Protein AF-0000000072184592 (afdb_homodimer)

Nearest PDB structures (foldseek):
  8ii8-assembly1_A  TM=1.566E-01  e=3.905E+00  Pleurotus salmoneostramineus
  6ada-assembly2_B  TM=1.387E-01  e=9.475E+00  Escherichia coli K-12

Secondary structure (DSSP, 8-state):
-----------TT---------------SS-----HHHHHHHHHHHTTSS-HHHHHHHHHHHHHTT---HHHHHHHTTTSSSSSTT-HHHHHHHHHS-S-SS---EEEEEEEE-TTT--EEEEEEEE--HHHHHHHHTTSTTHHHHTTGGGHHHHHHHHHHTT-HHHHT-TTS-STTHHHHEEEEEEEEEEEEEETTEEEEEEEEEETT--S-HHHH-EEEEEEEGGG--HHHHHHHHHHHHHHH--TT--SSTT--EEEEEEEEE-HHHHHHHS-PPPTTSSS--SSB--BSS-S-GGGBTT---GGG----BPPHHHHHHS-S---GGGGSTT--GGGEEE-HIIIIITTSHHHHHHHHHHHHHHH-GGGT--GGGTSS------TTS-------SHHHHHHHHHHHHHHHHHHHT-SS--S---GGGTS-SSSTTSS-------HHHHHHHHHHHHHHIIIIIS-TTSHHHHHHHHHHHHHHHHHHHHHHS-SS--HHHHHHHHHHHHHHHHHHHHHHHHHHHTT---S---HHHHHHHHHHHHTTTS-GGGG-THHHHHHHHHHHHHHHHHHTT--GGGHHHHHHHHHHHHHHHHHHSTTHHHHHHHSS---------/---------SS--STT---S--------S------HHHHHHHHHHHTTSS-HHHHHHHHHHHHHTT---HHHHHHHTTTSSSSSTT-HHHHHHHHHSSS-SS---EEEEEEEE-TTT--EEEEEEEE--HHHHHHHHTTSTTHHHHTTGGGHHHHHHHHHHTT-HHHHT-TTS-STTHHHHEEEEEEEEEEEEEETTEEEEEEEEEETT--S-HHHH-EEEEEEEGGG--HHHHHHHHHHHHHHH--TT--SSTT--EEEEEEEEE-HHHHHHHTTPPPTTSSS--SSB--BSS-S-GGGBTT---GGG----BPPHHHHHHS-S---GGGGSTT--GGGEEE-HIIIIITTSHHHHHHHHHHHHHHH-HHHH--GGGTTT--S---TTS-------SHHHHHHHHHHHHHHHHHHHT-SS------GGGTS-SSSTTSS-------HHHHHHHHHHHHHHIIIIIS-TTSHHHHHHHHHHHHHHHHHHHHHHS-SS--HHHHHHHHHHHHHHHHHHHHHHHHHHHTT---S---HHHHHHHHHHHHTTTS-GGGG-THHHHHHHHHHHHHHHHHHTT--GGGHHHHHHHHHHHHHHHHHHSTTHHHHHHHSS---------

Sequence (1244 aa):
MAEAVKRIRGWQLDIETGKGLKPPLEQGEGEQGHSALASALLALWTHGKLSATMVQWLAWQAVLDGAQHEELLSMGKTGAYGSCPGNCHRDLMARFCKDLPLTKGDVVSVPAVDPKTGTTGPVDATVFLPHVVFSSLEEYDLFPDLFGLANLEKFWSLAEKTHDDRLTEHPLLKGPGWKHKTVPLFVHGDGAEFQTRDSLMIWSFGSLLCGLSSLLSHFMMACFPKSCSFAATWDAIMKWLAWSFRARGQPLTNGGYRAVIWSIQGDQEFFSNTLHLPHWRNARPCWLCDAKLSTDKPEKSVKTLDICRQDYCFTTNQQAIEHPRSNHALFSLPGCSSHMVRGDALHILFCKGVYSHFLGSILHYLCWYPDLAKGSALAKGKKRSLEKGKEPADTCKSPAERLALIFGLIQAKYKALGSGTRLTNLKLSMFTDKQKPHQSPPFLDCKGAEAKHLLPALLLVCQDGLLHDKIPCEREMLRALKAMDDLVQLWDFSDMFLAHNDFVKSLTFASEFLQAYEALAKWAEDMGKHHFHIVMKHHMFMHLARGAKHLNPRSHWCFKSEDFVGRIAALTHSVSMGVKSTSLCKKVAPKYRILLHLLLTRQGFDQAQKQVQPDPVPEGNPMAEAVKRIRGWQLDIETGKGLKPPLEQGEGEQGHSALASALLALWTHGKLSATMVQWLAWQAVLDGAQHEELLSMGKTGAYGSCPGNCHRDLMARFCKDLPLTKGDVVSVPAVDPKTGTTGPVDATVFLPHVVFSSLEEYDLFPDLFGLANLEKFWSLAEKTHDDRLTEHPLLKGPGWKHKTVPLFVHGDGAEFQTRDSLMIWSFGSLLCGLSSLLSHFMMACFPKSCSFAATWDAIMKWLAWSFRARGQPLTNGGYRAVIWSIQGDQEFFSNTLHLPHWRNARPCWLCDAKLSTDKPEKSVKTLDICRQDYCFTTNQQAIEHPRSNHALFSLPGCSSHMVRGDALHILFCKGVYSHFLGSILHYLCWYPDLAKGSALAKGKKRSLEKGKEPADTCKSPAERLALIFGLIQAKYKALGSGTRLTNLKLSMFTDKQKPHQSPPFLDCKGAEAKHLLPALLLVCQDGLLHDKIPCEREMLRALKAMDDLVQLWDFSDMFLAHNDFVKSLTFASEFLQAYEALAKWAEDMGKHHFHIVMKHHMFMHLARGAKHLNPRSHWCFKSEDFVGRIAALTHSVSMGVKSTSLCKKVAPKYRILLHLLLTRQGFDQAQKQVQPDPVPEGNP

Foldseek 3Di:
DPPPPDLDDDVLCDPPPVPPVPPDPDDDDDDQDDDPLLLLLLLCCLLQNDPLVVSLVVLLVVVVVPDDRPSSVQSVCALVDDPHRNCSVVSCCVPPVPDFLADLADWFWFWWQQLVPRDTDTFIFGFDAPLSRLASCVPFPCSCQLQVLVCQLVVVVLLVVLVAVLQVQFPLNDDPPLSNFEFAKEKEWDWFAQDVPKTKIWIWMAGLNHSDALLSGTGTGGIAIPSIDAQRRLLRSQLSNLVSLQCVNAASYPVGHHYDHQAYEYAQVCCCGHQVAAPLPDQQRDQFKRAGCDDPQVLRHLLQLQPVSHDIDTDGLVNCLVPPRGPRSNSVHGSDGCLRYAYQPLCLPFAQHLLQQLVQLVLLCLLPVQVQQPFCQVPPDDPDPPDPDDDPDDPLPHSQSRSVVLLVQLVVLLQVVLALDEDPDDGNVQFADPVCRFPARTGGHDHSSHSLSSLVSSLVSLVSRRADCVDPLSVLSNQLSVLVNVLVVLLSPADQAHDPVSLVSNLVSLSSNSVSLSVNVVVCVVVVTNGSDDDSSSSSSNVLSNCCRSGRSVSNNCPSVVVSSNSLSSSLSSQVPPDRSSCSSVRSSSSSSSSSSSVSPPPCSVVSVCVVPPPRRRRGRD/DPPPPFLDDLVDDDPVPVDDDDVPVVDDDDPQDDDPLLLLLLLCCLLLNDPLVVSLVVLLVVVVVPDDRPSSVQSVCALVDDPHRNCSVVSCCVPPVPPFLADLFDWFWFWWAQLVPRDIDTFIFGFDAPLSRLASCVPFPCSCQLQVLVCQLVVVVLLVVLVAVLQVQFPLNDDPPLSNFEFAKEKEWDWDDQDVPKTKIWIWMAGLNHPDFLLSGTGTGTIAIPSIDAQRRLLRSQLSNLVSLQCVNAASYPVGHHYDHQAYEYALVVCCGHQVAAPLPDQQRDQFKRAGCDDPQVLRHLLQLQPVSHDIDTDGLVNCLVPPRGPRSNSVHGSDGCLRYAYQPLCLPFAQHLLQQLVQLVLLCLLPVQVQQPFCQVVPPDPDPPDPDDDPPDPLPHSQSRSVVLVVQLVVLLQVSLFLDEDPDDGNVQFADPVCRFPARTGGHDHSSHSLSSLVSSLVSLVSTSADCVDPLSVLSNQLSVLVNVLVVLLSPADQAHDPVSLVSNLVSLSSNSVSLSVNVVVCVVVVTNGSDGDSSSSSSNVLSNCCRSGRSVSSNCPSVVVVSVSLSSSLSSQVPPDRSSCSSVVSSSSSSSSSSSVSPPPCSVVSVCVVPPPRRRRGDD

Solvent-accessible surface area (backbone atoms only — not comparable to full-atom values): 65297 Å² total; per-residue (Å²): 136,82,76,77,76,76,76,82,69,58,36,62,94,37,80,80,76,58,65,63,57,76,61,77,77,70,71,86,86,86,83,86,75,82,32,50,34,46,51,52,42,50,52,37,34,40,47,32,79,37,51,50,60,45,41,19,50,51,33,35,23,31,40,75,28,47,27,65,34,65,59,27,55,52,43,31,45,40,14,72,56,71,98,52,65,64,38,22,53,62,41,45,44,63,71,74,55,51,89,57,79,56,65,86,48,45,78,43,75,24,48,27,32,38,66,53,43,66,46,73,42,77,37,66,36,44,30,37,42,58,32,56,49,51,38,37,42,61,76,40,91,57,36,53,57,39,42,20,54,90,46,26,49,59,50,48,56,53,48,58,72,54,67,42,64,63,54,79,64,19,77,68,66,53,74,88,66,35,48,74,31,43,39,51,23,33,36,36,46,50,76,20,66,45,50,96,94,40,33,34,35,36,33,28,32,29,27,78,54,27,79,57,56,38,70,56,26,40,42,70,28,36,48,44,37,51,73,25,48,50,66,63,22,51,48,49,52,37,45,51,47,31,50,40,60,57,39,91,78,40,49,48,31,92,88,50,34,29,67,44,76,61,31,36,33,26,46,66,67,49,42,21,64,75,42,49,34,48,37,78,84,34,63,51,24,44,80,54,34,67,27,20,61,74,62,95,47,57,38,32,20,49,79,46,56,36,70,91,58,43,68,49,52,72,60,49,61,67,52,32,58,77,55,54,79,38,86,34,50,58,49,71,37,88,65,29,32,70,74,31,52,39,68,26,40,38,47,31,39,26,34,77,15,45,44,12,32,49,52,13,23,51,52,50,42,52,29,71,43,35,84,70,24,65,30,70,49,82,64,67,68,80,82,63,88,69,66,87,81,70,70,83,74,87,66,60,78,45,44,55,40,31,42,24,50,51,49,52,50,32,55,56,34,34,61,70,66,12,48,28,53,68,73,89,73,65,51,64,71,35,23,30,49,83,91,49,56,79,76,52,56,30,41,31,69,55,53,37,66,30,43,60,47,42,49,58,24,47,42,52,44,30,71,59,18,45,40,36,74,86,42,65,67,39,30,32,50,51,48,22,44,48,22,48,46,52,31,56,49,46,42,70,72,44,54,60,51,38,49,70,68,55,35,53,49,39,42,48,23,50,46,46,21,32,39,26,45,48,52,43,23,50,50,21,54,77,69,73,42,46,38,41,68,84,54,68,40,57,41,50,44,52,51,51,46,65,45,20,41,78,40,21,54,59,75,46,40,45,64,50,55,47,50,35,40,50,47,48,16,40,27,38,37,58,61,42,76,94,46,57,66,73,48,42,29,61,55,41,50,56,38,47,47,50,40,49,48,40,58,75,69,39,86,61,47,65,59,56,57,57,64,70,40,76,74,71,57,69,46,45,64,120,136,84,76,79,78,76,72,77,55,75,77,61,55,69,78,64,74,59,74,78,75,75,67,62,74,65,77,82,92,86,82,85,74,81,32,49,34,45,51,51,43,51,50,38,33,41,46,33,78,38,50,48,60,49,42,20,50,51,33,35,23,31,40,75,29,48,29,64,35,66,60,28,54,53,41,31,46,40,14,74,54,74,96,52,64,66,38,22,54,61,40,45,44,63,72,74,55,52,86,58,77,56,65,85,49,45,79,43,77,23,49,26,32,39,66,53,44,66,46,73,43,78,37,64,36,42,30,38,41,59,33,56,50,52,39,38,41,61,78,39,90,58,36,52,56,40,43,21,53,90,45,27,50,59,50,49,56,52,49,59,72,56,68,43,65,62,56,80,64,19,77,70,65,52,74,88,66,33,47,74,32,44,38,50,23,32,36,36,46,49,76,23,66,44,50,96,95,40,32,36,34,36,32,28,34,30,26,77,54,27,79,57,58,38,69,57,25,40,42,68,29,37,47,45,39,51,72,25,49,50,66,64,21,52,51,48,52,38,44,52,46,32,53,39,63,57,39,88,80,40,50,49,31,92,88,50,35,30,68,44,75,61,33,35,34,26,48,63,71,55,41,19,62,74,44,49,36,46,37,79,85,35,63,51,23,45,78,56,33,67,27,20,60,75,61,96,46,58,39,31,20,49,80,48,54,35,69,89,58,43,67,48,52,73,58,50,61,66,51,30,60,76,56,52,81,38,87,34,52,58,48,70,36,87,65,29,32,68,74,29,52,39,64,25,41,38,46,33,39,25,38,74,14,44,45,12,31,49,52,12,22,51,52,49,43,51,30,72,40,37,84,72,24,63,31,69,45,83,64,63,75,70,78,62,86,71,66,88,80,70,65,90,73,87,64,61,78,45,45,58,41,32,43,18,50,50,49,52,49,31,55,55,34,35,53,67,66,17,46,30,52,66,73,89,71,64,53,65,70,36,23,32,50,82,90,49,58,79,76,51,56,28,40,32,69,56,54,39,65,30,44,62,46,40,50,59,24,47,42,51,45,30,70,61,18,46,39,35,73,87,42,64,68,39,31,32,50,52,48,22,44,48,22,48,46,53,31,55,50,48,44,68,73,44,54,61,51,40,50,70,68,55,36,54,49,39,41,48,24,49,46,48,21,33,39,26,46,48,53,42,23,48,50,20,52,75,70,72,43,46,37,41,67,85,52,69,39,56,42,50,45,52,50,50,47,64,45,22,42,78,39,21,53,58,75,47,39,46,63,48,53,47,50,34,41,49,48,51,17,40,27,39,38,58,60,44,75,94,47,58,67,70,48,42,29,61,55,40,49,56,36,48,47,50,40,49,49,42,57,75,70,40,86,62,45,64,58,54,56,57,57,69,38,75,73,70,60,69,45,44,59,102

pLDDT: mean 79.7, std 20.08, range [18.51, 97.88]

Structure (mmCIF, N/CA/C/O backbone):
data_AF-0000000072184592-model_v1
#
loop_
_entity.id
_entity.type
_entity.pdbx_description
1 polymer 'CxC2-like cysteine cluster KDZ transposase-associated domain-containing protein'
#
loop_
_atom_site.group_PDB
_atom_site.id
_atom_site.type_symbol
_atom_site.label_atom_id
_atom_site.label_alt_id
_atom_site.label_comp_id
_atom_site.label_asym_id
_atom_site.label_entity_id
_atom_site.label_seq_id
_atom_site.pdbx_PDB_ins_code
_atom_site.Cartn_x
_atom_site.Cartn_y
_atom_site.Cartn_z
_atom_site.occupancy
_atom_site.B_iso_or_equiv
_atom_site.auth_seq_id
_atom_site.auth_comp_id
_atom_site.auth_asym_id
_atom_site.auth_atom_id
_atom_site.pdbx_PDB_model_num
ATOM 1 N N . MET A 1 1 ? -2.114 50.901 -19.489 1 20.19 1 MET A N 1
ATOM 2 C CA . MET A 1 1 ? -0.819 50.4 -19.037 1 20.19 1 MET A CA 1
ATOM 3 C C . MET A 1 1 ? -0.995 49.286 -18.01 1 20.19 1 MET A C 1
ATOM 5 O O . MET A 1 1 ? -1.403 49.541 -16.876 1 20.19 1 MET A O 1
ATOM 9 N N . ALA A 1 2 ? -1.458 48.16 -18.433 1 22.63 2 ALA A N 1
ATOM 10 C CA . ALA A 1 2 ? -1.947 46.888 -17.908 1 22.63 2 ALA A CA 1
ATOM 11 C C . ALA A 1 2 ? -0.874 46.188 -17.078 1 22.63 2 ALA A C 1
ATOM 13 O O . ALA A 1 2 ? 0.167 45.79 -17.607 1 22.63 2 ALA A O 1
ATOM 14 N N . GLU A 1 3 ? -0.624 46.705 -15.871 1 20.1 3 GLU A N 1
ATOM 15 C CA . GLU A 1 3 ? 0.428 46.292 -14.948 1 20.1 3 GLU A CA 1
ATOM 16 C C . GLU A 1 3 ? 0.451 44.775 -14.781 1 20.1 3 GLU A C 1
ATOM 18 O O . GLU A 1 3 ? -0.597 44.148 -14.611 1 20.1 3 GLU A O 1
ATOM 23 N N . ALA A 1 4 ? 1.485 44.206 -15.349 1 20.82 4 ALA A N 1
ATOM 24 C CA . ALA A 1 4 ? 2.047 42.86 -15.423 1 20.82 4 ALA A CA 1
ATOM 25 C C . ALA A 1 4 ? 2.048 42.19 -14.053 1 20.82 4 ALA A C 1
ATOM 27 O O . ALA A 1 4 ? 2.725 42.649 -13.13 1 20.82 4 ALA A O 1
ATOM 28 N N . VAL A 1 5 ? 0.885 41.922 -13.688 1 19.76 5 VAL A N 1
ATOM 29 C CA . VAL A 1 5 ? 0.687 41.247 -12.41 1 19.76 5 VAL A CA 1
ATOM 30 C C . VAL A 1 5 ? 1.704 40.118 -12.258 1 19.76 5 VAL A C 1
ATOM 32 O O . VAL A 1 5 ? 1.748 39.199 -13.079 1 19.76 5 VAL A O 1
ATOM 35 N N . LYS A 1 6 ? 2.817 40.358 -11.586 1 21.5 6 LYS A N 1
ATOM 36 C CA . LYS A 1 6 ? 3.979 39.618 -11.103 1 21.5 6 LYS A CA 1
ATOM 37 C C . LYS A 1 6 ? 3.563 38.295 -10.465 1 21.5 6 LYS A C 1
ATOM 39 O O . LYS A 1 6 ? 2.719 38.272 -9.566 1 21.5 6 LYS A O 1
ATOM 44 N N . ARG A 1 7 ? 3.854 37.206 -11.126 1 21.72 7 ARG A N 1
ATOM 45 C CA . ARG A 1 7 ? 3.718 35.77 -10.901 1 21.72 7 ARG A CA 1
ATOM 46 C C . ARG A 1 7 ? 4.49 35.335 -9.66 1 21.72 7 ARG A C 1
ATOM 48 O O . ARG A 1 7 ? 5.719 35.24 -9.688 1 21.72 7 ARG A O 1
ATOM 55 N N . ILE A 1 8 ? 4.16 35.979 -8.608 1 19.77 8 ILE A N 1
ATOM 56 C CA . ILE A 1 8 ? 5.041 35.627 -7.5 1 19.77 8 ILE A CA 1
ATOM 57 C C . ILE A 1 8 ? 5.153 34.108 -7.392 1 19.77 8 ILE A C 1
ATOM 59 O O . ILE A 1 8 ? 4.204 33.385 -7.704 1 19.77 8 ILE A O 1
ATOM 63 N N . ARG A 1 9 ? 6.327 33.518 -6.834 1 22 9 ARG A N 1
ATOM 64 C CA . ARG A 1 9 ? 7.317 32.479 -6.569 1 22 9 ARG A CA 1
ATOM 65 C C . ARG A 1 9 ? 6.82 31.509 -5.503 1 22 9 ARG A C 1
ATOM 67 O O . ARG A 1 9 ? 7.215 30.341 -5.485 1 22 9 ARG A O 1
ATOM 74 N N . GLY A 1 10 ? 6.375 31.801 -4.333 1 18.51 10 GLY A N 1
ATOM 75 C CA . GLY A 1 10 ? 6.763 30.873 -3.282 1 18.51 10 GLY A CA 1
ATOM 76 C C . GLY A 1 10 ? 6.398 29.434 -3.592 1 18.51 10 GLY A C 1
ATOM 77 O O . GLY A 1 10 ? 5.405 29.173 -4.274 1 18.51 10 GLY A O 1
ATOM 78 N N . TRP A 1 11 ? 7.422 28.648 -3.531 1 21.64 11 TRP A N 1
ATOM 79 C CA . TRP A 1 11 ? 7.936 27.875 -2.405 1 21.64 11 TRP A CA 1
ATOM 80 C C . TRP A 1 11 ? 8.268 28.785 -1.227 1 21.64 11 TRP A C 1
ATOM 82 O O . TRP A 1 11 ? 8.933 28.364 -0.277 1 21.64 11 TRP A O 1
ATOM 92 N N . GLN A 1 12 ? 7.504 29.731 -0.985 1 24.7 12 GLN A N 1
ATOM 93 C CA . GLN A 1 12 ? 6.212 30.312 -0.637 1 24.7 12 GLN A CA 1
ATOM 94 C C . GLN A 1 12 ? 5.082 29.309 -0.851 1 24.7 12 GLN A C 1
ATOM 96 O O . GLN A 1 12 ? 4.818 28.894 -1.981 1 24.7 12 GLN A O 1
ATOM 101 N N . LEU A 1 13 ? 4.932 28.205 0.237 1 22.38 13 LEU A N 1
ATOM 102 C CA . LEU A 1 13 ? 5.973 27.739 1.146 1 22.38 13 LEU A CA 1
ATOM 103 C C . LEU A 1 13 ? 7.112 27.08 0.377 1 22.38 13 LEU A C 1
ATOM 105 O O . LEU A 1 13 ? 6.955 25.977 -0.151 1 22.38 13 LEU A O 1
ATOM 109 N N . ASP A 1 14 ? 7.939 27.626 -0.409 1 19.99 14 ASP A N 1
ATOM 110 C CA . ASP A 1 14 ? 9.349 27.469 -0.752 1 19.99 14 ASP A CA 1
ATOM 111 C C . ASP A 1 14 ? 10.208 27.342 0.504 1 19.99 14 ASP A C 1
ATOM 113 O O . ASP A 1 14 ? 9.953 28.012 1.507 1 19.99 14 ASP A O 1
ATOM 117 N N . ILE A 1 15 ? 11.497 26.799 0.678 1 21.7 15 ILE A N 1
ATOM 118 C CA . ILE A 1 15 ? 12.911 27.159 0.674 1 21.7 15 ILE A CA 1
ATOM 119 C C . ILE A 1 15 ? 13.26 27.867 -0.634 1 21.7 15 ILE A C 1
ATOM 121 O O . ILE A 1 15 ? 13.15 27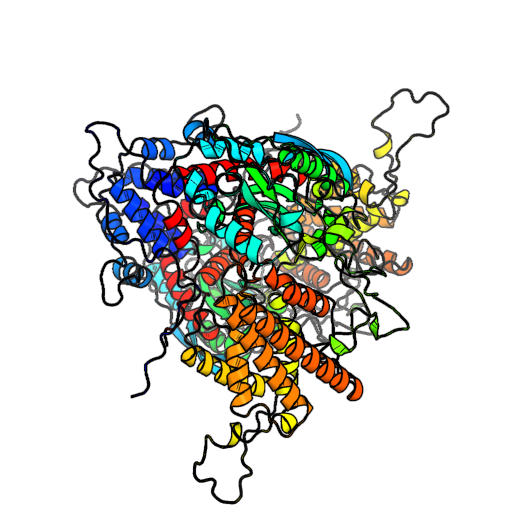.28 -1.713 1 21.7 15 ILE A O 1
ATOM 125 N N . GLU A 1 16 ? 13.154 29.01 -1.216 1 22.19 16 GLU A N 1
ATOM 126 C CA . GLU A 1 16 ? 14.169 29.881 -1.801 1 22.19 16 GLU A CA 1
ATOM 127 C C . GLU A 1 16 ? 15.558 29.549 -1.263 1 22.19 16 GLU A C 1
ATOM 129 O O . GLU A 1 16 ? 16.53 29.513 -2.02 1 22.19 16 GLU A O 1
ATOM 134 N N . THR A 1 17 ? 15.808 30.105 0.082 1 20.78 17 THR A N 1
ATOM 135 C CA . THR A 1 17 ? 17.014 30.225 0.893 1 20.78 17 THR A CA 1
ATOM 136 C C . THR A 1 17 ? 17.634 28.854 1.147 1 20.78 17 THR A C 1
ATOM 138 O O . THR A 1 17 ? 18.552 28.722 1.96 1 20.78 17 THR A O 1
ATOM 141 N N . GLY A 1 18 ? 17.325 28.037 0.502 1 22.24 18 GLY A N 1
ATOM 142 C CA . GLY A 1 18 ? 18.406 27.08 0.677 1 22.24 18 GLY A CA 1
ATOM 143 C C . GLY A 1 18 ? 19.742 27.59 0.171 1 22.24 18 GLY A C 1
ATOM 144 O O . GLY A 1 18 ? 20.649 26.802 -0.107 1 22.24 18 GLY A O 1
ATOM 145 N N . LYS A 1 19 ? 20.009 29.008 -0.025 1 22.75 19 LYS A N 1
ATOM 146 C CA . LYS A 1 19 ? 21.265 29.098 -0.764 1 22.75 19 LYS A CA 1
ATOM 147 C C . LYS A 1 19 ? 22.346 28.235 -0.118 1 22.75 19 LYS A C 1
ATOM 149 O O . LYS A 1 19 ? 22.84 28.557 0.965 1 22.75 19 LYS A O 1
ATOM 154 N N . GLY A 1 20 ? 22.294 27.115 0.072 1 23.35 20 GLY A N 1
ATOM 155 C CA . GLY A 1 20 ? 23.616 26.84 0.612 1 23.35 20 GLY A CA 1
ATOM 156 C C . GLY A 1 20 ? 24.74 27.292 -0.302 1 23.35 20 GLY A C 1
ATOM 157 O O . GLY A 1 20 ? 24.827 26.856 -1.451 1 23.35 20 GLY A O 1
ATOM 158 N N . LEU A 1 21 ? 24.968 28.571 -0.642 1 23.87 21 LEU A N 1
ATOM 159 C CA . LEU A 1 21 ? 26.301 28.382 -1.203 1 23.87 21 LEU A CA 1
ATOM 160 C C . LEU A 1 21 ? 27.13 27.446 -0.33 1 23.87 21 LEU A C 1
ATOM 162 O O . LEU A 1 21 ? 28.3 27.19 -0.624 1 23.87 21 LEU A O 1
ATOM 166 N N . LYS A 1 22 ? 26.845 26.761 0.531 1 25.16 22 LYS A N 1
ATOM 167 C CA . LYS A 1 22 ? 28.177 26.684 1.124 1 25.16 22 LYS A CA 1
ATOM 168 C C . LYS A 1 22 ? 29.172 26.045 0.159 1 25.16 22 LYS A C 1
ATOM 170 O O . LYS A 1 22 ? 29.137 24.833 -0.064 1 25.16 22 LYS A O 1
ATOM 175 N N . PRO A 1 23 ? 29.173 26.479 -1.04 1 24.54 23 PRO A N 1
ATOM 176 C CA . PRO A 1 23 ? 30.111 25.535 -1.651 1 24.54 23 PRO A CA 1
ATOM 177 C C . PRO A 1 23 ? 31.328 25.26 -0.77 1 24.54 23 PRO A C 1
ATOM 179 O O . PRO A 1 23 ? 31.728 24.104 -0.607 1 24.54 23 PRO A O 1
ATOM 182 N N . PRO A 1 24 ? 32.35 26.094 -0.688 1 23.8 24 PRO A N 1
ATOM 183 C CA . PRO A 1 24 ? 33.663 25.477 -0.891 1 23.8 24 PRO A CA 1
ATOM 184 C C . PRO A 1 24 ? 34.097 24.611 0.29 1 23.8 24 PRO A C 1
ATOM 186 O O . PRO A 1 24 ? 33.953 25.019 1.445 1 23.8 24 PRO A O 1
ATOM 189 N N . LEU A 1 25 ? 34.008 23.261 0.265 1 25.7 25 LEU A N 1
ATOM 190 C CA . LEU A 1 25 ? 34.964 22.458 1.021 1 25.7 25 LEU A CA 1
ATOM 191 C C . LEU A 1 25 ? 36.269 23.219 1.228 1 25.7 25 LEU A C 1
ATOM 193 O O . LEU A 1 25 ? 37.064 23.361 0.297 1 25.7 25 LEU A O 1
ATOM 197 N N . GLU A 1 26 ? 36.084 24.465 1.69 1 25.73 26 GLU A N 1
ATOM 198 C CA . GLU A 1 26 ? 37.492 24.775 1.916 1 25.73 26 GLU A CA 1
ATOM 199 C C . GLU A 1 26 ? 38.233 23.58 2.508 1 25.73 26 GLU A C 1
ATOM 201 O O . GLU A 1 26 ? 37.641 22.767 3.222 1 25.73 26 GLU A O 1
ATOM 206 N N . GLN A 1 27 ? 39.491 23.504 2.448 1 27.56 27 GLN A N 1
ATOM 207 C CA . GLN A 1 27 ? 40.87 23.096 2.201 1 27.56 27 GLN A CA 1
ATOM 208 C C . GLN A 1 27 ? 41.496 22.489 3.453 1 27.56 27 GLN A C 1
ATOM 210 O O . GLN A 1 27 ? 42.658 22.077 3.435 1 27.56 27 GLN A O 1
ATOM 215 N N . GLY A 1 28 ? 40.763 22.379 4.839 1 26.6 28 GLY A N 1
ATOM 216 C CA . GLY A 1 28 ? 41.971 22.12 5.605 1 26.6 28 GLY A CA 1
ATOM 217 C C . GLY A 1 28 ? 42.549 20.739 5.359 1 26.6 28 GLY A C 1
ATOM 218 O O . GLY A 1 28 ? 41.847 19.841 4.89 1 26.6 28 GLY A O 1
ATOM 219 N N . GLU A 1 29 ? 43.724 20.36 5.452 1 33.36 29 GLU A N 1
ATOM 220 C CA . GLU A 1 29 ? 44.664 19.297 5.107 1 33.36 29 GLU A CA 1
ATOM 221 C C . GLU A 1 29 ? 44.127 17.93 5.521 1 33.36 29 GLU A C 1
ATOM 223 O O . GLU A 1 29 ? 44.14 16.986 4.729 1 33.36 29 GLU A O 1
ATOM 228 N N . GLY A 1 30 ? 44.212 17.283 6.931 1 35.19 30 GLY A N 1
ATOM 229 C CA . GLY A 1 30 ? 44.503 15.928 7.373 1 35.19 30 GLY A CA 1
ATOM 230 C C . GLY A 1 30 ? 43.257 15.132 7.716 1 35.19 30 GLY A C 1
ATOM 231 O O . GLY A 1 30 ? 43.349 14.021 8.242 1 35.19 30 GLY A O 1
ATOM 232 N N . GLU A 1 31 ? 41.973 15.623 8.291 1 40.87 31 GLU A N 1
ATOM 233 C CA . GLU A 1 31 ? 40.951 14.856 8.997 1 40.87 31 GLU A CA 1
ATOM 234 C C . GLU A 1 31 ? 40.061 14.092 8.021 1 40.87 31 GLU A C 1
ATOM 236 O O . GLU A 1 31 ? 39.444 14.69 7.137 1 40.87 31 GLU A O 1
ATOM 241 N N . GLN A 1 32 ? 40.003 12.847 7.636 1 50.79 32 GLN A N 1
ATOM 242 C CA . GLN A 1 32 ? 39.379 11.941 6.679 1 50.79 32 GLN A CA 1
ATOM 243 C C . GLN A 1 32 ? 37.857 12.022 6.755 1 50.79 32 GLN A C 1
ATOM 245 O O . GLN A 1 32 ? 37.265 11.726 7.795 1 50.79 32 GLN A O 1
ATOM 250 N N . GLY A 1 33 ? 36.87 12.935 6.198 1 68.77 33 GLY A N 1
ATOM 251 C CA . GLY A 1 33 ? 35.453 13.222 6.041 1 68.77 33 GLY A CA 1
ATOM 252 C C . GLY A 1 33 ? 34.602 11.974 5.907 1 68.77 33 GLY A C 1
ATOM 253 O O . GLY A 1 33 ? 35.124 10.884 5.664 1 68.77 33 GLY A O 1
ATOM 254 N N . HIS A 1 34 ? 33.117 11.936 6.407 1 79.7 34 HIS A N 1
ATOM 255 C CA . HIS A 1 34 ? 32.168 10.831 6.318 1 79.7 34 HIS A CA 1
ATOM 256 C C . HIS A 1 34 ? 31.993 10.369 4.875 1 79.7 34 HIS A C 1
ATOM 258 O O . HIS A 1 34 ? 32.127 11.166 3.943 1 79.7 34 HIS A O 1
ATOM 264 N N . SER A 1 35 ? 31.939 9.104 4.787 1 88.87 35 SER A N 1
ATOM 265 C CA . SER A 1 35 ? 31.606 8.564 3.473 1 88.87 35 SER A CA 1
ATOM 266 C C . SER A 1 35 ? 30.283 9.126 2.963 1 88.87 35 SER A C 1
ATOM 268 O O . SER A 1 35 ? 29.279 9.111 3.679 1 88.87 35 SER A O 1
ATOM 270 N N . ALA A 1 36 ? 30.368 9.651 1.763 1 87.64 36 ALA A N 1
ATOM 271 C CA . ALA A 1 36 ? 29.156 10.19 1.15 1 87.64 36 ALA A CA 1
ATOM 272 C C . ALA A 1 36 ? 28.128 9.089 0.907 1 87.64 36 ALA A C 1
ATOM 274 O O . ALA A 1 36 ? 26.953 9.24 1.25 1 87.64 36 ALA A O 1
ATOM 275 N N . LEU A 1 37 ? 28.519 7.99 0.412 1 91.77 37 LEU A N 1
ATOM 276 C CA . LEU A 1 37 ? 27.601 6.898 0.109 1 91.77 37 LEU A CA 1
ATOM 277 C C . LEU A 1 37 ? 27.096 6.241 1.389 1 91.77 37 LEU A C 1
ATOM 279 O O . LEU A 1 37 ? 25.913 5.91 1.497 1 91.77 37 LEU A O 1
ATOM 283 N N . ALA A 1 38 ? 28.017 6.069 2.323 1 90.13 38 ALA A N 1
ATOM 284 C CA . ALA A 1 38 ? 27.591 5.468 3.584 1 90.13 38 ALA A CA 1
ATOM 285 C C . ALA A 1 38 ? 26.471 6.281 4.228 1 90.13 38 ALA A C 1
ATOM 287 O O . ALA A 1 38 ? 25.478 5.72 4.695 1 90.13 38 ALA A O 1
ATOM 288 N N . SER A 1 39 ? 26.64 7.538 4.151 1 87.04 39 SER A N 1
ATOM 289 C CA . SER A 1 39 ? 25.627 8.426 4.712 1 87.04 39 SER A CA 1
ATOM 290 C C . SER A 1 39 ? 24.303 8.297 3.966 1 87.04 39 SER A C 1
ATOM 292 O O . SER A 1 39 ? 23.238 8.251 4.585 1 87.04 39 SER A O 1
ATOM 294 N N . ALA A 1 40 ? 24.406 8.224 2.701 1 88.33 40 ALA A N 1
ATOM 295 C CA . ALA A 1 40 ? 23.208 8.105 1.873 1 88.33 40 ALA A CA 1
ATOM 296 C C . ALA A 1 40 ? 22.49 6.784 2.134 1 88.33 40 ALA A C 1
ATOM 298 O O . ALA A 1 40 ? 21.261 6.747 2.227 1 88.33 40 ALA A O 1
ATOM 299 N N . LEU A 1 41 ? 23.208 5.775 2.239 1 91.21 41 LEU A N 1
ATOM 300 C CA . LEU A 1 41 ? 22.642 4.45 2.474 1 91.21 41 LEU A CA 1
ATOM 301 C C . LEU A 1 41 ? 22.01 4.367 3.859 1 91.21 41 LEU A C 1
ATOM 303 O O . LEU A 1 41 ? 20.928 3.798 4.019 1 91.21 41 LEU A O 1
ATOM 307 N N . LEU A 1 42 ? 22.654 4.929 4.803 1 89.36 42 LEU A N 1
ATOM 308 C CA . LEU A 1 42 ? 22.1 4.954 6.153 1 89.36 42 LEU A CA 1
ATOM 309 C C . LEU A 1 42 ? 20.789 5.731 6.187 1 89.36 42 LEU A C 1
ATOM 311 O O . LEU A 1 42 ? 19.845 5.335 6.875 1 89.36 42 LEU A O 1
ATOM 315 N N . ALA A 1 43 ? 20.796 6.772 5.441 1 85.72 43 ALA A N 1
ATOM 316 C CA . ALA A 1 43 ? 19.578 7.574 5.365 1 85.72 43 ALA A CA 1
ATOM 317 C C . ALA A 1 43 ? 18.426 6.767 4.775 1 85.72 43 ALA A C 1
ATOM 319 O O . ALA A 1 43 ? 17.322 6.756 5.325 1 85.72 43 ALA A O 1
ATOM 320 N N . LEU A 1 44 ? 18.687 6.05 3.739 1 87.31 44 LEU A N 1
ATOM 321 C CA . LEU A 1 44 ? 17.66 5.248 3.083 1 87.31 44 LEU A CA 1
ATOM 322 C C . LEU A 1 44 ? 17.203 4.107 3.985 1 87.31 44 LEU A C 1
ATOM 324 O O . LEU A 1 44 ? 16.027 3.736 3.976 1 87.31 44 LEU A O 1
ATOM 328 N N . TRP A 1 45 ? 18.124 3.583 4.742 1 89.16 45 TRP A N 1
ATOM 329 C CA . TRP A 1 45 ? 17.806 2.515 5.683 1 89.16 45 TRP A CA 1
ATOM 330 C C . TRP A 1 45 ? 16.908 3.027 6.805 1 89.16 45 TRP A C 1
ATOM 332 O O . TRP A 1 45 ? 15.903 2.396 7.141 1 89.16 45 TRP A O 1
ATOM 342 N N . THR A 1 46 ? 17.217 4.125 7.327 1 87.74 46 THR A N 1
ATOM 343 C CA . THR A 1 46 ? 16.482 4.649 8.473 1 87.74 46 THR A CA 1
ATOM 344 C C . THR A 1 46 ? 15.105 5.151 8.047 1 87.74 46 THR A C 1
ATOM 346 O O . THR A 1 46 ? 14.175 5.188 8.855 1 87.74 46 THR A O 1
ATOM 349 N N . HIS A 1 47 ? 14.973 5.46 6.8 1 85.53 47 HIS A N 1
ATOM 350 C CA . HIS A 1 47 ? 13.679 5.844 6.247 1 85.53 47 HIS A CA 1
ATOM 351 C C . HIS A 1 47 ? 12.822 4.619 5.95 1 85.53 47 HIS A C 1
ATOM 353 O O . HIS A 1 47 ? 11.619 4.742 5.705 1 85.53 47 HIS A O 1
ATOM 359 N N . GLY A 1 48 ? 13.427 3.529 5.946 1 83.27 48 GLY A N 1
ATOM 360 C CA . GLY A 1 48 ? 12.701 2.298 5.678 1 83.27 48 GLY A CA 1
ATOM 361 C C . GLY A 1 48 ? 12.67 1.931 4.206 1 83.27 48 GLY A C 1
ATOM 362 O O . GLY A 1 48 ? 11.905 1.057 3.795 1 83.27 48 GLY A O 1
ATOM 363 N N . LYS A 1 49 ? 13.477 2.549 3.391 1 81.99 49 LYS A N 1
ATOM 364 C CA . LYS A 1 49 ? 13.472 2.289 1.955 1 81.99 49 LYS A CA 1
ATOM 365 C C . LYS A 1 49 ? 14.347 1.087 1.61 1 81.99 49 LYS A C 1
ATOM 367 O O . LYS A 1 49 ? 14.099 0.395 0.621 1 81.99 49 LYS A O 1
ATOM 372 N N . LEU A 1 50 ? 15.407 0.97 2.419 1 86.89 50 LEU A N 1
ATOM 373 C CA . LEU A 1 50 ? 16.309 -0.159 2.215 1 86.89 50 LEU A CA 1
ATOM 374 C C . LEU A 1 50 ? 16.42 -1.001 3.482 1 86.89 50 LEU A C 1
ATOM 376 O O . LEU A 1 50 ? 16.376 -0.468 4.593 1 86.89 50 LEU A O 1
ATOM 380 N N . SER A 1 51 ? 16.587 -2.262 3.273 1 83.28 51 SER A N 1
ATOM 381 C CA . SER A 1 51 ? 16.892 -3.131 4.405 1 83.28 51 SER A CA 1
ATOM 382 C C . SER A 1 51 ? 18.361 -3.028 4.801 1 83.28 51 SER A C 1
ATOM 384 O O . SER A 1 51 ? 19.184 -2.529 4.031 1 83.28 51 SER A O 1
ATOM 386 N N . ALA A 1 52 ? 18.611 -3.535 6.003 1 86.81 52 ALA A N 1
ATOM 387 C CA . ALA A 1 52 ? 19.994 -3.535 6.472 1 86.81 52 ALA A CA 1
ATOM 388 C C . ALA A 1 52 ? 20.885 -4.364 5.552 1 86.81 52 ALA A C 1
ATOM 390 O O . ALA A 1 52 ? 22.018 -3.974 5.259 1 86.81 52 ALA A O 1
ATOM 391 N N . THR A 1 53 ? 20.399 -5.4 5.086 1 83.92 53 THR A N 1
ATOM 392 C CA . THR A 1 53 ? 21.159 -6.283 4.209 1 83.92 53 THR A CA 1
ATOM 393 C C . THR A 1 53 ? 21.433 -5.608 2.868 1 83.92 53 THR A C 1
ATOM 395 O O . THR A 1 53 ? 22.512 -5.772 2.293 1 83.92 53 THR A O 1
ATOM 398 N N . MET A 1 54 ? 20.496 -4.897 2.384 1 86.52 54 MET A N 1
ATOM 399 C CA . MET A 1 54 ? 20.686 -4.181 1.126 1 86.52 54 MET A CA 1
ATOM 400 C C . MET A 1 54 ? 21.736 -3.086 1.276 1 86.52 54 MET A C 1
ATOM 402 O O . MET A 1 54 ? 22.534 -2.856 0.365 1 86.52 54 MET A O 1
ATOM 406 N N . VAL A 1 55 ? 21.639 -2.483 2.392 1 90.38 55 VAL A N 1
ATOM 407 C CA . VAL A 1 55 ? 22.634 -1.453 2.673 1 90.38 55 VAL A CA 1
ATOM 408 C C . VAL A 1 55 ? 24.034 -2.06 2.626 1 90.38 55 VAL A C 1
ATOM 410 O O . VAL A 1 55 ? 24.927 -1.527 1.965 1 90.38 55 VAL A O 1
ATOM 413 N N . GLN A 1 56 ? 24.222 -3.149 3.317 1 89.31 56 GLN A N 1
ATOM 414 C CA . GLN A 1 56 ? 25.495 -3.863 3.326 1 89.31 56 GLN A CA 1
ATOM 415 C C . GLN A 1 56 ? 25.903 -4.278 1.916 1 89.31 56 GLN A C 1
ATOM 417 O O . GLN A 1 56 ? 27.053 -4.088 1.515 1 89.31 56 GLN A O 1
ATOM 422 N N . TRP A 1 57 ? 25.004 -4.791 1.19 1 87.27 57 TRP A N 1
ATOM 423 C CA . TRP A 1 57 ? 25.263 -5.278 -0.161 1 87.27 57 TRP A CA 1
ATOM 424 C C . TRP A 1 57 ? 25.68 -4.135 -1.08 1 87.27 57 TRP A C 1
ATOM 426 O O . TRP A 1 57 ? 26.672 -4.243 -1.804 1 87.27 57 TRP A O 1
ATOM 436 N N . LEU A 1 58 ? 24.993 -3.039 -1.061 1 90.85 58 LEU A N 1
ATOM 437 C CA . LEU A 1 58 ? 25.311 -1.898 -1.913 1 90.85 58 LEU A CA 1
ATOM 438 C C . LEU A 1 58 ? 26.667 -1.305 -1.543 1 90.85 58 LEU A C 1
ATOM 440 O O . LEU A 1 58 ? 27.445 -0.93 -2.423 1 90.85 58 LEU A O 1
ATOM 444 N N . ALA A 1 59 ? 26.871 -1.21 -0.278 1 92.44 59 ALA A N 1
ATOM 445 C CA . ALA A 1 59 ? 28.176 -0.728 0.17 1 92.44 59 ALA A CA 1
ATOM 446 C C . ALA A 1 59 ? 29.299 -1.615 -0.358 1 92.44 59 ALA A C 1
ATOM 448 O O . ALA A 1 59 ? 30.308 -1.116 -0.861 1 92.44 59 ALA A O 1
ATOM 449 N N . TRP A 1 60 ? 29.081 -2.87 -0.293 1 88.47 60 TRP A N 1
ATOM 450 C CA . TRP A 1 60 ? 30.095 -3.816 -0.748 1 88.47 60 TRP A CA 1
ATOM 451 C C . TRP A 1 60 ? 30.307 -3.705 -2.254 1 88.47 60 TRP A C 1
ATOM 453 O O . TRP A 1 60 ? 31.434 -3.83 -2.739 1 88.47 60 TRP A O 1
ATOM 463 N N . GLN A 1 61 ? 29.218 -3.507 -2.959 1 87.95 61 GLN A N 1
ATOM 464 C CA . GLN A 1 61 ? 29.348 -3.332 -4.402 1 87.95 61 GLN A CA 1
ATOM 465 C C . GLN A 1 61 ? 30.206 -2.114 -4.733 1 87.95 61 GLN A C 1
ATOM 467 O O . GLN A 1 61 ? 30.991 -2.141 -5.683 1 87.95 61 GLN A O 1
ATOM 472 N N . ALA A 1 62 ? 30.027 -1.089 -3.974 1 92.13 62 ALA A N 1
ATOM 473 C CA . ALA A 1 62 ? 30.829 0.114 -4.182 1 92.13 62 ALA A CA 1
ATOM 474 C C . ALA A 1 62 ? 32.308 -0.162 -3.921 1 92.13 62 ALA A C 1
ATOM 476 O O . ALA A 1 62 ? 33.175 0.34 -4.64 1 92.13 62 ALA A O 1
ATOM 477 N N . VAL A 1 63 ? 32.564 -0.958 -2.934 1 88.63 63 VAL A N 1
ATOM 478 C CA . VAL A 1 63 ? 33.935 -1.318 -2.588 1 88.63 63 VAL A CA 1
ATOM 479 C C . VAL A 1 63 ? 34.563 -2.117 -3.727 1 88.63 63 VAL A C 1
ATOM 481 O O . VAL A 1 63 ? 35.724 -1.898 -4.081 1 88.63 63 VAL A O 1
ATOM 484 N N . LEU A 1 64 ? 33.816 -2.929 -4.298 1 85.89 64 LEU A N 1
ATOM 485 C CA . LEU A 1 64 ? 34.293 -3.715 -5.43 1 85.89 64 LEU A CA 1
ATOM 486 C C . LEU A 1 64 ? 34.635 -2.814 -6.612 1 85.89 64 LEU A C 1
ATOM 488 O O . LEU A 1 64 ? 35.511 -3.142 -7.416 1 85.89 64 LEU A O 1
ATOM 492 N N . ASP A 1 65 ? 33.992 -1.699 -6.632 1 89.43 65 ASP A N 1
ATOM 493 C CA . ASP A 1 65 ? 34.224 -0.756 -7.722 1 89.43 65 ASP A CA 1
ATOM 494 C C . ASP A 1 65 ? 35.351 0.215 -7.377 1 89.43 65 ASP A C 1
ATOM 496 O O . ASP A 1 65 ? 35.595 1.176 -8.11 1 89.43 65 ASP A O 1
ATOM 500 N N . GLY A 1 66 ? 35.925 0.041 -6.188 1 87.43 66 GLY A N 1
ATOM 501 C CA . GLY A 1 66 ? 37.136 0.789 -5.893 1 87.43 66 GLY A CA 1
ATOM 502 C C . GLY A 1 66 ? 36.94 1.843 -4.819 1 87.43 66 GLY A C 1
ATOM 503 O O . GLY A 1 66 ? 37.867 2.588 -4.496 1 87.43 66 GLY A O 1
ATOM 504 N N . ALA A 1 67 ? 35.655 1.898 -4.283 1 89.98 67 ALA A N 1
ATOM 505 C CA . ALA A 1 67 ? 35.488 2.851 -3.188 1 89.98 67 ALA A CA 1
ATOM 506 C C . ALA A 1 67 ? 36.294 2.426 -1.964 1 89.98 67 ALA A C 1
ATOM 508 O O . ALA A 1 67 ? 36.285 1.253 -1.584 1 89.98 67 ALA A O 1
ATOM 509 N N . GLN A 1 68 ? 37.001 3.408 -1.361 1 84.92 68 GLN A N 1
ATOM 510 C CA . GLN A 1 68 ? 37.963 2.994 -0.345 1 84.92 68 GLN A CA 1
ATOM 511 C C . GLN A 1 68 ? 37.717 3.72 0.974 1 84.92 68 GLN A C 1
ATOM 513 O O . GLN A 1 68 ? 38.478 3.558 1.93 1 84.92 68 GLN A O 1
ATOM 518 N N . HIS A 1 69 ? 36.647 4.479 1.039 1 89.49 69 HIS A N 1
ATOM 519 C CA . HIS A 1 69 ? 36.386 5.157 2.305 1 89.49 69 HIS A CA 1
ATOM 520 C C . HIS A 1 69 ? 36.201 4.154 3.439 1 89.49 69 HIS A C 1
ATOM 522 O O . HIS A 1 69 ? 35.491 3.158 3.283 1 89.49 69 HIS A O 1
ATOM 528 N N . GLU A 1 70 ? 36.819 4.418 4.533 1 87.98 70 GLU A N 1
ATOM 529 C CA . GLU A 1 70 ? 36.849 3.481 5.651 1 87.98 70 GLU A CA 1
ATOM 530 C C . GLU A 1 70 ? 35.44 3.173 6.151 1 87.98 70 GLU A C 1
ATOM 532 O O . GLU A 1 70 ? 35.13 2.026 6.481 1 87.98 70 GLU A O 1
ATOM 537 N N . GLU A 1 71 ? 34.616 4.156 6.197 1 89.94 71 GLU A N 1
ATOM 538 C CA . GLU A 1 71 ? 33.245 3.973 6.664 1 89.94 71 GLU A CA 1
ATOM 539 C C . GLU A 1 71 ? 32.461 3.058 5.729 1 89.94 71 GLU A C 1
ATOM 541 O O . GLU A 1 71 ? 31.685 2.215 6.183 1 89.94 71 GLU A O 1
ATOM 546 N N . LEU A 1 72 ? 32.668 3.236 4.496 1 91.83 72 LEU A N 1
ATOM 547 C CA . LEU A 1 72 ? 31.979 2.424 3.499 1 91.83 72 LEU A CA 1
ATOM 548 C C . LEU A 1 72 ? 32.467 0.98 3.542 1 91.83 72 LEU A C 1
ATOM 550 O O . LEU A 1 72 ? 31.666 0.047 3.45 1 91.83 72 LEU A O 1
ATOM 554 N N . LEU A 1 73 ? 33.777 0.85 3.721 1 89.35 73 LEU A N 1
ATOM 555 C CA . LEU A 1 73 ? 34.354 -0.482 3.866 1 89.35 73 LEU A CA 1
ATOM 556 C C . LEU A 1 73 ? 33.766 -1.2 5.075 1 89.35 73 LEU A C 1
ATOM 558 O O . LEU A 1 73 ? 33.404 -2.376 4.989 1 89.35 73 LEU A O 1
ATOM 562 N N . SER A 1 74 ? 33.677 -0.446 6.119 1 89.64 74 SER A N 1
ATOM 563 C CA . SER A 1 74 ? 33.116 -1.008 7.343 1 89.64 74 SER A CA 1
ATOM 564 C C . SER A 1 74 ? 31.652 -1.391 7.156 1 89.64 74 SER A C 1
ATOM 566 O O . SER A 1 74 ? 31.21 -2.433 7.644 1 89.64 74 SER A O 1
ATOM 568 N N . MET A 1 75 ? 30.899 -0.641 6.467 1 91.32 75 MET A N 1
ATOM 569 C CA . MET A 1 75 ? 29.488 -0.908 6.204 1 91.32 75 MET A CA 1
ATOM 570 C C . MET A 1 75 ? 29.322 -2.146 5.328 1 91.32 75 MET A C 1
ATOM 572 O O . MET A 1 75 ? 28.416 -2.951 5.548 1 91.32 75 MET A O 1
ATOM 576 N N . GLY A 1 76 ? 30.17 -2.282 4.337 1 88.85 76 GLY A N 1
ATOM 577 C CA . GLY A 1 76 ? 30.141 -3.451 3.472 1 88.85 76 GLY A CA 1
ATOM 578 C C . GLY A 1 76 ? 30.439 -4.744 4.207 1 88.85 76 GLY A C 1
ATOM 579 O O . GLY A 1 76 ? 30.092 -5.828 3.732 1 88.85 76 GLY A O 1
ATOM 580 N N . LYS A 1 77 ? 31.013 -4.621 5.406 1 85.17 77 LYS A N 1
ATOM 581 C CA . LYS A 1 77 ? 31.427 -5.807 6.15 1 85.17 77 LYS A CA 1
ATOM 582 C C . LYS A 1 77 ? 30.449 -6.117 7.28 1 85.17 77 LYS A C 1
ATOM 584 O O . LYS A 1 77 ? 30.666 -7.049 8.058 1 85.17 77 LYS A O 1
ATOM 589 N N . THR A 1 78 ? 29.429 -5.32 7.356 1 86.32 78 THR A N 1
ATOM 590 C CA . THR A 1 78 ? 28.45 -5.606 8.399 1 86.32 78 THR A CA 1
ATOM 591 C C . THR A 1 78 ? 27.834 -6.988 8.199 1 86.32 78 THR A C 1
ATOM 593 O O . THR A 1 78 ? 27.654 -7.435 7.064 1 86.32 78 THR A O 1
ATOM 596 N N . GLY A 1 79 ? 27.393 -7.598 9.232 1 79.07 79 GLY A N 1
ATOM 597 C CA . GLY A 1 79 ? 26.831 -8.939 9.203 1 79.07 79 GLY A CA 1
ATOM 598 C C . GLY A 1 79 ? 27.886 -10.025 9.111 1 79.07 79 GLY A C 1
ATOM 599 O O . GLY A 1 79 ? 27.569 -11.214 9.195 1 79.07 79 GLY A O 1
ATOM 600 N N . ALA A 1 80 ? 29.067 -9.684 8.581 1 63.74 80 ALA A N 1
ATOM 601 C CA . ALA A 1 80 ? 30.128 -10.671 8.401 1 63.74 80 ALA A CA 1
ATOM 602 C C . ALA A 1 80 ? 30.643 -11.174 9.746 1 63.74 80 ALA A C 1
ATOM 604 O O . ALA A 1 80 ? 31.168 -12.287 9.84 1 63.74 80 ALA A O 1
ATOM 605 N N . TYR A 1 81 ? 30.559 -10.181 10.749 1 58.33 81 TYR A N 1
ATOM 606 C CA . TYR A 1 81 ? 31.187 -10.505 12.025 1 58.33 81 TYR A CA 1
ATOM 607 C C . TYR A 1 81 ? 30.23 -10.249 13.184 1 58.33 81 TYR A C 1
ATOM 609 O O . TYR A 1 81 ? 29.107 -9.784 12.978 1 58.33 81 TYR A O 1
ATOM 617 N N . GLY A 1 82 ? 30.443 -10.759 14.308 1 53.08 82 GLY A N 1
ATOM 618 C CA . GLY A 1 82 ? 29.773 -10.447 15.56 1 53.08 82 GLY A CA 1
ATOM 619 C C . GLY A 1 82 ? 29.112 -11.654 16.2 1 53.08 82 GLY A C 1
ATOM 620 O O . GLY A 1 82 ? 29.357 -12.791 15.793 1 53.08 82 GLY A O 1
ATOM 621 N N . SER A 1 83 ? 28.463 -11.476 17.191 1 54.3 83 SER A N 1
ATOM 622 C CA . SER A 1 83 ? 27.841 -12.523 17.994 1 54.3 83 SER A CA 1
ATOM 623 C C . SER A 1 83 ? 26.706 -13.202 17.235 1 54.3 83 SER A C 1
ATOM 625 O O . SER A 1 83 ? 26.319 -14.326 17.561 1 54.3 83 SER A O 1
ATOM 627 N N . CYS A 1 84 ? 26.133 -12.422 16.21 1 59.53 84 CYS A N 1
ATOM 628 C CA . CYS A 1 84 ? 25.064 -12.971 15.385 1 59.53 84 CYS A CA 1
ATOM 629 C C . CYS A 1 84 ? 25.373 -12.795 13.903 1 59.53 84 CYS A C 1
ATOM 631 O O . CYS A 1 84 ? 24.902 -11.845 13.275 1 59.53 84 CYS A O 1
ATOM 633 N N . PRO A 1 85 ? 26.187 -13.623 13.326 1 62.49 85 PRO A N 1
ATOM 634 C CA . PRO A 1 85 ? 26.539 -13.493 11.91 1 62.49 85 PRO A CA 1
ATOM 635 C C . PRO A 1 85 ? 25.314 -13.389 11.004 1 62.49 85 PRO A C 1
ATOM 637 O O . PRO A 1 85 ? 24.304 -14.055 11.247 1 62.49 85 PRO A O 1
ATOM 640 N N . GLY A 1 86 ? 25.406 -12.42 10.162 1 72.88 86 GLY A N 1
ATOM 641 C CA . GLY A 1 86 ? 24.319 -12.224 9.216 1 72.88 86 GLY A CA 1
ATOM 642 C C . GLY A 1 86 ? 23.359 -11.125 9.629 1 72.88 86 GLY A C 1
ATOM 643 O O . GLY A 1 86 ? 22.545 -10.669 8.824 1 72.88 86 GLY A O 1
ATOM 644 N N . ASN A 1 87 ? 23.596 -10.723 10.897 1 80.98 87 ASN A N 1
ATOM 645 C CA . ASN A 1 87 ? 22.683 -9.692 11.379 1 80.98 87 ASN A CA 1
ATOM 646 C C . ASN A 1 87 ? 23.195 -8.293 11.051 1 80.98 87 ASN A C 1
ATOM 648 O O . ASN A 1 87 ? 23.721 -7.6 11.924 1 80.98 87 ASN A O 1
ATOM 652 N N . CYS A 1 88 ? 22.987 -7.86 9.881 1 87.48 88 CYS A N 1
ATOM 653 C CA . CYS A 1 88 ? 23.437 -6.563 9.387 1 87.48 88 CYS A CA 1
ATOM 654 C C . CYS A 1 88 ? 22.821 -5.428 10.196 1 87.48 88 CYS A C 1
ATOM 656 O O . CYS A 1 88 ? 23.471 -4.409 10.438 1 87.48 88 CYS A O 1
ATOM 658 N N . HIS A 1 89 ? 21.63 -5.641 10.701 1 85.98 89 HIS A N 1
ATOM 659 C CA . HIS A 1 89 ? 20.953 -4.613 11.484 1 85.98 89 HIS A CA 1
ATOM 660 C C . HIS A 1 89 ? 21.705 -4.321 12.778 1 85.98 89 HIS A C 1
ATOM 662 O O . HIS A 1 89 ? 21.964 -3.16 13.101 1 85.98 89 HIS A O 1
ATOM 668 N N . ARG A 1 90 ? 21.991 -5.332 13.445 1 83.46 90 ARG A N 1
ATOM 669 C CA . ARG A 1 90 ? 22.708 -5.194 14.708 1 83.46 90 ARG A CA 1
ATOM 670 C C . ARG A 1 90 ? 24.023 -4.447 14.513 1 83.46 90 ARG A C 1
ATOM 672 O O . ARG A 1 90 ? 24.35 -3.544 15.285 1 83.46 90 ARG A O 1
ATOM 679 N N . ASP A 1 91 ? 24.765 -4.803 13.515 1 85.89 91 ASP A N 1
ATOM 680 C CA . ASP A 1 91 ? 26.068 -4.191 13.276 1 85.89 91 ASP A CA 1
ATOM 681 C C . ASP A 1 91 ? 25.923 -2.719 12.896 1 85.89 91 ASP A C 1
ATOM 683 O O . ASP A 1 91 ? 26.716 -1.88 13.329 1 85.89 91 ASP A O 1
ATOM 687 N N . LEU A 1 92 ? 24.948 -2.429 12.062 1 87.83 92 LEU A N 1
ATOM 688 C CA . LEU A 1 92 ? 24.707 -1.038 11.693 1 87.83 92 LEU A CA 1
ATOM 689 C C . LEU A 1 92 ? 24.389 -0.197 12.924 1 87.83 92 LEU A C 1
ATOM 691 O O . LEU A 1 92 ? 24.943 0.891 13.098 1 87.83 92 LEU A O 1
ATOM 695 N N . MET A 1 93 ? 23.577 -0.74 13.792 1 86.79 93 MET A N 1
ATOM 696 C CA . MET A 1 93 ? 23.195 -0.048 15.02 1 86.79 93 MET A CA 1
ATOM 697 C C . MET A 1 93 ? 24.407 0.171 15.92 1 86.79 93 MET A C 1
ATOM 699 O O . MET A 1 93 ? 24.579 1.252 16.485 1 86.79 93 MET A O 1
ATOM 703 N N . ALA A 1 94 ? 25.253 -0.81 15.993 1 84.74 94 ALA A N 1
ATOM 704 C CA . ALA A 1 94 ? 26.392 -0.773 16.906 1 84.74 94 ALA A CA 1
ATOM 705 C C . ALA A 1 94 ? 27.502 0.123 16.364 1 84.74 94 ALA A C 1
ATOM 707 O O . ALA A 1 94 ? 28.168 0.828 17.127 1 84.74 94 ALA A O 1
ATOM 708 N N . ARG A 1 95 ? 27.636 0.172 15.121 1 84.08 95 ARG A N 1
ATOM 709 C CA . ARG A 1 95 ? 28.812 0.82 14.549 1 84.08 95 ARG A CA 1
ATOM 710 C C . ARG A 1 95 ? 28.489 2.238 14.092 1 84.08 95 ARG A C 1
ATOM 712 O O . ARG A 1 95 ? 29.338 3.128 14.166 1 84.08 95 ARG A O 1
ATOM 719 N N . PHE A 1 96 ? 27.319 2.387 13.622 1 83.87 96 PHE A N 1
ATOM 720 C CA . PHE A 1 96 ? 27.065 3.644 12.928 1 83.87 96 PHE A CA 1
ATOM 721 C C . PHE A 1 96 ? 26.019 4.47 13.669 1 83.87 96 PHE A C 1
ATOM 723 O O . PHE A 1 96 ? 25.832 5.652 13.374 1 83.87 96 PHE A O 1
ATOM 730 N N . CYS A 1 97 ? 25.311 3.851 14.551 1 82.73 97 CYS A N 1
ATOM 731 C CA . CYS A 1 97 ? 24.221 4.561 15.212 1 82.73 97 CYS A CA 1
ATOM 732 C C . CYS A 1 97 ? 24.421 4.581 16.723 1 82.73 97 CYS A C 1
ATOM 734 O O . CYS A 1 97 ? 23.476 4.83 17.474 1 82.73 97 CYS A O 1
ATOM 736 N N . LYS A 1 98 ? 25.594 4.299 17.092 1 75.45 98 LYS A N 1
ATOM 737 C CA . LYS A 1 98 ? 25.866 4.263 18.527 1 75.45 98 LYS A CA 1
ATOM 738 C C . LYS A 1 98 ? 26.051 5.67 19.086 1 75.45 98 LYS A C 1
ATOM 740 O O . LYS A 1 98 ? 26.478 6.578 18.369 1 75.45 98 LYS A O 1
ATOM 745 N N . ASP A 1 99 ? 25.636 5.862 20.362 1 74.63 99 ASP A N 1
ATOM 746 C CA . ASP A 1 99 ? 25.923 7.013 21.213 1 74.63 99 ASP A CA 1
ATOM 747 C C . ASP A 1 99 ? 25.477 8.313 20.547 1 74.63 99 ASP A C 1
ATOM 749 O O . ASP A 1 99 ? 26.252 9.268 20.458 1 74.63 99 ASP A O 1
ATOM 753 N N . LEU A 1 100 ? 24.3 8.346 20.09 1 80.54 100 LEU A N 1
ATOM 754 C CA . LEU A 1 100 ? 23.713 9.562 19.538 1 80.54 100 LEU A CA 1
ATOM 755 C C . LEU A 1 100 ? 23.297 10.518 20.651 1 80.54 100 LEU A C 1
ATOM 757 O O . LEU A 1 100 ? 22.693 10.1 21.641 1 80.54 100 LEU A O 1
ATOM 761 N N . PRO A 1 101 ? 23.695 11.706 20.562 1 80.88 101 PRO A N 1
ATOM 762 C CA . PRO A 1 101 ? 23.372 12.675 21.611 1 80.88 101 PRO A CA 1
ATOM 763 C C . PRO A 1 101 ? 21.869 12.871 21.792 1 80.88 101 PRO A C 1
ATOM 765 O O . PRO A 1 101 ? 21.421 13.291 22.862 1 80.88 101 PRO A O 1
ATOM 768 N N . LEU A 1 102 ? 21.153 12.548 20.821 1 87.6 102 LEU A N 1
ATOM 769 C CA . LEU A 1 102 ? 19.702 12.649 20.935 1 87.6 102 LEU A CA 1
ATOM 770 C C . LEU A 1 102 ? 19.167 11.652 21.958 1 87.6 102 LEU A C 1
ATOM 772 O O . LEU A 1 102 ? 19.65 10.52 22.039 1 87.6 102 LEU A O 1
ATOM 776 N N . THR A 1 103 ? 18.257 12.085 22.659 1 88.12 103 THR A N 1
ATOM 777 C CA . THR A 1 103 ? 17.669 11.25 23.7 1 88.12 103 THR A CA 1
ATOM 778 C C . THR A 1 103 ? 17.196 9.919 23.122 1 88.12 103 THR A C 1
ATOM 780 O O . THR A 1 103 ? 16.658 9.873 22.014 1 88.12 103 THR A O 1
ATOM 783 N N . LYS A 1 104 ? 17.311 8.838 23.852 1 88.29 104 LYS A N 1
ATOM 784 C CA . LYS A 1 104 ? 16.826 7.512 23.48 1 88.29 104 LYS A CA 1
ATOM 785 C C . LYS A 1 104 ? 15.324 7.39 23.718 1 88.29 104 LYS A C 1
ATOM 787 O O . LYS A 1 104 ? 14.69 6.443 23.247 1 88.29 104 LYS A O 1
ATOM 792 N N . GLY A 1 105 ? 14.733 8.445 24.271 1 89.18 105 GLY A N 1
ATOM 793 C CA . GLY A 1 105 ? 13.34 8.352 24.676 1 89.18 105 GLY A CA 1
ATOM 794 C C . GLY A 1 105 ? 13.156 7.715 26.04 1 89.18 105 GLY A C 1
ATOM 795 O O . GLY A 1 105 ? 14.077 7.087 26.567 1 89.18 105 GLY A O 1
ATOM 796 N N . ASP A 1 106 ? 12.088 7.958 26.664 1 90.79 106 ASP A N 1
ATOM 797 C CA . ASP A 1 106 ? 11.724 7.372 27.951 1 90.79 106 ASP A CA 1
ATOM 798 C C . ASP A 1 106 ? 10.812 6.162 27.765 1 90.79 106 ASP A C 1
ATOM 800 O O . ASP A 1 106 ? 9.985 6.136 26.851 1 90.79 106 ASP A O 1
ATOM 804 N N . VAL A 1 107 ? 11.032 5.19 28.505 1 91.98 107 VAL A N 1
ATOM 805 C CA . VAL A 1 107 ? 10.166 4.016 28.459 1 91.98 107 VAL A CA 1
ATOM 806 C C . VAL A 1 107 ? 9.089 4.125 29.536 1 91.98 107 VAL A C 1
ATOM 808 O O . VAL A 1 107 ? 9.399 4.296 30.717 1 91.98 107 VAL A O 1
ATOM 811 N N . VAL A 1 108 ? 7.875 4.141 29.181 1 92.32 108 VAL A N 1
ATOM 812 C CA . VAL A 1 108 ? 6.75 4.243 30.104 1 92.32 108 VAL A CA 1
ATOM 813 C C . VAL A 1 108 ? 5.892 2.983 30.015 1 92.32 108 VAL A C 1
ATOM 815 O O . VAL A 1 108 ? 5.724 2.414 28.934 1 92.32 108 VAL A O 1
ATOM 818 N N . SER A 1 109 ? 5.435 2.572 31.103 1 92.94 109 SER A N 1
ATOM 819 C CA . SER A 1 109 ? 4.506 1.447 31.141 1 92.94 109 SER A CA 1
ATOM 820 C C . SER A 1 109 ? 3.08 1.897 30.84 1 92.94 109 SER A C 1
ATOM 822 O O . SER A 1 109 ? 2.554 2.794 31.502 1 92.94 109 SER A O 1
ATOM 824 N N . VAL A 1 110 ? 2.498 1.34 29.813 1 94.06 110 VAL A N 1
ATOM 825 C CA . VAL A 1 110 ? 1.15 1.743 29.426 1 94.06 110 VAL A CA 1
ATOM 826 C C . VAL A 1 110 ? 0.253 0.512 29.318 1 94.06 110 VAL A C 1
ATOM 828 O O . VAL A 1 110 ? 0.711 -0.565 28.926 1 94.06 110 VAL A O 1
ATOM 831 N N . PRO A 1 111 ? -0.963 0.681 29.736 1 93.66 111 PRO A N 1
ATOM 832 C CA . PRO A 1 111 ? -1.9 -0.414 29.476 1 93.66 111 PRO A CA 1
ATOM 833 C C . PRO A 1 111 ? -2.176 -0.613 27.987 1 93.66 111 PRO A C 1
ATOM 835 O O . PRO A 1 111 ? -2.372 0.361 27.256 1 93.66 111 PRO A O 1
ATOM 838 N N . ALA A 1 112 ? -2.029 -1.782 27.511 1 92.59 112 ALA A N 1
ATOM 839 C CA . ALA A 1 112 ? -2.267 -2.084 26.102 1 92.59 112 ALA A CA 1
ATOM 840 C C . ALA A 1 112 ? -3.021 -3.4 25.942 1 92.59 112 ALA A C 1
ATOM 842 O O . ALA A 1 112 ? -3.009 -4.243 26.842 1 92.59 112 ALA A O 1
ATOM 843 N N . VAL A 1 113 ? -3.722 -3.46 24.874 1 85.59 113 VAL A N 1
ATOM 844 C CA . VAL A 1 113 ? -4.444 -4.683 24.538 1 85.59 113 VAL A CA 1
ATOM 845 C C . VAL A 1 113 ? -3.597 -5.544 23.605 1 85.59 113 VAL A C 1
ATOM 847 O O . VAL A 1 113 ? -3.065 -5.051 22.607 1 85.59 113 VAL A O 1
ATOM 850 N N . ASP A 1 114 ? -3.298 -6.706 24.019 1 76.86 114 ASP A N 1
ATOM 851 C CA . ASP A 1 114 ? -2.684 -7.648 23.089 1 76.86 114 ASP A CA 1
ATOM 852 C C . ASP A 1 114 ? -3.674 -8.076 22.008 1 76.86 114 ASP A C 1
ATOM 854 O O . ASP A 1 114 ? -4.671 -8.74 22.299 1 76.86 114 ASP A O 1
ATOM 858 N N . PRO A 1 115 ? -3.389 -7.64 20.845 1 69.01 115 PRO A N 1
ATOM 859 C CA . PRO A 1 115 ? -4.388 -7.902 19.807 1 69.01 115 PRO A CA 1
ATOM 860 C C . PRO A 1 115 ? -4.599 -9.393 19.555 1 69.01 115 PRO A C 1
ATOM 862 O O . PRO A 1 115 ? -5.63 -9.79 19.004 1 69.01 115 PRO A O 1
ATOM 865 N N . LYS A 1 116 ? -3.64 -10.219 19.934 1 58.17 116 LYS A N 1
ATOM 866 C CA . LYS A 1 116 ? -3.729 -11.661 19.727 1 58.17 116 LYS A CA 1
ATOM 867 C C . LYS A 1 116 ? -4.597 -12.318 20.797 1 58.17 116 LYS A C 1
ATOM 869 O O . LYS A 1 116 ? -5.405 -13.198 20.494 1 58.17 116 LYS A O 1
ATOM 874 N N . THR A 1 117 ? -4.518 -11.801 22.053 1 59.44 117 THR A N 1
ATOM 875 C CA . THR A 1 117 ? -5.165 -12.467 23.178 1 59.44 117 THR A CA 1
ATOM 876 C C . THR A 1 117 ? -6.341 -11.641 23.692 1 59.44 117 THR A C 1
ATOM 878 O O . THR A 1 117 ? -7.191 -12.151 24.424 1 59.44 117 THR A O 1
ATOM 881 N N . GLY A 1 118 ? -6.431 -10.385 23.277 1 65.94 118 GLY A N 1
ATOM 882 C CA . GLY A 1 118 ? -7.449 -9.481 23.789 1 65.94 118 GLY A CA 1
ATOM 883 C C . GLY A 1 118 ? -7.227 -9.093 25.239 1 65.94 118 GLY A C 1
ATOM 884 O O . GLY A 1 118 ? -8.003 -8.322 25.807 1 65.94 118 GLY A O 1
ATOM 885 N N . THR A 1 119 ? -6.189 -9.647 25.764 1 74.88 119 THR A N 1
ATOM 886 C CA . THR A 1 119 ? -5.901 -9.352 27.163 1 74.88 119 THR A CA 1
ATOM 887 C C . THR A 1 119 ? -5.198 -8.004 27.298 1 74.88 119 THR A C 1
ATOM 889 O O . THR A 1 119 ? -4.441 -7.601 26.412 1 74.88 119 THR A O 1
ATOM 892 N N . THR A 1 120 ? -5.623 -7.352 28.358 1 84.18 120 THR A N 1
ATOM 893 C CA . THR A 1 120 ? -4.991 -6.072 28.658 1 84.18 120 THR A CA 1
ATOM 894 C C . THR A 1 120 ? -3.836 -6.255 29.637 1 84.18 120 THR A C 1
ATOM 896 O O . THR A 1 120 ? -3.94 -7.029 30.591 1 84.18 120 THR A O 1
ATOM 899 N N . GLY A 1 121 ? -2.724 -5.75 29.332 1 88.77 121 GLY A N 1
ATOM 900 C CA . GLY A 1 121 ? -1.562 -5.779 30.207 1 88.77 121 GLY A CA 1
ATOM 901 C C . GLY A 1 121 ? -0.618 -4.613 29.983 1 88.77 121 GLY A C 1
ATOM 902 O O . GLY A 1 121 ? -0.809 -3.821 29.057 1 88.77 121 GLY A O 1
ATOM 903 N N . PRO A 1 122 ? 0.223 -4.454 30.973 1 92.31 122 PRO A N 1
ATOM 904 C CA . PRO A 1 122 ? 1.216 -3.386 30.836 1 92.31 122 PRO A CA 1
ATOM 905 C C . PRO A 1 122 ? 2.265 -3.689 29.768 1 92.31 122 PRO A C 1
ATOM 907 O O . PRO A 1 122 ? 2.736 -4.824 29.665 1 92.31 122 PRO A O 1
ATOM 910 N N . VAL A 1 123 ? 2.47 -2.75 28.915 1 93.05 123 VAL A N 1
ATOM 911 C CA . VAL A 1 123 ? 3.527 -2.861 27.915 1 93.05 123 VAL A CA 1
ATOM 912 C C . VAL A 1 123 ? 4.409 -1.615 27.954 1 93.05 123 VAL A C 1
ATOM 914 O O . VAL A 1 123 ? 3.965 -0.545 28.379 1 93.05 123 VAL A O 1
ATOM 917 N N . ASP A 1 124 ? 5.622 -1.783 27.502 1 90.55 124 ASP A N 1
ATOM 918 C CA . ASP A 1 124 ? 6.561 -0.667 27.452 1 90.55 124 ASP A CA 1
ATOM 919 C C . ASP A 1 124 ? 6.404 0.125 26.156 1 90.55 124 ASP A C 1
ATOM 921 O O . ASP A 1 124 ? 6.346 -0.456 25.071 1 90.55 124 ASP A O 1
ATOM 925 N N . ALA A 1 125 ? 6.202 1.378 26.326 1 92.93 125 ALA A N 1
ATOM 926 C CA . ALA A 1 125 ? 6.169 2.293 25.188 1 92.93 125 ALA A CA 1
ATOM 927 C C . ALA A 1 125 ? 7.286 3.329 25.285 1 92.93 125 ALA A C 1
ATOM 929 O O . ALA A 1 125 ? 7.586 3.828 26.372 1 92.93 125 ALA A O 1
ATOM 930 N N . THR A 1 126 ? 7.924 3.596 24.172 1 94.05 126 THR A N 1
ATOM 931 C CA . THR A 1 126 ? 8.936 4.646 24.131 1 94.05 126 THR A CA 1
ATOM 932 C C . THR A 1 126 ? 8.298 6.001 23.84 1 94.05 126 THR A C 1
ATOM 934 O O . THR A 1 126 ? 7.555 6.147 22.867 1 94.05 126 THR A O 1
ATOM 937 N N . VAL A 1 127 ? 8.568 6.946 24.698 1 94.28 127 VAL A N 1
ATOM 938 C CA . VAL A 1 127 ? 8.014 8.289 24.564 1 94.28 127 VAL A CA 1
ATOM 939 C C . VAL A 1 127 ? 9.145 9.313 24.51 1 94.28 127 VAL A C 1
ATOM 941 O O . VAL A 1 127 ? 10.105 9.228 25.28 1 94.28 127 VAL A O 1
ATOM 944 N N . PHE A 1 128 ? 9.098 10.131 23.512 1 94.34 128 PHE A N 1
ATOM 945 C CA . PHE A 1 128 ? 10.014 11.262 23.438 1 94.34 128 PHE A CA 1
ATOM 946 C C . PHE A 1 128 ? 9.412 12.492 24.106 1 94.34 128 PHE A C 1
ATOM 948 O O . PHE A 1 128 ? 8.618 13.21 23.495 1 94.34 128 PHE A O 1
ATOM 955 N N . LEU A 1 129 ? 9.803 12.681 25.306 1 90.7 129 LEU A N 1
ATOM 956 C CA . LEU A 1 129 ? 9.247 13.784 26.082 1 90.7 129 LEU A CA 1
ATOM 957 C C . LEU A 1 129 ? 9.74 15.125 25.551 1 90.7 129 LEU A C 1
ATOM 959 O O . LEU A 1 129 ? 10.944 15.318 25.362 1 90.7 129 LEU A O 1
ATOM 963 N N . PRO A 1 130 ? 8.855 16.049 25.374 1 88.54 130 PRO A N 1
ATOM 964 C CA . PRO A 1 130 ? 9.199 17.318 24.728 1 88.54 130 PRO A CA 1
ATOM 965 C C . PRO A 1 130 ? 10.347 18.044 25.426 1 88.54 130 PRO A C 1
ATOM 967 O O . PRO A 1 130 ? 11.249 18.562 24.763 1 88.54 130 PRO A O 1
ATOM 970 N N . HIS A 1 131 ? 10.373 18.102 26.771 1 86.38 131 HIS A N 1
ATOM 971 C CA . HIS A 1 131 ? 11.434 18.832 27.454 1 86.38 131 HIS A CA 1
ATOM 972 C C . HIS A 1 131 ? 12.789 18.168 27.234 1 86.38 131 HIS A C 1
ATOM 974 O O . HIS A 1 131 ? 13.809 18.852 27.12 1 86.38 131 HIS A O 1
ATOM 980 N N . VAL A 1 132 ? 12.785 16.82 27.144 1 89.55 132 VAL A N 1
ATOM 981 C CA . VAL A 1 132 ? 14.03 16.093 26.916 1 89.55 132 VAL A CA 1
ATOM 982 C C . VAL A 1 132 ? 14.495 16.305 25.477 1 89.55 132 VAL A C 1
ATOM 984 O O . VAL A 1 132 ? 15.678 16.552 25.231 1 89.55 132 VAL A O 1
ATOM 987 N N . VAL A 1 133 ? 13.511 16.209 24.549 1 90.11 133 VAL A N 1
ATOM 988 C CA . VAL A 1 133 ? 13.838 16.416 23.142 1 90.11 133 VAL A CA 1
ATOM 989 C C . VAL A 1 133 ? 14.365 17.835 22.938 1 90.11 133 VAL A C 1
ATOM 991 O O . VAL A 1 133 ? 15.407 18.032 22.309 1 90.11 133 VAL A O 1
ATOM 994 N N . PHE A 1 134 ? 13.675 18.775 23.521 1 87.79 134 PHE A N 1
ATOM 995 C CA . PHE A 1 134 ? 14.059 20.178 23.421 1 87.79 134 PHE A CA 1
ATOM 996 C C . PHE A 1 134 ? 15.474 20.39 23.946 1 87.79 134 PHE A C 1
ATOM 998 O O . PHE A 1 134 ? 16.294 21.039 23.292 1 87.79 134 PHE A O 1
ATOM 1005 N N . SER A 1 135 ? 15.748 19.841 25.023 1 86.8 135 SER A N 1
ATOM 1006 C CA . SER A 1 135 ? 17.06 19.982 25.646 1 86.8 135 SER A CA 1
ATOM 1007 C C . SER A 1 135 ? 18.14 19.284 24.825 1 86.8 135 SER A C 1
ATOM 1009 O O . SER A 1 135 ? 19.255 19.793 24.697 1 86.8 135 SER A O 1
ATOM 1011 N N . SER A 1 136 ? 17.837 18.122 24.309 1 89.81 136 SER A N 1
ATOM 1012 C CA . SER A 1 136 ? 18.8 17.371 23.511 1 89.81 136 SER A CA 1
ATOM 1013 C C . SER A 1 136 ? 19.121 18.094 22.207 1 89.81 136 SER A C 1
ATOM 1015 O O . SER A 1 136 ? 20.256 18.046 21.727 1 89.81 136 SER A O 1
ATOM 1017 N N . LEU A 1 137 ? 18.121 18.735 21.685 1 91.03 137 LEU A N 1
ATOM 1018 C CA . LEU A 1 137 ? 18.293 19.404 20.399 1 91.03 137 LEU A CA 1
ATOM 1019 C C . LEU A 1 137 ? 19.105 20.684 20.557 1 91.03 137 LEU A C 1
ATOM 1021 O O . LEU A 1 137 ? 19.689 21.177 19.589 1 91.03 137 LEU A O 1
ATOM 1025 N N . GLU A 1 138 ? 19.114 21.245 21.76 1 88.54 138 GLU A N 1
ATOM 1026 C CA . GLU A 1 138 ? 19.846 22.482 22.018 1 88.54 138 GLU A CA 1
ATOM 1027 C C . GLU A 1 138 ? 21.341 22.299 21.777 1 88.54 138 GLU A C 1
ATOM 1029 O O . GLU A 1 138 ? 22.06 23.272 21.538 1 88.54 138 GLU A O 1
ATOM 1034 N N . GLU A 1 139 ? 21.779 21.049 21.762 1 83.64 139 GLU A N 1
ATOM 1035 C CA . GLU A 1 139 ? 23.19 20.729 21.566 1 83.64 139 GLU A CA 1
ATOM 1036 C C . GLU A 1 139 ? 23.587 20.856 20.098 1 83.64 139 GLU A C 1
ATOM 1038 O O . GLU A 1 139 ? 24.775 20.874 19.771 1 83.64 139 GLU A O 1
ATOM 1043 N N . TYR A 1 140 ? 22.595 21.021 19.308 1 86.57 140 TYR A N 1
ATOM 1044 C CA . TYR A 1 140 ? 22.854 21.086 17.874 1 86.57 140 TYR A CA 1
ATOM 1045 C C . TYR A 1 140 ? 22.815 22.527 17.377 1 86.57 140 TYR A C 1
ATOM 1047 O O . TYR A 1 140 ? 21.97 23.315 17.807 1 86.57 140 TYR A O 1
ATOM 1055 N N . ASP A 1 141 ? 23.633 22.889 16.419 1 84.96 141 ASP A N 1
ATOM 1056 C CA . ASP A 1 141 ? 23.722 24.233 15.856 1 84.96 141 ASP A CA 1
ATOM 1057 C C . ASP A 1 141 ? 22.409 24.636 15.189 1 84.96 141 ASP A C 1
ATOM 1059 O O . ASP A 1 141 ? 22.079 25.822 15.121 1 84.96 141 ASP A O 1
ATOM 1063 N N . LEU A 1 142 ? 21.647 23.645 14.822 1 88.93 142 LEU A N 1
ATOM 1064 C CA . LEU A 1 142 ? 20.433 23.876 14.048 1 88.93 142 LEU A CA 1
ATOM 1065 C C . LEU A 1 142 ? 19.264 24.229 14.961 1 88.93 142 LEU A C 1
ATOM 1067 O O . LEU A 1 142 ? 18.155 24.486 14.486 1 88.93 142 LEU A O 1
ATOM 1071 N N . PHE A 1 143 ? 19.466 24.336 16.245 1 90.49 143 PHE A N 1
ATOM 1072 C CA . PHE A 1 143 ? 18.404 24.517 17.228 1 90.49 143 PHE A CA 1
ATOM 1073 C C . PHE A 1 143 ? 17.604 25.781 16.934 1 90.49 143 PHE A C 1
ATOM 1075 O O . PHE A 1 143 ? 16.372 25.749 16.906 1 90.49 143 PHE A O 1
ATOM 1082 N N . PRO A 1 144 ? 18.246 26.937 16.596 1 91.66 144 PRO A N 1
ATOM 1083 C CA . PRO A 1 144 ? 17.46 28.141 16.315 1 91.66 144 PRO A CA 1
ATOM 1084 C C . PRO A 1 144 ? 16.524 27.969 15.121 1 91.66 144 PRO A C 1
ATOM 1086 O O . PRO A 1 144 ? 15.389 28.452 15.148 1 91.66 144 PRO A O 1
ATOM 1089 N N . ASP A 1 145 ? 16.951 27.189 14.154 1 90.66 145 ASP A N 1
ATOM 1090 C CA . ASP A 1 145 ? 16.142 26.978 12.957 1 90.66 145 ASP A CA 1
ATOM 1091 C C . ASP A 1 145 ? 15.026 25.97 13.219 1 90.66 145 ASP A C 1
ATOM 1093 O O . ASP A 1 145 ? 13.926 26.098 12.677 1 90.66 145 ASP A O 1
ATOM 1097 N N . LEU A 1 146 ? 15.273 25.004 14.04 1 92.26 146 LEU A N 1
ATOM 1098 C CA . LEU A 1 146 ? 14.305 23.963 14.366 1 92.26 146 LEU A CA 1
ATOM 1099 C C . LEU A 1 146 ? 13.078 24.556 15.051 1 92.26 146 LEU A C 1
ATOM 1101 O O . LEU A 1 146 ? 11.962 24.063 14.872 1 92.26 146 LEU A O 1
ATOM 1105 N N . PHE A 1 147 ? 13.314 25.655 15.725 1 93.41 147 PHE A N 1
ATOM 1106 C CA . PHE A 1 147 ? 12.221 26.208 16.517 1 93.41 147 PHE A CA 1
ATOM 1107 C C . PHE A 1 147 ? 11.886 27.624 16.062 1 93.41 147 PHE A C 1
ATOM 1109 O O . PHE A 1 147 ? 11.076 28.308 16.691 1 93.41 147 PHE A O 1
ATOM 1116 N N . GLY A 1 148 ? 12.527 28.1 14.967 1 92.59 148 GLY A N 1
ATOM 1117 C CA . GLY A 1 148 ? 12.23 29.39 14.366 1 92.59 148 GLY A CA 1
ATOM 1118 C C . GLY A 1 148 ? 12.46 30.555 15.31 1 92.59 148 GLY A C 1
ATOM 1119 O O . GLY A 1 148 ? 11.638 31.471 15.386 1 92.59 148 GLY A O 1
ATOM 1120 N N . LEU A 1 149 ? 13.55 30.553 16.047 1 93.03 149 LEU A N 1
ATOM 1121 C CA . LEU A 1 149 ? 13.79 31.501 17.129 1 93.03 149 LEU A CA 1
ATOM 1122 C C . LEU A 1 149 ? 13.892 32.925 16.592 1 93.03 149 LEU A C 1
ATOM 1124 O O . LEU A 1 149 ? 13.552 33.882 17.291 1 93.03 149 LEU A O 1
ATOM 1128 N N . ALA A 1 150 ? 14.303 33.045 15.377 1 91.82 150 ALA A N 1
ATOM 1129 C CA . ALA A 1 150 ? 14.447 34.364 14.766 1 91.82 150 ALA A CA 1
ATOM 1130 C C . ALA A 1 150 ? 13.09 35.04 14.594 1 91.82 150 ALA A C 1
ATOM 1132 O O . ALA A 1 150 ? 13.009 36.265 14.48 1 91.82 150 ALA A O 1
ATOM 1133 N N . ASN A 1 151 ? 12.036 34.297 14.675 1 92.14 151 ASN A N 1
ATOM 1134 C CA . ASN A 1 151 ? 10.712 34.827 14.37 1 92.14 151 ASN A CA 1
ATOM 1135 C C . ASN A 1 151 ? 9.849 34.935 15.624 1 92.14 151 ASN A C 1
ATOM 1137 O O . ASN A 1 151 ? 8.659 35.244 15.539 1 92.14 151 ASN A O 1
ATOM 1141 N N . LEU A 1 152 ? 10.392 34.739 16.796 1 94.22 152 LEU A N 1
ATOM 1142 C CA . LEU A 1 152 ? 9.618 34.686 18.032 1 94.22 152 LEU A CA 1
ATOM 1143 C C . LEU A 1 152 ? 8.972 36.036 18.326 1 94.22 152 LEU A C 1
ATOM 1145 O O . LEU A 1 152 ? 7.764 36.112 18.564 1 94.22 152 LEU A O 1
ATOM 1149 N N . GLU A 1 153 ? 9.737 37.064 18.19 1 91.34 153 GLU A N 1
ATOM 1150 C CA . GLU A 1 153 ? 9.217 38.391 18.506 1 91.34 153 GLU A CA 1
ATOM 1151 C C . GLU A 1 153 ? 8.105 38.792 17.54 1 91.34 153 GLU A C 1
ATOM 1153 O O . GLU A 1 153 ? 7.071 39.317 17.959 1 91.34 153 GLU A O 1
ATOM 1158 N N . LYS A 1 154 ? 8.381 38.48 16.35 1 90.43 154 LYS A N 1
ATOM 1159 C CA . LYS A 1 154 ? 7.366 38.798 15.35 1 90.43 154 LYS A CA 1
ATOM 1160 C C . LYS A 1 154 ? 6.075 38.029 15.614 1 90.43 154 LYS A C 1
ATOM 1162 O O . LYS A 1 154 ? 4.981 38.59 15.517 1 90.43 154 LYS A O 1
ATOM 1167 N N . PHE A 1 155 ? 6.182 36.856 15.918 1 92.16 155 PHE A N 1
ATOM 1168 C CA . PHE A 1 155 ? 5.025 36.011 16.193 1 92.16 155 PHE A CA 1
ATOM 1169 C C . PHE A 1 155 ? 4.205 36.575 17.347 1 92.16 155 PH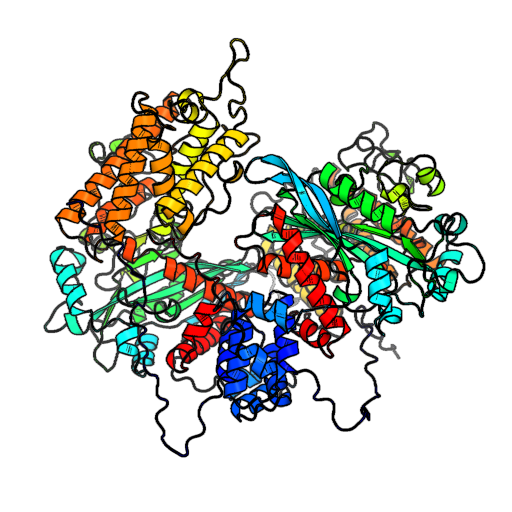E A C 1
ATOM 1171 O O . PHE A 1 155 ? 2.995 36.77 17.219 1 92.16 155 PHE A O 1
ATOM 1178 N N . TRP A 1 156 ? 4.821 36.841 18.378 1 92.64 156 TRP A N 1
ATOM 1179 C CA . TRP A 1 156 ? 4.113 37.253 19.586 1 92.64 156 TRP A CA 1
ATOM 1180 C C . TRP A 1 156 ? 3.558 38.666 19.437 1 92.64 156 TRP A C 1
ATOM 1182 O O . TRP A 1 156 ? 2.482 38.974 19.953 1 92.64 156 TRP A O 1
ATOM 1192 N N . SER A 1 157 ? 4.251 39.507 18.701 1 89.9 157 SER A N 1
ATOM 1193 C CA . SER A 1 157 ? 3.73 40.843 18.43 1 89.9 157 SER A CA 1
ATOM 1194 C C . SER A 1 157 ? 2.453 40.779 17.598 1 89.9 157 SER A C 1
ATOM 1196 O O . SER A 1 157 ? 1.506 41.528 17.845 1 89.9 157 SER A O 1
ATOM 1198 N N . LEU A 1 158 ? 2.485 39.913 16.704 1 89.18 158 LEU A N 1
ATOM 1199 C CA . LEU A 1 158 ? 1.296 39.745 15.876 1 89.18 158 LEU A CA 1
ATOM 1200 C C . LEU A 1 158 ? 0.159 39.122 16.679 1 89.18 158 LEU A C 1
ATOM 1202 O O . LEU A 1 158 ? -1.003 39.5 16.513 1 89.18 158 LEU A O 1
ATOM 1206 N N . ALA A 1 159 ? 0.515 38.203 17.524 1 90.59 159 ALA A N 1
ATOM 1207 C CA . ALA A 1 159 ? -0.486 37.559 18.37 1 90.59 159 ALA A CA 1
ATOM 1208 C C . ALA A 1 159 ? -1.146 38.569 19.304 1 90.59 159 ALA A C 1
ATOM 1210 O O . ALA A 1 159 ? -2.356 38.507 19.539 1 90.59 159 ALA A O 1
ATOM 1211 N N . GLU A 1 160 ? -0.428 39.472 19.78 1 89.34 160 GLU A N 1
ATOM 1212 C CA . GLU A 1 160 ? -0.943 40.503 20.676 1 89.34 160 GLU A CA 1
ATOM 1213 C C . GLU A 1 160 ? -1.979 41.377 19.974 1 89.34 160 GLU A C 1
ATOM 1215 O O . GLU A 1 160 ? -2.985 41.76 20.574 1 89.34 160 GLU A O 1
ATOM 1220 N N . LYS A 1 161 ? -1.747 41.525 18.774 1 87.56 161 LYS A N 1
ATOM 1221 C CA . LYS A 1 161 ? -2.629 42.398 18.005 1 87.56 161 LYS A CA 1
ATOM 1222 C C . LYS A 1 161 ? -3.992 41.747 17.786 1 87.56 161 LYS A C 1
ATOM 1224 O O . LYS A 1 161 ? -4.97 42.431 17.477 1 87.56 161 LYS A O 1
ATOM 1229 N N . THR A 1 162 ? -4.017 40.496 17.955 1 87.37 162 THR A N 1
ATOM 1230 C CA . THR A 1 162 ? -5.278 39.795 17.738 1 87.37 162 THR A CA 1
ATOM 1231 C C . THR A 1 162 ? -6.183 39.92 18.96 1 87.37 162 THR A C 1
ATOM 1233 O O . THR A 1 162 ? -7.38 39.637 18.884 1 87.37 162 THR A O 1
ATOM 1236 N N . HIS A 1 163 ? -5.666 40.244 20.108 1 81.52 163 HIS A N 1
ATOM 1237 C CA . HIS A 1 163 ? -6.391 40.349 21.369 1 81.52 163 HIS A CA 1
ATOM 1238 C C . HIS A 1 163 ? -7.002 39.01 21.767 1 81.52 163 HIS A C 1
ATOM 1240 O O . HIS A 1 163 ? -8.153 38.953 22.205 1 81.52 163 HIS A O 1
ATOM 1246 N N . ASP A 1 164 ? -6.212 37.993 21.389 1 80.15 164 ASP A N 1
ATOM 1247 C CA . ASP A 1 164 ? -6.6 36.646 21.798 1 80.15 164 ASP A CA 1
ATOM 1248 C C . ASP A 1 164 ? -6.495 36.48 23.312 1 80.15 164 ASP A C 1
ATOM 1250 O O . ASP A 1 164 ? -5.428 36.69 23.893 1 80.15 164 ASP A O 1
ATOM 1254 N N . ASP A 1 165 ? -7.527 36.156 23.9 1 78.62 165 ASP A N 1
ATOM 1255 C CA . ASP A 1 165 ? -7.542 36.04 25.355 1 78.62 165 ASP A CA 1
ATOM 1256 C C . ASP A 1 165 ? -6.582 34.952 25.829 1 78.62 165 ASP A C 1
ATOM 1258 O O . ASP A 1 165 ? -6.173 34.941 26.992 1 78.62 165 ASP A O 1
ATOM 1262 N N . ARG A 1 166 ? -6.08 34.073 24.941 1 76.21 166 ARG A N 1
ATOM 1263 C CA . ARG A 1 166 ? -5.085 33.06 25.276 1 76.21 166 ARG A CA 1
ATOM 1264 C C . ARG A 1 166 ? -3.749 33.702 25.633 1 76.21 166 ARG A C 1
ATOM 1266 O O . ARG A 1 166 ? -2.975 33.143 26.413 1 76.21 166 ARG A O 1
ATOM 1273 N N . LEU A 1 167 ? -3.569 34.694 24.934 1 80.77 167 LEU A N 1
ATOM 1274 C CA . LEU A 1 167 ? -2.297 35.37 25.164 1 80.77 167 LEU A CA 1
ATOM 1275 C C . LEU A 1 167 ? -2.353 36.217 26.431 1 80.77 167 LEU A C 1
ATOM 1277 O O . LEU A 1 167 ? -1.466 36.127 27.283 1 80.77 167 LEU A O 1
ATOM 1281 N N . THR A 1 168 ? -3.411 37.038 26.632 1 76.18 168 THR A N 1
ATOM 1282 C CA . THR A 1 168 ? -3.496 38.007 27.719 1 76.18 168 THR A CA 1
ATOM 1283 C C . THR A 1 168 ? -3.613 37.3 29.067 1 76.18 168 THR A C 1
ATOM 1285 O O . THR A 1 168 ? -3.168 37.824 30.09 1 76.18 168 THR A O 1
ATOM 1288 N N . GLU A 1 169 ? -4.076 36.149 28.965 1 75.84 169 GLU A N 1
ATOM 1289 C CA . GLU A 1 169 ? -4.358 35.482 30.232 1 75.84 169 GLU A CA 1
ATOM 1290 C C . GLU A 1 169 ? -3.395 34.324 30.473 1 75.84 169 GLU A C 1
ATOM 1292 O O . GLU A 1 169 ? -3.446 33.673 31.519 1 75.84 169 GLU A O 1
ATOM 1297 N N . HIS A 1 170 ? -2.511 34.123 29.552 1 82.02 170 HIS A N 1
ATOM 1298 C CA . HIS A 1 170 ? -1.612 32.984 29.695 1 82.02 170 HIS A CA 1
ATOM 1299 C C . HIS A 1 170 ? -0.593 33.221 30.804 1 82.02 170 HIS A C 1
ATOM 1301 O O . HIS A 1 170 ? 0.199 34.164 30.734 1 82.02 170 HIS A O 1
ATOM 1307 N N . PRO A 1 171 ? -0.536 32.378 31.702 1 77.32 171 PRO A N 1
ATOM 1308 C CA . PRO A 1 171 ? 0.324 32.64 32.859 1 77.32 171 PRO A CA 1
ATOM 1309 C C . PRO A 1 171 ? 1.81 32.619 32.507 1 77.32 171 PRO A C 1
ATOM 1311 O O . PRO A 1 171 ? 2.621 33.24 33.198 1 77.32 171 PRO A O 1
ATOM 1314 N N . LEU A 1 172 ? 2.143 31.97 31.368 1 74.25 172 LEU A N 1
ATOM 1315 C CA . LEU A 1 172 ? 3.556 31.805 31.042 1 74.25 172 LEU A CA 1
ATOM 1316 C C . LEU A 1 172 ? 4.023 32.896 30.084 1 74.25 172 LEU A C 1
ATOM 1318 O O . LEU A 1 172 ? 5.216 32.996 29.785 1 74.25 172 LEU A O 1
ATOM 1322 N N . LEU A 1 173 ? 3.124 33.57 29.606 1 80.72 173 LEU A N 1
ATOM 1323 C CA . LEU A 1 173 ? 3.467 34.587 28.618 1 80.72 173 LEU A CA 1
ATOM 1324 C C . LEU A 1 173 ? 3.445 35.979 29.241 1 80.72 173 LEU A C 1
ATOM 1326 O O . LEU A 1 173 ? 2.713 36.858 28.781 1 80.72 173 LEU A O 1
ATOM 1330 N N . LYS A 1 174 ? 4.148 36.012 30.297 1 77.62 174 LYS A N 1
ATOM 1331 C CA . LYS A 1 174 ? 4.256 37.263 31.042 1 77.62 174 LYS A CA 1
ATOM 1332 C C . LYS A 1 174 ? 5.705 37.557 31.417 1 77.62 174 LYS A C 1
ATOM 1334 O O . LYS A 1 174 ? 6.578 36.7 31.265 1 77.62 174 LYS A O 1
ATOM 1339 N N . GLY A 1 175 ? 6.023 38.789 31.837 1 74.71 175 GLY A N 1
ATOM 1340 C CA . GLY A 1 175 ? 7.345 39.17 32.31 1 74.71 175 GLY A CA 1
ATOM 1341 C C . GLY A 1 175 ? 8.229 39.738 31.216 1 74.71 175 GLY A C 1
ATOM 1342 O O . GLY A 1 175 ? 7.863 39.711 30.038 1 74.71 175 GLY A O 1
ATOM 1343 N N . PRO A 1 176 ? 9.344 40.207 31.653 1 79.93 176 PRO A N 1
ATOM 1344 C CA . PRO A 1 176 ? 10.236 40.844 30.681 1 79.93 176 PRO A CA 1
ATOM 1345 C C . PRO A 1 176 ? 10.946 39.835 29.782 1 79.93 176 PRO A C 1
ATOM 1347 O O . PRO A 1 176 ? 11.43 38.807 30.262 1 79.93 176 PRO A O 1
ATOM 1350 N N . GLY A 1 177 ? 10.919 40.005 28.511 1 81.94 177 GLY A N 1
ATOM 1351 C CA . GLY A 1 177 ? 11.723 39.249 27.564 1 81.94 177 GLY A CA 1
ATOM 1352 C C . GLY A 1 177 ? 11.107 37.914 27.192 1 81.94 177 GLY A C 1
ATOM 1353 O O . GLY A 1 177 ? 11.714 37.126 26.464 1 81.94 177 GLY A O 1
ATOM 1354 N N . TRP A 1 178 ? 9.874 37.631 27.626 1 87.05 178 TRP A N 1
ATOM 1355 C CA . TRP A 1 178 ? 9.293 36.311 27.401 1 87.05 178 TRP A CA 1
ATOM 1356 C C . TRP A 1 178 ? 9.093 36.051 25.911 1 87.05 178 TRP A C 1
ATOM 1358 O O . TRP A 1 178 ? 9.182 34.908 25.457 1 87.05 178 TRP A O 1
ATOM 1368 N N . LYS A 1 179 ? 8.98 37.14 25.122 1 90.22 179 LYS A N 1
ATOM 1369 C CA . LYS A 1 179 ? 8.708 37.013 23.693 1 90.22 179 LYS A CA 1
ATOM 1370 C C . LYS A 1 179 ? 9.913 36.438 22.953 1 90.22 179 LYS A C 1
ATOM 1372 O O . LYS A 1 179 ? 9.769 35.872 21.867 1 90.22 179 LYS A O 1
ATOM 1377 N N . HIS A 1 180 ? 11.038 36.579 23.582 1 90.55 180 HIS A N 1
ATOM 1378 C CA . HIS A 1 180 ? 12.264 36.16 22.912 1 90.55 180 HIS A CA 1
ATOM 1379 C C . HIS A 1 180 ? 12.653 34.741 23.312 1 90.55 180 HIS A C 1
ATOM 1381 O O . HIS A 1 180 ? 13.531 34.136 22.693 1 90.55 180 HIS A O 1
ATOM 1387 N N . LYS A 1 181 ? 11.919 34.223 24.249 1 90.1 181 LYS A N 1
ATOM 1388 C CA . LYS A 1 181 ? 12.399 32.954 24.787 1 90.1 181 LYS A CA 1
ATOM 1389 C C . LYS A 1 181 ? 11.273 31.927 24.862 1 90.1 181 LYS A C 1
ATOM 1391 O O . LYS A 1 181 ? 11.482 30.799 25.314 1 90.1 181 LYS A O 1
ATOM 1396 N N . THR A 1 182 ? 10.072 32.273 24.414 1 91.62 182 THR A N 1
ATOM 1397 C CA . THR A 1 182 ? 8.952 31.342 24.498 1 91.62 182 THR A CA 1
ATOM 1398 C C . THR A 1 182 ? 8.557 30.846 23.11 1 91.62 182 THR A C 1
ATOM 1400 O O . THR A 1 182 ? 8.081 31.623 22.279 1 91.62 182 THR A O 1
ATOM 1403 N N . VAL A 1 183 ? 8.741 29.564 22.882 1 92.31 183 VAL A N 1
ATOM 1404 C CA . VAL A 1 183 ? 8.466 28.966 21.58 1 92.31 183 VAL A CA 1
ATOM 1405 C C . VAL A 1 183 ? 7.012 28.5 21.521 1 92.31 183 VAL A C 1
ATOM 1407 O O . VAL A 1 183 ? 6.563 27.737 22.38 1 92.31 183 VAL A O 1
ATOM 1410 N N . PRO A 1 184 ? 6.206 29.048 20.607 1 92.92 184 PRO A N 1
ATOM 1411 C CA . PRO A 1 184 ? 4.867 28.49 20.402 1 92.92 184 PRO A CA 1
ATOM 1412 C C . PRO A 1 184 ? 4.897 27.115 19.738 1 92.92 184 PRO A C 1
ATOM 1414 O O . PRO A 1 184 ? 5.352 26.985 18.599 1 92.92 184 PRO A O 1
ATOM 1417 N N . LEU A 1 185 ? 4.352 26.103 20.374 1 92.07 185 LEU A N 1
ATOM 1418 C CA . LEU A 1 185 ? 4.397 24.735 19.87 1 92.07 185 LEU A CA 1
ATOM 1419 C C . LEU A 1 185 ? 3.023 24.291 19.38 1 92.07 185 LEU A C 1
ATOM 1421 O O . LEU A 1 185 ? 2 24.811 19.832 1 92.07 185 LEU A O 1
ATOM 1425 N N . PHE A 1 186 ? 3.06 23.453 18.478 1 91.7 186 PHE A N 1
ATOM 1426 C CA . PHE A 1 186 ? 1.875 22.665 18.166 1 91.7 186 PHE A CA 1
ATOM 1427 C C . PHE A 1 186 ? 2.052 21.219 18.615 1 91.7 186 PHE A C 1
ATOM 1429 O O . PHE A 1 186 ? 3.18 20.746 18.773 1 91.7 186 PHE A O 1
ATOM 1436 N N . VAL A 1 187 ? 0.972 20.6 18.935 1 91.5 187 VAL A N 1
ATOM 1437 C CA . VAL A 1 187 ? 0.876 19.157 19.13 1 91.5 187 VAL A CA 1
ATOM 1438 C C . VAL A 1 187 ? -0.075 18.558 18.096 1 91.5 187 VAL A C 1
ATOM 1440 O O . VAL A 1 187 ? -1.126 19.134 17.802 1 91.5 187 VAL A O 1
ATOM 1443 N N . HIS A 1 188 ? 0.384 17.495 17.544 1 91.49 188 HIS A N 1
ATOM 1444 C CA . HIS A 1 188 ? -0.383 16.918 16.445 1 91.49 188 HIS A CA 1
ATOM 1445 C C . HIS A 1 188 ? -0.577 15.418 16.637 1 91.49 188 HIS A C 1
ATOM 1447 O O . HIS A 1 188 ? 0.36 14.709 17.013 1 91.49 188 HIS A O 1
ATOM 1453 N N . GLY A 1 189 ? -1.806 15.003 16.466 1 88.98 189 GLY A N 1
ATOM 1454 C CA . GLY A 1 189 ? -2.137 13.587 16.471 1 88.98 189 GLY A CA 1
ATOM 1455 C C . GLY A 1 189 ? -2.722 13.107 15.157 1 88.98 189 GLY A C 1
ATOM 1456 O O . GLY A 1 189 ? -3.567 13.781 14.564 1 88.98 189 GLY A O 1
ATOM 1457 N N . ASP A 1 190 ? -2.171 11.925 14.72 1 87.69 190 ASP A N 1
ATOM 1458 C CA . ASP A 1 190 ? -2.684 11.366 13.473 1 87.69 190 ASP A CA 1
ATOM 1459 C C . ASP A 1 190 ? -2.463 9.856 13.416 1 87.69 190 ASP A C 1
ATOM 1461 O O . ASP A 1 190 ? -1.724 9.301 14.232 1 87.69 190 ASP A O 1
ATOM 1465 N N . GLY A 1 191 ? -3.214 9.257 12.502 1 83.91 191 GLY A N 1
ATOM 1466 C CA . GLY A 1 191 ? -3.04 7.838 12.24 1 83.91 191 GLY A CA 1
ATOM 1467 C C . GLY A 1 191 ? -2.317 7.556 10.936 1 83.91 191 GLY A C 1
ATOM 1468 O O . GLY A 1 191 ? -2.536 8.245 9.937 1 83.91 191 GLY A O 1
ATOM 1469 N N . ALA A 1 192 ? -1.36 6.672 11.016 1 79.83 192 ALA A N 1
ATOM 1470 C CA . ALA A 1 192 ? -0.599 6.291 9.829 1 79.83 192 ALA A CA 1
ATOM 1471 C C . ALA A 1 192 ? -0.744 4.799 9.54 1 79.83 192 ALA A C 1
ATOM 1473 O O . ALA A 1 192 ? -0.371 3.962 10.365 1 79.83 192 ALA A O 1
ATOM 1474 N N . GLU A 1 193 ? -1.232 4.461 8.352 1 79.16 193 GLU A N 1
ATOM 1475 C CA . GLU A 1 193 ? -1.361 3.053 7.989 1 79.16 193 GLU A CA 1
ATOM 1476 C C . GLU A 1 193 ? -0.004 2.447 7.641 1 79.16 193 GLU A C 1
ATOM 1478 O O . GLU A 1 193 ? 0.768 3.035 6.883 1 79.16 193 GLU A O 1
ATOM 1483 N N . PHE A 1 194 ? 0.329 1.414 8.238 1 78.72 194 PHE A N 1
ATOM 1484 C CA . PHE A 1 194 ? 1.608 0.781 7.937 1 78.72 194 PHE A CA 1
ATOM 1485 C C . PHE A 1 194 ? 1.407 -0.665 7.502 1 78.72 194 PHE A C 1
ATOM 1487 O O . PHE A 1 194 ? 2.333 -1.3 6.993 1 78.72 194 PHE A O 1
ATOM 1494 N N . GLN A 1 195 ? 0.239 -1.284 7.691 1 68.08 195 GLN A N 1
ATOM 1495 C CA . GLN A 1 195 ? -0.128 -2.624 7.244 1 68.08 195 GLN A CA 1
ATOM 1496 C C . GLN A 1 195 ? -1.635 -2.741 7.035 1 68.08 195 GLN A C 1
ATOM 1498 O O . GLN A 1 195 ? -2.397 -1.879 7.478 1 68.08 195 GLN A O 1
ATOM 1503 N N . THR A 1 196 ? -1.951 -3.882 6.358 1 58.54 196 THR A N 1
ATOM 1504 C CA . THR A 1 196 ? -3.371 -4.059 6.075 1 58.54 196 THR A CA 1
ATOM 1505 C C . THR A 1 196 ? -4.178 -4.113 7.369 1 58.54 196 THR A C 1
ATOM 1507 O O . THR A 1 196 ? -3.898 -4.932 8.248 1 58.54 196 THR A O 1
ATOM 1510 N N . ARG A 1 197 ? -4.981 -3.149 7.616 1 57.63 197 ARG A N 1
ATOM 1511 C CA . ARG A 1 197 ? -5.999 -3.025 8.654 1 57.63 197 ARG A CA 1
ATOM 1512 C C . ARG A 1 197 ? -5.378 -2.613 9.985 1 57.63 197 ARG A C 1
ATOM 1514 O O . ARG A 1 197 ? -5.912 -2.929 11.05 1 57.63 197 ARG A O 1
ATOM 1521 N N . ASP A 1 198 ? -4.077 -2.197 9.959 1 74.3 198 ASP A N 1
ATOM 1522 C CA . ASP A 1 198 ? -3.53 -1.654 11.198 1 74.3 198 ASP A CA 1
ATOM 1523 C C . ASP A 1 198 ? -2.896 -0.284 10.966 1 74.3 198 ASP A C 1
ATOM 1525 O O . ASP A 1 198 ? -2.401 -0.001 9.873 1 74.3 198 ASP A O 1
ATOM 1529 N N . SER A 1 199 ? -3.047 0.571 11.919 1 84.99 199 SER A N 1
ATOM 1530 C CA . SER A 1 199 ? -2.515 1.929 11.857 1 84.99 199 SER A CA 1
ATOM 1531 C C . SER A 1 199 ? -1.767 2.288 13.136 1 84.99 199 SER A C 1
ATOM 1533 O O . SER A 1 199 ? -2.052 1.74 14.203 1 84.99 199 SER A O 1
ATOM 1535 N N . LEU A 1 200 ? -0.778 3.054 12.908 1 88.72 200 LEU A N 1
ATOM 1536 C CA . LEU A 1 200 ? -0.002 3.622 14.004 1 88.72 200 LEU A CA 1
ATOM 1537 C C . LEU A 1 200 ? -0.533 4.998 14.391 1 88.72 200 LEU A C 1
ATOM 1539 O O . LEU A 1 200 ? -0.689 5.871 13.535 1 88.72 200 LEU A O 1
ATOM 1543 N N . MET A 1 201 ? -0.994 5.122 15.643 1 90.75 201 MET A N 1
ATOM 1544 C CA . MET A 1 201 ? -1.278 6.463 16.147 1 90.75 201 MET A CA 1
ATOM 1545 C C . MET A 1 201 ? 0.008 7.178 16.546 1 90.75 201 MET A C 1
ATOM 1547 O O . MET A 1 201 ? 0.813 6.637 17.307 1 90.75 201 MET A O 1
ATOM 1551 N N . ILE A 1 202 ? 0.202 8.344 15.99 1 92.12 202 ILE A N 1
ATOM 1552 C CA . ILE A 1 202 ? 1.428 9.089 16.253 1 92.12 202 ILE A CA 1
ATOM 1553 C C . ILE A 1 202 ? 1.083 10.476 16.791 1 92.12 202 ILE A C 1
ATOM 1555 O O . ILE A 1 202 ? 0.164 11.131 16.293 1 92.12 202 ILE A O 1
ATOM 1559 N N . TRP A 1 203 ? 1.784 10.822 17.802 1 92.68 203 TRP A N 1
ATOM 1560 C CA . TRP A 1 203 ? 1.78 12.186 18.319 1 92.68 203 TRP A CA 1
ATOM 1561 C C . TRP A 1 203 ? 3.129 12.86 18.09 1 92.68 203 TRP A C 1
ATOM 1563 O O . TRP A 1 203 ? 4.179 12.253 18.313 1 92.68 203 TRP A O 1
ATOM 1573 N N . SER A 1 204 ? 3.029 13.996 17.596 1 93.3 204 SER A N 1
ATOM 1574 C CA . SER A 1 204 ? 4.235 14.779 17.346 1 93.3 204 SER A CA 1
ATOM 1575 C C . SER A 1 204 ? 4.074 16.214 17.836 1 93.3 204 SER A C 1
ATOM 1577 O O . SER A 1 204 ? 2.966 16.643 18.164 1 93.3 204 SER A O 1
ATOM 1579 N N . PHE A 1 205 ? 5.123 16.893 17.962 1 93.18 205 PHE A N 1
ATOM 1580 C CA . PHE A 1 205 ? 5.107 18.312 18.299 1 93.18 205 PHE A CA 1
ATOM 1581 C C . PHE A 1 205 ? 6.168 19.068 17.508 1 93.18 205 PHE A C 1
ATOM 1583 O O . PHE A 1 205 ? 7.046 18.457 16.895 1 93.18 205 PHE A O 1
ATOM 1590 N N . GLY A 1 206 ? 6.023 20.275 17.423 1 92.88 206 GLY A N 1
ATOM 1591 C CA . GLY A 1 206 ? 6.963 21.151 16.742 1 92.88 206 GLY A CA 1
ATOM 1592 C C . GLY A 1 206 ? 6.657 22.624 16.941 1 92.88 206 GLY A C 1
ATOM 1593 O O . GLY A 1 206 ? 5.681 22.976 17.608 1 92.88 206 GLY A O 1
ATOM 1594 N N . SER A 1 207 ? 7.519 23.373 16.446 1 93.86 207 SER A N 1
ATOM 1595 C CA . SER A 1 207 ? 7.32 24.818 16.49 1 93.86 207 SER A CA 1
ATOM 1596 C C . SER A 1 207 ? 6.431 25.289 15.345 1 93.86 207 SER A C 1
ATOM 1598 O O . SER A 1 207 ? 6.582 24.836 14.208 1 93.86 207 SER A O 1
ATOM 1600 N N . LEU A 1 208 ? 5.524 26.162 15.611 1 92.24 208 LEU A N 1
ATOM 1601 C CA . LEU A 1 208 ? 4.695 26.76 14.57 1 92.24 208 LEU A CA 1
ATOM 1602 C C . LEU A 1 208 ? 5.545 27.569 13.596 1 92.24 208 LEU A C 1
ATOM 1604 O O . LEU A 1 208 ? 5.085 27.921 12.508 1 92.24 208 LEU A O 1
ATOM 1608 N N . LEU A 1 209 ? 6.774 27.791 14.046 1 91.05 209 LEU A N 1
ATOM 1609 C CA . LEU A 1 209 ? 7.612 28.734 13.315 1 91.05 209 LEU A CA 1
ATOM 1610 C C . LEU A 1 209 ? 8.627 27.999 12.446 1 91.05 209 LEU A C 1
ATOM 1612 O O . LEU A 1 209 ? 9.389 28.627 11.708 1 91.05 209 LEU A O 1
ATOM 1616 N N . CYS A 1 210 ? 8.634 26.682 12.603 1 88.79 210 CYS A N 1
ATOM 1617 C CA . CYS A 1 210 ? 9.64 25.909 11.883 1 88.79 210 CYS A CA 1
ATOM 1618 C C . CYS A 1 210 ? 9.301 25.82 10.4 1 88.79 210 CYS A C 1
ATOM 1620 O O . CYS A 1 210 ? 8.19 25.433 10.034 1 88.79 210 CYS A O 1
ATOM 1622 N N . GLY A 1 211 ? 10.243 26.146 9.589 1 78.87 211 GLY A N 1
ATOM 1623 C CA . GLY A 1 211 ? 10.041 26.101 8.149 1 78.87 211 GLY A CA 1
ATOM 1624 C C . GLY A 1 211 ? 10.858 25.02 7.466 1 78.87 211 GLY A C 1
ATOM 1625 O O . GLY A 1 211 ? 10.896 24.948 6.236 1 78.87 211 GLY A O 1
ATOM 1626 N N . LEU A 1 212 ? 11.41 24.203 8.275 1 80.25 212 LEU A N 1
ATOM 1627 C CA . LEU A 1 212 ? 12.297 23.183 7.727 1 80.25 212 LEU A CA 1
ATOM 1628 C C . LEU A 1 212 ? 11.501 21.984 7.222 1 80.25 212 LEU A C 1
ATOM 1630 O O . LEU A 1 212 ? 10.276 22.054 7.101 1 80.25 212 LEU A O 1
ATOM 1634 N N . SER A 1 213 ? 12.228 20.944 6.873 1 79.56 213 SER A N 1
ATOM 1635 C CA . SER A 1 213 ? 11.591 19.734 6.362 1 79.56 213 SER A CA 1
ATOM 1636 C C . SER A 1 213 ? 10.66 19.119 7.401 1 79.56 213 SER A C 1
ATOM 1638 O O . SER A 1 213 ? 10.706 19.484 8.578 1 79.56 213 SER A O 1
ATOM 1640 N N . SER A 1 214 ? 9.804 18.174 7.041 1 84.29 214 SER A N 1
ATOM 1641 C CA . SER A 1 214 ? 8.76 17.625 7.9 1 84.29 214 SER A CA 1
ATOM 1642 C C . SER A 1 214 ? 9.358 16.885 9.092 1 84.29 214 SER A C 1
ATOM 1644 O O . SER A 1 214 ? 8.813 16.934 10.197 1 84.29 214 SER A O 1
ATOM 1646 N N . LEU A 1 215 ? 10.509 16.331 8.948 1 86.57 215 LEU A N 1
ATOM 1647 C CA . LEU A 1 215 ? 11.091 15.588 10.06 1 86.57 215 LEU A CA 1
ATOM 1648 C C . LEU A 1 215 ? 11.79 16.528 11.036 1 86.57 215 LEU A C 1
ATOM 1650 O O . LEU A 1 215 ? 12.1 16.139 12.164 1 86.57 215 LEU A O 1
ATOM 1654 N N . LEU A 1 216 ? 12.062 17.728 10.53 1 88.62 216 LEU A N 1
ATOM 1655 C CA . LEU A 1 216 ? 12.711 18.723 11.377 1 88.62 216 LEU A CA 1
ATOM 1656 C C . LEU A 1 216 ? 11.687 19.688 11.965 1 88.62 216 LEU A C 1
ATOM 1658 O O . LEU A 1 216 ? 12.011 20.479 12.854 1 88.62 216 LEU A O 1
ATOM 1662 N N . SER A 1 217 ? 10.491 19.491 11.431 1 89.85 217 SER A N 1
ATOM 1663 C CA . SER A 1 217 ? 9.444 20.368 11.942 1 89.85 217 SER A CA 1
ATOM 1664 C C . SER A 1 217 ? 8.48 19.609 12.848 1 89.85 217 SER A C 1
ATOM 1666 O O . SER A 1 217 ? 7.712 20.218 13.596 1 89.85 217 SER A O 1
ATOM 1668 N N . HIS A 1 218 ? 8.519 18.292 12.716 1 92.48 218 HIS A N 1
ATOM 1669 C CA . HIS A 1 218 ? 7.683 17.421 13.534 1 92.48 218 HIS A CA 1
ATOM 1670 C C . HIS A 1 218 ? 8.527 16.409 14.303 1 92.48 218 HIS A C 1
ATOM 1672 O O . HIS A 1 218 ? 9.178 15.553 13.7 1 92.48 218 HIS A O 1
ATOM 1678 N N . PHE A 1 219 ? 8.458 16.569 15.571 1 94.21 219 PHE A N 1
ATOM 1679 C CA . PHE A 1 219 ? 9.184 15.624 16.412 1 94.21 219 PHE A CA 1
ATOM 1680 C C . PHE A 1 219 ? 8.233 14.602 17.024 1 94.21 219 PHE A C 1
ATOM 1682 O O . PHE A 1 219 ? 7.267 14.97 17.695 1 94.21 219 PHE A O 1
ATOM 1689 N N . MET A 1 220 ? 8.541 13.408 16.809 1 94.2 220 MET A N 1
ATOM 1690 C CA . MET A 1 220 ? 7.705 12.336 17.342 1 94.2 220 MET A CA 1
ATOM 1691 C C . MET A 1 220 ? 7.705 12.352 18.867 1 94.2 220 MET A C 1
ATOM 1693 O O . MET A 1 220 ? 8.765 12.423 19.491 1 94.2 220 MET A O 1
ATOM 1697 N N . MET A 1 221 ? 6.581 12.326 19.472 1 93.27 221 MET A N 1
ATOM 1698 C CA . MET A 1 221 ? 6.437 12.198 20.919 1 93.27 221 MET A CA 1
ATOM 1699 C C . MET A 1 221 ? 6.201 10.744 21.316 1 93.27 221 MET A C 1
ATOM 1701 O O . MET A 1 221 ? 6.891 10.214 22.188 1 93.27 221 MET A O 1
ATOM 1705 N N . ALA A 1 222 ? 5.214 10.268 20.644 1 93.02 222 ALA A N 1
ATOM 1706 C CA . ALA A 1 222 ? 4.869 8.875 20.919 1 93.02 222 ALA A CA 1
ATOM 1707 C C . ALA A 1 222 ? 4.102 8.259 19.752 1 93.02 222 ALA A C 1
ATOM 1709 O O . ALA A 1 222 ? 3.47 8.974 18.971 1 93.02 222 ALA A O 1
ATOM 1710 N N . CYS A 1 223 ? 4.24 7.029 19.607 1 93.01 223 CYS A N 1
ATOM 1711 C CA . CYS A 1 223 ? 3.431 6.283 18.65 1 93.01 223 CYS A CA 1
ATOM 1712 C C . CYS A 1 223 ? 3.039 4.922 19.212 1 93.01 223 CYS A C 1
ATOM 1714 O O . CYS A 1 223 ? 3.776 4.339 20.009 1 93.01 223 CYS A O 1
ATOM 1716 N N . PHE A 1 224 ? 1.861 4.517 18.896 1 91.63 224 PHE A N 1
ATOM 1717 C CA . PHE A 1 224 ? 1.364 3.221 19.342 1 91.63 224 PHE A CA 1
ATOM 1718 C C . PHE A 1 224 ? 0.329 2.673 18.368 1 91.63 224 PHE A C 1
ATOM 1720 O O . PHE A 1 224 ? -0.511 3.42 17.861 1 91.63 224 PHE A O 1
ATOM 1727 N N . PRO A 1 225 ? 0.39 1.39 18.092 1 89.74 225 PRO A N 1
ATOM 1728 C CA . PRO A 1 225 ? -0.61 0.835 17.176 1 89.74 225 PRO A CA 1
ATOM 1729 C C . PRO A 1 225 ? -2.036 0.978 17.702 1 89.74 225 PRO A C 1
ATOM 1731 O O . PRO A 1 225 ? -2.294 0.711 18.878 1 89.74 225 PRO A O 1
ATOM 1734 N N . LYS A 1 226 ? -2.921 1.346 16.893 1 86.22 226 LYS A N 1
ATOM 1735 C CA . LYS A 1 226 ? -4.315 1.54 17.278 1 86.22 226 LYS A CA 1
ATOM 1736 C C . LYS A 1 226 ? -4.945 0.23 17.743 1 86.22 226 LYS A C 1
ATOM 1738 O O . LYS A 1 226 ? -5.758 0.22 18.67 1 86.22 226 LYS A O 1
ATOM 1743 N N . SER A 1 227 ? -4.513 -0.859 17.191 1 80.92 227 SER A N 1
ATOM 1744 C CA . SER A 1 227 ? -5.079 -2.166 17.508 1 80.92 227 SER A CA 1
ATOM 1745 C C . SER A 1 227 ? -4.722 -2.594 18.927 1 80.92 227 SER A C 1
ATOM 1747 O O . SER A 1 227 ? -5.358 -3.487 19.49 1 80.92 227 SER A O 1
ATOM 1749 N N . CYS A 1 228 ? -3.725 -1.926 19.461 1 88.86 228 CYS A N 1
ATOM 1750 C CA . CYS A 1 228 ? -3.26 -2.294 20.794 1 88.86 228 CYS A CA 1
ATOM 1751 C C . CYS A 1 228 ? -3.621 -1.22 21.813 1 88.86 228 CYS A C 1
ATOM 1753 O O . CYS A 1 228 ? -3.275 -1.333 22.99 1 88.86 228 CYS A O 1
ATOM 1755 N N . SER A 1 229 ? -4.253 -0.22 21.333 1 87.17 229 SER A N 1
ATOM 1756 C CA . SER A 1 229 ? -4.435 0.926 22.217 1 87.17 229 SER A CA 1
ATOM 1757 C C . SER A 1 229 ? -5.902 1.107 22.594 1 87.17 229 SER A C 1
ATOM 1759 O O . SER A 1 229 ? -6.793 0.65 21.876 1 87.17 229 SER A O 1
ATOM 1761 N N . PHE A 1 230 ? -6.093 1.611 23.713 1 82.68 230 PHE A N 1
ATOM 1762 C CA . PHE A 1 230 ? -7.382 2.102 24.184 1 82.68 230 PHE A CA 1
ATOM 1763 C C . PHE A 1 230 ? -7.207 3.351 25.039 1 82.68 230 PHE A C 1
ATOM 1765 O O . PHE A 1 230 ? -6.104 3.891 25.139 1 82.68 230 PHE A O 1
ATOM 1772 N N . ALA A 1 231 ? -8.225 3.938 25.584 1 79.88 231 ALA A N 1
ATOM 1773 C CA . ALA A 1 231 ? -8.207 5.239 26.247 1 79.88 231 ALA A CA 1
ATOM 1774 C C . ALA A 1 231 ? -7.148 5.281 27.345 1 79.88 231 ALA A C 1
ATOM 1776 O O . ALA A 1 231 ? -6.36 6.227 27.421 1 79.88 231 ALA A O 1
ATOM 1777 N N . ALA A 1 232 ? -7.007 4.211 28.085 1 85.85 232 ALA A N 1
ATOM 1778 C CA . ALA A 1 232 ? -6.09 4.179 29.221 1 85.85 232 ALA A CA 1
ATOM 1779 C C . ALA A 1 232 ? -4.637 4.191 28.754 1 85.85 232 ALA A C 1
ATOM 1781 O O . ALA A 1 232 ? -3.753 4.673 29.466 1 85.85 232 ALA A O 1
ATOM 1782 N N . THR A 1 233 ? -4.414 3.633 27.548 1 89.66 233 THR A N 1
ATOM 1783 C CA . THR A 1 233 ? -3.07 3.653 26.981 1 89.66 233 THR A CA 1
ATOM 1784 C C . THR A 1 233 ? -2.6 5.087 26.755 1 89.66 233 THR A C 1
ATOM 1786 O O . THR A 1 233 ? -1.518 5.469 27.206 1 89.66 233 THR A O 1
ATOM 1789 N N . TRP A 1 234 ? -3.411 5.852 26.184 1 89.41 234 TRP A N 1
ATOM 1790 C CA . TRP A 1 234 ? -3.043 7.216 25.821 1 89.41 234 TRP A CA 1
ATOM 1791 C C . TRP A 1 234 ? -3.091 8.135 27.038 1 89.41 234 TRP A C 1
ATOM 1793 O O . TRP A 1 234 ? -2.301 9.076 27.144 1 89.41 234 TRP A O 1
ATOM 1803 N N . ASP A 1 235 ? -3.98 7.83 27.987 1 89.19 235 ASP A N 1
ATOM 1804 C CA . ASP A 1 235 ? -4.002 8.594 29.23 1 89.19 235 ASP A CA 1
ATOM 1805 C C . ASP A 1 235 ? -2.647 8.54 29.932 1 89.19 235 ASP A C 1
ATOM 1807 O O . ASP A 1 235 ? -2.14 9.564 30.395 1 89.19 235 ASP A O 1
ATOM 1811 N N . ALA A 1 236 ? -2.155 7.336 29.945 1 90.86 236 ALA A N 1
ATOM 1812 C CA . ALA A 1 236 ? -0.86 7.153 30.594 1 90.86 236 ALA A CA 1
ATOM 1813 C C . ALA A 1 236 ? 0.232 7.934 29.869 1 90.86 236 ALA A C 1
ATOM 1815 O O . ALA A 1 236 ? 1.053 8.601 30.504 1 90.86 236 ALA A O 1
ATOM 1816 N N . ILE A 1 237 ? 0.205 7.924 28.586 1 90.65 237 ILE A N 1
ATOM 1817 C CA . ILE A 1 237 ? 1.211 8.606 27.78 1 90.65 237 ILE A CA 1
ATOM 1818 C C . ILE A 1 237 ? 1.033 10.118 27.905 1 90.65 237 ILE A C 1
ATOM 1820 O O . ILE A 1 237 ? 2.006 10.849 28.104 1 90.65 237 ILE A O 1
ATOM 1824 N N . MET A 1 238 ? -0.202 10.535 27.94 1 90.15 238 MET A N 1
ATOM 1825 C CA . MET A 1 238 ? -0.497 11.965 27.939 1 90.15 238 MET A CA 1
ATOM 1826 C C . MET A 1 238 ? -0.167 12.589 29.291 1 90.15 238 MET A C 1
ATOM 1828 O O . MET A 1 238 ? 0.196 13.764 29.364 1 90.15 238 MET A O 1
ATOM 1832 N N . LYS A 1 239 ? -0.258 11.839 30.291 1 90.44 239 LYS A N 1
ATOM 1833 C CA . LYS A 1 239 ? 0.159 12.332 31.6 1 90.44 239 LYS A CA 1
ATOM 1834 C C . LYS A 1 239 ? 1.649 12.664 31.614 1 90.44 239 LYS A C 1
ATOM 1836 O O . LYS A 1 239 ? 2.058 13.68 32.178 1 90.44 239 LYS A O 1
ATOM 1841 N N . TRP A 1 240 ? 2.377 11.825 30.945 1 89.93 240 TRP A N 1
ATOM 1842 C CA . TRP A 1 240 ? 3.81 12.077 30.84 1 89.93 240 TRP A CA 1
ATOM 1843 C C . TRP A 1 240 ? 4.088 13.281 29.945 1 89.93 240 TRP A C 1
ATOM 1845 O O . TRP A 1 240 ? 4.966 14.094 30.243 1 89.93 240 TRP A O 1
ATOM 1855 N N . LEU A 1 241 ? 3.324 13.354 28.939 1 86.46 241 LEU A N 1
ATOM 1856 C CA . LEU A 1 241 ? 3.486 14.485 28.031 1 86.46 241 LEU A CA 1
ATOM 1857 C C . LEU A 1 241 ? 3.139 15.796 28.729 1 86.46 241 LEU A C 1
ATOM 1859 O O . LEU A 1 241 ? 3.878 16.777 28.618 1 86.46 241 LEU A O 1
ATOM 1863 N N . ALA A 1 242 ? 1.997 15.743 29.441 1 88.31 242 ALA A N 1
ATOM 1864 C CA . ALA A 1 242 ? 1.592 16.927 30.194 1 88.31 242 ALA A CA 1
ATOM 1865 C C . ALA A 1 242 ? 2.654 17.317 31.217 1 88.31 242 ALA A C 1
ATOM 1867 O O . ALA A 1 242 ? 2.969 18.499 31.375 1 88.31 242 ALA A O 1
ATOM 1868 N N . TRP A 1 243 ? 3.16 16.296 31.824 1 86.92 243 TRP A N 1
ATOM 1869 C CA . TRP A 1 243 ? 4.213 16.532 32.806 1 86.92 243 TRP A CA 1
ATOM 1870 C C . TRP A 1 243 ? 5.425 17.192 32.156 1 86.92 243 TRP A C 1
ATOM 1872 O O . TRP A 1 243 ? 6.031 18.098 32.733 1 86.92 243 TRP A O 1
ATOM 1882 N N . SER A 1 244 ? 5.743 16.789 31.006 1 84.43 244 SER A N 1
ATOM 1883 C CA . SER A 1 244 ? 6.902 17.313 30.29 1 84.43 244 SER A CA 1
ATOM 1884 C C . SER A 1 244 ? 6.719 18.787 29.947 1 84.43 244 SER A C 1
ATOM 1886 O O . SER A 1 244 ? 7.687 19.55 29.928 1 84.43 244 SER A O 1
ATOM 1888 N N . PHE A 1 245 ? 5.495 19.174 29.718 1 79.37 245 PHE A N 1
ATOM 1889 C CA . PHE A 1 245 ? 5.219 20.558 29.351 1 79.37 245 PHE A CA 1
ATOM 1890 C C . PHE A 1 245 ? 5.056 21.425 30.594 1 79.37 245 PHE A C 1
ATOM 1892 O O . PHE A 1 245 ? 5.091 22.655 30.508 1 79.37 245 PHE A O 1
ATOM 1899 N N . ARG A 1 246 ? 4.81 20.675 31.714 1 75.8 246 ARG A N 1
ATOM 1900 C CA . ARG A 1 246 ? 4.559 21.428 32.939 1 75.8 246 ARG A CA 1
ATOM 1901 C C . ARG A 1 246 ? 5.838 22.077 33.455 1 75.8 246 ARG A C 1
ATOM 1903 O O . ARG A 1 246 ? 6.697 21.401 34.026 1 75.8 246 ARG A O 1
ATOM 1910 N N . ALA A 1 247 ? 6.322 23.072 32.843 1 64.46 247 ALA A N 1
ATOM 1911 C CA . ALA A 1 247 ? 7.582 23.683 33.259 1 64.46 247 ALA A CA 1
ATOM 1912 C C . ALA A 1 247 ? 7.342 24.801 34.269 1 64.46 247 ALA A C 1
ATOM 1914 O O . ALA A 1 247 ? 8.293 25.376 34.805 1 64.46 247 ALA A O 1
ATOM 1915 N N . ARG A 1 248 ? 6.097 24.931 34.845 1 58.46 248 ARG A N 1
ATOM 1916 C CA . ARG A 1 248 ? 5.735 25.947 35.829 1 58.46 248 ARG A CA 1
ATOM 1917 C C . ARG A 1 248 ? 6.497 27.244 35.583 1 58.46 248 ARG A C 1
ATOM 1919 O O . ARG A 1 248 ? 7.078 27.814 36.509 1 58.46 248 ARG A O 1
ATOM 1926 N N . GLY A 1 249 ? 6.637 27.575 34.316 1 62.6 249 GLY A N 1
ATOM 1927 C CA . GLY A 1 249 ? 7.326 28.806 33.962 1 62.6 249 GLY A CA 1
ATOM 1928 C C . GLY A 1 249 ? 8.829 28.637 33.848 1 62.6 249 GLY A C 1
ATOM 1929 O O . GLY A 1 249 ? 9.546 29.594 33.547 1 62.6 249 GLY A O 1
ATOM 1930 N N . GLN A 1 250 ? 9.217 27.473 34.095 1 74.11 250 GLN A N 1
ATOM 1931 C CA . GLN A 1 250 ? 10.652 27.23 33.99 1 74.11 250 GLN A CA 1
ATOM 1932 C C . GLN A 1 250 ? 11.048 26.885 32.558 1 74.11 250 GLN A C 1
ATOM 1934 O O . GLN A 1 250 ? 10.271 26.272 31.823 1 74.11 250 GLN A O 1
ATOM 1939 N N . PRO A 1 251 ? 12.215 27.378 32.246 1 78.8 251 PRO A N 1
ATOM 1940 C CA . PRO A 1 251 ? 12.712 27.043 30.909 1 78.8 251 PRO A CA 1
ATOM 1941 C C . PRO A 1 251 ? 12.883 25.54 30.703 1 78.8 251 PRO A C 1
ATOM 1943 O O . PRO A 1 251 ? 13.143 24.807 31.661 1 78.8 251 PRO A O 1
ATOM 1946 N N . LEU A 1 252 ? 12.697 25.102 29.415 1 79.45 252 LEU A N 1
ATOM 1947 C CA . LEU A 1 252 ? 12.857 23.697 29.057 1 79.45 252 LEU A CA 1
ATOM 1948 C C . LEU A 1 252 ? 14.309 23.386 28.712 1 79.45 252 LEU A C 1
ATOM 1950 O O . LEU A 1 252 ? 14.687 22.218 28.589 1 79.45 252 LEU A O 1
ATOM 1954 N N . THR A 1 253 ? 15.074 24.43 28.542 1 80.33 253 THR A N 1
ATOM 1955 C CA . THR A 1 253 ? 16.472 24.253 28.166 1 80.33 253 THR A CA 1
ATOM 1956 C C . THR A 1 253 ? 17.385 25.058 29.086 1 80.33 253 THR A C 1
ATOM 1958 O O . THR A 1 253 ? 16.929 25.97 29.78 1 80.33 253 THR A O 1
ATOM 1961 N N . ASN A 1 254 ? 18.622 24.761 28.962 1 79.14 254 ASN A N 1
ATOM 1962 C CA . ASN A 1 254 ? 19.63 25.528 29.686 1 79.14 254 ASN A CA 1
ATOM 1963 C C . ASN A 1 254 ? 19.772 26.939 29.124 1 79.14 254 ASN A C 1
ATOM 1965 O O . ASN A 1 254 ? 20.112 2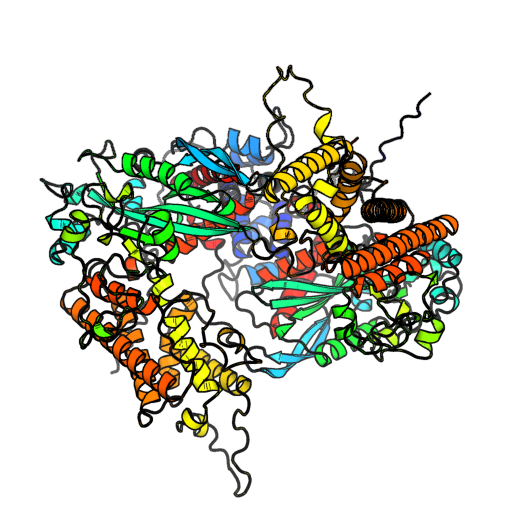7.872 29.854 1 79.14 254 ASN A O 1
ATOM 1969 N N . GLY A 1 255 ? 19.461 27.056 27.887 1 81.56 255 GLY A N 1
ATOM 1970 C CA . GLY A 1 255 ? 19.534 28.36 27.246 1 81.56 255 GLY A CA 1
ATOM 1971 C C . GLY A 1 255 ? 18.385 29.275 27.624 1 81.56 255 GLY A C 1
ATOM 1972 O O . GLY A 1 255 ? 18.356 30.441 27.226 1 81.56 255 GLY A O 1
ATOM 1973 N N . GLY A 1 256 ? 17.449 28.736 28.435 1 84.05 256 GLY A N 1
ATOM 1974 C CA . GLY A 1 256 ? 16.38 29.565 28.968 1 84.05 256 GLY A CA 1
ATOM 1975 C C . GLY A 1 256 ? 15.123 29.537 28.119 1 84.05 256 GLY A C 1
ATOM 1976 O O . GLY A 1 256 ? 14.196 30.317 28.348 1 84.05 256 GLY A O 1
ATOM 1977 N N . TYR A 1 257 ? 15.081 28.766 27.185 1 86.85 257 TYR A N 1
ATOM 1978 C CA . TYR A 1 257 ? 13.921 28.728 26.302 1 86.85 257 TYR A CA 1
ATOM 1979 C C . TYR A 1 257 ? 12.777 27.947 26.938 1 86.85 257 TYR A C 1
ATOM 1981 O O . TYR A 1 257 ? 13 26.915 27.573 1 86.85 257 TYR A O 1
ATOM 1989 N N . ARG A 1 258 ? 11.62 28.563 26.807 1 87.24 258 ARG A N 1
ATOM 1990 C CA . ARG A 1 258 ? 10.356 27.971 27.231 1 87.24 258 ARG A CA 1
ATOM 1991 C C . ARG A 1 258 ? 9.49 27.608 26.029 1 87.24 258 ARG A C 1
ATOM 1993 O O . ARG A 1 258 ? 9.814 27.964 24.894 1 87.24 258 ARG A O 1
ATOM 2000 N N . ALA A 1 259 ? 8.462 26.814 26.304 1 88.42 259 ALA A N 1
ATOM 2001 C CA . ALA A 1 259 ? 7.535 26.466 25.23 1 88.42 259 ALA A CA 1
ATOM 2002 C C . ALA A 1 259 ? 6.095 26.442 25.735 1 88.42 259 ALA A C 1
ATOM 2004 O O . ALA A 1 259 ? 5.846 26.14 26.904 1 88.42 259 ALA A O 1
ATOM 2005 N N . VAL A 1 260 ? 5.217 26.893 24.955 1 88.01 260 VAL A N 1
ATOM 2006 C CA . VAL A 1 260 ? 3.791 26.836 25.257 1 88.01 260 VAL A CA 1
ATOM 2007 C C . VAL A 1 260 ? 3.044 26.168 24.105 1 88.01 260 VAL A C 1
ATOM 2009 O O . VAL A 1 260 ? 3.346 26.415 22.935 1 88.01 260 VAL A O 1
ATOM 2012 N N . ILE A 1 261 ? 2.093 25.274 24.415 1 89.88 261 ILE A N 1
ATOM 2013 C CA . ILE A 1 261 ? 1.236 24.692 23.388 1 89.88 261 ILE A CA 1
ATOM 2014 C C . ILE A 1 261 ? 0.256 25.746 22.876 1 89.88 261 ILE A C 1
ATOM 2016 O O . ILE A 1 261 ? -0.576 26.25 23.635 1 89.88 261 ILE A O 1
ATOM 2020 N N . TRP A 1 262 ? 0.414 26.043 21.62 1 91.03 262 TRP A N 1
ATOM 2021 C CA . TRP A 1 262 ? -0.441 27.075 21.041 1 91.03 262 TRP A CA 1
ATOM 2022 C C . TRP A 1 262 ? -1.495 26.459 20.127 1 91.03 262 TRP A C 1
ATOM 2024 O O . TRP A 1 262 ? -2.514 27.089 19.832 1 91.03 262 TRP A O 1
ATOM 2034 N N . SER A 1 263 ? -1.215 25.28 19.729 1 91.09 263 SER A N 1
ATOM 2035 C CA . SER A 1 263 ? -2.153 24.612 18.833 1 91.09 263 SER A CA 1
ATOM 2036 C C . SER A 1 263 ? -2.116 23.099 19.02 1 91.09 263 SER A C 1
ATOM 2038 O O . SER A 1 263 ? -1.04 22.508 19.128 1 91.09 263 SER A O 1
ATOM 2040 N N . ILE A 1 264 ? -3.299 22.551 19.132 1 91.03 264 ILE A N 1
ATOM 2041 C CA . ILE A 1 264 ? -3.458 21.101 19.133 1 91.03 264 ILE A CA 1
ATOM 2042 C C . ILE A 1 264 ? -4.206 20.663 17.875 1 91.03 264 ILE A C 1
ATOM 2044 O O . ILE A 1 264 ? -5.393 20.956 17.718 1 91.03 264 ILE A O 1
ATOM 2048 N N . GLN A 1 265 ? -3.494 19.954 17.095 1 89.11 265 GLN A N 1
ATOM 2049 C CA . GLN A 1 265 ? -4.004 19.698 15.752 1 89.11 265 GLN A CA 1
ATOM 2050 C C . GLN A 1 265 ? -4.314 18.217 15.554 1 89.11 265 GLN A C 1
ATOM 2052 O O . GLN A 1 265 ? -3.608 17.354 16.08 1 89.11 265 GLN A O 1
ATOM 2057 N N . GLY A 1 266 ? -5.373 17.936 14.802 1 86.22 266 GLY A N 1
ATOM 2058 C CA . GLY A 1 266 ? -5.762 16.572 14.479 1 86.22 266 GLY A CA 1
ATOM 2059 C C . GLY A 1 266 ? -7.167 16.471 13.913 1 86.22 266 GLY A C 1
ATOM 2060 O O . GLY A 1 266 ? -7.862 17.48 13.78 1 86.22 266 GLY A O 1
ATOM 2061 N N . ASP A 1 267 ? -7.562 15.278 13.621 1 81.64 267 ASP A N 1
ATOM 2062 C CA . ASP A 1 267 ? -8.906 15.044 13.101 1 81.64 267 ASP A CA 1
ATOM 2063 C C . ASP A 1 267 ? -9.932 15 14.232 1 81.64 267 ASP A C 1
ATOM 2065 O O . ASP A 1 267 ? -9.575 14.791 15.393 1 81.64 267 ASP A O 1
ATOM 2069 N N . GLN A 1 268 ? -11.075 15.269 13.894 1 77.31 268 GLN A N 1
ATOM 2070 C CA . GLN A 1 268 ? -12.151 15.317 14.879 1 77.31 268 GLN A CA 1
ATOM 2071 C C . GLN A 1 268 ? -12.221 14.021 15.681 1 77.31 268 GLN A C 1
ATOM 2073 O O . GLN A 1 268 ? -12.432 14.047 16.895 1 77.31 268 GLN A O 1
ATOM 2078 N N . GLU A 1 269 ? -12.052 12.967 14.955 1 75.96 269 GLU A N 1
ATOM 2079 C CA . GLU A 1 269 ? -12.119 11.677 15.635 1 75.96 269 GLU A CA 1
ATOM 2080 C C . GLU A 1 269 ? -10.998 11.535 16.661 1 75.96 269 GLU A C 1
ATOM 2082 O O . GLU A 1 269 ? -11.206 10.98 17.742 1 75.96 269 GLU A O 1
ATOM 2087 N N . PHE A 1 270 ? -9.92 12.075 16.288 1 76.5 270 PHE A N 1
ATOM 2088 C CA . PHE A 1 270 ? -8.797 12.089 17.219 1 76.5 270 PHE A CA 1
ATOM 2089 C C . PHE A 1 270 ? -9.143 12.885 18.472 1 76.5 270 PHE A C 1
ATOM 2091 O O . PHE A 1 270 ? -8.945 12.407 19.591 1 76.5 270 PHE A O 1
ATOM 2098 N N . PHE A 1 271 ? -9.688 14.003 18.35 1 76.86 271 PHE A N 1
ATOM 2099 C CA . PHE A 1 271 ? -10.034 14.9 19.446 1 76.86 271 PHE A CA 1
ATOM 2100 C C . PHE A 1 271 ? -11.041 14.245 20.385 1 76.86 271 PHE A C 1
ATOM 2102 O O . PHE A 1 271 ? -10.857 14.253 21.604 1 76.86 271 PHE A O 1
ATOM 2109 N N . SER A 1 272 ? -11.955 13.644 19.734 1 80.08 272 SER A N 1
ATOM 2110 C CA . SER A 1 272 ? -13.01 13.057 20.554 1 80.08 272 SER A CA 1
ATOM 2111 C C . SER A 1 272 ? -12.502 11.839 21.318 1 80.08 272 SER A C 1
ATOM 2113 O O . SER A 1 272 ? -12.744 11.708 22.52 1 80.08 272 SER A O 1
ATOM 2115 N N . ASN A 1 273 ? -11.696 11.116 20.686 1 76.29 273 ASN A N 1
ATOM 2116 C CA . ASN A 1 273 ? -11.326 9.823 21.252 1 76.29 273 ASN A CA 1
ATOM 2117 C C . ASN A 1 273 ? -10.117 9.941 22.176 1 76.29 273 ASN A C 1
ATOM 2119 O O . ASN A 1 273 ? -10.035 9.245 23.189 1 76.29 273 ASN A O 1
ATOM 2123 N N . THR A 1 274 ? -9.24 10.833 21.885 1 81.62 274 THR A N 1
ATOM 2124 C CA . THR A 1 274 ? -7.985 10.84 22.628 1 81.62 274 THR A CA 1
ATOM 2125 C C . THR A 1 274 ? -7.943 12.008 23.609 1 81.62 274 THR A C 1
ATOM 2127 O O . THR A 1 274 ? -7.242 11.951 24.621 1 81.62 274 THR A O 1
ATOM 2130 N N . LEU A 1 275 ? -8.705 13.083 23.339 1 88.31 275 LEU A N 1
ATOM 2131 C CA . LEU A 1 275 ? -8.686 14.252 24.212 1 88.31 275 LEU A CA 1
ATOM 2132 C C . LEU A 1 275 ? -9.97 14.342 25.029 1 88.31 275 LEU A C 1
ATOM 2134 O O . LEU A 1 275 ? -10.214 15.346 25.701 1 88.31 275 LEU A O 1
ATOM 2138 N N . HIS A 1 276 ? -10.814 13.372 24.864 1 88.54 276 HIS A N 1
ATOM 2139 C CA . HIS A 1 276 ? -12.056 13.263 25.621 1 88.54 276 HIS A CA 1
ATOM 2140 C C . HIS A 1 276 ? -12.976 14.448 25.345 1 88.54 276 HIS A C 1
ATOM 2142 O O . HIS A 1 276 ? -13.581 14.998 26.267 1 88.54 276 HIS A O 1
ATOM 2148 N N . LEU A 1 277 ? -12.895 14.866 24.146 1 90.44 277 LEU A N 1
ATOM 2149 C CA . LEU A 1 277 ? -13.779 15.95 23.732 1 90.44 277 LEU A CA 1
ATOM 2150 C C . LEU A 1 277 ? -15.089 15.401 23.178 1 90.44 277 LEU A C 1
ATOM 2152 O O . LEU A 1 277 ? -15.182 14.215 22.852 1 90.44 277 LEU A O 1
ATOM 2156 N N . PRO A 1 278 ? -16.065 16.263 23.117 1 87.28 278 PRO A N 1
ATOM 2157 C CA . PRO A 1 278 ? -17.344 15.791 22.581 1 87.28 278 PRO A CA 1
ATOM 2158 C C . PRO A 1 278 ? -17.215 15.203 21.178 1 87.28 278 PRO A C 1
ATOM 2160 O O . PRO A 1 278 ? -16.46 15.724 20.353 1 87.28 278 PRO A O 1
ATOM 2163 N N . HIS A 1 279 ? -17.986 14.153 20.988 1 86.3 279 HIS A N 1
ATOM 2164 C CA . HIS A 1 279 ? -18.02 13.447 19.712 1 86.3 279 HIS A CA 1
ATOM 2165 C C . HIS A 1 279 ? -19.196 13.907 18.858 1 86.3 279 HIS A C 1
ATOM 2167 O O . HIS A 1 279 ? -20.227 14.327 19.388 1 86.3 279 HIS A O 1
ATOM 2173 N N . TRP A 1 280 ? -19.019 13.82 17.634 1 83.87 280 TRP A N 1
ATOM 2174 C CA . TRP A 1 280 ? -20.026 14.328 16.708 1 83.87 280 TRP A CA 1
ATOM 2175 C C . TRP A 1 280 ? -21.35 13.592 16.884 1 83.87 280 TRP A C 1
ATOM 2177 O O . TRP A 1 280 ? -22.396 14.069 16.439 1 83.87 280 TRP A O 1
ATOM 2187 N N . ARG A 1 281 ? -21.391 12.474 17.532 1 80.88 281 ARG A N 1
ATOM 2188 C CA . ARG A 1 281 ? -22.602 11.689 17.748 1 80.88 281 ARG A CA 1
ATOM 2189 C C . ARG A 1 281 ? -23.304 12.108 19.035 1 80.88 281 ARG A C 1
ATOM 2191 O O . ARG A 1 281 ? -24.449 11.721 19.279 1 80.88 281 ARG A O 1
ATOM 2198 N N . ASN A 1 282 ? -22.624 12.942 19.791 1 86.16 282 ASN A N 1
ATOM 2199 C CA . ASN A 1 282 ? -23.208 13.356 21.063 1 86.16 282 ASN A CA 1
ATOM 2200 C C . ASN A 1 282 ? -24.31 14.392 20.863 1 86.16 282 ASN A C 1
ATOM 2202 O O . ASN A 1 282 ? -24.394 15.019 19.806 1 86.16 282 ASN A O 1
ATOM 2206 N N . ALA A 1 283 ? -25.089 14.528 21.921 1 88.39 283 ALA A N 1
ATOM 2207 C CA . ALA A 1 283 ? -26.137 15.545 21.902 1 88.39 283 ALA A CA 1
ATOM 2208 C C . ALA A 1 283 ? -25.542 16.942 21.749 1 88.39 283 ALA A C 1
ATOM 2210 O O . ALA A 1 283 ? -26.131 17.805 21.094 1 88.39 283 ALA A O 1
ATOM 2211 N N . ARG A 1 284 ? -24.463 17.162 22.404 1 88.96 284 ARG A N 1
ATOM 2212 C CA . ARG A 1 284 ? -23.65 18.365 22.263 1 88.96 284 ARG A CA 1
ATOM 2213 C C . ARG A 1 284 ? -22.3 18.043 21.631 1 88.96 284 ARG A C 1
ATOM 2215 O O . ARG A 1 284 ? -21.305 17.863 22.337 1 88.96 284 ARG A O 1
ATOM 2222 N N . PRO A 1 285 ? -22.316 18.046 20.332 1 89.85 285 PRO A N 1
ATOM 2223 C CA . PRO A 1 285 ? -21.204 17.424 19.608 1 89.85 285 PRO A CA 1
ATOM 2224 C C . PRO A 1 285 ? -19.987 18.34 19.498 1 89.85 285 PRO A C 1
ATOM 2226 O O . PRO A 1 285 ? -18.916 17.9 19.072 1 89.85 285 PRO A O 1
ATOM 2229 N N . CYS A 1 286 ? -20.124 19.634 19.843 1 90.96 286 CYS A N 1
ATOM 2230 C CA . CYS A 1 286 ? -19.046 20.592 19.621 1 90.96 286 CYS A CA 1
ATOM 2231 C C . CYS A 1 286 ? -18.455 21.063 20.945 1 90.96 286 CYS A C 1
ATOM 2233 O O . CYS A 1 286 ? -19.187 21.294 21.909 1 90.96 286 CYS A O 1
ATOM 2235 N N . TRP A 1 287 ? -17.167 21.162 21.062 1 89.29 287 TRP A N 1
ATOM 2236 C CA . TRP A 1 287 ? -16.519 21.62 22.286 1 89.29 287 TRP A CA 1
ATOM 2237 C C . TRP A 1 287 ? -16.279 23.126 22.243 1 89.29 287 TRP A C 1
ATOM 2239 O O . TRP A 1 287 ? -15.81 23.714 23.221 1 89.29 287 TRP A O 1
ATOM 2249 N N . LEU A 1 288 ? -16.603 23.771 21.113 1 89.89 288 LEU A N 1
ATOM 2250 C CA . LEU A 1 288 ? -16.344 25.197 20.954 1 89.89 288 LEU A CA 1
ATOM 2251 C C . LEU A 1 288 ? -17.638 25.998 21.043 1 89.89 288 LEU A C 1
ATOM 2253 O O . LEU A 1 288 ? -17.615 27.231 21.003 1 89.89 288 LEU A O 1
ATOM 2257 N N . CYS A 1 289 ? -18.725 25.355 21.06 1 91.56 289 CYS A N 1
ATOM 2258 C CA . CYS A 1 289 ? -20.001 26.052 21.177 1 91.56 289 CYS A CA 1
ATOM 2259 C C . CYS A 1 289 ? -21.057 25.154 21.809 1 91.56 289 CYS A C 1
ATOM 2261 O O . CYS A 1 289 ? -20.757 24.035 22.228 1 91.56 289 CYS A O 1
ATOM 2263 N N . ASP A 1 290 ? -22.287 25.627 21.924 1 91.61 290 ASP A N 1
ATOM 2264 C CA . ASP A 1 290 ? -23.333 24.863 22.597 1 91.61 290 ASP A CA 1
ATOM 2265 C C . ASP A 1 290 ? -24.375 24.362 21.599 1 91.61 290 ASP A C 1
ATOM 2267 O O . ASP A 1 290 ? -25.524 24.11 21.968 1 91.61 290 ASP A O 1
ATOM 2271 N N . ALA A 1 291 ? -23.973 24.3 20.329 1 93.09 291 ALA A N 1
ATOM 2272 C CA . ALA A 1 291 ? -24.888 23.762 19.326 1 93.09 291 ALA A CA 1
ATOM 2273 C C . ALA A 1 291 ? -25.28 22.324 19.655 1 93.09 291 ALA A C 1
ATOM 2275 O O . ALA A 1 291 ? -24.502 21.587 20.266 1 93.09 291 ALA A O 1
ATOM 2276 N N . LYS A 1 292 ? -26.457 21.927 19.183 1 93.63 292 LYS A N 1
ATOM 2277 C CA . LYS A 1 292 ? -26.984 20.594 19.461 1 93.63 292 LYS A CA 1
ATOM 2278 C C . LYS A 1 292 ? -27.081 19.764 18.184 1 93.63 292 LYS A C 1
ATOM 2280 O O . LYS A 1 292 ? -27.298 20.307 17.099 1 93.63 292 LYS A O 1
ATOM 2285 N N . LEU A 1 293 ? -26.851 18.529 18.37 1 90.59 293 LEU A N 1
ATOM 2286 C CA . LEU A 1 293 ? -26.947 17.616 17.237 1 90.59 293 LEU A CA 1
ATOM 2287 C C . LEU A 1 293 ? -28.395 17.461 16.785 1 90.59 293 LEU A C 1
ATOM 2289 O O . LEU A 1 293 ? -28.682 17.492 15.586 1 90.59 293 LEU A O 1
ATOM 2293 N N . SER A 1 294 ? -29.287 17.165 17.735 1 84.2 294 SER A N 1
ATOM 2294 C CA . SER A 1 294 ? -30.721 17.056 17.491 1 84.2 294 SER A CA 1
ATOM 2295 C C . SER A 1 294 ? -31.514 17.929 18.458 1 84.2 294 SER A C 1
ATOM 2297 O O . SER A 1 294 ? -31.264 17.913 19.665 1 84.2 294 SER A O 1
ATOM 2299 N N . THR A 1 295 ? -32.245 18.828 17.851 1 85.15 295 THR A N 1
ATOM 2300 C CA . THR A 1 295 ? -33.057 19.736 18.654 1 85.15 295 THR A CA 1
ATOM 2301 C C . THR A 1 295 ? -34.301 20.17 17.885 1 85.15 295 THR A C 1
ATOM 2303 O O . THR A 1 295 ? -34.335 20.097 16.655 1 85.15 295 THR A O 1
ATOM 2306 N N . ASP A 1 296 ? -35.302 20.531 18.712 1 85.23 296 ASP A N 1
ATOM 2307 C CA . ASP A 1 296 ? -36.52 21.073 18.116 1 85.23 296 ASP A CA 1
ATOM 2308 C C . ASP A 1 296 ? -36.337 22.538 17.728 1 85.23 296 ASP A C 1
ATOM 2310 O O . ASP A 1 296 ? -37.177 23.11 17.03 1 85.23 296 ASP A O 1
ATOM 2314 N N . LYS A 1 297 ? -35.221 23.068 18.078 1 89.18 297 LYS A N 1
ATOM 2315 C CA . LYS A 1 297 ? -34.873 24.434 17.7 1 89.18 297 LYS A CA 1
ATOM 2316 C C . LYS A 1 297 ? -33.777 24.449 16.638 1 89.18 297 LYS A C 1
ATOM 2318 O O . LYS A 1 297 ? -32.589 24.41 16.964 1 89.18 297 LYS A O 1
ATOM 2323 N N . PRO A 1 298 ? -34.211 24.664 15.466 1 87.35 298 PRO A N 1
ATOM 2324 C CA . PRO A 1 298 ? -33.225 24.594 14.385 1 87.35 298 PRO A CA 1
ATOM 2325 C C . PRO A 1 298 ? -32.082 25.591 14.563 1 87.35 298 PRO A C 1
ATOM 2327 O O . PRO A 1 298 ? -30.95 25.318 14.157 1 87.35 298 PRO A O 1
ATOM 2330 N N . GLU A 1 299 ? -32.343 26.737 15.181 1 89.81 299 GLU A N 1
ATOM 2331 C CA . GLU A 1 299 ? -31.357 27.799 15.356 1 89.81 299 GLU A CA 1
ATOM 2332 C C . GLU A 1 299 ? -30.231 27.358 16.287 1 89.81 299 GLU A C 1
ATOM 2334 O O . GLU A 1 299 ? -29.177 27.996 16.341 1 89.81 299 GLU A O 1
ATOM 2339 N N . LYS A 1 300 ? -30.428 26.263 16.953 1 92.18 300 LYS A N 1
ATOM 2340 C CA . LYS A 1 300 ? -29.431 25.754 17.889 1 92.18 300 LYS A CA 1
ATOM 2341 C C . LYS A 1 300 ? -28.764 24.492 17.349 1 92.18 300 LYS A C 1
ATOM 2343 O O . LYS A 1 300 ? -27.926 23.889 18.023 1 92.18 300 LYS A O 1
ATOM 2348 N N . SER A 1 301 ? -29.116 24.2 16.165 1 92.51 301 SER A N 1
ATOM 2349 C CA . SER A 1 301 ? -28.642 22.962 15.555 1 92.51 301 SER A CA 1
ATOM 2350 C C . SER A 1 301 ? -27.292 23.163 14.873 1 92.51 301 SER A C 1
ATOM 2352 O O . SER A 1 301 ? -27.045 24.21 14.271 1 92.51 301 SER A O 1
ATOM 2354 N N . VAL A 1 302 ? -26.517 22.096 14.904 1 91.48 302 VAL A N 1
ATOM 2355 C CA . VAL A 1 302 ? -25.246 22.103 14.186 1 91.48 302 VAL A CA 1
ATOM 2356 C C . VAL A 1 302 ? -25.502 22.19 12.683 1 91.48 302 VAL A C 1
ATOM 2358 O O . VAL A 1 302 ? -24.603 22.535 11.913 1 91.48 302 VAL A O 1
ATOM 2361 N N . LYS A 1 303 ? -26.695 21.976 12.213 1 89.85 303 LYS A N 1
ATOM 2362 C CA . LYS A 1 303 ? -27.048 21.973 10.796 1 89.85 303 LYS A CA 1
ATOM 2363 C C . LYS A 1 303 ? -27.389 23.379 10.311 1 89.85 303 LYS A C 1
ATOM 2365 O O . LYS A 1 303 ? -27.467 23.623 9.106 1 89.85 303 LYS A O 1
ATOM 2370 N N . THR A 1 304 ? -27.578 24.257 11.281 1 91.91 304 THR A N 1
ATOM 2371 C CA . THR A 1 304 ? -27.802 25.649 10.905 1 91.91 304 THR A CA 1
ATOM 2372 C C . THR A 1 304 ? -26.483 26.336 10.563 1 91.91 304 THR A C 1
ATOM 2374 O O . THR A 1 304 ? -25.699 26.666 11.455 1 91.91 304 THR A O 1
ATOM 2377 N N . LEU A 1 305 ? -26.268 26.565 9.323 1 90.28 305 LEU A N 1
ATOM 2378 C CA . LEU A 1 305 ? -24.985 27.08 8.857 1 90.28 305 LEU A CA 1
ATOM 2379 C C . LEU A 1 305 ? -25.026 28.598 8.721 1 90.28 305 LEU A C 1
ATOM 2381 O O . LEU A 1 305 ? -23.992 29.263 8.824 1 90.28 305 LEU A O 1
ATOM 2385 N N . ASP A 1 306 ? -26.161 29.151 8.444 1 85.69 306 ASP A N 1
ATOM 2386 C CA . ASP A 1 306 ? -26.329 30.595 8.312 1 85.69 306 ASP A CA 1
ATOM 2387 C C . ASP A 1 306 ? -26.132 31.296 9.655 1 85.69 306 ASP A C 1
ATOM 2389 O O . ASP A 1 306 ? -26.933 31.122 10.575 1 85.69 306 ASP A O 1
ATOM 2393 N N . ILE A 1 307 ? -25.191 32.078 9.676 1 82.24 307 ILE A N 1
ATOM 2394 C CA . ILE A 1 307 ? -24.764 32.713 10.918 1 82.24 307 ILE A CA 1
ATOM 2395 C C . ILE A 1 307 ? -25.882 33.604 11.452 1 82.24 307 ILE A C 1
ATOM 2397 O O . ILE A 1 307 ? -26.048 33.742 12.667 1 82.24 307 ILE A O 1
ATOM 2401 N N . CYS A 1 308 ? -26.601 34.204 10.518 1 80.96 308 CYS A N 1
ATOM 2402 C CA . CYS A 1 308 ? -27.659 35.124 10.92 1 80.96 308 CYS A CA 1
ATOM 2403 C C . CYS A 1 308 ? -28.819 34.374 11.563 1 80.96 308 CYS A C 1
ATOM 2405 O O . CYS A 1 308 ? -29.621 34.966 12.288 1 80.96 308 CYS A O 1
ATOM 2407 N N . ARG A 1 309 ? -28.849 33.109 11.373 1 86.9 309 ARG A N 1
ATOM 2408 C CA . ARG A 1 309 ? -29.977 32.329 11.872 1 86.9 309 ARG A CA 1
ATOM 2409 C C . ARG A 1 309 ? -29.579 31.514 13.099 1 86.9 309 ARG A C 1
ATOM 2411 O O . ARG A 1 309 ? -30.429 30.89 13.738 1 86.9 309 ARG A O 1
ATOM 2418 N N . GLN A 1 310 ? -28.375 31.58 13.431 1 87.89 310 GLN A N 1
ATOM 2419 C CA . GLN A 1 310 ? -27.895 30.734 14.518 1 87.89 310 GLN A CA 1
ATOM 2420 C C . GLN A 1 310 ? -28.152 31.382 15.875 1 87.89 310 GLN A C 1
ATOM 2422 O O . GLN A 1 310 ? -28.073 32.604 16.01 1 87.89 310 GLN A O 1
ATOM 2427 N N . ASP A 1 311 ? -28.465 30.49 16.87 1 88.07 311 ASP A N 1
ATOM 2428 C CA . ASP A 1 311 ? -28.683 30.984 18.226 1 88.07 311 ASP A CA 1
ATOM 2429 C C . ASP A 1 311 ? -27.731 30.316 19.215 1 88.07 311 ASP A C 1
ATOM 2431 O O . ASP A 1 311 ? -27.838 30.524 20.425 1 88.07 311 ASP A O 1
ATOM 2435 N N . TYR A 1 312 ? -26.923 29.458 18.729 1 86.91 312 TYR A N 1
ATOM 2436 C CA . TYR A 1 312 ? -25.947 28.889 19.652 1 86.91 312 TYR A CA 1
ATOM 2437 C C . TYR A 1 312 ? -24.792 29.855 19.888 1 86.91 312 TYR A C 1
ATOM 2439 O O . TYR A 1 312 ? -24.518 30.72 19.053 1 86.91 312 TYR A O 1
ATOM 2447 N N . CYS A 1 313 ? -24.135 29.678 21.031 1 88.51 313 CYS A N 1
ATOM 2448 C CA . CYS A 1 313 ? -23.091 30.596 21.474 1 88.51 313 CYS A CA 1
ATOM 2449 C C . CYS A 1 313 ? -21.722 29.93 21.424 1 88.51 313 CYS A C 1
ATOM 2451 O O . CYS A 1 313 ? -21.584 28.758 21.777 1 88.51 313 CYS A O 1
ATOM 2453 N N . PHE A 1 314 ? -20.819 30.704 21.066 1 87.41 314 PHE A N 1
ATOM 2454 C CA . PHE A 1 314 ? -19.438 30.236 21.062 1 87.41 314 PHE A CA 1
ATOM 2455 C C . PHE A 1 314 ? -18.825 30.348 22.453 1 87.41 314 PHE A C 1
ATOM 2457 O O . PHE A 1 314 ? -19.099 31.303 23.183 1 87.41 314 PHE A O 1
ATOM 2464 N N . THR A 1 315 ? -18.045 29.372 22.695 1 87.49 315 THR A N 1
ATOM 2465 C CA . THR A 1 315 ? -17.354 29.368 23.98 1 87.49 315 THR A CA 1
ATOM 2466 C C . THR A 1 315 ? -16.062 30.177 23.902 1 87.49 315 THR A C 1
ATOM 2468 O O . THR A 1 315 ? -15.301 30.049 22.941 1 87.49 315 THR A O 1
ATOM 2471 N N . THR A 1 316 ? -15.86 31.045 24.955 1 83.28 316 THR A N 1
ATOM 2472 C CA . THR A 1 316 ? -14.594 31.763 25.042 1 83.28 316 THR A CA 1
ATOM 2473 C C . THR A 1 316 ? -13.514 30.882 25.663 1 83.28 316 THR A C 1
ATOM 2475 O O . THR A 1 316 ? -13.815 29.836 26.242 1 83.28 316 THR A O 1
ATOM 2478 N N . ASN A 1 317 ? -12.289 31.297 25.457 1 83.83 317 ASN A N 1
ATOM 2479 C CA . ASN A 1 317 ? -11.2 30.543 26.069 1 83.83 317 ASN A CA 1
ATOM 2480 C C . ASN A 1 317 ? -11.311 30.532 27.591 1 83.83 317 ASN A C 1
ATOM 2482 O O . ASN A 1 317 ? -11.055 29.509 28.229 1 83.83 317 ASN A O 1
ATOM 2486 N N . GLN A 1 318 ? -11.691 31.655 28.105 1 82.39 318 GLN A N 1
ATOM 2487 C CA . GLN A 1 318 ? -11.856 31.757 29.551 1 82.39 318 GLN A CA 1
ATOM 2488 C C . GLN A 1 318 ? -12.921 30.786 30.053 1 82.39 318 GLN A C 1
ATOM 2490 O O . GLN A 1 318 ? -12.714 30.092 31.05 1 82.39 318 GLN A O 1
ATOM 2495 N N . GLN A 1 319 ? -13.956 30.713 29.34 1 86.16 319 GLN A N 1
ATOM 2496 C CA . GLN A 1 319 ? -15.031 29.8 29.714 1 86.16 319 GLN A CA 1
ATOM 2497 C C . GLN A 1 319 ? -14.572 28.347 29.628 1 86.16 319 GLN A C 1
ATOM 2499 O O . GLN A 1 319 ? -14.948 27.521 30.462 1 86.16 319 GLN A O 1
ATOM 2504 N N . ALA A 1 320 ? -13.764 28.126 28.668 1 88.34 320 ALA A N 1
ATOM 2505 C CA . ALA A 1 320 ? -13.269 26.767 28.465 1 88.34 320 ALA A CA 1
ATOM 2506 C C . ALA A 1 320 ? -12.288 26.37 29.565 1 88.34 320 ALA A C 1
ATOM 2508 O O . ALA A 1 320 ? -12.182 25.192 29.915 1 88.34 320 ALA A O 1
ATOM 2509 N N . ILE A 1 321 ? -11.594 27.327 30.074 1 86.37 321 ILE A N 1
ATOM 2510 C CA . ILE A 1 321 ? -10.644 27.073 31.152 1 86.37 321 ILE A CA 1
ATOM 2511 C C . ILE A 1 321 ? -11.396 26.871 32.465 1 86.37 321 ILE A C 1
ATOM 2513 O O . ILE A 1 321 ? -11.081 25.961 33.235 1 86.37 321 ILE A O 1
ATOM 2517 N N . GLU A 1 322 ? -12.427 27.668 32.659 1 85.56 322 GLU A N 1
ATOM 2518 C CA . GLU A 1 322 ? -13.188 27.638 33.905 1 85.56 322 GLU A CA 1
ATOM 2519 C C . GLU A 1 322 ? -14.09 26.408 33.97 1 85.56 322 GLU A C 1
ATOM 2521 O O . GLU A 1 322 ? -14.274 25.823 35.039 1 85.56 322 GLU A O 1
ATOM 2526 N N . HIS A 1 323 ? -14.594 26.135 32.854 1 86.61 323 HIS A N 1
ATOM 2527 C CA . HIS A 1 323 ? -15.477 24.979 32.744 1 86.61 323 HIS A CA 1
ATOM 2528 C C . HIS A 1 323 ? -15.047 24.064 31.602 1 86.61 323 HIS A C 1
ATOM 2530 O O . HIS A 1 323 ? -15.726 23.985 30.576 1 86.61 323 HIS A O 1
ATOM 2536 N N . PRO A 1 324 ? -14.016 23.29 31.933 1 87.24 324 PRO A N 1
ATOM 2537 C CA . PRO A 1 324 ? -13.452 22.473 30.856 1 87.24 324 PRO A CA 1
ATOM 2538 C C . PRO A 1 324 ? -14.403 21.373 30.391 1 87.24 324 PRO A C 1
ATOM 2540 O O . PRO A 1 324 ? -15.093 20.761 31.21 1 87.24 324 PRO A O 1
ATOM 2543 N N . ARG A 1 325 ? -14.45 21.151 29.093 1 86.45 325 ARG A N 1
ATOM 2544 C CA . ARG A 1 325 ? -15.261 20.095 28.497 1 86.45 325 ARG A CA 1
ATOM 2545 C C . ARG A 1 325 ? -14.547 18.749 28.569 1 86.45 325 ARG A C 1
ATOM 2547 O O . ARG A 1 325 ? -15.114 17.719 28.2 1 86.45 325 ARG A O 1
ATOM 2554 N N . SER A 1 326 ? -13.314 18.804 28.958 1 89.44 326 SER A N 1
ATOM 2555 C CA . SER A 1 326 ? -12.495 17.598 29.021 1 89.44 326 SER A CA 1
ATOM 2556 C C . SER A 1 326 ? -11.537 17.642 30.208 1 89.44 326 SER A C 1
ATOM 2558 O O . SER A 1 326 ? -10.999 18.701 30.538 1 89.44 326 SER A O 1
ATOM 2560 N N . ASN A 1 327 ? -11.4 16.489 30.814 1 87.22 327 ASN A N 1
ATOM 2561 C CA . ASN A 1 327 ? -10.438 16.368 31.904 1 87.22 327 ASN A CA 1
ATOM 2562 C C . ASN A 1 327 ? -9.102 15.817 31.414 1 87.22 327 ASN A C 1
ATOM 2564 O O . ASN A 1 327 ? -8.331 15.259 32.196 1 87.22 327 ASN A O 1
ATOM 2568 N N . HIS A 1 328 ? -8.934 15.911 30.141 1 90.81 328 HIS A N 1
ATOM 2569 C CA . HIS A 1 328 ? -7.691 15.423 29.556 1 90.81 328 HIS A CA 1
ATOM 2570 C C . HIS A 1 328 ? -6.483 16.132 30.159 1 90.81 328 HIS A C 1
ATOM 2572 O O . HIS A 1 328 ? -6.525 17.34 30.404 1 90.81 328 HIS A O 1
ATOM 2578 N N . ALA A 1 329 ? -5.389 15.436 30.334 1 89.31 329 ALA A N 1
ATOM 2579 C CA . ALA A 1 329 ? -4.206 15.915 31.046 1 89.31 329 ALA A CA 1
ATOM 2580 C C . ALA A 1 329 ? -3.632 17.162 30.379 1 89.31 329 ALA A C 1
ATOM 2582 O O . ALA A 1 329 ? -3.109 18.05 31.055 1 89.31 329 ALA A O 1
ATOM 2583 N N . LEU A 1 330 ? -3.741 17.31 29.106 1 87.57 330 LEU A N 1
ATOM 2584 C CA . LEU A 1 330 ? -3.199 18.452 28.378 1 87.57 330 LEU A CA 1
ATOM 2585 C C . LEU A 1 330 ? -3.908 19.74 28.781 1 87.57 330 LEU A C 1
ATOM 2587 O O . LEU A 1 330 ? -3.3 20.813 28.789 1 87.57 330 LEU A O 1
ATOM 2591 N N . PHE A 1 331 ? -5.147 19.629 29.112 1 88.9 331 PHE A N 1
ATOM 2592 C CA . PHE A 1 331 ? -5.935 20.812 29.434 1 88.9 331 PHE A CA 1
ATOM 2593 C C . PHE A 1 331 ? -5.711 21.234 30.882 1 88.9 331 PHE A C 1
ATOM 2595 O O . PHE A 1 331 ? -6.284 22.224 31.341 1 88.9 331 PHE A O 1
ATOM 2602 N N . SER A 1 332 ? -4.878 20.482 31.563 1 84.25 332 SER A N 1
ATOM 2603 C CA . SER A 1 332 ? -4.472 20.885 32.905 1 84.25 332 SER A CA 1
ATOM 2604 C C . SER A 1 332 ? -3.271 21.823 32.862 1 84.25 332 SER A C 1
ATOM 2606 O O . SER A 1 332 ? -2.912 22.429 33.874 1 84.25 332 SER A O 1
ATOM 2608 N N . LEU A 1 333 ? -2.671 21.907 31.719 1 85.98 333 LEU A N 1
ATOM 2609 C CA . LEU A 1 333 ? -1.519 22.786 31.548 1 85.98 333 LEU A CA 1
ATOM 2610 C C . LEU A 1 333 ? -1.94 24.25 31.604 1 85.98 333 LEU A C 1
ATOM 2612 O O . LEU A 1 333 ? -3.009 24.613 31.108 1 85.98 333 LEU A O 1
ATOM 2616 N N . PRO A 1 334 ? -1.016 24.992 32.123 1 80.96 334 PRO A N 1
ATOM 2617 C CA . PRO A 1 334 ? -1.358 26.414 32.202 1 80.96 334 PRO A CA 1
ATOM 2618 C C . PRO A 1 334 ? -1.66 27.025 30.836 1 80.96 334 PRO A C 1
ATOM 2620 O O . PRO A 1 334 ? -0.829 26.952 29.926 1 80.96 334 PRO A O 1
ATOM 2623 N N . GLY A 1 335 ? -2.887 27.587 30.79 1 81.76 335 GLY A N 1
ATOM 2624 C CA . GLY A 1 335 ? -3.271 28.314 29.591 1 81.76 335 GLY A CA 1
ATOM 2625 C C . GLY A 1 335 ? -3.774 27.411 28.481 1 81.76 335 GLY A C 1
ATOM 2626 O O . GLY A 1 335 ? -4.158 27.888 27.411 1 81.76 335 GLY A O 1
ATOM 2627 N N . CYS A 1 336 ? -3.728 26.137 28.736 1 87.25 336 CYS A N 1
ATOM 2628 C CA . CYS A 1 336 ? -4.162 25.197 27.709 1 87.25 336 CYS A CA 1
ATOM 2629 C C . CYS A 1 336 ? -5.627 24.822 27.897 1 87.25 336 CYS A C 1
ATOM 2631 O O . CYS A 1 336 ? -6.032 24.414 28.987 1 87.25 336 CYS A O 1
ATOM 2633 N N . SER A 1 337 ? -6.422 25.044 26.89 1 87.96 337 SER A N 1
ATOM 2634 C CA . SER A 1 337 ? -7.837 24.688 26.911 1 87.96 337 SER A CA 1
ATOM 2635 C C . SER A 1 337 ? -8.276 24.085 25.581 1 87.96 337 SER A C 1
ATOM 2637 O O . SER A 1 337 ? -7.474 23.966 24.653 1 87.96 337 SER A O 1
ATOM 2639 N N . SER A 1 338 ? -9.505 23.718 25.52 1 86.95 338 SER A N 1
ATOM 2640 C CA . SER A 1 338 ? -10.059 23.141 24.3 1 86.95 338 SER A CA 1
ATOM 2641 C C . SER A 1 338 ? -10.009 24.136 23.145 1 86.95 338 SER A C 1
ATOM 2643 O O . SER A 1 338 ? -10.127 23.75 21.981 1 86.95 338 SER A O 1
ATOM 2645 N N . HIS A 1 339 ? -9.758 25.401 23.464 1 86.99 339 HIS A N 1
ATOM 2646 C CA . HIS A 1 339 ? -9.663 26.428 22.432 1 86.99 339 HIS A CA 1
ATOM 2647 C C . HIS A 1 339 ? -8.352 26.316 21.662 1 86.99 339 HIS A C 1
ATOM 2649 O O . HIS A 1 339 ? -8.199 26.917 20.596 1 86.99 339 HIS A O 1
ATOM 2655 N N . MET A 1 340 ? -7.447 25.511 22.222 1 88.21 340 MET A N 1
ATOM 2656 C CA . MET A 1 340 ? -6.188 25.281 21.518 1 88.21 340 MET A CA 1
ATOM 2657 C C . MET A 1 340 ? -6.351 24.205 20.449 1 88.21 340 MET A C 1
ATOM 2659 O O . MET A 1 340 ? -5.494 24.058 19.576 1 88.21 340 MET A O 1
ATOM 2663 N N . VAL A 1 341 ? -7.432 23.521 20.578 1 88.49 341 VAL A N 1
ATOM 2664 C CA . VAL A 1 341 ? -7.701 22.466 19.606 1 88.49 341 VAL A CA 1
ATOM 2665 C C . VAL A 1 341 ? -8.16 23.084 18.287 1 88.49 341 VAL A C 1
ATOM 2667 O O . VAL A 1 341 ? -9.132 23.842 18.255 1 88.49 341 VAL A O 1
ATOM 2670 N N . ARG A 1 342 ? -7.375 22.834 17.322 1 84.86 342 ARG A N 1
ATOM 2671 C CA . ARG A 1 342 ? -7.667 23.3 15.97 1 84.86 342 ARG A CA 1
ATOM 2672 C C . ARG A 1 342 ? -7.844 22.126 15.014 1 84.86 342 ARG A C 1
ATOM 2674 O O . ARG A 1 342 ? -6.881 21.424 14.698 1 84.86 342 ARG A O 1
ATOM 2681 N N . GLY A 1 343 ? -9.03 21.966 14.62 1 82.02 343 GLY A N 1
ATOM 2682 C CA . GLY A 1 343 ? -9.24 20.9 13.653 1 82.02 343 GLY A CA 1
ATOM 2683 C C . GLY A 1 343 ? -8.348 21.019 12.431 1 82.02 343 GLY A C 1
ATOM 2684 O O . GLY A 1 343 ? -8.055 22.126 11.975 1 82.02 343 GLY A O 1
ATOM 2685 N N . ASP A 1 344 ? -7.841 19.969 11.974 1 82.26 344 ASP A N 1
ATOM 2686 C CA . ASP A 1 344 ? -7.029 19.945 10.761 1 82.26 344 ASP A CA 1
ATOM 2687 C C . ASP A 1 344 ? -7.8 20.513 9.572 1 82.26 344 ASP A C 1
ATOM 2689 O O . ASP A 1 344 ? -8.756 19.898 9.094 1 82.26 344 ASP A O 1
ATOM 2693 N N . ALA A 1 345 ? -7.349 21.645 9.181 1 86.38 345 ALA A N 1
ATOM 2694 C CA . ALA A 1 345 ? -8.034 22.348 8.099 1 86.38 345 ALA A CA 1
ATOM 2695 C C . ALA A 1 345 ? -8.086 21.492 6.836 1 86.38 345 ALA A C 1
ATOM 2697 O O . ALA A 1 345 ? -9.041 21.578 6.06 1 86.38 345 ALA A O 1
ATOM 2698 N N . LEU A 1 346 ? -7.125 20.657 6.72 1 86.33 346 LEU A N 1
ATOM 2699 C CA . LEU A 1 346 ? -7.1 19.789 5.548 1 86.33 346 LEU A CA 1
ATOM 2700 C C . LEU A 1 346 ? -8.285 18.83 5.556 1 86.33 346 LEU A C 1
ATOM 2702 O O . LEU A 1 346 ? -8.909 18.598 4.518 1 86.33 346 LEU A O 1
ATOM 2706 N N . HIS A 1 347 ? -8.553 18.368 6.7 1 86.74 347 HIS A N 1
ATOM 2707 C CA . HIS A 1 347 ? -9.624 17.386 6.833 1 86.74 347 HIS A CA 1
ATOM 2708 C C . HIS A 1 347 ? -10.989 18.064 6.887 1 86.74 347 HIS A C 1
ATOM 2710 O O . HIS A 1 347 ? -11.996 17.473 6.492 1 86.74 347 HIS A O 1
ATOM 2716 N N . ILE A 1 348 ? -10.993 19.219 7.325 1 91.26 348 ILE A N 1
ATOM 2717 C CA . ILE A 1 348 ? -12.259 19.939 7.403 1 91.26 348 ILE A CA 1
ATOM 2718 C C . ILE A 1 348 ? -12.654 20.44 6.016 1 91.26 348 ILE A C 1
ATOM 2720 O O . ILE A 1 348 ? -13.812 20.315 5.61 1 91.26 348 ILE A O 1
ATOM 2724 N N . LEU A 1 349 ? -11.644 20.884 5.304 1 92.49 349 LEU A N 1
ATOM 2725 C CA . LEU A 1 349 ? -11.936 21.553 4.041 1 92.49 349 LEU A CA 1
ATOM 2726 C C . LEU A 1 349 ? -11.783 20.59 2.868 1 92.49 349 LEU A C 1
ATOM 2728 O O . LEU A 1 349 ? -12.723 20.396 2.093 1 92.49 349 LEU A O 1
ATOM 2732 N N . PHE A 1 350 ? -10.574 19.959 2.843 1 88.38 350 PHE A N 1
ATOM 2733 C CA . PHE A 1 350 ? -10.186 19.366 1.568 1 88.38 350 PHE A CA 1
ATOM 2734 C C . PHE A 1 350 ? -10.44 17.863 1.571 1 88.38 350 PHE A C 1
ATOM 2736 O O . PHE A 1 350 ? -11.292 17.371 0.827 1 88.38 350 PHE A O 1
ATOM 2743 N N . CYS A 1 351 ? -9.697 17.136 2.417 1 80.35 351 CYS A N 1
ATOM 2744 C CA . CYS A 1 351 ? -9.739 15.678 2.403 1 80.35 351 CYS A CA 1
ATOM 2745 C C . CYS A 1 351 ? -10.994 15.163 3.099 1 80.35 351 CYS A C 1
ATOM 2747 O O . CYS A 1 351 ? -11.043 15.092 4.328 1 80.35 351 CYS A O 1
ATOM 2749 N N . LYS A 1 352 ? -11.921 14.7 2.302 1 81.41 352 LYS A N 1
ATOM 2750 C CA . LYS A 1 352 ? -13.178 14.186 2.837 1 81.41 352 LYS A CA 1
ATOM 2751 C C . LYS A 1 352 ? -13.916 15.258 3.634 1 81.41 352 LYS A C 1
ATOM 2753 O O . LYS A 1 352 ? -14.618 14.949 4.599 1 81.41 352 LYS A O 1
ATOM 2758 N N . GLY A 1 353 ? -13.583 16.495 3.33 1 91.09 353 GLY A N 1
ATOM 2759 C CA . GLY A 1 353 ? -14.163 17.628 4.035 1 91.09 353 GLY A CA 1
ATOM 2760 C C . GLY A 1 353 ? -15.287 18.297 3.267 1 91.09 353 GLY A C 1
ATOM 2761 O O . GLY A 1 353 ? -16.013 17.638 2.52 1 91.09 353 GLY A O 1
ATOM 2762 N N . VAL A 1 354 ? -15.45 19.532 3.49 1 95.08 354 VAL A N 1
ATOM 2763 C CA . VAL A 1 354 ? -16.519 20.338 2.91 1 95.08 354 VAL A CA 1
ATOM 2764 C C . VAL A 1 354 ? -16.417 20.313 1.387 1 95.08 354 VAL A C 1
ATOM 2766 O O . VAL A 1 354 ? -17.432 20.23 0.692 1 95.08 354 VAL A O 1
ATOM 2769 N N . TYR A 1 355 ? -15.194 20.294 0.872 1 95.19 355 TYR A N 1
ATOM 2770 C CA . TYR A 1 355 ? -14.97 20.271 -0.569 1 95.19 355 TYR A CA 1
ATOM 2771 C C . TYR A 1 355 ? -15.542 19.002 -1.19 1 95.19 355 TYR A C 1
ATOM 2773 O O . TYR A 1 355 ? -16.132 19.045 -2.272 1 95.19 355 TYR A O 1
ATOM 2781 N N . SER A 1 356 ? -15.336 17.896 -0.491 1 94.67 356 SER A N 1
ATOM 2782 C CA . SER A 1 356 ? -15.765 16.612 -1.035 1 94.67 356 SER A CA 1
ATOM 2783 C C . SER A 1 356 ? -17.277 16.57 -1.228 1 94.67 356 SER A C 1
ATOM 2785 O O . SER A 1 356 ? -17.764 16.095 -2.256 1 94.67 356 SER A O 1
ATOM 2787 N N . HIS A 1 357 ? -17.985 17.116 -0.297 1 95.2 357 HIS A N 1
ATOM 2788 C CA . HIS A 1 357 ? -19.441 17.149 -0.377 1 95.2 357 HIS A CA 1
ATOM 2789 C C . HIS A 1 357 ? -19.913 18.186 -1.391 1 95.2 357 HIS A C 1
ATOM 2791 O O . HIS A 1 357 ? -20.811 17.914 -2.191 1 95.2 357 HIS A O 1
ATOM 2797 N N . PHE A 1 358 ? -19.289 19.286 -1.339 1 97.13 358 PHE A N 1
ATOM 2798 C CA . PHE A 1 358 ? -19.68 20.428 -2.156 1 97.13 358 PHE A CA 1
ATOM 2799 C C . PHE A 1 358 ? -19.388 20.166 -3.629 1 97.13 358 PHE A C 1
ATOM 2801 O O . PHE A 1 358 ? -20.3 20.178 -4.459 1 97.13 358 PHE A O 1
ATOM 2808 N N . LEU A 1 359 ? -18.152 19.795 -3.932 1 96.58 359 LEU A N 1
ATOM 2809 C CA . LEU A 1 359 ? -17.743 19.572 -5.314 1 96.58 359 LEU A CA 1
ATOM 2810 C C . LEU A 1 359 ? -18.362 18.291 -5.864 1 96.58 359 LEU A C 1
ATOM 2812 O O . LEU A 1 359 ? -18.697 18.218 -7.048 1 96.58 359 LEU A O 1
ATOM 2816 N N . GLY A 1 360 ? -18.459 17.312 -4.963 1 95.78 360 GLY A N 1
ATOM 2817 C CA . GLY A 1 360 ? -19.152 16.103 -5.379 1 95.78 360 GLY A CA 1
ATOM 2818 C C . GLY A 1 360 ? -20.58 16.356 -5.823 1 95.78 360 GLY A C 1
ATOM 2819 O O . GLY A 1 360 ? -21.019 15.832 -6.849 1 95.78 360 GLY A O 1
ATOM 2820 N N . SER A 1 361 ? -21.305 17.162 -5.138 1 96.1 361 SER A N 1
ATOM 2821 C CA . SER A 1 361 ? -22.691 17.489 -5.459 1 96.1 361 SER A CA 1
ATOM 2822 C C . SER A 1 361 ? -22.784 18.288 -6.755 1 96.1 361 SER A C 1
ATOM 2824 O O . SER A 1 361 ? -23.678 18.053 -7.571 1 96.1 361 SER A O 1
ATOM 2826 N N . ILE A 1 362 ? -21.863 19.163 -6.938 1 95.8 362 ILE A N 1
ATOM 2827 C CA . ILE A 1 362 ? -21.883 19.986 -8.142 1 95.8 362 ILE A CA 1
ATOM 2828 C C . ILE A 1 362 ? -21.589 19.119 -9.365 1 95.8 362 ILE A C 1
ATOM 2830 O O . ILE A 1 362 ? -22.282 19.214 -10.381 1 95.8 362 ILE A O 1
ATOM 2834 N N . LEU A 1 363 ? -20.564 18.306 -9.224 1 94.65 363 LEU A N 1
ATOM 2835 C CA . LEU A 1 363 ? -20.219 17.421 -10.331 1 94.65 363 LEU A CA 1
ATOM 2836 C C . LEU A 1 363 ? -21.38 16.492 -10.668 1 94.65 363 LEU A C 1
ATOM 2838 O O . LEU A 1 363 ? -21.671 16.256 -11.843 1 94.65 363 LEU A O 1
ATOM 2842 N N . HIS A 1 364 ? -21.96 15.954 -9.599 1 94.51 364 HIS A N 1
ATOM 2843 C CA . HIS A 1 364 ? -23.131 15.11 -9.811 1 94.51 364 HIS A CA 1
ATOM 2844 C C . HIS A 1 364 ? -24.231 15.867 -10.547 1 94.51 364 HIS A C 1
ATOM 2846 O O . HIS A 1 364 ? -24.814 15.35 -11.503 1 94.51 364 HIS A O 1
ATOM 2852 N N . TYR A 1 365 ? -24.524 17.05 -10.133 1 92.95 365 TYR A N 1
ATOM 2853 C CA . TYR A 1 365 ? -25.52 17.912 -10.762 1 92.95 365 TYR A CA 1
ATOM 2854 C C . TYR A 1 365 ? -25.199 18.13 -12.236 1 92.95 365 TYR A C 1
ATOM 2856 O O . TYR A 1 365 ? -26.071 17.981 -13.095 1 92.95 365 TYR A O 1
ATOM 2864 N N . LEU A 1 366 ? -23.977 18.405 -12.548 1 91.9 366 LEU A N 1
ATOM 2865 C CA . LEU A 1 366 ? -23.549 18.722 -13.907 1 91.9 366 LEU A CA 1
ATOM 2866 C C . LEU A 1 366 ? -23.643 17.494 -14.806 1 91.9 366 LEU A C 1
ATOM 2868 O O . LEU A 1 366 ? -23.875 17.618 -16.011 1 91.9 366 LEU A O 1
ATOM 2872 N N . CYS A 1 367 ? -23.451 16.342 -14.241 1 90.59 367 CYS A N 1
ATOM 2873 C CA . CYS A 1 367 ? -23.456 15.114 -15.028 1 90.59 367 CYS A CA 1
ATOM 2874 C C . CYS A 1 367 ? -24.881 14.643 -15.294 1 90.59 367 CYS A C 1
ATOM 2876 O O . CYS A 1 367 ? -25.167 14.084 -16.354 1 90.59 367 CYS A O 1
ATOM 2878 N N . TRP A 1 368 ? -25.729 14.771 -14.391 1 87.46 368 TRP A N 1
ATOM 2879 C CA . TRP A 1 368 ? -27.03 14.118 -14.494 1 87.46 368 TRP A CA 1
ATOM 2880 C C . TRP A 1 368 ? -28.127 15.135 -14.79 1 87.46 368 TRP A C 1
ATOM 2882 O O . TRP A 1 368 ? -29.235 14.764 -15.185 1 87.46 368 TRP A O 1
ATOM 2892 N N . TYR A 1 369 ? -27.923 16.291 -14.528 1 70.02 369 TYR A N 1
ATOM 2893 C CA . TYR A 1 369 ? -29.007 17.248 -14.717 1 70.02 369 TYR A CA 1
ATOM 2894 C C . TYR A 1 369 ? -28.593 18.36 -15.673 1 70.02 369 TYR A C 1
ATOM 2896 O O . TYR A 1 369 ? -28.511 19.526 -15.281 1 70.02 369 TYR A O 1
ATOM 2904 N N . PRO A 1 370 ? -28.055 17.809 -17.023 1 57.38 370 PRO A N 1
ATOM 2905 C CA . PRO A 1 370 ? -27.471 18.756 -17.975 1 57.38 370 PRO A CA 1
ATOM 2906 C C . PRO A 1 370 ? -28.435 19.876 -18.36 1 57.38 370 PRO A C 1
ATOM 2908 O O . PRO A 1 370 ? -28.001 20.989 -18.67 1 57.38 370 PRO A O 1
ATOM 2911 N N . ASP A 1 371 ? -29.661 19.447 -18.693 1 54.79 371 ASP A N 1
ATOM 2912 C CA . ASP A 1 371 ? -30.543 20.496 -19.196 1 54.79 371 ASP A CA 1
ATOM 2913 C C . ASP A 1 371 ? -30.459 21.748 -18.326 1 54.79 371 ASP A C 1
ATOM 2915 O O . ASP A 1 371 ? -30.678 22.861 -18.808 1 54.79 371 ASP A O 1
ATOM 2919 N N . LEU A 1 372 ? -30.125 21.453 -17.155 1 44.24 372 LEU A N 1
ATOM 2920 C CA . LEU A 1 372 ? -29.939 22.612 -16.29 1 44.24 372 LEU A CA 1
ATOM 2921 C C . LEU A 1 372 ? -28.586 23.269 -16.544 1 44.24 372 LEU A C 1
ATOM 2923 O O . LEU A 1 372 ? -28.398 24.45 -16.241 1 44.24 372 LEU A O 1
ATOM 2927 N N . ALA A 1 373 ? -27.601 22.402 -16.94 1 43.05 373 ALA A N 1
ATOM 2928 C CA . ALA A 1 373 ? -26.257 22.886 -17.241 1 43.05 373 ALA A CA 1
ATOM 2929 C C . ALA A 1 373 ? -26.198 23.512 -18.632 1 43.05 373 ALA A C 1
ATOM 2931 O O . ALA A 1 373 ? -25.128 23.913 -19.095 1 43.05 373 ALA A O 1
ATOM 2932 N N . LYS A 1 374 ? -27.083 23.324 -19.532 1 40.5 374 LYS A N 1
ATOM 2933 C CA . LYS A 1 374 ? -27.136 23.803 -20.91 1 40.5 374 LYS A CA 1
ATOM 2934 C C . LYS A 1 374 ? -26.769 25.282 -20.992 1 40.5 374 LYS A C 1
ATOM 2936 O O . LYS A 1 374 ? -27.647 26.139 -21.116 1 40.5 374 LYS A O 1
ATOM 2941 N N . GLY A 1 375 ? -25.991 25.859 -20.128 1 35.28 375 GLY A N 1
ATOM 2942 C CA . GLY A 1 375 ? -25.554 27.154 -20.624 1 35.28 375 GLY A CA 1
ATOM 2943 C C . GLY A 1 375 ? -24.917 27.082 -21.999 1 35.28 375 GLY A C 1
ATOM 2944 O O . GLY A 1 375 ? -24.572 25.997 -22.473 1 35.28 375 GLY A O 1
ATOM 2945 N N . SER A 1 376 ? -24.93 28.219 -22.942 1 36 376 SER A N 1
ATOM 2946 C CA . SER A 1 376 ? -24.515 28.6 -24.288 1 36 376 SER A CA 1
ATOM 2947 C C . SER A 1 376 ? -23.129 28.053 -24.614 1 36 376 SER A C 1
ATOM 2949 O O . SER A 1 376 ? -22.707 28.068 -25.772 1 36 376 SER A O 1
ATOM 2951 N N . ALA A 1 377 ? -22.257 27.823 -23.769 1 35.01 377 ALA A N 1
ATOM 2952 C CA . ALA A 1 377 ? -20.842 27.757 -24.125 1 35.01 377 ALA A CA 1
ATOM 2953 C C . ALA A 1 377 ? -20.528 26.474 -24.889 1 35.01 377 ALA A C 1
ATOM 2955 O O . ALA A 1 377 ? -19.502 26.383 -25.567 1 35.01 377 ALA A O 1
ATOM 2956 N N . LEU A 1 378 ? -21.2 25.453 -24.652 1 35.86 378 LEU A N 1
ATOM 2957 C CA . LEU A 1 378 ? -20.867 24.308 -25.493 1 35.86 378 LEU A CA 1
ATOM 2958 C C . LEU A 1 378 ? -21.242 24.574 -26.947 1 35.86 378 LEU A C 1
ATOM 2960 O O . LEU A 1 378 ? -20.877 23.804 -27.838 1 35.86 378 LEU A O 1
ATOM 2964 N N . ALA A 1 379 ? -22.168 25.513 -27.263 1 31.75 379 ALA A N 1
ATOM 2965 C CA . ALA A 1 379 ? -22.56 25.81 -28.639 1 31.75 379 ALA A CA 1
ATOM 2966 C C . ALA A 1 379 ? -21.449 26.551 -29.378 1 31.75 379 ALA A C 1
ATOM 2968 O O . ALA A 1 379 ? -21.479 26.661 -30.606 1 31.75 379 ALA A O 1
ATOM 2969 N N . LYS A 1 380 ? -20.759 27.576 -28.882 1 31.27 380 LYS A N 1
ATOM 2970 C CA . LYS A 1 380 ? -19.972 28.486 -29.708 1 31.27 380 LYS A CA 1
ATOM 2971 C C . LYS A 1 380 ? -18.833 27.749 -30.407 1 31.27 380 LYS A C 1
ATOM 2973 O O . LYS A 1 380 ? -18.108 28.337 -31.213 1 31.27 380 LYS A O 1
ATOM 2978 N N . GLY A 1 381 ? -18.237 26.766 -30.015 1 27.37 381 GLY A N 1
ATOM 2979 C CA . GLY A 1 381 ? -17.101 26.45 -30.868 1 27.37 381 GLY A CA 1
ATOM 2980 C C . GLY A 1 381 ? -17.504 26.055 -32.276 1 27.37 381 GLY A C 1
ATOM 2981 O O . GLY A 1 381 ? -16.933 26.546 -33.252 1 27.37 381 GLY A O 1
ATOM 2982 N N . LYS A 1 382 ? -17.879 24.973 -32.984 1 28.34 382 LYS A N 1
ATOM 2983 C CA . LYS A 1 382 ? -17.763 24.774 -34.426 1 28.34 382 LYS A CA 1
ATOM 2984 C C . LYS A 1 382 ? -18.973 25.347 -35.158 1 28.34 382 LYS A C 1
ATOM 2986 O O . LYS A 1 382 ? -20.088 24.841 -35.016 1 28.34 382 LYS A O 1
ATOM 2991 N N . LYS A 1 383 ? -19.105 26.627 -35.571 1 28.55 383 LYS A N 1
ATOM 2992 C CA . LYS A 1 383 ? -19.782 27.063 -36.788 1 28.55 383 LYS A CA 1
ATOM 2993 C C . LYS A 1 383 ? -19.393 26.189 -37.977 1 28.55 383 LYS A C 1
ATOM 2995 O O . LYS A 1 383 ? -18.534 26.567 -38.777 1 28.55 383 LYS A O 1
ATOM 3000 N N . ARG A 1 384 ? -18.784 25.066 -38.126 1 25.64 384 ARG A N 1
ATOM 3001 C CA . ARG A 1 384 ? -18.797 24.539 -39.487 1 25.64 384 ARG A CA 1
ATOM 3002 C C . ARG A 1 384 ? -20.219 24.467 -40.033 1 25.64 384 ARG A C 1
ATOM 3004 O O . ARG A 1 384 ? -21.182 24.413 -39.265 1 25.64 384 ARG A O 1
ATOM 3011 N N . SER A 1 385 ? -20.435 24.69 -41.454 1 24.83 385 SER A N 1
ATOM 3012 C CA . SER A 1 385 ? -21.509 24.597 -42.437 1 24.83 385 SER A CA 1
ATOM 3013 C C . SER A 1 385 ? -22.485 23.48 -42.086 1 24.83 385 SER A C 1
ATOM 3015 O O . SER A 1 385 ? -22.15 22.299 -42.193 1 24.83 385 SER A O 1
ATOM 3017 N N . LEU A 1 386 ? -23.116 23.6 -41.034 1 24.71 386 LEU A N 1
ATOM 3018 C CA . LEU A 1 386 ? -24.242 22.675 -40.967 1 24.71 386 LEU A CA 1
ATOM 3019 C C . LEU A 1 386 ? -25.203 22.903 -42.129 1 24.71 386 LEU A C 1
ATOM 3021 O O . LEU A 1 386 ? -25.748 23.998 -42.284 1 24.71 386 LEU A O 1
ATOM 3025 N N . GLU A 1 387 ? -24.944 22.393 -43.365 1 26.8 387 GLU A N 1
ATOM 3026 C CA . GLU A 1 387 ? -26.102 22.239 -44.24 1 26.8 387 GLU A CA 1
ATOM 3027 C C . GLU A 1 387 ? -27.368 21.956 -43.435 1 26.8 387 GLU A C 1
ATOM 3029 O O . GLU A 1 387 ? -27.295 21.462 -42.308 1 26.8 387 GLU A O 1
ATOM 3034 N N . LYS A 1 388 ? -28.643 22.27 -43.935 1 29.63 388 LYS A N 1
ATOM 3035 C CA . LYS A 1 388 ? -29.998 22.307 -43.394 1 29.63 388 LYS A CA 1
ATOM 3036 C C . LYS A 1 388 ? -30.196 21.228 -42.333 1 29.63 388 LYS A C 1
ATOM 3038 O O . LYS A 1 388 ? -30.81 21.478 -41.293 1 29.63 388 LYS A O 1
ATOM 3043 N N . GLY A 1 389 ? -30.506 20.014 -42.69 1 28.35 389 GLY A N 1
ATOM 3044 C CA . GLY A 1 389 ? -31.366 19.016 -42.074 1 28.35 389 GLY A CA 1
ATOM 3045 C C . GLY A 1 389 ? -30.792 18.444 -40.791 1 28.35 389 GLY A C 1
ATOM 3046 O O . GLY A 1 389 ? -31.419 17.601 -40.146 1 28.35 389 GLY A O 1
ATOM 3047 N N . LYS A 1 390 ? -29.39 18.157 -40.826 1 28.31 390 LYS A N 1
ATOM 3048 C CA . LYS A 1 390 ? -29.001 17.208 -39.786 1 28.31 390 LYS A CA 1
ATOM 3049 C C . LYS A 1 390 ? -28.887 17.896 -38.429 1 28.31 390 LYS A C 1
ATOM 3051 O O . LYS A 1 390 ? -28.242 18.939 -38.308 1 28.31 390 LYS A O 1
ATOM 3056 N N . GLU A 1 391 ? -29.811 17.637 -37.536 1 28.46 391 GLU A N 1
ATOM 3057 C CA . GLU A 1 391 ? -29.956 18.025 -36.137 1 28.46 391 GLU A CA 1
ATOM 3058 C C . GLU A 1 391 ? -28.6 18.106 -35.443 1 28.46 391 GLU A C 1
ATOM 3060 O O . GLU A 1 391 ? -27.712 17.292 -35.707 1 28.46 391 GLU A O 1
ATOM 3065 N N . PRO A 1 392 ? -28.114 19.163 -35.06 1 32.74 392 PRO A N 1
ATOM 3066 C CA . PRO A 1 392 ? -26.787 19.323 -34.46 1 32.74 392 PRO A CA 1
ATOM 3067 C C . PRO A 1 392 ? -26.413 18.164 -33.539 1 32.74 392 PRO A C 1
ATOM 3069 O O . PRO A 1 392 ? -27.218 17.753 -32.699 1 32.74 392 PRO A O 1
ATOM 3072 N N . ALA A 1 393 ? -25.578 17.255 -33.952 1 30.61 393 ALA A N 1
ATOM 3073 C CA . ALA A 1 393 ? -25.108 15.951 -33.493 1 30.61 393 ALA A CA 1
ATOM 3074 C C . ALA A 1 393 ? -25.128 15.865 -31.97 1 30.61 393 ALA A C 1
ATOM 3076 O O . ALA A 1 393 ? -25.369 16.864 -31.289 1 30.61 393 ALA A O 1
ATOM 3077 N N . ASP A 1 394 ? -23.821 15.398 -31.136 1 33.17 394 ASP A N 1
ATOM 3078 C CA . ASP A 1 394 ? -23.612 14.435 -30.059 1 33.17 394 ASP A CA 1
ATOM 3079 C C . ASP A 1 394 ? -23.832 15.083 -28.693 1 33.17 394 ASP A C 1
ATOM 3081 O O . ASP A 1 394 ? -23.057 15.948 -28.279 1 33.17 394 ASP A O 1
ATOM 3085 N N . THR A 1 395 ? -24.777 15.656 -28.107 1 40.18 395 THR A N 1
ATOM 3086 C CA . THR A 1 395 ? -25.254 15.826 -26.739 1 40.18 395 THR A CA 1
ATOM 3087 C C . THR A 1 395 ? -24.611 14.799 -25.811 1 40.18 395 THR A C 1
ATOM 3089 O O . THR A 1 395 ? -24.68 13.595 -26.066 1 40.18 395 THR A O 1
ATOM 3092 N N . CYS A 1 396 ? -23.561 15.136 -25.249 1 49.35 396 CYS A N 1
ATOM 3093 C CA . CYS A 1 396 ? -22.956 14.25 -24.261 1 49.35 396 CYS A CA 1
ATOM 3094 C C . CYS A 1 396 ? -24.025 13.528 -23.449 1 49.35 396 CYS A C 1
ATOM 3096 O O . CYS A 1 396 ? -24.668 14.13 -22.588 1 49.35 396 CYS A O 1
ATOM 3098 N N . LYS A 1 397 ? -24.714 12.524 -23.935 1 60.75 397 LYS A N 1
ATOM 3099 C CA . LYS A 1 397 ? -25.946 11.888 -23.478 1 60.75 397 LYS A CA 1
ATOM 3100 C C . LYS A 1 397 ? -25.723 11.134 -22.17 1 60.75 397 LYS A C 1
ATOM 3102 O O . LYS A 1 397 ? -26.579 11.152 -21.283 1 60.75 397 LYS A O 1
ATOM 3107 N N . SER A 1 398 ? -24.613 10.578 -22.039 1 76.78 398 SER A N 1
ATOM 3108 C CA . SER A 1 398 ? -24.501 9.789 -20.817 1 76.78 398 SER A CA 1
ATOM 3109 C C . SER A 1 398 ? -23.73 10.545 -19.74 1 76.78 398 SER A C 1
ATOM 3111 O O . SER A 1 398 ? -22.925 11.427 -20.048 1 76.78 398 SER A O 1
ATOM 3113 N N . PRO A 1 399 ? -24.066 10.457 -18.568 1 84.68 399 PRO A N 1
ATOM 3114 C CA . PRO A 1 399 ? -23.318 11.082 -17.475 1 84.68 399 PRO A CA 1
ATOM 3115 C C . PRO A 1 399 ? -21.807 10.923 -17.628 1 84.68 399 PRO A C 1
ATOM 3117 O O . PRO A 1 399 ? -21.049 11.841 -17.303 1 84.68 399 PRO A O 1
ATOM 3120 N N . ALA A 1 400 ? -21.429 9.859 -18.158 1 80.09 400 ALA A N 1
ATOM 3121 C CA . ALA A 1 400 ? -20.002 9.61 -18.343 1 80.09 400 ALA A CA 1
ATOM 3122 C C . ALA A 1 400 ? -19.415 10.542 -19.399 1 80.09 400 ALA A C 1
ATOM 3124 O O . ALA A 1 400 ? -18.298 11.04 -19.244 1 80.09 400 ALA A O 1
ATOM 3125 N N . GLU A 1 401 ? -20.129 10.764 -20.51 1 77.9 401 GLU A N 1
ATOM 3126 C CA . GLU A 1 401 ? -19.681 11.656 -21.575 1 77.9 401 GLU A CA 1
ATOM 3127 C C . GLU A 1 401 ? -19.634 13.105 -21.098 1 77.9 401 GLU A C 1
ATOM 3129 O O . GLU A 1 401 ? -18.71 13.846 -21.439 1 77.9 401 GLU A O 1
ATOM 3134 N N . ARG A 1 402 ? -20.542 13.41 -20.331 1 84.74 402 ARG A N 1
ATOM 3135 C CA . ARG A 1 402 ? -20.578 14.76 -19.779 1 84.74 402 ARG A CA 1
ATOM 3136 C C . ARG A 1 402 ? -19.397 15.001 -18.845 1 84.74 402 ARG A C 1
ATOM 3138 O O . ARG A 1 402 ? -18.759 16.054 -18.901 1 84.74 402 ARG A O 1
ATOM 3145 N N . LEU A 1 403 ? -19.174 14.022 -17.989 1 88.35 403 LEU A N 1
ATOM 3146 C CA . LEU A 1 403 ? -18.052 14.145 -17.065 1 88.35 403 LEU A CA 1
ATOM 3147 C C . LEU A 1 403 ? -16.738 14.296 -17.823 1 88.35 403 LEU A C 1
ATOM 3149 O O . LEU A 1 403 ? -15.858 15.052 -17.404 1 88.35 403 LEU A O 1
ATOM 3153 N N . ALA A 1 404 ? -16.68 13.567 -18.915 1 79.65 404 ALA A N 1
ATOM 3154 C CA . ALA A 1 404 ? -15.473 13.655 -19.734 1 79.65 404 ALA A CA 1
ATOM 3155 C C . ALA A 1 404 ? -15.286 15.066 -20.284 1 79.65 404 ALA A C 1
ATOM 3157 O O . ALA A 1 404 ? -14.168 15.584 -20.313 1 79.65 404 ALA A O 1
ATOM 3158 N N . LEU A 1 405 ? -16.36 15.586 -20.714 1 82.09 405 LEU A N 1
ATOM 3159 C CA . LEU A 1 405 ? -16.32 16.953 -21.222 1 82.09 405 LEU A CA 1
ATOM 3160 C C . LEU A 1 405 ? -15.92 17.93 -20.121 1 82.09 405 LEU A C 1
ATOM 3162 O O . LEU A 1 405 ? -15.056 18.785 -20.329 1 82.09 405 LEU A O 1
ATOM 3166 N N . ILE A 1 406 ? -16.533 17.77 -19.04 1 89.2 406 ILE A N 1
ATOM 3167 C CA . ILE A 1 406 ? -16.246 18.636 -17.902 1 89.2 406 ILE A CA 1
ATOM 3168 C C . ILE A 1 406 ? -14.773 18.516 -17.521 1 89.2 406 ILE A C 1
ATOM 3170 O O . ILE A 1 406 ? -14.098 19.525 -17.301 1 89.2 406 ILE A O 1
ATOM 3174 N N . PHE A 1 407 ? -14.328 17.304 -17.434 1 88.39 407 PHE A N 1
ATOM 3175 C CA . PHE A 1 407 ? -12.942 17.069 -17.048 1 88.39 407 PHE A CA 1
ATOM 3176 C C . PHE A 1 407 ? -11.985 17.652 -18.08 1 88.39 407 PHE A C 1
ATOM 3178 O O . PHE A 1 407 ? -10.935 18.19 -17.726 1 88.39 407 PHE A O 1
ATOM 3185 N N . GLY A 1 408 ? -12.323 17.5 -19.347 1 82.84 408 GLY A N 1
ATOM 3186 C CA . GLY A 1 408 ? -11.531 18.15 -20.379 1 82.84 408 GLY A CA 1
ATOM 3187 C C . GLY A 1 408 ? -11.416 19.65 -20.187 1 82.84 408 GLY A C 1
ATOM 3188 O O . GLY A 1 408 ? -10.336 20.221 -20.348 1 82.84 408 GLY A O 1
ATOM 3189 N N . LEU A 1 409 ? -12.5 20.25 -19.883 1 87.36 409 LEU A N 1
ATOM 3190 C CA . LEU A 1 409 ? -12.516 21.688 -19.637 1 87.36 409 LEU A CA 1
ATOM 3191 C C . LEU A 1 409 ? -11.685 22.039 -18.408 1 87.36 409 LEU A C 1
ATOM 3193 O O . LEU A 1 409 ? -10.972 23.045 -18.401 1 87.36 409 LEU A O 1
ATOM 3197 N N . ILE A 1 410 ? -11.773 21.241 -17.316 1 91.35 410 ILE A N 1
ATOM 3198 C CA . ILE A 1 410 ? -10.996 21.447 -16.099 1 91.35 410 ILE A CA 1
ATOM 3199 C C . ILE A 1 410 ? -9.505 21.38 -16.421 1 91.35 410 ILE A C 1
ATOM 3201 O O . ILE A 1 410 ? -8.724 22.214 -15.956 1 91.35 410 ILE A O 1
ATOM 3205 N N . GLN A 1 411 ? -9.173 20.415 -17.246 1 86.33 411 GLN A N 1
ATOM 3206 C CA . GLN A 1 411 ? -7.773 20.261 -17.629 1 86.33 411 GLN A CA 1
ATOM 3207 C C . GLN A 1 411 ? -7.259 21.508 -18.343 1 86.33 411 GLN A C 1
ATOM 3209 O O . GLN A 1 411 ? -6.12 21.927 -18.128 1 86.33 411 GLN A O 1
ATOM 3214 N N . ALA A 1 412 ? -8.089 22.052 -19.155 1 86.2 412 ALA A N 1
ATOM 3215 C CA . ALA A 1 412 ? -7.721 23.273 -19.868 1 86.2 412 ALA A CA 1
ATOM 3216 C C . ALA A 1 412 ? -7.52 24.435 -18.9 1 86.2 412 ALA A C 1
ATOM 3218 O O . ALA A 1 412 ? -6.622 25.259 -19.087 1 86.2 412 ALA A O 1
ATOM 3219 N N . LYS A 1 413 ? -8.297 24.474 -17.858 1 91.31 413 LYS A N 1
ATOM 3220 C CA . LYS A 1 413 ? -8.206 25.564 -16.891 1 91.31 413 LYS A CA 1
ATOM 3221 C C . LYS A 1 413 ? -6.979 25.404 -15.997 1 91.31 413 LYS A C 1
ATOM 3223 O O . LYS A 1 413 ? -6.394 26.395 -15.554 1 91.31 413 LYS A O 1
ATOM 3228 N N . TYR A 1 414 ? -6.626 24.128 -15.653 1 87.03 414 TYR A N 1
ATOM 3229 C CA . TYR A 1 414 ? -5.407 23.906 -14.884 1 87.03 414 TYR A CA 1
ATOM 3230 C C . TYR A 1 414 ? -4.212 24.577 -15.55 1 87.03 414 TYR A C 1
ATOM 3232 O O . TYR A 1 414 ? -3.381 25.19 -14.877 1 87.03 414 TYR A O 1
ATOM 3240 N N . LYS A 1 415 ? -4.173 24.421 -16.794 1 81.4 415 LYS A N 1
ATOM 3241 C CA . LYS A 1 415 ? -3.08 25.012 -17.561 1 81.4 415 LYS A CA 1
ATOM 3242 C C . LYS A 1 415 ? -3.095 26.534 -17.456 1 81.4 415 LYS A C 1
ATOM 3244 O O . LYS A 1 415 ? -2.055 27.157 -17.235 1 81.4 415 LYS A O 1
ATOM 3249 N N . ALA A 1 416 ? -4.247 27.087 -17.575 1 81.83 416 ALA A N 1
ATOM 3250 C CA . ALA A 1 416 ? -4.411 28.538 -17.544 1 81.83 416 ALA A CA 1
ATOM 3251 C C . ALA A 1 416 ? -4.068 29.099 -16.167 1 81.83 416 ALA A C 1
ATOM 3253 O O . ALA A 1 416 ? -3.551 30.213 -16.055 1 81.83 416 ALA A O 1
ATOM 3254 N N . LEU A 1 417 ? -4.294 28.349 -15.138 1 87.49 417 LEU A N 1
ATOM 3255 C CA . LEU A 1 417 ? -4.079 28.781 -13.761 1 87.49 417 LEU A CA 1
ATOM 3256 C C . LEU A 1 417 ? -2.649 28.493 -13.318 1 87.49 417 LEU A C 1
ATOM 3258 O O . LEU A 1 417 ? -2.206 28.984 -12.277 1 87.49 417 LEU A O 1
ATOM 3262 N N . GLY A 1 418 ? -1.929 27.692 -14.129 1 78.9 418 GLY A N 1
ATOM 3263 C CA . GLY A 1 418 ? -0.594 27.284 -13.721 1 78.9 418 GLY A CA 1
ATOM 3264 C C . GLY A 1 418 ? -0.592 26.389 -12.496 1 78.9 418 GLY A C 1
ATOM 3265 O O . GLY A 1 418 ? 0.278 26.513 -11.631 1 78.9 418 GLY A O 1
ATOM 3266 N N . SER A 1 419 ? -1.61 25.591 -12.385 1 77.58 419 SER A N 1
ATOM 3267 C CA . SER A 1 419 ? -1.747 24.737 -11.21 1 77.58 419 SER A CA 1
ATOM 3268 C C . SER A 1 419 ? -0.725 23.606 -11.227 1 77.58 419 SER A C 1
ATOM 3270 O O . SER A 1 419 ? -0.663 22.831 -12.184 1 77.58 419 SER A O 1
ATOM 3272 N N . GLY A 1 420 ? 0.053 23.486 -10.231 1 64.9 420 GLY A N 1
ATOM 3273 C CA . GLY A 1 420 ? 1.044 22.427 -10.131 1 64.9 420 GLY A CA 1
ATOM 3274 C C . GLY A 1 420 ? 0.452 21.093 -9.719 1 64.9 420 GLY A C 1
ATOM 3275 O O . GLY A 1 420 ? 1.01 20.038 -10.029 1 64.9 420 GLY A O 1
ATOM 3276 N N . THR A 1 421 ? -0.587 21.109 -9 1 74.28 421 THR A N 1
ATOM 3277 C CA . THR A 1 421 ? -1.275 19.899 -8.565 1 74.28 421 THR A CA 1
ATOM 3278 C C . THR A 1 421 ? -2.603 19.738 -9.299 1 74.28 421 THR A C 1
ATOM 3280 O O . THR A 1 421 ? -3.489 20.587 -9.183 1 74.28 421 THR A O 1
ATOM 3283 N N . ARG A 1 422 ? -2.638 18.645 -10.066 1 77.99 422 ARG A N 1
ATOM 3284 C CA . ARG A 1 422 ? -3.812 18.446 -10.91 1 77.99 422 ARG A CA 1
ATOM 3285 C C . ARG A 1 422 ? -4.458 17.091 -10.639 1 77.99 422 ARG A C 1
ATOM 3287 O O . ARG A 1 422 ? -3.771 16.129 -10.288 1 77.99 422 ARG A O 1
ATOM 3294 N N . LEU A 1 423 ? -5.734 17.12 -10.736 1 78.31 423 LEU A N 1
ATOM 3295 C CA . LEU A 1 423 ? -6.437 15.842 -10.741 1 78.31 423 LEU A CA 1
ATOM 3296 C C . LEU A 1 423 ? -6.12 15.052 -12.006 1 78.31 423 LEU A C 1
ATOM 3298 O O . LEU A 1 423 ? -6.24 15.576 -13.116 1 78.31 423 LEU A O 1
ATOM 3302 N N . THR A 1 424 ? -5.58 13.827 -11.825 1 66.72 424 THR A N 1
ATOM 3303 C CA . THR A 1 424 ? -5.142 13.06 -12.987 1 66.72 424 THR A CA 1
ATOM 3304 C C . THR A 1 424 ? -6.299 12.254 -13.57 1 66.72 424 THR A C 1
ATOM 3306 O O . THR A 1 424 ? -6.239 11.815 -14.72 1 66.72 424 THR A O 1
ATOM 3309 N N . ASN A 1 425 ? -7.303 12.002 -12.756 1 72.4 425 ASN A N 1
ATOM 3310 C CA . ASN A 1 425 ? -8.468 11.237 -13.188 1 72.4 425 ASN A CA 1
ATOM 3311 C C . ASN A 1 425 ? -9.744 11.726 -12.508 1 72.4 425 ASN A C 1
ATOM 3313 O O . ASN A 1 425 ? -9.7 12.229 -11.384 1 72.4 425 ASN A O 1
ATOM 3317 N N . LEU A 1 426 ? -10.775 11.738 -13.178 1 82.47 426 LEU A N 1
ATOM 3318 C CA . LEU A 1 426 ? -12.102 12.055 -12.66 1 82.47 426 LEU A CA 1
ATOM 3319 C C . LEU A 1 426 ? -13.146 11.092 -13.216 1 82.47 426 LEU A C 1
ATOM 3321 O O . LEU A 1 426 ? -13.432 11.104 -14.415 1 82.47 426 LEU A O 1
ATOM 3325 N N . LYS A 1 427 ? -13.623 10.245 -12.36 1 79.99 427 LYS A N 1
ATOM 3326 C CA . LYS A 1 427 ? -14.616 9.25 -12.755 1 79.99 427 LYS A CA 1
ATOM 3327 C C . LYS A 1 427 ? -15.9 9.404 -11.945 1 79.99 427 LYS A C 1
ATOM 3329 O O . LYS A 1 427 ? -15.88 9.939 -10.835 1 79.99 427 LYS A O 1
ATOM 3334 N N . LEU A 1 428 ? -16.955 8.833 -12.479 1 84.02 428 LEU A N 1
ATOM 3335 C CA . LEU A 1 428 ? -18.241 8.91 -11.794 1 84.02 428 LEU A CA 1
ATOM 3336 C C . LEU A 1 428 ? -18.174 8.219 -10.436 1 84.02 428 LEU A C 1
ATOM 3338 O O . LEU A 1 428 ? -18.758 8.699 -9.461 1 84.02 428 LEU A O 1
ATOM 3342 N N . SER A 1 429 ? -17.41 7.163 -10.408 1 82.4 429 SER A N 1
ATOM 3343 C CA . SER A 1 429 ? -17.332 6.365 -9.188 1 82.4 429 SER A CA 1
ATOM 3344 C C . SER A 1 429 ? -16.636 7.133 -8.069 1 82.4 429 SER A C 1
ATOM 3346 O O . SER A 1 429 ? -16.694 6.732 -6.905 1 82.4 429 SER A O 1
ATOM 3348 N N . MET A 1 430 ? -16.002 8.228 -8.389 1 85.46 430 MET A N 1
ATOM 3349 C CA . MET A 1 430 ? -15.293 9.021 -7.389 1 85.46 430 MET A CA 1
ATOM 3350 C C . MET A 1 430 ? -16.27 9.842 -6.554 1 85.46 430 MET A C 1
ATOM 3352 O O . MET A 1 430 ? -15.9 10.377 -5.507 1 85.46 430 MET A O 1
ATOM 3356 N N . PHE A 1 431 ? -17.519 9.966 -7.13 1 90.37 431 PHE A N 1
ATOM 3357 C CA . PHE A 1 431 ? -18.404 10.805 -6.33 1 90.37 431 PHE A CA 1
ATOM 3358 C C . PHE A 1 431 ? -19.806 10.21 -6.269 1 90.37 431 PHE A C 1
ATOM 3360 O O . PHE A 1 431 ? -20.679 10.734 -5.574 1 90.37 431 PHE A O 1
ATOM 3367 N N . THR A 1 432 ? -20.031 9.123 -7.035 1 88.62 432 THR A N 1
ATOM 3368 C CA . THR A 1 432 ? -21.342 8.489 -6.95 1 88.62 432 THR A CA 1
ATOM 3369 C C . THR A 1 432 ? -21.262 7.024 -7.367 1 88.62 432 THR A C 1
ATOM 3371 O O . THR A 1 432 ? -20.3 6.609 -8.017 1 88.62 432 THR A O 1
ATOM 3374 N N . ASP A 1 433 ? -22.205 6.285 -6.781 1 82.89 433 ASP A N 1
ATOM 3375 C CA . ASP A 1 433 ? -22.396 4.934 -7.301 1 82.89 433 ASP A CA 1
ATOM 3376 C C . ASP A 1 433 ? -22.995 4.967 -8.705 1 82.89 433 ASP A C 1
ATOM 3378 O O . ASP A 1 433 ? -24.097 5.483 -8.904 1 82.89 433 ASP A O 1
ATOM 3382 N N . LYS A 1 434 ? -22.355 4.335 -9.606 1 76.69 434 LYS A N 1
ATOM 3383 C CA . LYS A 1 434 ? -22.767 4.412 -11.005 1 76.69 434 LYS A CA 1
ATOM 3384 C C . LYS A 1 434 ? -24.114 3.727 -11.22 1 76.69 434 LYS A C 1
ATOM 3386 O O . LYS A 1 434 ? -24.882 4.118 -12.101 1 76.69 434 LYS A O 1
ATOM 3391 N N . GLN A 1 435 ? -24.346 2.678 -10.463 1 72.76 435 GLN A N 1
ATOM 3392 C CA . GLN A 1 435 ? -25.562 1.889 -10.636 1 72.76 435 GLN A CA 1
ATOM 3393 C C . GLN A 1 435 ? -26.742 2.534 -9.916 1 72.76 435 GLN A C 1
ATOM 3395 O O . GLN A 1 435 ? -27.895 2.349 -10.313 1 72.76 435 GLN A O 1
ATOM 3400 N N . LYS A 1 436 ? -26.4 3.244 -8.869 1 84.15 436 LYS A N 1
ATOM 3401 C CA . LYS A 1 436 ? -27.431 3.914 -8.082 1 84.15 436 LYS A CA 1
ATOM 3402 C C . LYS A 1 436 ? -27.04 5.358 -7.78 1 84.15 436 LYS A C 1
ATOM 3404 O O . LYS A 1 436 ? -26.933 5.747 -6.615 1 84.15 436 LYS A O 1
ATOM 3409 N N . PRO A 1 437 ? -26.949 6.183 -8.777 1 86.21 437 PRO A N 1
ATOM 3410 C CA . PRO A 1 437 ? -26.355 7.514 -8.628 1 86.21 437 PRO A CA 1
ATOM 3411 C C . PRO A 1 437 ? -27.175 8.428 -7.721 1 86.21 437 PRO A C 1
ATOM 3413 O O . PRO A 1 437 ? -26.663 9.436 -7.228 1 86.21 437 PRO A O 1
ATOM 3416 N N . HIS A 1 438 ? -28.513 8.146 -7.416 1 87.45 438 HIS A N 1
ATOM 3417 C CA . HIS A 1 438 ? -29.376 9.071 -6.69 1 87.45 438 HIS A CA 1
ATOM 3418 C C . HIS A 1 438 ? -29.729 8.527 -5.31 1 87.45 438 HIS A C 1
ATOM 3420 O O . HIS A 1 438 ? -30.589 9.081 -4.621 1 87.45 438 HIS A O 1
ATOM 3426 N N . GLN A 1 439 ? -29.001 7.496 -4.936 1 86.4 439 GLN A N 1
ATOM 3427 C CA . GLN A 1 439 ? -29.378 6.822 -3.698 1 86.4 439 GLN A CA 1
ATOM 3428 C C . GLN A 1 439 ? -28.656 7.43 -2.499 1 86.4 439 GLN A C 1
ATOM 3430 O O . GLN A 1 439 ? -29.143 7.351 -1.369 1 86.4 439 GLN A O 1
ATOM 3435 N N . SER A 1 440 ? -27.484 7.955 -2.735 1 90.32 440 SER A N 1
ATOM 3436 C CA . SER A 1 440 ? -26.687 8.527 -1.654 1 90.32 440 SER A CA 1
ATOM 3437 C C . SER A 1 440 ? -26.14 9.898 -2.036 1 90.32 440 SER A C 1
ATOM 3439 O O . SER A 1 440 ? -26.023 10.217 -3.221 1 90.32 440 SER A O 1
ATOM 3441 N N . PRO A 1 441 ? -25.859 10.693 -0.986 1 92.5 441 PRO A N 1
ATOM 3442 C CA . PRO A 1 441 ? -25.252 11.989 -1.297 1 92.5 441 PRO A CA 1
ATOM 3443 C C . PRO A 1 441 ? -23.923 11.855 -2.037 1 92.5 441 PRO A C 1
ATOM 3445 O O . PRO A 1 441 ? -23.1 11.006 -1.687 1 92.5 441 PRO A O 1
ATOM 3448 N N . PRO A 1 442 ? -23.761 12.631 -3.078 1 94.13 442 PRO A N 1
ATOM 3449 C CA . PRO A 1 442 ? -22.474 12.602 -3.777 1 94.13 442 PRO A CA 1
ATOM 3450 C C . PRO A 1 442 ? -21.307 13.013 -2.881 1 94.13 442 PRO A C 1
ATOM 3452 O O . PRO A 1 442 ? -21.466 13.869 -2.008 1 94.13 442 PRO A O 1
ATOM 3455 N N . PHE A 1 443 ? -20.198 12.418 -3.042 1 94.74 443 PHE A N 1
ATOM 3456 C CA . PHE A 1 443 ? -18.99 12.633 -2.255 1 94.74 443 PHE A CA 1
ATOM 3457 C C . PHE A 1 443 ? -17.744 12.403 -3.101 1 94.74 443 PHE A C 1
ATOM 3459 O O . PHE A 1 443 ? -17.433 11.266 -3.462 1 94.74 443 PHE A O 1
ATOM 3466 N N . LEU A 1 444 ? -17.017 13.452 -3.369 1 93.44 444 LEU A N 1
ATOM 3467 C CA . LEU A 1 444 ? -15.848 13.341 -4.236 1 93.44 444 LEU A CA 1
ATOM 3468 C C . LEU A 1 444 ? -14.654 12.784 -3.469 1 93.44 444 LEU A C 1
ATOM 3470 O O . LEU A 1 444 ? -14.142 13.431 -2.552 1 93.44 444 LEU A O 1
ATOM 3474 N N . ASP A 1 445 ? -14.234 11.682 -3.839 1 86.61 445 ASP A N 1
ATOM 3475 C CA . ASP A 1 445 ? -13.059 11.057 -3.24 1 86.61 445 ASP A CA 1
ATOM 3476 C C . ASP A 1 445 ? -11.782 11.484 -3.959 1 86.61 445 ASP A C 1
ATOM 3478 O O . ASP A 1 445 ? -11.501 11.02 -5.066 1 86.61 445 ASP A O 1
ATOM 3482 N N . CYS A 1 446 ? -11.079 12.429 -3.491 1 82.6 446 CYS A N 1
ATOM 3483 C CA . CYS A 1 446 ? -9.802 12.886 -4.029 1 82.6 446 CYS A CA 1
ATOM 3484 C C . CYS A 1 446 ? -8.861 13.316 -2.91 1 82.6 446 CYS A C 1
ATOM 3486 O O . CYS A 1 446 ? -9.29 13.506 -1.771 1 82.6 446 CYS A O 1
ATOM 3488 N N . LYS A 1 447 ? -7.623 13.488 -3.139 1 75.98 447 LYS A N 1
ATOM 3489 C CA . LYS A 1 447 ? -6.639 13.91 -2.146 1 75.98 447 LYS A CA 1
ATOM 3490 C C . LYS A 1 447 ? -6.781 15.395 -1.827 1 75.98 447 LYS A C 1
ATOM 3492 O O . LYS A 1 447 ? -7.382 16.146 -2.599 1 75.98 447 LYS A O 1
ATOM 3497 N N . GLY A 1 448 ? -6.295 15.789 -0.68 1 80.33 448 GLY A N 1
ATOM 3498 C CA . GLY A 1 448 ? -6.444 17.153 -0.197 1 80.33 448 GLY A CA 1
ATOM 3499 C C . GLY A 1 448 ? -5.914 18.191 -1.167 1 80.33 448 GLY A C 1
ATOM 3500 O O . GLY A 1 448 ? -6.612 19.152 -1.498 1 80.33 448 GLY A O 1
ATOM 3501 N N . ALA A 1 449 ? -4.713 17.941 -1.715 1 76.97 449 ALA A N 1
ATOM 3502 C CA . ALA A 1 449 ? -4.102 18.896 -2.637 1 76.97 449 ALA A CA 1
ATOM 3503 C C . ALA A 1 449 ? -4.876 18.962 -3.95 1 76.97 449 ALA A C 1
ATOM 3505 O O . ALA A 1 449 ? -5.012 20.035 -4.544 1 76.97 449 ALA A O 1
ATOM 3506 N N . GLU A 1 450 ? -5.428 17.885 -4.395 1 82.01 450 GLU A N 1
ATOM 3507 C CA . GLU A 1 450 ? -6.205 17.833 -5.63 1 82.01 450 GLU A CA 1
ATOM 3508 C C . GLU A 1 450 ? -7.505 18.621 -5.498 1 82.01 450 GLU A C 1
ATOM 3510 O O . GLU A 1 450 ? -7.867 19.388 -6.392 1 82.01 450 GLU A O 1
ATOM 3515 N N . ALA A 1 451 ? -8.093 18.429 -4.384 1 87.3 451 ALA A N 1
ATOM 3516 C CA . ALA A 1 451 ? -9.358 19.121 -4.151 1 87.3 451 ALA A CA 1
ATOM 3517 C C . ALA A 1 451 ? -9.155 20.633 -4.101 1 87.3 451 ALA A C 1
ATOM 3519 O O . ALA A 1 451 ? -9.956 21.391 -4.653 1 87.3 451 ALA A O 1
ATOM 3520 N N . LYS A 1 452 ? -8.14 20.987 -3.386 1 89.08 452 LYS A N 1
ATOM 3521 C CA . LYS A 1 452 ? -7.847 22.411 -3.245 1 89.08 452 LYS A CA 1
ATOM 3522 C C . LYS A 1 452 ? -7.679 23.074 -4.609 1 89.08 452 LYS A C 1
ATOM 3524 O O . LYS A 1 452 ? -8.171 24.183 -4.831 1 89.08 452 LYS A O 1
ATOM 3529 N N . HIS A 1 453 ? -7.045 22.426 -5.527 1 89.1 453 HIS A N 1
ATOM 3530 C CA . HIS A 1 453 ? -6.743 23.031 -6.819 1 89.1 453 HIS A CA 1
ATOM 3531 C C . HIS A 1 453 ? -7.856 22.763 -7.827 1 89.1 453 HIS A C 1
ATOM 3533 O O . HIS A 1 453 ? -7.91 23.399 -8.882 1 89.1 453 HIS A O 1
ATOM 3539 N N . LEU A 1 454 ? -8.667 21.847 -7.496 1 93.02 454 LEU A N 1
ATOM 3540 C CA . LEU A 1 454 ? -9.8 21.562 -8.369 1 93.02 454 LEU A CA 1
ATOM 3541 C C . LEU A 1 454 ? -10.831 22.684 -8.306 1 93.02 454 LEU A C 1
ATOM 3543 O O . LEU A 1 454 ? -11.43 23.041 -9.323 1 93.02 454 LEU A O 1
ATOM 3547 N N . LEU A 1 455 ? -11.035 23.246 -7.143 1 95.21 455 LEU A N 1
ATOM 3548 C CA . LEU A 1 455 ? -12.108 24.213 -6.94 1 95.21 455 LEU A CA 1
ATOM 3549 C C . LEU A 1 455 ? -11.92 25.431 -7.839 1 95.21 455 LEU A C 1
ATOM 3551 O O . LEU A 1 455 ? -12.832 25.811 -8.575 1 95.21 455 LEU A O 1
ATOM 3555 N N . PRO A 1 456 ? -10.766 26.044 -7.894 1 94.67 456 PRO A N 1
ATOM 3556 C CA . PRO A 1 456 ? -10.608 27.2 -8.779 1 94.67 456 PRO A CA 1
ATOM 3557 C C . PRO A 1 456 ? -10.83 26.852 -10.25 1 94.67 456 PRO A C 1
ATOM 3559 O O . PRO A 1 456 ? -11.392 27.654 -10.999 1 94.67 456 PRO A O 1
ATOM 3562 N N . ALA A 1 457 ? -10.374 25.731 -10.64 1 94.59 457 ALA A N 1
ATOM 3563 C CA . ALA A 1 457 ? -10.566 25.309 -12.025 1 94.59 457 ALA A CA 1
ATOM 3564 C C . ALA A 1 457 ? -12.043 25.077 -12.329 1 94.59 457 ALA A C 1
ATOM 3566 O O . ALA A 1 457 ? -12.542 25.498 -13.375 1 94.59 457 ALA A O 1
ATOM 3567 N N . LEU A 1 458 ? -12.688 24.391 -11.422 1 95.64 458 LEU A N 1
ATOM 3568 C CA . LEU A 1 458 ? -14.107 24.104 -11.604 1 95.64 458 LEU A CA 1
ATOM 3569 C C . LEU A 1 458 ? -14.925 25.392 -11.613 1 95.64 458 LEU A C 1
ATOM 3571 O O . LEU A 1 458 ? -15.899 25.508 -12.36 1 95.64 458 LEU A O 1
ATOM 3575 N N . LEU A 1 459 ? -14.563 26.317 -10.732 1 96.15 459 LEU A N 1
ATOM 3576 C CA . LEU A 1 459 ? -15.222 27.618 -10.705 1 96.15 459 LEU A CA 1
ATOM 3577 C C . LEU A 1 459 ? -15.174 28.281 -12.078 1 96.15 459 LEU A C 1
ATOM 3579 O O . LEU A 1 459 ? -16.199 28.741 -12.586 1 96.15 459 LEU A O 1
ATOM 3583 N N . LEU A 1 460 ? -14.048 28.275 -12.704 1 94.5 460 LEU A N 1
ATOM 3584 C CA . LEU A 1 460 ? -13.881 28.914 -14.005 1 94.5 460 LEU A CA 1
ATOM 3585 C C . LEU A 1 460 ? -14.701 28.197 -15.072 1 94.5 460 LEU A C 1
ATOM 3587 O O . LEU A 1 460 ? -15.301 28.84 -15.937 1 94.5 460 LEU A O 1
ATOM 3591 N N . VAL A 1 461 ? -14.718 26.897 -14.995 1 93.63 461 VAL A N 1
ATOM 3592 C CA . VAL A 1 461 ? -15.488 26.101 -15.944 1 93.63 461 VAL A CA 1
ATOM 3593 C C . VAL A 1 461 ? -16.977 26.399 -15.781 1 93.63 461 VAL A C 1
ATOM 3595 O O . VAL A 1 461 ? -17.7 26.541 -16.77 1 93.63 461 VAL A O 1
ATOM 3598 N N . CYS A 1 462 ? -17.404 26.482 -14.56 1 94.04 462 CYS A N 1
ATOM 3599 C CA . CYS A 1 462 ? -18.804 26.77 -14.271 1 94.04 462 CYS A CA 1
ATOM 3600 C C . CYS A 1 462 ? -19.174 28.18 -14.718 1 94.04 462 CYS A C 1
ATOM 3602 O O . CYS A 1 462 ? -20.245 28.393 -15.289 1 94.04 462 CYS A O 1
ATOM 3604 N N . GLN A 1 463 ? -18.27 29.076 -14.535 1 91.21 463 GLN A N 1
ATOM 3605 C CA . GLN A 1 463 ? -18.496 30.462 -14.932 1 91.21 463 GLN A CA 1
ATOM 3606 C C . GLN A 1 463 ? -18.545 30.598 -16.451 1 91.21 463 GLN A C 1
ATOM 3608 O O . GLN A 1 463 ? -19.224 31.481 -16.978 1 91.21 463 GLN A O 1
ATOM 3613 N N . ASP A 1 464 ? -17.849 29.699 -17.114 1 88.02 464 ASP A N 1
ATOM 3614 C CA . ASP A 1 464 ? -17.757 29.764 -18.57 1 88.02 464 ASP A CA 1
ATOM 3615 C C . ASP A 1 464 ? -18.974 29.116 -19.227 1 88.02 464 ASP A C 1
ATOM 3617 O O . ASP A 1 464 ? -18.983 28.888 -20.438 1 88.02 464 ASP A O 1
ATOM 3621 N N . GLY A 1 465 ? -19.963 28.74 -18.438 1 83.27 465 GLY A N 1
ATOM 3622 C CA . GLY A 1 465 ? -21.185 28.369 -19.134 1 83.27 465 GLY A CA 1
ATOM 3623 C C . GLY A 1 465 ? -21.777 27.061 -18.644 1 83.27 465 GLY A C 1
ATOM 3624 O O . GLY A 1 465 ? -22.841 26.643 -19.105 1 83.27 465 GLY A O 1
ATOM 3625 N N . LEU A 1 466 ? -21.105 26.38 -17.767 1 87.93 466 LEU A N 1
ATOM 3626 C CA . LEU A 1 466 ? -21.697 25.136 -17.289 1 87.93 466 LEU A CA 1
ATOM 3627 C C . LEU A 1 466 ? -22.844 25.416 -16.324 1 87.93 466 LEU A C 1
ATOM 3629 O O . LEU A 1 466 ? -23.721 24.57 -16.133 1 87.93 466 LEU A O 1
ATOM 3633 N N . LEU A 1 467 ? -22.647 26.511 -15.562 1 90.02 467 LEU A N 1
ATOM 3634 C CA . LEU A 1 467 ? -23.733 26.962 -14.7 1 90.02 467 LEU A CA 1
ATOM 3635 C C . LEU A 1 467 ? -24.268 28.314 -15.16 1 90.02 467 LEU A C 1
ATOM 3637 O O . LEU A 1 467 ? -23.526 29.119 -15.729 1 90.02 467 LEU A O 1
ATOM 3641 N N . HIS A 1 468 ? -25.597 28.528 -14.923 1 86.58 468 HIS A N 1
ATOM 3642 C CA . HIS A 1 468 ? -26.26 29.748 -15.369 1 86.58 468 HIS A CA 1
ATOM 3643 C C . HIS A 1 468 ? -26.81 30.539 -14.187 1 86.58 468 HIS A C 1
ATOM 3645 O O . HIS A 1 468 ? -27.57 30.005 -13.376 1 86.58 468 HIS A O 1
ATOM 3651 N N . ASP A 1 469 ? -26.634 31.832 -14.215 1 84.29 469 ASP A N 1
ATOM 3652 C CA . ASP A 1 469 ? -27.006 32.7 -13.102 1 84.29 469 ASP A CA 1
ATOM 3653 C C . ASP A 1 469 ? -28.519 32.898 -13.042 1 84.29 469 ASP A C 1
ATOM 3655 O O . ASP A 1 469 ? -29.055 33.317 -12.014 1 84.29 469 ASP A O 1
ATOM 3659 N N . LYS A 1 470 ? -29.228 32.557 -14.085 1 85.17 470 LYS A N 1
ATOM 3660 C CA . LYS A 1 470 ? -30.678 32.73 -14.122 1 85.17 470 LYS A CA 1
ATOM 3661 C C . LYS A 1 470 ? -31.384 31.61 -13.364 1 85.17 470 LYS A C 1
ATOM 3663 O O . LYS A 1 470 ? -32.549 31.749 -12.985 1 85.17 470 LYS A O 1
ATOM 3668 N N . ILE A 1 471 ? -30.683 30.491 -13.25 1 88.49 471 ILE A N 1
ATOM 3669 C CA . ILE A 1 471 ? -31.229 29.376 -12.485 1 88.49 471 ILE A CA 1
ATOM 3670 C C . ILE A 1 471 ? -30.821 29.506 -11.019 1 88.49 471 ILE A C 1
ATOM 3672 O O . ILE A 1 471 ? -29.633 29.459 -10.693 1 88.49 471 ILE A O 1
ATOM 3676 N N . PRO A 1 472 ? -31.736 29.629 -10.129 1 90.44 472 PRO A N 1
ATOM 3677 C CA . PRO A 1 472 ? -31.445 29.987 -8.739 1 90.44 472 PRO A CA 1
ATOM 3678 C C . PRO A 1 472 ? -30.439 29.043 -8.084 1 90.44 472 PRO A C 1
ATOM 3680 O O . PRO A 1 472 ? -29.476 29.497 -7.46 1 90.44 472 PRO A O 1
ATOM 3683 N N . CYS A 1 473 ? -30.685 27.763 -8.232 1 92.81 473 CYS A N 1
ATOM 3684 C CA . CYS A 1 473 ? -29.771 26.832 -7.581 1 92.81 473 CYS A CA 1
ATOM 3685 C C . CYS A 1 473 ? -28.373 26.931 -8.181 1 92.81 473 CYS A C 1
ATOM 3687 O O . CYS A 1 473 ? -27.376 26.809 -7.466 1 92.81 473 CYS A O 1
ATOM 3689 N N . GLU A 1 474 ? -28.23 27.198 -9.457 1 93.81 474 GLU A N 1
ATOM 3690 C CA . GLU A 1 474 ? -26.937 27.331 -10.121 1 93.81 474 GLU A CA 1
ATOM 3691 C C . GLU A 1 474 ? -26.243 28.631 -9.724 1 93.81 474 GLU A C 1
ATOM 3693 O O . GLU A 1 474 ? -25.018 28.671 -9.589 1 93.81 474 GLU A O 1
ATOM 3698 N N . ARG A 1 475 ? -27.067 29.622 -9.544 1 94.44 475 ARG A N 1
ATOM 3699 C CA . ARG A 1 475 ? -26.53 30.88 -9.036 1 94.44 475 ARG A CA 1
ATOM 3700 C C . ARG A 1 475 ? -25.908 30.693 -7.657 1 94.44 475 ARG A C 1
ATOM 3702 O O . ARG A 1 475 ? -24.842 31.243 -7.371 1 94.44 475 ARG A O 1
ATOM 3709 N N . GLU A 1 476 ? -26.624 29.949 -6.852 1 96.14 476 GLU A N 1
ATOM 3710 C CA . GLU A 1 476 ? -26.1 29.665 -5.519 1 96.14 476 GLU A CA 1
ATOM 3711 C C . GLU A 1 476 ? -24.829 28.824 -5.593 1 96.14 476 GLU A C 1
ATOM 3713 O O . GLU A 1 476 ? -23.914 29.001 -4.786 1 96.14 476 GLU A O 1
ATOM 3718 N N . MET A 1 477 ? -24.767 27.887 -6.541 1 96.42 477 MET A N 1
ATOM 3719 C CA . MET A 1 477 ? -23.555 27.095 -6.732 1 96.42 477 MET A CA 1
ATOM 3720 C C . MET A 1 477 ? -22.372 27.988 -7.088 1 96.42 477 MET A C 1
ATOM 3722 O O . MET A 1 477 ? -21.289 27.849 -6.518 1 96.42 477 MET A O 1
ATOM 3726 N N . LEU A 1 478 ? -22.597 28.906 -7.957 1 96.53 478 LEU A N 1
ATOM 3727 C CA . LEU A 1 478 ? -21.545 29.826 -8.376 1 96.53 478 LEU A CA 1
ATOM 3728 C C . LEU A 1 478 ? -21.103 30.711 -7.215 1 96.53 478 LEU A C 1
ATOM 3730 O O . LEU A 1 478 ? -19.906 30.94 -7.025 1 96.53 478 LEU A O 1
ATOM 3734 N N . ARG A 1 479 ? -22.091 31.203 -6.492 1 96.86 479 ARG A N 1
ATOM 3735 C CA . ARG A 1 479 ? -21.807 32.03 -5.324 1 96.86 479 ARG A CA 1
ATOM 3736 C C . ARG A 1 479 ? -20.955 31.271 -4.311 1 96.86 479 ARG A C 1
ATOM 3738 O O . ARG A 1 479 ? -19.974 31.807 -3.792 1 96.86 479 ARG A O 1
ATOM 3745 N N . ALA A 1 480 ? -21.325 30.088 -4.082 1 97.86 480 ALA A N 1
ATOM 3746 C CA . ALA A 1 480 ? -20.597 29.251 -3.133 1 97.86 480 ALA A CA 1
ATOM 3747 C C . ALA A 1 480 ? -19.179 28.972 -3.622 1 97.86 480 ALA A C 1
ATOM 3749 O O . ALA A 1 480 ? -18.22 29.063 -2.852 1 97.86 480 ALA A O 1
ATOM 3750 N N . LEU A 1 481 ? -19.052 28.595 -4.917 1 97.85 481 LEU A N 1
ATOM 3751 C CA . LEU A 1 481 ? -17.745 28.331 -5.509 1 97.85 481 LEU A CA 1
ATOM 3752 C C . LEU A 1 481 ? -16.834 29.548 -5.38 1 97.85 481 LEU A C 1
ATOM 3754 O O . LEU A 1 481 ? -15.685 29.426 -4.952 1 97.85 481 LEU A O 1
ATOM 3758 N N . LYS A 1 482 ? -17.344 30.642 -5.669 1 97.64 482 LYS A N 1
ATOM 3759 C CA . LYS A 1 482 ? -16.563 31.876 -5.647 1 97.64 482 LYS A CA 1
ATOM 3760 C C . LYS A 1 482 ? -16.153 32.241 -4.223 1 97.64 482 LYS A C 1
ATOM 3762 O O . LYS A 1 482 ? -14.995 32.582 -3.973 1 97.64 482 LYS A O 1
ATOM 3767 N N . ALA A 1 483 ? -17.095 32.221 -3.332 1 97.81 483 ALA A N 1
ATOM 3768 C CA . ALA A 1 483 ? -16.824 32.563 -1.939 1 97.81 483 ALA A CA 1
ATOM 3769 C C . ALA A 1 483 ? -15.726 31.675 -1.359 1 97.81 483 ALA A C 1
ATOM 3771 O O . ALA A 1 483 ? -14.827 32.159 -0.669 1 97.81 483 ALA A O 1
ATOM 3772 N N . MET A 1 484 ? -15.807 30.393 -1.65 1 97.49 484 MET A N 1
ATOM 3773 C CA . MET A 1 484 ? -14.82 29.449 -1.134 1 97.49 484 MET A CA 1
ATOM 3774 C C . MET A 1 484 ? -13.454 29.69 -1.768 1 97.49 484 MET A C 1
ATOM 3776 O O . MET A 1 484 ? -12.429 29.626 -1.087 1 97.49 484 MET A O 1
ATOM 3780 N N . ASP A 1 485 ? -13.438 29.918 -3.037 1 96.75 485 ASP A N 1
ATOM 3781 C CA . ASP A 1 485 ? -12.185 30.208 -3.726 1 96.75 485 ASP A CA 1
ATOM 3782 C C . ASP A 1 485 ? -11.521 31.459 -3.156 1 96.75 485 ASP A C 1
ATOM 3784 O O . ASP A 1 485 ? -10.324 31.454 -2.861 1 96.75 485 ASP A O 1
ATOM 3788 N N . ASP A 1 486 ? -12.289 32.537 -2.974 1 97.07 486 ASP A N 1
ATOM 3789 C CA . ASP A 1 486 ? -11.793 33.792 -2.417 1 97.07 486 ASP A CA 1
ATOM 3790 C C . ASP A 1 486 ? -11.263 33.592 -1 1 97.07 486 ASP A C 1
ATOM 3792 O O . ASP A 1 486 ? -10.232 34.159 -0.632 1 97.07 486 ASP A O 1
ATOM 3796 N N . LEU A 1 487 ? -11.945 32.786 -0.28 1 96.98 487 LEU A N 1
ATOM 3797 C CA . LEU A 1 487 ? -11.563 32.543 1.107 1 96.98 487 LEU A CA 1
ATOM 3798 C C . LEU A 1 487 ? -10.217 31.83 1.182 1 96.98 487 LEU A C 1
ATOM 3800 O O . LEU A 1 487 ? -9.32 32.265 1.908 1 96.98 487 LEU A O 1
ATOM 3804 N N . VAL A 1 488 ? -10.121 30.711 0.484 1 94.56 488 VAL A N 1
ATOM 3805 C CA . VAL A 1 488 ? -8.912 29.896 0.535 1 94.56 488 VAL A CA 1
ATOM 3806 C C . VAL A 1 488 ? -7.731 30.687 -0.024 1 94.56 488 VAL A C 1
ATOM 3808 O O . VAL A 1 488 ? -6.622 30.618 0.51 1 94.56 488 VAL A O 1
ATOM 3811 N N . GLN A 1 489 ? -8.002 31.505 -1.031 1 93.38 489 GLN A N 1
ATOM 3812 C CA . GLN A 1 489 ? -6.957 32.372 -1.563 1 93.38 489 GLN A CA 1
ATOM 3813 C C . GLN A 1 489 ? -6.503 33.391 -0.521 1 93.38 489 GLN A C 1
ATOM 3815 O O . GLN A 1 489 ? -5.306 33.644 -0.373 1 93.38 489 GLN A O 1
ATOM 3820 N N . LEU A 1 490 ? -7.43 33.92 0.139 1 95.61 490 LEU A N 1
ATOM 3821 C CA . LEU A 1 490 ? -7.106 34.884 1.185 1 95.61 490 LEU A CA 1
ATOM 3822 C C . LEU A 1 490 ? -6.232 34.246 2.26 1 95.61 490 LEU A C 1
ATOM 3824 O O . LEU A 1 490 ? -5.224 34.825 2.671 1 95.61 490 LEU A O 1
ATOM 3828 N N . TRP A 1 491 ? -6.622 33.069 2.733 1 93.81 491 TRP A N 1
ATOM 3829 C CA . TRP A 1 491 ? -5.847 32.372 3.754 1 93.81 491 TRP A CA 1
ATOM 3830 C C . TRP A 1 491 ? -4.444 32.053 3.248 1 93.81 491 TRP A C 1
ATOM 3832 O O . TRP A 1 491 ? -3.471 32.136 4.002 1 93.81 491 TRP A O 1
ATOM 3842 N N . ASP A 1 492 ? -4.341 31.683 1.963 1 89.95 492 ASP A N 1
ATOM 3843 C CA . ASP A 1 492 ? -3.056 31.323 1.371 1 89.95 492 ASP A CA 1
ATOM 3844 C C . ASP A 1 492 ? -2.116 32.525 1.324 1 89.95 492 ASP A C 1
ATOM 3846 O O . ASP A 1 492 ? -0.904 32.379 1.491 1 89.95 492 ASP A O 1
ATOM 3850 N N . PHE A 1 493 ? -2.698 33.702 1.189 1 89.18 493 PHE A N 1
ATOM 3851 C CA . PHE A 1 493 ? -1.862 34.866 0.925 1 89.18 493 PHE A CA 1
ATOM 3852 C C . PHE A 1 493 ? -1.695 35.709 2.184 1 89.18 493 PHE A C 1
ATOM 3854 O O . PHE A 1 493 ? -0.871 36.626 2.218 1 89.18 493 PHE A O 1
ATOM 3861 N N . SER A 1 494 ? -2.384 35.332 3.21 1 89.85 494 SER A N 1
ATOM 3862 C CA . SER A 1 494 ? -2.3 36.093 4.452 1 89.85 494 SER A CA 1
ATOM 3863 C C . SER A 1 494 ? -1.225 35.529 5.374 1 89.85 494 SER A C 1
ATOM 3865 O O . SER A 1 494 ? -0.77 34.399 5.188 1 89.85 494 SER A O 1
ATOM 3867 N N . ASP A 1 495 ? -0.849 36.29 6.379 1 88.3 495 ASP A N 1
ATOM 3868 C CA . ASP A 1 495 ? 0.131 35.899 7.388 1 88.3 495 ASP A CA 1
ATOM 3869 C C . ASP A 1 495 ? -0.469 34.906 8.381 1 88.3 495 ASP A C 1
ATOM 3871 O O . ASP A 1 495 ? -1.645 34.55 8.277 1 88.3 495 ASP A O 1
ATOM 3875 N N . MET A 1 496 ? 0.335 34.505 9.298 1 90.07 496 MET A N 1
ATOM 3876 C CA . MET A 1 496 ? -0.067 33.537 10.314 1 90.07 496 MET A CA 1
ATOM 3877 C C . MET A 1 496 ? -1.247 34.058 11.127 1 90.07 496 MET A C 1
ATOM 3879 O O . MET A 1 496 ? -2.076 33.277 11.596 1 90.07 496 MET A O 1
ATOM 3883 N N . PHE A 1 497 ? -1.224 35.363 11.297 1 92.07 497 PHE A N 1
ATOM 3884 C CA . PHE A 1 497 ? -2.364 36.048 11.894 1 92.07 497 PHE A CA 1
ATOM 3885 C C . PHE A 1 497 ? -2.974 37.041 10.912 1 92.07 497 PHE A C 1
ATOM 3887 O O . PHE A 1 497 ? -2.274 37.904 10.377 1 92.07 497 PHE A O 1
ATOM 3894 N N . LEU A 1 498 ? -4.252 36.868 10.739 1 93.19 498 LEU A N 1
ATOM 3895 C CA . LEU A 1 498 ? -4.92 37.754 9.792 1 93.19 498 LEU A CA 1
ATOM 3896 C C . LEU A 1 498 ? -5.04 39.165 10.359 1 93.19 498 LEU A C 1
ATOM 3898 O O . LEU A 1 498 ? -5.366 39.34 11.535 1 93.19 498 LEU A O 1
ATOM 3902 N N . ALA A 1 499 ? -4.766 40.132 9.527 1 91.88 499 ALA A N 1
ATOM 3903 C CA . ALA A 1 499 ? -5.115 41.504 9.888 1 91.88 499 ALA A CA 1
ATOM 3904 C C . ALA A 1 499 ? -6.624 41.663 10.041 1 91.88 499 ALA A C 1
ATOM 3906 O O . ALA A 1 499 ? -7.397 40.861 9.511 1 91.88 499 ALA A O 1
ATOM 3907 N N . HIS A 1 500 ? -6.952 42.641 10.734 1 92.41 500 HIS A N 1
ATOM 3908 C CA . HIS A 1 500 ? -8.365 42.829 11.042 1 92.41 500 HIS A CA 1
ATOM 3909 C C . HIS A 1 500 ? -9.211 42.822 9.773 1 92.41 500 HIS A C 1
ATOM 3911 O O . HIS A 1 500 ? -10.232 42.133 9.705 1 92.41 500 HIS A O 1
ATOM 3917 N N . ASN A 1 501 ? -8.809 43.587 8.816 1 93.88 501 ASN A N 1
ATOM 3918 C CA . ASN A 1 501 ? -9.574 43.678 7.577 1 93.88 501 ASN A CA 1
ATOM 3919 C C . ASN A 1 501 ? -9.651 42.33 6.865 1 93.88 501 ASN A C 1
ATOM 3921 O O . ASN A 1 501 ? -10.694 41.972 6.316 1 93.88 501 ASN A O 1
ATOM 3925 N N . ASP A 1 502 ? -8.548 41.678 6.851 1 94.62 502 ASP A N 1
ATOM 3926 C CA . ASP A 1 502 ? -8.516 40.367 6.212 1 94.62 502 ASP A CA 1
ATOM 3927 C C . ASP A 1 502 ? -9.394 39.368 6.962 1 94.62 502 ASP A C 1
ATOM 3929 O O . ASP A 1 502 ? -10.029 38.508 6.348 1 94.62 502 ASP A O 1
ATOM 3933 N N . PHE A 1 503 ? -9.399 39.509 8.211 1 95.06 503 PHE A N 1
ATOM 3934 C CA . PHE A 1 503 ? -10.248 38.63 9.006 1 95.06 503 PHE A CA 1
ATOM 3935 C C . PHE A 1 503 ? -11.72 38.872 8.693 1 95.06 503 PHE A C 1
ATOM 3937 O O . PHE A 1 503 ? -12.486 37.923 8.511 1 95.06 503 PHE A O 1
ATOM 3944 N N . VAL A 1 504 ? -12.065 40.11 8.642 1 95.81 504 VAL A N 1
ATOM 3945 C CA . VAL A 1 504 ? -13.448 40.46 8.337 1 95.81 504 VAL A CA 1
ATOM 3946 C C . VAL A 1 504 ? -13.83 39.912 6.963 1 95.81 504 VAL A C 1
ATOM 3948 O O . VAL A 1 504 ? -14.901 39.325 6.798 1 95.81 504 VAL A O 1
ATOM 3951 N N . LYS A 1 505 ? -12.99 40.063 6.01 1 96.49 505 LYS A N 1
ATOM 3952 C CA . LYS A 1 505 ? -13.233 39.513 4.68 1 96.49 505 LYS A CA 1
ATOM 3953 C C . LYS A 1 505 ? -13.365 37.994 4.729 1 96.49 505 LYS A C 1
ATOM 3955 O O . LYS A 1 505 ? -14.234 37.419 4.07 1 96.49 505 LYS A O 1
ATOM 3960 N N . SER A 1 506 ? -12.46 37.442 5.461 1 96.2 506 SER A N 1
ATOM 3961 C CA . SER A 1 506 ? -12.488 35.991 5.615 1 96.2 506 SER A CA 1
ATOM 3962 C C . SER A 1 506 ? -13.832 35.518 6.157 1 96.2 506 SER A C 1
ATOM 3964 O O . SER A 1 506 ? -14.414 34.562 5.64 1 96.2 506 SER A O 1
ATOM 3966 N N . LEU A 1 507 ? -14.311 36.155 7.132 1 94.89 507 LEU A N 1
ATOM 3967 C CA . LEU A 1 507 ? -15.591 35.801 7.737 1 94.89 507 LEU A CA 1
ATOM 3968 C C . LEU A 1 507 ? -16.736 36.02 6.754 1 94.89 507 LEU A C 1
ATOM 3970 O O . LEU A 1 507 ? -17.698 35.25 6.733 1 94.89 507 LEU A O 1
ATOM 3974 N N . THR A 1 508 ? -16.606 37.099 5.996 1 96.41 508 THR A N 1
ATOM 3975 C CA . THR A 1 508 ? -17.625 37.393 4.995 1 96.41 508 THR A CA 1
ATOM 3976 C C . THR A 1 508 ? -17.68 36.292 3.94 1 96.41 508 THR A C 1
ATOM 3978 O O . THR A 1 508 ? -18.759 35.798 3.607 1 96.41 508 THR A O 1
ATOM 3981 N N . PHE A 1 509 ? -16.548 35.928 3.46 1 97.39 509 PHE A N 1
ATOM 3982 C CA . PHE A 1 509 ? -16.495 34.876 2.451 1 97.39 509 PHE A CA 1
ATOM 3983 C C . PHE A 1 509 ? -17.029 33.563 3.01 1 97.39 509 PHE A C 1
ATOM 3985 O O . PHE A 1 509 ? -17.775 32.851 2.334 1 97.39 509 PHE A O 1
ATOM 3992 N N . ALA A 1 510 ? -16.633 33.238 4.246 1 96.66 510 ALA A N 1
ATOM 3993 C CA . ALA A 1 510 ? -17.101 32.011 4.885 1 96.66 510 ALA A CA 1
ATOM 3994 C C . ALA A 1 510 ? -18.618 32.025 5.055 1 96.66 510 ALA A C 1
ATOM 3996 O O . ALA A 1 510 ? -19.287 31.021 4.796 1 96.66 510 ALA A O 1
ATOM 3997 N N . SER A 1 511 ? -19.094 33.13 5.472 1 95.9 511 SER A N 1
ATOM 3998 C CA . SER A 1 511 ? -20.532 33.286 5.665 1 95.9 511 SER A CA 1
ATOM 3999 C C . SER A 1 511 ? -21.286 33.144 4.347 1 95.9 511 SER A C 1
ATOM 4001 O O . SER A 1 511 ? -22.34 32.506 4.294 1 95.9 511 SER A O 1
ATOM 4003 N N . GLU A 1 512 ? -20.761 33.755 3.347 1 96.79 512 GLU A N 1
ATOM 4004 C CA . GLU A 1 512 ? -21.378 33.662 2.027 1 96.79 512 GLU A CA 1
ATOM 4005 C C . GLU A 1 512 ? -21.442 32.214 1.548 1 96.79 512 GLU A C 1
ATOM 4007 O O . GLU A 1 512 ? -22.458 31.78 1.002 1 96.79 512 GLU A O 1
ATOM 4012 N N . PHE A 1 513 ? -20.382 31.53 1.717 1 97.88 513 PHE A N 1
ATOM 4013 C CA . PHE A 1 513 ? -20.363 30.125 1.329 1 97.88 513 PHE A CA 1
ATOM 4014 C C . PHE A 1 513 ? -21.408 29.334 2.106 1 97.88 513 PHE A C 1
ATOM 4016 O O . PHE A 1 513 ? -22.178 28.57 1.52 1 97.88 513 PHE A O 1
ATOM 4023 N N . LEU A 1 514 ? -21.388 29.46 3.418 1 96.59 514 LEU A N 1
ATOM 4024 C CA . LEU A 1 514 ? -22.278 28.688 4.278 1 96.59 514 LEU A CA 1
ATOM 4025 C C . LEU A 1 514 ? -23.738 29.005 3.973 1 96.59 514 LEU A C 1
ATOM 4027 O O . LEU A 1 514 ? -24.583 28.106 3.961 1 96.59 514 LEU A O 1
ATOM 4031 N N . GLN A 1 515 ? -24.019 30.281 3.719 1 95.61 515 GLN A N 1
ATOM 4032 C CA . GLN A 1 515 ? -25.371 30.69 3.355 1 95.61 515 GLN A CA 1
ATOM 4033 C C . GLN A 1 515 ? -25.799 30.06 2.032 1 95.61 515 GLN A C 1
ATOM 4035 O O . GLN A 1 515 ? -26.912 29.543 1.917 1 95.61 515 GLN A O 1
ATOM 4040 N N . ALA A 1 516 ? -24.911 30.151 1.121 1 96.73 516 ALA A N 1
ATOM 4041 C CA . ALA A 1 516 ? -25.206 29.561 -0.182 1 96.73 516 ALA A CA 1
ATOM 4042 C C . ALA A 1 516 ? -25.39 28.05 -0.071 1 96.73 516 ALA A C 1
ATOM 4044 O O . ALA A 1 516 ? -26.286 27.48 -0.697 1 96.73 516 ALA A O 1
ATOM 4045 N N . TYR A 1 517 ? -24.523 27.401 0.691 1 97.06 517 TYR A N 1
ATOM 4046 C CA . TYR A 1 517 ? -24.604 25.953 0.85 1 97.06 517 TYR A CA 1
ATOM 4047 C C . TYR A 1 517 ? -25.915 25.55 1.515 1 97.06 517 TYR A C 1
ATOM 4049 O O . TYR A 1 517 ? -26.54 24.563 1.12 1 97.06 517 TYR A O 1
ATOM 4057 N N . GLU A 1 518 ? -26.254 26.225 2.526 1 95.08 518 GLU A N 1
ATOM 4058 C CA . GLU A 1 518 ? -27.516 25.934 3.199 1 95.08 518 GLU A CA 1
ATOM 4059 C C . GLU A 1 518 ? -28.699 26.095 2.247 1 95.08 518 GLU A C 1
ATOM 4061 O O . GLU A 1 518 ? -29.631 25.288 2.265 1 95.08 518 GLU A O 1
ATOM 4066 N N . ALA A 1 519 ? -28.702 27.169 1.452 1 94.83 519 ALA A N 1
ATOM 4067 C CA . ALA A 1 519 ? -29.743 27.375 0.449 1 94.83 519 ALA A CA 1
ATOM 4068 C C . ALA A 1 519 ? -29.801 26.206 -0.53 1 94.83 519 ALA A C 1
ATOM 4070 O O . ALA A 1 519 ? -30.886 25.77 -0.922 1 94.83 519 ALA A O 1
ATOM 4071 N N . LEU A 1 520 ? -28.652 25.736 -0.917 1 96.57 520 LEU A N 1
ATOM 4072 C CA . LEU A 1 520 ? -28.57 24.607 -1.838 1 96.57 520 LEU A CA 1
ATOM 4073 C C . LEU A 1 520 ? -29.095 23.333 -1.183 1 96.57 520 LEU A C 1
ATOM 4075 O O . LEU A 1 520 ? -29.77 22.53 -1.831 1 96.57 520 LEU A O 1
ATOM 4079 N N . ALA A 1 521 ? -28.703 23.16 0.096 1 95.56 521 ALA A N 1
ATOM 4080 C CA . ALA A 1 521 ? -29.196 22.001 0.835 1 95.56 521 ALA A CA 1
ATOM 4081 C C . ALA A 1 521 ? -30.721 21.997 0.895 1 95.56 521 ALA A C 1
ATOM 4083 O O . ALA A 1 521 ? -31.354 20.959 0.688 1 95.56 521 ALA A O 1
ATOM 4084 N N . LYS A 1 522 ? -31.273 23.114 1.14 1 93.55 522 LYS A N 1
ATOM 4085 C CA . LYS A 1 522 ? -32.726 23.253 1.187 1 93.55 522 LYS A CA 1
ATOM 4086 C C . LYS A 1 522 ? -33.349 22.981 -0.179 1 93.55 522 LYS A C 1
ATOM 4088 O O . LYS A 1 522 ? -34.355 22.275 -0.278 1 93.55 522 LYS A O 1
ATOM 4093 N N . TRP A 1 523 ? -32.76 23.574 -1.101 1 94.87 523 TRP A N 1
ATOM 4094 C CA . TRP A 1 523 ? -33.215 23.32 -2.463 1 94.87 523 TRP A CA 1
ATOM 4095 C C . TRP A 1 523 ? -33.225 21.825 -2.765 1 94.87 523 TRP A C 1
ATOM 4097 O O . TRP A 1 523 ? -34.192 21.305 -3.326 1 94.87 523 TRP A O 1
ATOM 4107 N N . ALA A 1 524 ? -32.126 21.148 -2.479 1 94.18 524 ALA A N 1
ATOM 4108 C CA . ALA A 1 524 ? -32.014 19.717 -2.749 1 94.18 524 ALA A CA 1
ATOM 4109 C C . ALA A 1 524 ? -33.092 18.933 -2.005 1 94.18 524 ALA A C 1
ATOM 4111 O O . ALA A 1 524 ? -33.695 18.013 -2.563 1 94.18 524 ALA A O 1
ATOM 4112 N N . GLU A 1 525 ? -33.32 19.304 -0.782 1 91.34 525 GLU A N 1
ATOM 4113 C CA . GLU A 1 525 ? -34.367 18.672 0.015 1 91.34 525 GLU A CA 1
ATOM 4114 C C . GLU A 1 525 ? -35.74 18.872 -0.62 1 91.34 525 GLU A C 1
ATOM 4116 O O . GLU A 1 525 ? -36.533 17.931 -0.708 1 91.34 525 GLU A O 1
ATOM 4121 N N . ASP A 1 526 ? -36.056 20.033 -1.034 1 92.43 526 ASP A N 1
ATOM 4122 C CA . ASP A 1 526 ? -37.329 20.368 -1.663 1 92.43 526 ASP A CA 1
ATOM 4123 C C . ASP A 1 526 ? -37.537 19.565 -2.945 1 92.43 526 ASP A C 1
ATOM 4125 O O . ASP A 1 526 ? -38.669 19.219 -3.29 1 92.43 526 ASP A O 1
ATOM 4129 N N . MET A 1 527 ? -36.406 19.287 -3.62 1 91.1 527 MET A N 1
ATOM 4130 C CA . MET A 1 527 ? -36.472 18.555 -4.881 1 91.1 527 MET A CA 1
ATOM 4131 C C . MET A 1 527 ? -36.393 17.05 -4.643 1 91.1 527 MET A C 1
ATOM 4133 O O . MET A 1 527 ? -36.418 16.265 -5.592 1 91.1 527 MET A O 1
ATOM 4137 N N . GLY A 1 528 ? -36.233 16.662 -3.415 1 89.35 528 GLY A N 1
ATOM 4138 C CA . GLY A 1 528 ? -36.128 15.252 -3.077 1 89.35 528 GLY A CA 1
ATOM 4139 C C . GLY A 1 528 ? -34.816 14.629 -3.517 1 89.35 528 GLY A C 1
ATOM 4140 O O . GLY A 1 528 ? -34.78 13.463 -3.915 1 89.35 528 GLY A O 1
ATOM 4141 N N . LYS A 1 529 ? -33.79 15.474 -3.587 1 88.38 529 LYS A N 1
ATOM 4142 C CA . LYS A 1 529 ? -32.464 15.02 -3.997 1 88.38 529 LYS A CA 1
ATOM 4143 C C . LYS A 1 529 ? -31.528 14.903 -2.797 1 88.38 529 LYS A C 1
ATOM 4145 O O . LYS A 1 529 ? -31.76 15.526 -1.759 1 88.38 529 LYS A O 1
ATOM 4150 N N . HIS A 1 530 ? -30.504 14.161 -2.944 1 91.09 530 HIS A N 1
ATOM 4151 C CA . HIS A 1 530 ? -29.571 13.92 -1.85 1 91.09 530 HIS A CA 1
ATOM 4152 C C . HIS A 1 530 ? -28.311 14.765 -2.004 1 91.09 530 HIS A C 1
ATOM 4154 O O . HIS A 1 530 ? -27.295 14.496 -1.359 1 91.09 530 HIS A O 1
ATOM 4160 N N . HIS A 1 531 ? -28.461 15.839 -2.737 1 92.7 531 HIS A N 1
ATOM 4161 C CA . HIS A 1 531 ? -27.321 16.723 -2.955 1 92.7 531 HIS A CA 1
ATOM 4162 C C . HIS A 1 531 ? -27.134 17.68 -1.783 1 92.7 531 HIS A C 1
ATOM 4164 O O . HIS A 1 531 ? -28.084 17.966 -1.051 1 92.7 531 HIS A O 1
ATOM 4170 N N . PHE A 1 532 ? -25.862 18.114 -1.581 1 95.6 532 PHE A N 1
ATOM 4171 C CA . PHE A 1 532 ? -25.501 19.183 -0.657 1 95.6 532 PHE A CA 1
ATOM 4172 C C . PHE A 1 532 ? -25.946 18.845 0.761 1 95.6 532 PHE A C 1
ATOM 4174 O O . PHE A 1 532 ? -26.593 19.657 1.425 1 95.6 532 PHE A O 1
ATOM 4181 N N . HIS A 1 533 ? -25.631 17.637 1.113 1 94.43 533 HIS A N 1
ATOM 4182 C CA . HIS A 1 533 ? -25.93 17.208 2.475 1 94.43 533 HIS A CA 1
ATOM 4183 C C . HIS A 1 533 ? -25.044 17.928 3.486 1 94.43 533 HIS A C 1
ATOM 4185 O O . HIS A 1 533 ? -23.852 18.128 3.242 1 94.43 533 HIS A O 1
ATOM 4191 N N . ILE A 1 534 ? -25.647 18.306 4.574 1 93.04 534 ILE A N 1
ATOM 4192 C CA . ILE A 1 534 ? -24.915 19.012 5.62 1 93.04 534 ILE A CA 1
ATOM 4193 C C . ILE A 1 534 ? -24.345 18.007 6.618 1 93.04 534 ILE A C 1
ATOM 4195 O O . ILE A 1 534 ? -25.069 17.147 7.125 1 93.04 534 ILE A O 1
ATOM 4199 N N . VAL A 1 535 ? -23.085 18.131 6.801 1 91.24 535 VAL A N 1
ATOM 4200 C CA . VAL A 1 535 ? -22.409 17.257 7.755 1 91.24 535 VAL A CA 1
ATOM 4201 C C . VAL A 1 535 ? -21.716 18.097 8.825 1 91.24 535 VAL A C 1
ATOM 4203 O O . VAL A 1 535 ? -21.663 19.325 8.721 1 91.24 535 VAL A O 1
ATOM 4206 N N . MET A 1 536 ? -21.156 17.506 9.814 1 90.86 536 MET A N 1
ATOM 4207 C CA . MET A 1 536 ? -20.524 18.173 10.949 1 90.86 536 MET A CA 1
ATOM 4208 C C . MET A 1 536 ? -19.357 19.04 10.489 1 90.86 536 MET A C 1
ATOM 4210 O O . MET A 1 536 ? -19.072 20.076 11.093 1 90.86 536 MET A O 1
ATOM 4214 N N . LYS A 1 537 ? -18.733 18.71 9.442 1 91.75 537 LYS A N 1
ATOM 4215 C CA . LYS A 1 537 ? -17.572 19.438 8.94 1 91.75 537 LYS A CA 1
ATOM 4216 C C . LYS A 1 537 ? -17.956 20.847 8.498 1 91.75 537 LYS A C 1
ATOM 4218 O O . LYS A 1 537 ? -17.133 21.764 8.546 1 91.75 537 LYS A O 1
ATOM 4223 N N . HIS A 1 538 ? -19.195 21.039 8.113 1 94.22 538 HIS A N 1
ATOM 4224 C CA . HIS A 1 538 ? -19.66 22.38 7.777 1 94.22 538 HIS A CA 1
ATOM 4225 C C . HIS A 1 538 ? -19.696 23.275 9.011 1 94.22 538 HIS A C 1
ATOM 4227 O O . HIS A 1 538 ? -19.315 24.446 8.946 1 94.22 538 HIS A O 1
ATOM 4233 N N . HIS A 1 539 ? -20.122 22.634 10.05 1 92.34 539 HIS A N 1
ATOM 4234 C CA . HIS A 1 539 ? -20.116 23.352 11.319 1 92.34 539 HIS A CA 1
ATOM 4235 C C . HIS A 1 539 ? -18.693 23.67 11.766 1 92.34 539 HIS A C 1
ATOM 4237 O O . HIS A 1 539 ? -18.409 24.79 12.197 1 92.34 539 HIS A O 1
ATOM 4243 N N . MET A 1 540 ? -17.865 22.72 11.637 1 91.38 540 MET A N 1
ATOM 4244 C CA . MET A 1 540 ? -16.475 22.924 12.037 1 91.38 540 MET A CA 1
ATOM 4245 C C . MET A 1 540 ? -15.797 23.955 11.139 1 91.38 540 MET A C 1
ATOM 4247 O O . MET A 1 540 ? -14.902 24.676 11.582 1 91.38 540 MET A O 1
ATOM 4251 N N . PHE A 1 541 ? -16.24 23.979 9.924 1 93.41 541 PHE A N 1
ATOM 4252 C CA . PHE A 1 541 ? -15.737 24.991 9.002 1 93.41 541 PHE A CA 1
ATOM 4253 C C . PHE A 1 541 ? -16.05 26.392 9.513 1 93.41 541 PHE A C 1
ATOM 4255 O O . PHE A 1 541 ? -15.211 27.291 9.427 1 93.41 541 PHE A O 1
ATOM 4262 N N . MET A 1 542 ? -17.178 26.559 10.057 1 91.91 542 MET A N 1
ATOM 4263 C CA . MET A 1 542 ? -17.548 27.84 10.654 1 91.91 542 MET A CA 1
ATOM 4264 C C . MET A 1 542 ? -16.58 28.221 11.768 1 91.91 542 MET A C 1
ATOM 4266 O O . MET A 1 542 ? -16.132 29.367 11.842 1 91.91 542 MET A O 1
ATOM 4270 N N . HIS A 1 543 ? -16.293 27.257 12.581 1 90.14 543 HIS A N 1
ATOM 4271 C CA . HIS A 1 543 ? -15.348 27.502 13.664 1 90.14 543 HIS A CA 1
ATOM 4272 C C . HIS A 1 543 ? -13.953 27.797 13.122 1 90.14 543 HIS A C 1
ATOM 4274 O O . HIS A 1 543 ? -13.224 28.616 13.686 1 90.14 543 HIS A O 1
ATOM 4280 N N . LEU A 1 544 ? -13.616 27.118 12.117 1 91.57 544 LEU A N 1
ATOM 4281 C CA . LEU A 1 544 ? -12.334 27.37 11.468 1 91.57 544 LEU A CA 1
ATOM 4282 C C . LEU A 1 544 ? -12.246 28.811 10.978 1 91.57 544 LEU A C 1
ATOM 4284 O O . LEU A 1 544 ? -11.233 29.482 11.188 1 91.57 544 LEU A O 1
ATOM 4288 N N . ALA A 1 545 ? -13.3 29.291 10.359 1 92.45 545 ALA A N 1
ATOM 4289 C CA . ALA A 1 545 ? -13.338 30.657 9.844 1 92.45 545 ALA A CA 1
ATOM 4290 C C . ALA A 1 545 ? -13.293 31.673 10.982 1 92.45 545 ALA A C 1
ATOM 4292 O O . ALA A 1 545 ? -12.583 32.678 10.897 1 92.45 545 ALA A O 1
ATOM 4293 N N . ARG A 1 546 ? -13.974 31.36 11.989 1 89.34 546 ARG A N 1
ATOM 4294 C CA . ARG A 1 546 ? -14.015 32.271 13.128 1 89.34 546 ARG A CA 1
ATOM 4295 C C . ARG A 1 546 ? -12.673 32.305 13.852 1 89.34 546 ARG A C 1
ATOM 4297 O O . ARG A 1 546 ? -12.251 33.357 14.337 1 89.34 546 ARG A O 1
ATOM 4304 N N . GLY A 1 547 ? -12.099 31.137 13.943 1 88.74 547 GLY A N 1
ATOM 4305 C CA . GLY A 1 547 ? -10.83 31.026 14.645 1 88.74 547 GLY A CA 1
ATOM 4306 C C . GLY A 1 547 ? -9.648 31.498 13.821 1 88.74 547 GLY A C 1
ATOM 4307 O O . GLY A 1 547 ? -8.53 31.602 14.331 1 88.74 547 GLY A O 1
ATOM 4308 N N . ALA A 1 548 ? -9.888 31.88 12.591 1 90.69 548 ALA A N 1
ATOM 4309 C CA . ALA A 1 548 ? -8.812 32.255 11.677 1 90.69 548 ALA A CA 1
ATOM 4310 C C . ALA A 1 548 ? -8.117 33.532 12.143 1 90.69 548 ALA A C 1
ATOM 4312 O O . ALA A 1 548 ? -6.975 33.798 11.763 1 90.69 548 ALA A O 1
ATOM 4313 N N . LYS A 1 549 ? -8.808 34.259 12.978 1 88.35 549 LYS A N 1
ATOM 4314 C CA . LYS A 1 549 ? -8.23 35.478 13.536 1 88.35 549 LYS A CA 1
ATOM 4315 C C . LYS A 1 549 ? -7.025 35.161 14.417 1 88.35 549 LYS A C 1
ATOM 4317 O O . LYS A 1 549 ? -6.078 35.947 14.49 1 88.35 549 LYS A O 1
ATOM 4322 N N . HIS A 1 550 ? -7.107 34.072 15.057 1 87.56 550 HIS A N 1
ATOM 4323 C CA . HIS A 1 550 ? -6.107 33.727 16.061 1 87.56 550 HIS A CA 1
ATOM 4324 C C . HIS A 1 550 ? -5.019 32.836 15.472 1 87.56 550 HIS A C 1
ATOM 4326 O O . HIS A 1 550 ? -3.928 32.724 16.037 1 87.56 550 HIS A O 1
ATOM 4332 N N . LEU A 1 551 ? -5.295 32.224 14.403 1 89.56 551 LEU A N 1
ATOM 4333 C CA . LEU A 1 551 ? -4.323 31.441 13.648 1 89.56 551 LEU A CA 1
ATOM 4334 C C . LEU A 1 551 ? -4.847 31.127 12.251 1 89.56 551 LEU A C 1
ATOM 4336 O O . LEU A 1 551 ? -5.819 30.383 12.101 1 89.56 551 LEU A O 1
ATOM 4340 N N . ASN A 1 552 ? -4.207 31.6 11.287 1 91.14 552 ASN A N 1
ATOM 4341 C CA . ASN A 1 552 ? -4.566 31.328 9.9 1 91.14 552 ASN A CA 1
ATOM 4342 C C . ASN A 1 552 ? -4.604 29.829 9.614 1 91.14 552 ASN A C 1
ATOM 4344 O O . ASN A 1 552 ? -3.627 29.121 9.862 1 91.14 552 ASN A O 1
ATOM 4348 N N . PRO A 1 553 ? -5.716 29.372 9.106 1 90.01 553 PRO A N 1
ATOM 4349 C CA . PRO A 1 553 ? -5.829 27.938 8.831 1 90.01 553 PRO A CA 1
ATOM 4350 C C . PRO A 1 553 ? -4.691 27.412 7.96 1 90.01 553 PRO A C 1
ATOM 4352 O O . PRO A 1 553 ? -4.282 26.257 8.102 1 90.01 553 PRO A O 1
ATOM 4355 N N . ARG A 1 554 ? -4.095 28.152 7.168 1 87.84 554 ARG A N 1
ATOM 4356 C CA . ARG A 1 554 ? -2.986 27.748 6.31 1 87.84 554 ARG A CA 1
ATOM 4357 C C . ARG A 1 554 ? -1.79 27.294 7.14 1 87.84 554 ARG A C 1
ATOM 4359 O O . ARG A 1 554 ? -1.02 26.432 6.71 1 87.84 554 ARG A O 1
ATOM 4366 N N . SER A 1 555 ? -1.7 27.884 8.294 1 82.4 555 SER A N 1
ATOM 4367 C CA . SER A 1 555 ? -0.56 27.601 9.161 1 82.4 555 SER A CA 1
ATOM 4368 C C . SER A 1 555 ? -0.656 26.203 9.762 1 82.4 555 SER A C 1
ATOM 4370 O O . SER A 1 555 ? 0.322 25.688 10.309 1 82.4 555 SER A O 1
ATOM 4372 N N . HIS A 1 556 ? -1.751 25.729 9.618 1 74.49 556 HIS A N 1
ATOM 4373 C CA . HIS A 1 556 ? -1.843 24.393 10.194 1 74.49 556 HIS A CA 1
ATOM 4374 C C . HIS A 1 556 ? -2.524 23.424 9.234 1 74.49 556 HIS A C 1
ATOM 4376 O O . HIS A 1 556 ? -3.185 22.476 9.665 1 74.49 556 HIS A O 1
ATOM 4382 N N . TRP A 1 557 ? -2.363 23.964 7.869 1 72.11 557 TRP A N 1
ATOM 4383 C CA . TRP A 1 557 ? -2.643 22.953 6.855 1 72.11 557 TRP A CA 1
ATOM 4384 C C . TRP A 1 557 ? -1.701 21.763 6.998 1 72.11 557 TRP A C 1
ATOM 4386 O O . TRP A 1 557 ? -0.482 21.934 7.073 1 72.11 557 TRP A O 1
ATOM 4396 N N . CYS A 1 558 ? -2.078 20.713 7.331 1 64.05 558 CYS A N 1
ATOM 4397 C CA . CYS A 1 558 ? -1.28 19.608 7.848 1 64.05 558 CYS A CA 1
ATOM 4398 C C . CYS A 1 558 ? -0.604 18.845 6.715 1 64.05 558 CYS A C 1
ATOM 4400 O O . CYS A 1 558 ? -0.491 17.619 6.767 1 64.05 558 CYS A O 1
ATOM 4402 N N . PHE A 1 559 ? -0.144 19.613 5.553 1 69.56 559 PHE A N 1
ATOM 4403 C CA . PHE A 1 559 ? 0.526 18.868 4.495 1 69.56 559 PHE A CA 1
ATOM 4404 C C . PHE A 1 559 ? 1.87 18.333 4.976 1 69.56 559 PHE A C 1
ATOM 4406 O O . PHE A 1 559 ? 2.227 17.188 4.691 1 69.56 559 PHE A O 1
ATOM 4413 N N . LYS A 1 560 ? 2.527 19.175 5.799 1 76.38 560 LYS A N 1
ATOM 4414 C CA . LYS A 1 560 ? 3.784 18.743 6.401 1 76.38 560 LYS A CA 1
ATOM 4415 C C . LYS A 1 560 ? 3.558 17.594 7.38 1 76.38 560 LYS A C 1
ATOM 4417 O O . LYS A 1 560 ? 4.364 16.663 7.45 1 76.38 560 LYS A O 1
ATOM 4422 N N . SER A 1 561 ? 2.471 17.784 8.025 1 82.64 561 SER A N 1
ATOM 4423 C CA . SER A 1 561 ? 2.148 16.738 8.99 1 82.64 561 SER A CA 1
ATOM 4424 C C . SER A 1 561 ? 1.84 15.418 8.291 1 82.64 561 SER A C 1
ATOM 4426 O O . SER A 1 561 ? 2.242 14.352 8.762 1 82.64 561 SER A O 1
ATOM 4428 N N . GLU A 1 562 ? 1.193 15.611 7.179 1 81.98 562 GLU A N 1
ATOM 4429 C CA . GLU A 1 562 ? 0.887 14.412 6.405 1 81.98 562 GLU A CA 1
ATOM 4430 C C . GLU A 1 562 ? 2.161 13.741 5.901 1 81.98 562 GLU A C 1
ATOM 4432 O O . GLU A 1 562 ? 2.261 12.512 5.894 1 81.98 562 GLU A O 1
ATOM 4437 N N . ASP A 1 563 ? 3.048 14.564 5.428 1 81.17 563 ASP A N 1
ATOM 4438 C CA . ASP A 1 563 ? 4.329 14.031 4.976 1 81.17 563 ASP A CA 1
ATOM 4439 C C . ASP A 1 563 ? 5.071 13.342 6.119 1 81.17 563 ASP A C 1
ATOM 4441 O O . ASP A 1 563 ? 5.643 12.265 5.935 1 81.17 563 ASP A O 1
ATOM 4445 N N . PHE A 1 564 ? 5.104 14.008 7.283 1 88.52 564 PHE A N 1
ATOM 4446 C CA . PHE A 1 564 ? 5.731 13.415 8.459 1 88.52 564 PHE A CA 1
ATOM 4447 C C . PHE A 1 564 ? 5.121 12.053 8.769 1 88.52 564 PHE A C 1
ATOM 4449 O O . PHE A 1 564 ? 5.843 11.074 8.966 1 88.52 564 PHE A O 1
ATOM 4456 N N . VAL A 1 565 ? 3.806 12.062 8.769 1 87.71 565 VAL A N 1
ATOM 4457 C CA . VAL A 1 565 ? 3.084 10.836 9.093 1 87.71 565 VAL A CA 1
ATOM 4458 C C . VAL A 1 565 ? 3.393 9.764 8.051 1 87.71 565 VAL A C 1
ATOM 4460 O O . VAL A 1 565 ? 3.577 8.593 8.392 1 87.71 565 VAL A O 1
ATOM 4463 N N . GLY A 1 566 ? 3.437 10.194 6.831 1 84.9 566 GLY A N 1
ATOM 4464 C CA . GLY A 1 566 ? 3.807 9.267 5.773 1 84.9 566 GLY A CA 1
ATOM 4465 C C . GLY A 1 566 ? 5.191 8.674 5.957 1 84.9 566 GLY A C 1
ATOM 4466 O O . GLY A 1 566 ? 5.404 7.488 5.698 1 84.9 566 GLY A O 1
ATOM 4467 N N . ARG A 1 567 ? 6.075 9.45 6.388 1 86.63 567 ARG A N 1
ATOM 4468 C CA . ARG A 1 567 ? 7.441 8.988 6.615 1 86.63 567 ARG A CA 1
ATOM 4469 C C . ARG A 1 567 ? 7.5 8.003 7.777 1 86.63 567 ARG A C 1
ATOM 4471 O O . ARG A 1 567 ? 8.201 6.991 7.705 1 86.63 567 ARG A O 1
ATOM 4478 N N . ILE A 1 568 ? 6.756 8.34 8.716 1 90.86 568 ILE A N 1
ATOM 4479 C CA . ILE A 1 568 ? 6.723 7.451 9.872 1 90.86 568 ILE A CA 1
ATOM 4480 C C . ILE A 1 568 ? 6.05 6.134 9.491 1 90.86 568 ILE A C 1
ATOM 4482 O O . ILE A 1 568 ? 6.445 5.067 9.967 1 90.86 568 ILE A O 1
ATOM 4486 N N . ALA A 1 569 ? 5.058 6.254 8.662 1 88.87 569 ALA A N 1
ATOM 4487 C CA . ALA A 1 569 ? 4.392 5.044 8.184 1 88.87 569 ALA A CA 1
ATOM 4488 C C . ALA A 1 569 ? 5.372 4.131 7.453 1 88.87 569 ALA A C 1
ATOM 4490 O O . ALA A 1 569 ? 5.391 2.92 7.684 1 88.87 569 ALA A O 1
ATOM 4491 N N . ALA A 1 570 ? 6.156 4.728 6.568 1 84.44 570 ALA A N 1
ATOM 4492 C CA . ALA A 1 570 ? 7.154 3.964 5.823 1 84.44 570 ALA A CA 1
ATOM 4493 C C . ALA A 1 570 ? 8.158 3.307 6.765 1 84.44 570 ALA A C 1
ATOM 4495 O O . ALA A 1 570 ? 8.514 2.14 6.586 1 84.44 570 ALA A O 1
ATOM 4496 N N . LEU A 1 571 ? 8.54 4.054 7.693 1 89.31 571 LEU A N 1
ATOM 4497 C CA . LEU A 1 571 ? 9.465 3.537 8.696 1 89.31 571 LEU A CA 1
ATOM 4498 C C . LEU A 1 571 ? 8.838 2.383 9.47 1 89.31 571 LEU A C 1
ATOM 4500 O O . LEU A 1 571 ? 9.479 1.351 9.681 1 89.31 571 LEU A O 1
ATOM 4504 N N . THR A 1 572 ? 7.649 2.578 9.88 1 90.86 572 THR A N 1
ATOM 4505 C CA . THR A 1 572 ? 6.948 1.553 10.646 1 90.86 572 THR A CA 1
ATOM 4506 C C . THR A 1 572 ? 6.781 0.28 9.822 1 90.86 572 THR A C 1
ATOM 4508 O O . THR A 1 572 ? 6.991 -0.825 10.326 1 90.86 572 THR A O 1
ATOM 4511 N N . HIS A 1 573 ? 6.387 0.447 8.636 1 85.06 573 HIS A N 1
ATOM 4512 C CA . HIS A 1 573 ? 6.226 -0.69 7.737 1 85.06 573 HIS A CA 1
ATOM 4513 C C . HIS A 1 573 ? 7.516 -1.497 7.634 1 85.06 573 HIS A C 1
ATOM 4515 O O . HIS A 1 573 ? 7.482 -2.729 7.603 1 85.06 573 HIS A O 1
ATOM 4521 N N . SER A 1 574 ? 8.604 -0.862 7.605 1 83.68 574 SER A N 1
ATOM 4522 C CA . SER A 1 574 ? 9.899 -1.504 7.402 1 83.68 574 SER A CA 1
ATOM 4523 C C . SER A 1 574 ? 10.305 -2.326 8.62 1 83.68 574 SER A C 1
ATOM 4525 O O . SER A 1 574 ? 11.159 -3.209 8.523 1 83.68 574 SER A O 1
ATOM 4527 N N . VAL A 1 575 ? 9.706 -2.037 9.742 1 86.24 575 VAL A N 1
ATOM 4528 C CA . VAL A 1 575 ? 10.155 -2.731 10.944 1 86.24 575 VAL A CA 1
ATOM 4529 C C . VAL A 1 575 ? 9.029 -3.61 11.484 1 86.24 575 VAL A C 1
ATOM 4531 O O . VAL A 1 575 ? 9.199 -4.296 12.495 1 86.24 575 VAL A O 1
ATOM 4534 N N . SER A 1 576 ? 7.89 -3.58 10.856 1 83.17 576 SER A N 1
ATOM 4535 C CA . SER A 1 576 ? 6.694 -4.209 11.407 1 83.17 576 SER A CA 1
ATOM 4536 C C . SER A 1 576 ? 6.703 -5.716 11.168 1 83.17 576 SER A C 1
ATOM 4538 O O . SER A 1 576 ? 6.049 -6.468 11.893 1 83.17 576 SER A O 1
ATOM 4540 N N . MET A 1 577 ? 7.406 -6.17 10.171 1 69.71 577 MET A N 1
ATOM 4541 C CA . MET A 1 577 ? 7.358 -7.58 9.794 1 69.71 577 MET A CA 1
ATOM 4542 C C . MET A 1 577 ? 7.915 -8.46 10.908 1 69.71 577 MET A C 1
ATOM 4544 O O . MET A 1 577 ? 9.056 -8.28 11.336 1 69.71 577 MET A O 1
ATOM 4548 N N . GLY A 1 578 ? 7.091 -9.354 11.446 1 65 578 GLY A N 1
ATOM 4549 C CA . GLY A 1 578 ? 7.511 -10.301 12.466 1 65 578 GLY A CA 1
ATOM 4550 C C . GLY A 1 578 ? 7.552 -9.699 13.858 1 65 578 GLY A C 1
ATOM 4551 O O . GLY A 1 578 ? 8.06 -10.32 14.794 1 65 578 GLY A O 1
ATOM 4552 N N . VAL A 1 579 ? 7.091 -8.531 13.975 1 75.69 579 VAL A N 1
ATOM 4553 C CA . VAL A 1 579 ? 7.132 -7.854 15.267 1 75.69 579 VAL A CA 1
ATOM 4554 C C . VAL A 1 579 ? 5.73 -7.805 15.87 1 75.69 579 VAL A C 1
ATOM 4556 O O . VAL A 1 579 ? 4.756 -7.515 15.171 1 75.69 579 VAL A O 1
ATOM 4559 N N . LYS A 1 580 ? 5.705 -8.146 17.136 1 76.36 580 LYS A N 1
ATOM 4560 C CA . LYS A 1 580 ? 4.438 -7.992 17.846 1 76.36 580 LYS A CA 1
ATOM 4561 C C . LYS A 1 580 ? 3.965 -6.541 17.818 1 76.36 580 LYS A C 1
ATOM 4563 O O . LYS A 1 580 ? 4.756 -5.621 18.034 1 76.36 580 LYS A O 1
ATOM 4568 N N . SER A 1 581 ? 2.722 -6.319 17.6 1 82.59 581 SER A N 1
ATOM 4569 C CA . SER A 1 581 ? 2.173 -4.97 17.503 1 82.59 581 SER A CA 1
ATOM 4570 C C . SER A 1 581 ? 2.48 -4.157 18.756 1 82.59 581 SER A C 1
ATOM 4572 O O . SER A 1 581 ? 2.779 -2.964 18.671 1 82.59 581 SER A O 1
ATOM 4574 N N . THR A 1 582 ? 2.497 -4.831 19.898 1 86.94 582 THR A N 1
ATOM 4575 C CA . THR A 1 582 ? 2.723 -4.136 21.161 1 86.94 582 THR A CA 1
ATOM 4576 C C . THR A 1 582 ? 4.179 -3.695 21.283 1 86.94 582 THR A C 1
ATOM 4578 O O . THR A 1 582 ? 4.515 -2.874 22.139 1 86.94 582 THR A O 1
ATOM 4581 N N . SER A 1 583 ? 5.006 -4.211 20.392 1 87.77 583 SER A N 1
ATOM 4582 C CA . SER A 1 583 ? 6.431 -3.907 20.475 1 87.77 583 SER A CA 1
ATOM 4583 C C . SER A 1 583 ? 6.852 -2.93 19.383 1 87.77 583 SER A C 1
ATOM 4585 O O . SER A 1 583 ? 8.019 -2.538 19.309 1 87.77 583 SER A O 1
ATOM 4587 N N . LEU A 1 584 ? 5.953 -2.546 18.595 1 89.66 584 LEU A N 1
ATOM 4588 C CA . LEU A 1 584 ? 6.3 -1.761 17.415 1 89.66 584 LEU A CA 1
ATOM 4589 C C . LEU A 1 584 ? 6.91 -0.422 17.813 1 89.66 584 LEU A C 1
ATOM 4591 O O . LEU A 1 584 ? 7.865 0.041 17.186 1 89.66 584 LEU A O 1
ATOM 4595 N N . CYS A 1 585 ? 6.317 0.183 18.832 1 91.2 585 CYS A N 1
ATOM 4596 C CA . CYS A 1 585 ? 6.814 1.481 19.273 1 91.2 585 CYS A CA 1
ATOM 4597 C C . CYS A 1 585 ? 8.297 1.41 19.615 1 91.2 585 CYS A C 1
ATOM 4599 O O . CYS A 1 585 ? 9.061 2.317 19.279 1 91.2 585 CYS A O 1
ATOM 4601 N N . LYS A 1 586 ? 8.753 0.349 20.12 1 90.12 586 LYS A N 1
ATOM 4602 C CA . LYS A 1 586 ? 10.134 0.167 20.558 1 90.12 586 LYS A CA 1
ATOM 4603 C C . LYS A 1 586 ? 11.067 -0.034 19.367 1 90.12 586 LYS A C 1
ATOM 4605 O O . LYS A 1 586 ? 12.283 0.12 19.493 1 90.12 586 LYS A O 1
ATOM 4610 N N . LYS A 1 587 ? 10.5 -0.359 18.298 1 89.23 587 LYS A N 1
ATOM 4611 C CA . LYS A 1 587 ? 11.306 -0.533 17.093 1 89.23 587 LYS A CA 1
ATOM 4612 C C . LYS A 1 587 ? 11.322 0.741 16.254 1 89.23 587 LYS A C 1
ATOM 4614 O O . LYS A 1 587 ? 12.347 1.091 15.666 1 89.23 587 LYS A O 1
ATOM 4619 N N . VAL A 1 588 ? 10.211 1.412 16.268 1 92.44 588 VAL A N 1
ATOM 4620 C CA . VAL A 1 588 ? 10.069 2.628 15.473 1 92.44 588 VAL A CA 1
ATOM 4621 C C . VAL A 1 588 ? 10.876 3.758 16.109 1 92.44 588 VAL A C 1
ATOM 4623 O O . VAL A 1 588 ? 11.596 4.48 15.416 1 92.44 588 VAL A O 1
ATOM 4626 N N . ALA A 1 589 ? 10.854 3.87 17.412 1 92.23 589 ALA A N 1
ATOM 4627 C CA . ALA A 1 589 ? 11.421 5.001 18.141 1 92.23 589 ALA A CA 1
ATOM 4628 C C . ALA A 1 589 ? 12.929 5.092 17.927 1 92.23 589 ALA A C 1
ATOM 4630 O O . ALA A 1 589 ? 13.444 6.142 17.535 1 92.23 589 ALA A O 1
ATOM 4631 N N . PRO A 1 590 ? 13.652 4.01 18.092 1 89.71 590 PRO A N 1
ATOM 4632 C CA . PRO A 1 590 ? 15.097 4.107 17.873 1 89.71 590 PRO A CA 1
ATOM 4633 C C . PRO A 1 590 ? 15.453 4.452 16.428 1 89.71 590 PRO A C 1
ATOM 4635 O O . PRO A 1 590 ? 16.393 5.214 16.185 1 89.71 590 PRO A O 1
ATOM 4638 N N . LYS A 1 591 ? 14.733 3.908 15.545 1 91.26 591 LYS A N 1
ATOM 4639 C CA . LYS A 1 591 ? 15.019 4.197 14.143 1 91.26 591 LYS A CA 1
ATOM 4640 C C . LYS A 1 591 ? 14.712 5.654 13.808 1 91.26 591 LYS A C 1
ATOM 4642 O O . LYS A 1 591 ? 15.448 6.291 13.053 1 91.26 591 LYS A O 1
ATOM 4647 N N . TYR A 1 592 ? 13.668 6.1 14.329 1 91.62 592 TYR A N 1
ATOM 4648 C CA . TYR A 1 592 ? 13.349 7.512 14.152 1 91.62 592 TYR A CA 1
ATOM 4649 C C . TYR A 1 592 ? 14.445 8.396 14.734 1 91.62 592 TYR A C 1
ATOM 4651 O O . TYR A 1 592 ? 14.852 9.381 14.112 1 91.62 592 TYR A O 1
ATOM 4659 N N . ARG A 1 593 ? 14.901 8.104 15.9 1 92.31 593 ARG A N 1
ATOM 4660 C CA . ARG A 1 593 ? 15.971 8.852 16.551 1 92.31 593 ARG A CA 1
ATOM 4661 C C . ARG A 1 593 ? 17.21 8.919 15.665 1 92.31 593 ARG A C 1
ATOM 4663 O O . ARG A 1 593 ? 17.803 9.987 15.498 1 92.31 593 ARG A O 1
ATOM 4670 N N . ILE A 1 594 ? 17.519 7.809 15.126 1 90.7 594 ILE A N 1
ATOM 4671 C CA . ILE A 1 594 ? 18.685 7.74 14.253 1 90.7 594 ILE A CA 1
ATOM 4672 C C . ILE A 1 594 ? 18.463 8.622 13.026 1 90.7 594 ILE A C 1
ATOM 4674 O O . ILE A 1 594 ? 19.344 9.393 12.64 1 90.7 594 ILE A O 1
ATOM 4678 N N . LEU A 1 595 ? 17.323 8.472 12.481 1 88.98 595 LEU A N 1
ATOM 4679 C CA . LEU A 1 595 ? 16.972 9.262 11.306 1 88.98 595 LEU A CA 1
ATOM 4680 C C . LEU A 1 595 ? 17.088 10.754 11.6 1 88.98 595 LEU A C 1
ATOM 4682 O O . LEU A 1 595 ? 17.704 11.496 10.832 1 88.98 595 LEU A O 1
ATOM 4686 N N . LEU A 1 596 ? 16.498 11.16 12.677 1 90.01 596 LEU A N 1
ATOM 4687 C CA . LEU A 1 596 ? 16.543 12.565 13.067 1 90.01 596 LEU A CA 1
ATOM 4688 C C . LEU A 1 596 ? 17.981 13.025 13.279 1 90.01 596 LEU A C 1
ATOM 4690 O O . LEU A 1 596 ? 18.371 14.096 12.807 1 90.01 596 LEU A O 1
ATOM 4694 N N . HIS A 1 597 ? 18.764 12.219 13.91 1 88.81 597 HIS A N 1
ATOM 4695 C CA . HIS A 1 597 ? 20.159 12.564 14.158 1 88.81 597 HIS A CA 1
ATOM 4696 C C . HIS A 1 597 ? 20.924 12.74 12.851 1 88.81 597 HIS A C 1
ATOM 4698 O O . HIS A 1 597 ? 21.718 13.674 12.713 1 88.81 597 HIS A O 1
ATOM 4704 N N . LEU A 1 598 ? 20.656 11.861 11.97 1 85.31 598 LEU A N 1
ATOM 4705 C CA . LEU A 1 598 ? 21.321 11.956 10.676 1 85.31 598 LEU A CA 1
ATOM 4706 C C . LEU A 1 598 ? 20.917 13.233 9.948 1 85.31 598 LEU A C 1
ATOM 4708 O O . LEU A 1 598 ? 21.747 13.872 9.297 1 85.31 598 LEU A O 1
ATOM 4712 N N . LEU A 1 599 ? 19.72 13.607 10.057 1 84.09 599 LEU A N 1
ATOM 4713 C CA . LEU A 1 599 ? 19.225 14.829 9.433 1 84.09 599 LEU A CA 1
ATOM 4714 C C . LEU A 1 599 ? 19.897 16.058 10.036 1 84.09 599 LEU A C 1
ATOM 4716 O O . LEU A 1 599 ? 20.143 17.043 9.336 1 84.09 599 LEU A O 1
ATOM 4720 N N . LEU A 1 600 ? 20.249 15.928 11.263 1 86.32 600 LEU A N 1
ATOM 4721 C CA . LEU A 1 600 ? 20.801 17.064 11.994 1 86.32 600 LEU A CA 1
ATOM 4722 C C . LEU A 1 600 ? 22.306 17.172 11.774 1 86.32 600 LEU A C 1
ATOM 4724 O O . LEU A 1 600 ? 22.887 18.246 11.944 1 86.32 600 LEU A O 1
ATOM 4728 N N . THR A 1 601 ? 22.949 16.017 11.41 1 81.69 601 THR A N 1
ATOM 4729 C CA . THR A 1 601 ? 24.407 16.015 11.465 1 81.69 601 THR A CA 1
ATOM 4730 C C . THR A 1 601 ? 25 15.814 10.073 1 81.69 601 THR A C 1
ATOM 4732 O O . THR A 1 601 ? 26.161 16.153 9.832 1 81.69 601 THR A O 1
ATOM 4735 N N . ARG A 1 602 ? 24.239 15.053 9.316 1 73.63 602 ARG A N 1
ATOM 4736 C CA . ARG A 1 602 ? 24.846 14.706 8.035 1 73.63 602 ARG A CA 1
ATOM 4737 C C . ARG A 1 602 ? 24.358 15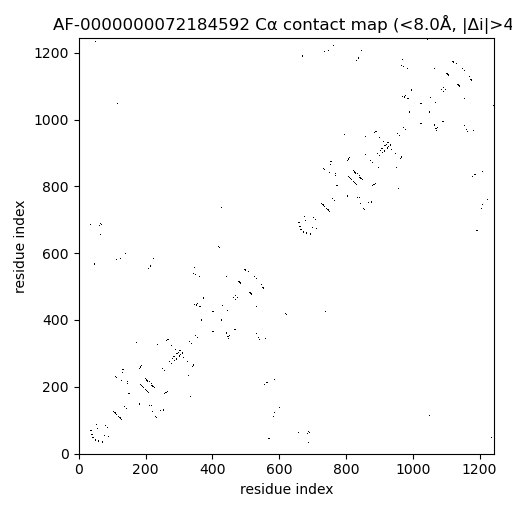.636 6.929 1 73.63 602 ARG A C 1
ATOM 4739 O O . ARG A 1 602 ? 23.152 15.783 6.721 1 73.63 602 ARG A O 1
ATOM 4746 N N . GLN A 1 603 ? 25.28 16.199 6.31 1 60.87 603 GLN A N 1
ATOM 4747 C CA . GLN A 1 603 ? 25 17.136 5.227 1 60.87 603 GLN A CA 1
ATOM 4748 C C . GLN A 1 603 ? 24.366 16.424 4.035 1 60.87 603 GLN A C 1
ATOM 4750 O O . GLN A 1 603 ? 24.783 15.324 3.668 1 60.87 603 GLN A O 1
ATOM 4755 N N . GLY A 1 604 ? 23.358 16.918 3.434 1 57.97 604 GLY A N 1
ATOM 4756 C CA . GLY A 1 604 ? 22.755 16.398 2.217 1 57.97 604 GLY A CA 1
ATOM 4757 C C . GLY A 1 604 ? 21.635 15.41 2.48 1 57.97 604 GLY A C 1
ATOM 4758 O O . GLY A 1 604 ? 20.994 14.926 1.545 1 57.97 604 GLY A O 1
ATOM 4759 N N . PHE A 1 605 ? 21.591 15.071 3.749 1 55.03 605 PHE A N 1
ATOM 4760 C CA . PHE A 1 605 ? 20.531 14.12 4.06 1 55.03 605 PHE A CA 1
ATOM 4761 C C . PHE A 1 605 ? 19.184 14.626 3.558 1 55.03 605 PHE A C 1
ATOM 4763 O O . PHE A 1 605 ? 18.371 13.847 3.056 1 55.03 605 PHE A O 1
ATOM 4770 N N . ASP A 1 606 ? 18.918 15.882 3.64 1 53.97 606 ASP A N 1
ATOM 4771 C CA . ASP A 1 606 ? 17.657 16.475 3.204 1 53.97 606 ASP A CA 1
ATOM 4772 C C . ASP A 1 606 ? 17.471 16.323 1.696 1 53.97 606 ASP A C 1
ATOM 4774 O O . ASP A 1 606 ? 16.357 16.09 1.223 1 53.97 606 ASP A O 1
ATOM 4778 N N . GLN A 1 607 ? 18.566 16.46 0.973 1 49.44 607 GLN A N 1
ATOM 4779 C CA . GLN A 1 607 ? 18.476 16.339 -0.479 1 49.44 607 GLN A CA 1
ATOM 4780 C C . GLN A 1 607 ? 18.001 14.947 -0.886 1 49.44 607 GLN A C 1
ATOM 4782 O O . GLN A 1 607 ? 17.249 14.8 -1.852 1 49.44 607 GLN A O 1
ATOM 4787 N N . ALA A 1 608 ? 18.424 14.026 -0.221 1 47.25 608 ALA A N 1
ATOM 4788 C CA . ALA A 1 608 ? 18.056 12.636 -0.477 1 47.25 608 ALA A CA 1
ATOM 4789 C C . ALA A 1 608 ? 16.557 12.423 -0.288 1 47.25 608 ALA A C 1
ATOM 4791 O O . ALA A 1 608 ? 15.935 11.655 -1.027 1 47.25 608 ALA A O 1
ATOM 4792 N N . GLN A 1 609 ? 16.101 13.103 0.697 1 49.13 609 GLN A N 1
ATOM 4793 C CA . GLN A 1 609 ? 14.691 12.969 1.047 1 49.13 609 GLN A CA 1
ATOM 4794 C C . GLN A 1 609 ? 13.797 13.589 -0.022 1 49.13 609 GLN A C 1
ATOM 4796 O O . GLN A 1 609 ? 12.679 13.123 -0.252 1 49.13 609 GLN A O 1
ATOM 4801 N N . LYS A 1 610 ? 14.347 14.664 -0.568 1 49.19 610 LYS A N 1
ATOM 4802 C CA . LYS A 1 610 ? 13.576 15.352 -1.599 1 49.19 610 LYS A CA 1
ATOM 4803 C C . LYS A 1 610 ? 13.454 14.497 -2.857 1 49.19 610 LYS A C 1
ATOM 4805 O O . LYS A 1 610 ? 12.477 14.611 -3.599 1 49.19 610 LYS A O 1
ATOM 4810 N N . GLN A 1 611 ? 14.515 13.76 -3.033 1 44.16 611 GLN A N 1
ATOM 4811 C CA . GLN A 1 611 ? 14.552 12.971 -4.26 1 44.16 611 GLN A CA 1
ATOM 4812 C C . GLN A 1 611 ? 13.65 11.745 -4.153 1 44.16 611 GLN A C 1
ATOM 4814 O O . GLN A 1 611 ? 13.32 11.121 -5.164 1 44.16 611 GLN A O 1
ATOM 4819 N N . VAL A 1 612 ? 13.47 11.262 -3.083 1 41.26 612 VAL A N 1
ATOM 4820 C CA . VAL A 1 612 ? 12.601 10.099 -2.928 1 41.26 612 VAL A CA 1
ATOM 4821 C C . VAL A 1 612 ? 11.14 10.527 -3.041 1 41.26 612 VAL A C 1
ATOM 4823 O O . VAL A 1 612 ? 10.245 9.684 -3.131 1 41.26 612 VAL A O 1
ATOM 4826 N N . GLN A 1 613 ? 10.837 11.752 -2.902 1 35.99 613 GLN A N 1
ATOM 4827 C CA . GLN A 1 613 ? 9.46 12.198 -3.089 1 35.99 613 GLN A CA 1
ATOM 4828 C C . GLN A 1 613 ? 9.169 12.486 -4.559 1 35.99 613 GLN A C 1
ATOM 4830 O O . GLN A 1 613 ? 9.955 13.155 -5.233 1 35.99 613 GLN A O 1
ATOM 4835 N N . PRO A 1 614 ? 8.404 11.659 -5.288 1 34.44 614 PRO A N 1
ATOM 4836 C CA . PRO A 1 614 ? 8.121 12.082 -6.661 1 34.44 614 PRO A CA 1
ATOM 4837 C C . PRO A 1 614 ? 8.055 13.6 -6.81 1 34.44 614 PRO A C 1
ATOM 4839 O O . PRO A 1 614 ? 7.7 14.302 -5.859 1 34.44 614 PRO A O 1
ATOM 4842 N N . ASP A 1 615 ? 8.919 14.122 -7.776 1 28.14 615 ASP A N 1
ATOM 4843 C CA . ASP A 1 615 ? 8.842 15.548 -8.082 1 28.14 615 ASP A CA 1
ATOM 4844 C C . ASP A 1 615 ? 7.42 16.073 -7.9 1 28.14 615 ASP A C 1
ATOM 4846 O O . ASP A 1 615 ? 6.466 15.488 -8.415 1 28.14 615 ASP A O 1
ATOM 4850 N N . PRO A 1 616 ? 7.199 16.869 -7.038 1 28.49 616 PRO A N 1
ATOM 4851 C CA . PRO A 1 616 ? 5.883 17.498 -7.172 1 28.49 616 PRO A CA 1
ATOM 4852 C C . PRO A 1 616 ? 5.61 17.997 -8.589 1 28.49 616 PRO A C 1
ATOM 4854 O O . PRO A 1 616 ? 6.54 18.385 -9.301 1 28.49 616 PRO A O 1
ATOM 4857 N N . VAL A 1 617 ? 4.624 17.485 -9.419 1 25.21 617 VAL A N 1
ATOM 4858 C CA . VAL A 1 617 ? 4.193 18.1 -10.67 1 25.21 617 VAL A CA 1
ATOM 4859 C C . VAL A 1 617 ? 4.479 19.6 -10.634 1 25.21 617 VAL A C 1
ATOM 4861 O O . VAL A 1 617 ? 4.094 20.289 -9.687 1 25.21 617 VAL A O 1
ATOM 4864 N N . PRO A 1 618 ? 5.474 19.895 -11.482 1 23.1 618 PRO A N 1
ATOM 4865 C CA . PRO A 1 618 ? 5.746 21.332 -11.571 1 23.1 618 PRO A CA 1
ATOM 4866 C C . PRO A 1 618 ? 4.473 22.167 -11.695 1 23.1 618 PRO A C 1
ATOM 4868 O O . PRO A 1 618 ? 3.555 21.794 -12.43 1 23.1 618 PRO A O 1
ATOM 4871 N N . GLU A 1 619 ? 4.178 22.91 -10.831 1 23.47 619 GLU A N 1
ATOM 4872 C CA . GLU A 1 619 ? 3.185 23.96 -11.034 1 23.47 619 GLU A CA 1
ATOM 4873 C C . GLU A 1 619 ? 3.542 24.834 -12.233 1 23.47 619 GLU A C 1
ATOM 4875 O O . GLU A 1 619 ? 4.694 25.247 -12.385 1 23.47 619 GLU A O 1
ATOM 4880 N N . GLY A 1 620 ? 2.861 24.719 -13.398 1 19.15 620 GLY A N 1
ATOM 4881 C CA . GLY A 1 620 ? 2.801 25.75 -14.422 1 19.15 620 GLY A CA 1
ATOM 4882 C C . GLY A 1 620 ? 2.913 27.155 -13.861 1 19.15 620 GLY A C 1
ATOM 4883 O O . GLY A 1 620 ? 2.345 27.456 -12.809 1 19.15 620 GLY A O 1
ATOM 4884 N N . ASN A 1 621 ? 4.005 27.85 -14.083 1 18.74 621 ASN A N 1
ATOM 4885 C CA . ASN A 1 621 ? 4.063 29.307 -14.117 1 18.74 621 ASN A CA 1
ATOM 4886 C C . ASN A 1 621 ? 2.849 29.9 -14.826 1 18.74 621 ASN A C 1
ATOM 4888 O O . ASN A 1 621 ? 2.382 29.355 -15.828 1 18.74 621 ASN A O 1
ATOM 4892 N N . PRO A 1 622 ? 2.285 31.006 -14.452 1 20.52 622 PRO A N 1
ATOM 4893 C CA . PRO A 1 622 ? 1.771 31.813 -15.561 1 20.52 622 PRO A CA 1
ATOM 4894 C C . PRO A 1 622 ? 2.862 32.224 -16.547 1 20.52 622 PRO A C 1
ATOM 4896 O O . PRO A 1 622 ? 4.013 32.426 -16.151 1 20.52 622 PRO A O 1
ATOM 4899 N N . MET B 1 1 ? 14.944 -47.558 19.048 1 20.6 1 MET B N 1
ATOM 4900 C CA . MET B 1 1 ? 15.909 -46.563 18.589 1 20.6 1 MET B CA 1
ATOM 4901 C C . MET B 1 1 ? 15.295 -45.66 17.525 1 20.6 1 MET B C 1
ATOM 4903 O O . MET B 1 1 ? 15.016 -46.107 16.411 1 20.6 1 MET B O 1
ATOM 4907 N N . ALA B 1 2 ? 14.343 -44.803 17.823 1 22.4 2 ALA B N 1
ATOM 4908 C CA . ALA B 1 2 ? 13.345 -43.992 17.13 1 22.4 2 ALA B CA 1
ATOM 4909 C C . ALA B 1 2 ? 14.005 -43.041 16.136 1 22.4 2 ALA B C 1
ATOM 4911 O O . ALA B 1 2 ? 14.812 -42.192 16.521 1 22.4 2 ALA B O 1
ATOM 4912 N N . GLU B 1 3 ? 14.25 -43.487 14.918 1 20.6 3 GLU B N 1
ATOM 4913 C CA . GLU B 1 3 ? 14.917 -42.773 13.834 1 20.6 3 GLU B CA 1
ATOM 4914 C C . GLU B 1 3 ? 14.258 -41.42 13.577 1 20.6 3 GLU B C 1
ATOM 4916 O O . GLU B 1 3 ? 13.03 -41.316 13.559 1 20.6 3 GLU B O 1
ATOM 4921 N N . ALA B 1 4 ? 14.948 -40.357 13.855 1 22.51 4 ALA B N 1
ATOM 4922 C CA . ALA B 1 4 ? 14.875 -38.9 13.775 1 22.51 4 ALA B CA 1
ATOM 4923 C C . ALA B 1 4 ? 14.372 -38.45 12.406 1 22.51 4 ALA B C 1
ATOM 4925 O O . ALA B 1 4 ? 15.042 -38.66 11.392 1 22.51 4 ALA B O 1
ATOM 4926 N N . VAL B 1 5 ? 13.093 -38.751 12.174 1 19.7 5 VAL B N 1
ATOM 4927 C CA . VAL B 1 5 ? 12.453 -38.366 10.92 1 19.7 5 VAL B CA 1
ATOM 4928 C C . VAL B 1 5 ? 12.867 -36.946 10.542 1 19.7 5 VAL B C 1
ATOM 4930 O O . VAL B 1 5 ? 12.677 -36.009 11.322 1 19.7 5 VAL B O 1
ATOM 4933 N N . LYS B 1 6 ? 13.622 -36.83 9.53 1 22 6 LYS B N 1
ATOM 4934 C CA . LYS B 1 6 ? 14.228 -35.734 8.779 1 22 6 LYS B CA 1
ATOM 4935 C C . LYS B 1 6 ? 13.169 -34.748 8.294 1 22 6 LYS B C 1
ATOM 4937 O O . LYS B 1 6 ? 12.16 -35.15 7.71 1 22 6 LYS B O 1
ATOM 4942 N N . ARG B 1 7 ? 12.978 -33.593 8.791 1 21.7 7 ARG B N 1
ATOM 4943 C CA . ARG B 1 7 ? 12.315 -32.305 8.614 1 21.7 7 ARG B CA 1
ATOM 4944 C C . ARG B 1 7 ? 12.378 -31.852 7.159 1 21.7 7 ARG B C 1
ATOM 4946 O O . ARG B 1 7 ? 13.414 -31.368 6.698 1 21.7 7 ARG B O 1
ATOM 4953 N N . ILE B 1 8 ? 11.889 -32.715 6.3 1 20.24 8 ILE B N 1
ATOM 4954 C CA . ILE B 1 8 ? 12.205 -32.211 4.969 1 20.24 8 ILE B CA 1
ATOM 4955 C C . ILE B 1 8 ? 11.584 -30.829 4.779 1 20.24 8 ILE B C 1
ATOM 4957 O O . ILE B 1 8 ? 10.488 -30.561 5.277 1 20.24 8 ILE B O 1
ATOM 4961 N N . ARG B 1 9 ? 12.371 -29.92 4.137 1 23.16 9 ARG B N 1
ATOM 4962 C CA . ARG B 1 9 ? 12.436 -28.595 3.527 1 23.16 9 ARG B CA 1
ATOM 4963 C C . ARG B 1 9 ? 11.356 -28.43 2.463 1 23.16 9 ARG B C 1
ATOM 4965 O O . ARG B 1 9 ? 11.37 -29.124 1.444 1 23.16 9 ARG B O 1
ATOM 4972 N N . GLY B 1 10 ? 10.364 -28.623 2.359 1 21.96 10 GLY B N 1
ATOM 4973 C CA . GLY B 1 10 ? 9.648 -28.315 1.13 1 21.96 10 GLY B CA 1
ATOM 4974 C C . GLY B 1 10 ? 9.886 -26.899 0.64 1 21.96 10 GLY B C 1
ATOM 4975 O O . GLY B 1 10 ? 9.625 -26.588 -0.524 1 21.96 10 GLY B O 1
ATOM 4976 N N . TRP B 1 11 ? 10.084 -25.77 1.004 1 22.74 11 TRP B N 1
ATOM 4977 C CA . TRP B 1 11 ? 10.856 -25.175 -0.082 1 22.74 11 TRP B CA 1
ATOM 4978 C C . TRP B 1 11 ? 12.197 -25.882 -0.248 1 22.74 11 TRP B C 1
ATOM 4980 O O . TRP B 1 11 ? 13.053 -25.432 -1.014 1 22.74 11 TRP B O 1
ATOM 4990 N N . GLN B 1 12 ? 12.639 -26.743 0.498 1 22.39 12 GLN B N 1
ATOM 4991 C CA . GLN B 1 12 ? 14.022 -26.504 0.896 1 22.39 12 GLN B CA 1
ATOM 4992 C C . GLN B 1 12 ? 14.867 -26.058 -0.294 1 22.39 12 GLN B C 1
ATOM 4994 O O . GLN B 1 12 ? 16.092 -25.97 -0.194 1 22.39 12 GLN B O 1
ATOM 4999 N N . LEU B 1 13 ? 14.487 -26.474 -1.483 1 18.87 13 LEU B N 1
ATOM 5000 C CA . LEU B 1 13 ? 15.228 -26.943 -2.648 1 18.87 13 LEU B CA 1
ATOM 5001 C C . LEU B 1 13 ? 16.394 -26.011 -2.962 1 18.87 13 LEU B C 1
ATOM 5003 O O . LEU B 1 13 ? 17.537 -26.458 -3.079 1 18.87 13 LEU B O 1
ATOM 5007 N N . ASP B 1 14 ? 16.59 -25.607 -4.329 1 20.26 14 ASP B N 1
ATOM 5008 C CA . ASP B 1 14 ? 17.738 -25.784 -5.213 1 20.26 14 ASP B CA 1
ATOM 5009 C C . ASP B 1 14 ? 18.909 -24.907 -4.775 1 20.26 14 ASP B C 1
ATOM 5011 O O . ASP B 1 14 ? 20.048 -25.131 -5.189 1 20.26 14 ASP B O 1
ATOM 5015 N N . ILE B 1 15 ? 19.084 -23.768 -4.43 1 22.53 15 ILE B N 1
ATOM 5016 C CA . ILE B 1 15 ? 20.525 -23.557 -4.34 1 22.53 15 ILE B CA 1
ATOM 5017 C C . ILE B 1 15 ? 21.094 -24.376 -3.184 1 22.53 15 ILE B C 1
ATOM 5019 O O . ILE B 1 15 ? 20.912 -24.024 -2.016 1 22.53 15 ILE B O 1
ATOM 5023 N N . GLU B 1 16 ? 20.616 -25.437 -2.668 1 21.22 16 GLU B N 1
ATOM 5024 C CA . GLU B 1 16 ? 21.754 -25.974 -1.927 1 21.22 16 GLU B CA 1
ATOM 5025 C C . GLU B 1 16 ? 23.043 -25.857 -2.735 1 21.22 16 GLU B C 1
ATOM 5027 O O . GLU B 1 16 ? 24.128 -25.719 -2.165 1 21.22 16 GLU B O 1
ATOM 5032 N N . THR B 1 17 ? 22.896 -26.683 -3.889 1 19.1 17 THR B N 1
ATOM 5033 C CA . THR B 1 17 ? 23.976 -26.951 -4.833 1 19.1 17 THR B CA 1
ATOM 5034 C C . THR B 1 17 ? 24.576 -25.648 -5.352 1 19.1 17 THR B C 1
ATOM 5036 O O . THR B 1 17 ? 24.092 -25.083 -6.335 1 19.1 17 THR B O 1
ATOM 5039 N N . GLY B 1 18 ? 24.528 -24.673 -4.639 1 22.32 18 GLY B N 1
ATOM 5040 C CA . GLY B 1 18 ? 25.684 -23.832 -4.908 1 22.32 18 GLY B CA 1
ATOM 5041 C C . GLY B 1 18 ? 26.992 -24.599 -4.912 1 22.32 18 GLY B C 1
ATOM 5042 O O . GLY B 1 18 ? 28.062 -24.014 -4.727 1 22.32 18 GLY B O 1
ATOM 5043 N N . LYS B 1 19 ? 26.986 -25.972 -4.697 1 24.19 19 LYS B N 1
ATOM 5044 C CA . LYS B 1 19 ? 28.284 -26.101 -4.042 1 24.19 19 LYS B CA 1
ATOM 5045 C C . LYS B 1 19 ? 29.275 -25.073 -4.579 1 24.19 19 LYS B C 1
ATOM 5047 O O . LYS B 1 19 ? 29.879 -24.323 -3.808 1 24.19 19 LYS B O 1
ATOM 5052 N N . GLY B 1 20 ? 30.389 -25.543 -5.201 1 21.65 20 GLY B N 1
ATOM 5053 C CA . GLY B 1 20 ? 31.828 -25.729 -5.293 1 21.65 20 GLY B CA 1
ATOM 5054 C C . GLY B 1 20 ? 32.511 -24.685 -6.157 1 21.65 20 GLY B C 1
ATOM 5055 O O . GLY B 1 20 ? 33.563 -24.158 -5.789 1 21.65 20 GLY B O 1
ATOM 5056 N N . LEU B 1 21 ? 32.283 -24.76 -7.636 1 21.86 21 LEU B N 1
ATOM 5057 C CA . LEU B 1 21 ? 33.511 -24.657 -8.417 1 21.86 21 LEU B CA 1
ATOM 5058 C C . LEU B 1 21 ? 34.038 -23.226 -8.414 1 21.86 21 LEU B C 1
ATOM 5060 O O . LEU B 1 21 ? 35.218 -22.995 -8.14 1 21.86 21 LEU B O 1
ATOM 5064 N N . LYS B 1 22 ? 33.729 -22.17 -9.245 1 23 22 LYS B N 1
ATOM 5065 C CA . LYS B 1 22 ? 34.716 -21.857 -10.275 1 23 22 LYS B CA 1
ATOM 5066 C C . LYS B 1 22 ? 35.699 -20.795 -9.79 1 23 22 LYS B C 1
ATOM 5068 O O . LYS B 1 22 ? 35.312 -19.651 -9.542 1 23 22 LYS B O 1
ATOM 5073 N N . PRO B 1 23 ? 36.227 -20.819 -8.646 1 25.74 23 PRO B N 1
ATOM 5074 C CA . PRO B 1 23 ? 37.07 -19.623 -8.722 1 25.74 23 PRO B CA 1
ATOM 5075 C C . PRO B 1 23 ? 37.65 -19.398 -10.116 1 25.74 23 PRO B C 1
ATOM 5077 O O . PRO B 1 23 ? 38.055 -18.281 -10.447 1 25.74 23 PRO B O 1
ATOM 5080 N N . PRO B 1 24 ? 37.837 -20.468 -10.855 1 25.36 24 PRO B N 1
ATOM 5081 C CA . PRO B 1 24 ? 39.02 -19.87 -11.477 1 25.36 24 PRO B CA 1
ATOM 5082 C C . PRO B 1 24 ? 38.671 -18.756 -12.461 1 25.36 24 PRO B C 1
ATOM 5084 O O . PRO B 1 24 ? 38.13 -19.025 -13.537 1 25.36 24 PRO B O 1
ATOM 5087 N N . LEU B 1 25 ? 37.378 -18.169 -12.373 1 24.66 25 LEU B N 1
ATOM 5088 C CA . LEU B 1 25 ? 37.41 -17.471 -13.653 1 24.66 25 LEU B CA 1
ATOM 5089 C C . LEU B 1 25 ? 38.833 -17.059 -14.012 1 24.66 25 LEU B C 1
ATOM 5091 O O . LEU B 1 25 ? 39.445 -16.249 -13.312 1 24.66 25 LEU B O 1
ATOM 5095 N N . GLU B 1 26 ? 39.422 -17.898 -14.431 1 26.16 26 GLU B N 1
ATOM 5096 C CA . GLU B 1 26 ? 40.693 -17.698 -15.121 1 26.16 26 GLU B CA 1
ATOM 5097 C C . GLU B 1 26 ? 40.677 -16.415 -15.947 1 26.16 26 GLU B C 1
ATOM 5099 O O . GLU B 1 26 ? 41.73 -15.921 -16.356 1 26.16 26 GLU B O 1
ATOM 5104 N N . GLN B 1 27 ? 39.496 -15.943 -16.71 1 28.1 27 GLN B N 1
ATOM 5105 C CA . GLN B 1 27 ? 39.963 -15.759 -18.08 1 28.1 27 GLN B CA 1
ATOM 5106 C C . GLN B 1 27 ? 41.084 -14.725 -18.145 1 28.1 27 GLN B C 1
ATOM 5108 O O . GLN B 1 27 ? 41.284 -13.959 -17.2 1 28.1 27 GLN B O 1
ATOM 5113 N N . GLY B 1 28 ? 41.164 -13.977 -19.41 1 26.91 28 GLY B N 1
ATOM 5114 C CA . GLY B 1 28 ? 42.245 -13.268 -20.075 1 26.91 28 GLY B CA 1
ATOM 5115 C C . GLY B 1 28 ? 42.526 -11.906 -19.47 1 26.91 28 GLY B C 1
ATOM 5116 O O . GLY B 1 28 ? 41.678 -11.342 -18.775 1 26.91 28 GLY B O 1
ATOM 5117 N N . GLU B 1 29 ? 43.458 -11.215 -19.556 1 33.35 29 GLU B N 1
ATOM 5118 C CA . GLU B 1 29 ? 44.233 -10.08 -19.065 1 33.35 29 GLU B CA 1
ATOM 5119 C C . GLU B 1 29 ? 43.371 -8.825 -18.9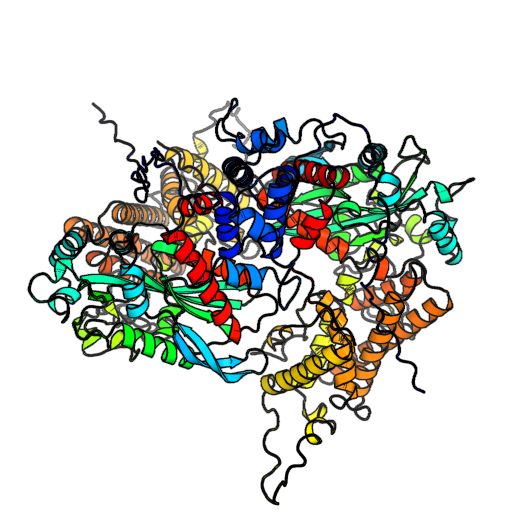63 1 33.35 29 GLU B C 1
ATOM 5121 O O . GLU B 1 29 ? 43.416 -8.114 -17.956 1 33.35 29 GLU B O 1
ATOM 5126 N N . GLY B 1 30 ? 42.861 -7.922 -20.18 1 35.12 30 GLY B N 1
ATOM 5127 C CA . GLY B 1 30 ? 42.706 -6.479 -20.269 1 35.12 30 GLY B CA 1
ATOM 5128 C C . GLY B 1 30 ? 41.273 -6.02 -20.073 1 35.12 30 GLY B C 1
ATOM 5129 O O . GLY B 1 30 ? 40.921 -4.895 -20.433 1 35.12 30 GLY B O 1
ATOM 5130 N N . GLU B 1 31 ? 39.949 -6.697 -20.332 1 40.47 31 GLU B N 1
ATOM 5131 C CA . GLU B 1 31 ? 38.564 -6.282 -20.536 1 40.47 31 GLU B CA 1
ATOM 5132 C C . GLU B 1 31 ? 37.968 -5.7 -19.257 1 40.47 31 GLU B C 1
ATOM 5134 O O . GLU B 1 31 ? 37.835 -6.403 -18.253 1 40.47 31 GLU B O 1
ATOM 5139 N N . GLN B 1 32 ? 37.889 -4.481 -18.864 1 50.25 32 GLN B N 1
ATOM 5140 C CA . GLN B 1 32 ? 37.438 -3.739 -17.692 1 50.25 32 GLN B CA 1
ATOM 5141 C C . GLN B 1 32 ? 36.011 -4.125 -17.312 1 50.25 32 GLN B C 1
ATOM 5143 O O . GLN B 1 32 ? 35.084 -3.952 -18.106 1 50.25 32 GLN B O 1
ATOM 5148 N N . GLY B 1 33 ? 35.521 -5.189 -16.544 1 68.43 33 GLY B N 1
ATOM 5149 C CA . GLY B 1 33 ? 34.304 -5.766 -15.995 1 68.43 33 GLY B CA 1
ATOM 5150 C C . GLY B 1 33 ? 33.278 -4.723 -15.593 1 68.43 33 GLY B C 1
ATOM 5151 O O . GLY B 1 33 ? 33.596 -3.536 -15.496 1 68.43 33 GLY B O 1
ATOM 5152 N N . HIS B 1 34 ? 31.798 -4.992 -15.681 1 80.32 34 HIS B N 1
ATOM 5153 C CA . HIS B 1 34 ? 30.706 -4.111 -15.282 1 80.32 34 HIS B CA 1
ATOM 5154 C C . HIS B 1 34 ? 30.863 -3.66 -13.834 1 80.32 34 HIS B C 1
ATOM 5156 O O . HIS B 1 34 ? 31.4 -4.397 -13.004 1 80.32 34 HIS B O 1
ATOM 5162 N N . SER B 1 35 ? 30.636 -2.402 -13.716 1 88.9 35 SER B N 1
ATOM 5163 C CA . SER B 1 35 ? 30.58 -1.91 -12.343 1 88.9 35 SER B CA 1
ATOM 5164 C C . SER B 1 35 ? 29.591 -2.716 -11.507 1 88.9 35 SER B C 1
ATOM 5166 O O . SER B 1 35 ? 28.452 -2.935 -11.924 1 88.9 35 SER B O 1
ATOM 5168 N N . ALA B 1 36 ? 30.114 -3.178 -10.393 1 87.71 36 ALA B N 1
ATOM 5169 C CA . ALA B 1 36 ? 29.252 -3.934 -9.489 1 87.71 36 ALA B CA 1
ATOM 5170 C C . ALA B 1 36 ? 28.114 -3.065 -8.961 1 87.71 36 ALA B C 1
ATOM 5172 O O . ALA B 1 36 ? 26.948 -3.465 -9.004 1 87.71 36 ALA B O 1
ATOM 5173 N N . LEU B 1 37 ? 28.387 -1.898 -8.548 1 91.78 37 LEU B N 1
ATOM 5174 C CA . LEU B 1 37 ? 27.369 -1.015 -7.987 1 91.78 37 LEU B CA 1
ATOM 5175 C C . LEU B 1 37 ? 26.426 -0.513 -9.074 1 91.78 37 LEU B C 1
ATOM 5177 O O . LEU B 1 37 ? 25.212 -0.449 -8.868 1 91.78 37 LEU B O 1
ATOM 5181 N N . ALA B 1 38 ? 27.012 -0.174 -10.204 1 90.23 38 ALA B N 1
ATOM 5182 C CA . ALA B 1 38 ? 26.157 0.289 -11.294 1 90.23 38 ALA B CA 1
ATOM 5183 C C . ALA B 1 38 ? 25.113 -0.763 -11.657 1 90.23 38 ALA B C 1
ATOM 5185 O O . ALA B 1 38 ? 23.938 -0.441 -11.847 1 90.23 38 ALA B O 1
ATOM 5186 N N . SER B 1 39 ? 25.567 -1.947 -11.671 1 87.04 39 SER B N 1
ATOM 5187 C CA . SER B 1 39 ? 24.658 -3.046 -11.981 1 87.04 39 SER B CA 1
ATOM 5188 C C . SER B 1 39 ? 23.569 -3.179 -10.923 1 87.04 39 SER B C 1
ATOM 5190 O O . SER B 1 39 ? 22.396 -3.369 -11.251 1 87.04 39 SER B O 1
ATOM 5192 N N . ALA B 1 40 ? 23.976 -3.051 -9.722 1 88.06 40 ALA B N 1
ATOM 5193 C CA . ALA B 1 40 ? 23.028 -3.165 -8.616 1 88.06 40 ALA B CA 1
ATOM 5194 C C . ALA B 1 40 ? 22.005 -2.033 -8.651 1 88.06 40 ALA B C 1
ATOM 5196 O O . ALA B 1 40 ? 20.811 -2.26 -8.443 1 88.06 40 ALA B O 1
ATOM 5197 N N . LEU B 1 41 ? 22.445 -0.888 -8.901 1 91.22 41 LEU B N 1
ATOM 5198 C CA . LEU B 1 41 ? 21.574 0.281 -8.948 1 91.22 41 LEU B CA 1
ATOM 5199 C C . LEU B 1 41 ? 20.606 0.191 -10.123 1 91.22 41 LEU B C 1
ATOM 5201 O O . LEU B 1 41 ? 19.422 0.507 -9.983 1 91.22 41 LEU B O 1
ATOM 5205 N N . LEU B 1 42 ? 21.096 -0.249 -11.215 1 89.3 42 LEU B N 1
ATOM 5206 C CA . LEU B 1 42 ? 20.235 -0.429 -12.379 1 89.3 42 LEU B CA 1
ATOM 5207 C C . LEU B 1 42 ? 19.157 -1.471 -12.101 1 89.3 42 LEU B C 1
ATOM 5209 O O . LEU B 1 42 ? 18.005 -1.302 -12.508 1 89.3 42 LEU B O 1
ATOM 5213 N N . ALA B 1 43 ? 19.566 -2.458 -11.417 1 85.17 43 ALA B N 1
ATOM 5214 C CA . ALA B 1 43 ? 18.611 -3.503 -11.059 1 85.17 43 ALA B CA 1
ATOM 5215 C C . ALA B 1 43 ? 17.501 -2.95 -10.169 1 85.17 43 ALA B C 1
ATOM 5217 O O . ALA B 1 43 ? 16.318 -3.198 -10.415 1 85.17 43 ALA B O 1
ATOM 5218 N N . LEU B 1 44 ? 17.868 -2.174 -9.212 1 87.05 44 LEU B N 1
ATOM 5219 C CA . LEU B 1 44 ? 16.898 -1.596 -8.289 1 87.05 44 LEU B CA 1
ATOM 5220 C C . LEU B 1 44 ? 15.991 -0.601 -9.006 1 87.05 44 LEU B C 1
ATOM 5222 O O . LEU B 1 44 ? 14.808 -0.485 -8.678 1 87.05 44 LEU B O 1
ATOM 5226 N N . TRP B 1 45 ? 16.559 0.088 -9.969 1 89.2 45 TRP B N 1
ATOM 5227 C CA . TRP B 1 45 ? 15.786 1.034 -10.767 1 89.2 45 TRP B CA 1
ATOM 5228 C C . TRP B 1 45 ? 14.767 0.307 -11.637 1 89.2 45 TRP B C 1
ATOM 5230 O O . TRP B 1 45 ? 13.597 0.694 -11.69 1 89.2 45 TRP B O 1
ATOM 5240 N N . THR B 1 46 ? 15.168 -0.722 -12.243 1 87.65 46 THR B N 1
ATOM 5241 C CA . THR B 1 46 ? 14.295 -1.433 -13.171 1 87.65 46 THR B CA 1
ATOM 5242 C C . THR B 1 46 ? 13.211 -2.196 -12.416 1 87.65 46 THR B C 1
ATOM 5244 O O . THR B 1 46 ? 12.13 -2.444 -12.955 1 87.65 46 THR B O 1
ATOM 5247 N N . HIS B 1 47 ? 13.48 -2.489 -11.189 1 84.57 47 HIS B N 1
ATOM 5248 C CA . HIS B 1 47 ? 12.484 -3.12 -10.33 1 84.57 47 HIS B CA 1
ATOM 5249 C C . HIS B 1 47 ? 11.485 -2.097 -9.799 1 84.57 47 HIS B C 1
ATOM 5251 O O . HIS B 1 47 ? 10.434 -2.466 -9.272 1 84.57 47 HIS B O 1
ATOM 5257 N N . GLY B 1 48 ? 11.841 -0.895 -9.913 1 82.2 48 GLY B N 1
ATOM 5258 C CA . GLY B 1 48 ? 10.959 0.164 -9.448 1 82.2 48 GLY B CA 1
ATOM 5259 C C . GLY B 1 48 ? 11.221 0.572 -8.011 1 82.2 48 GLY B C 1
ATOM 5260 O O . GLY B 1 48 ? 10.417 1.282 -7.405 1 82.2 48 GLY B O 1
ATOM 5261 N N . LYS B 1 49 ? 12.318 0.164 -7.442 1 81.08 49 LYS B N 1
ATOM 5262 C CA . LYS B 1 49 ? 12.617 0.476 -6.047 1 81.08 49 LYS B CA 1
ATOM 5263 C C . LYS B 1 49 ? 13.276 1.846 -5.919 1 81.08 49 LYS B C 1
ATOM 5265 O O . LYS B 1 49 ? 13.141 2.513 -4.891 1 81.08 49 LYS B O 1
ATOM 5270 N N . LEU B 1 50 ? 14.046 2.15 -6.976 1 86.81 50 LEU B N 1
ATOM 5271 C CA . LEU B 1 50 ? 14.712 3.448 -6.99 1 86.81 50 LEU B CA 1
ATOM 5272 C C . LEU B 1 50 ? 14.305 4.255 -8.218 1 86.81 50 LEU B C 1
ATOM 5274 O O . LEU B 1 50 ? 14.077 3.689 -9.29 1 86.81 50 LEU B O 1
ATOM 5278 N N . SER B 1 51 ? 14.254 5.517 -8.028 1 83.5 51 SER B N 1
ATOM 5279 C CA . SER B 1 51 ? 14.07 6.399 -9.176 1 83.5 51 SER B CA 1
ATOM 5280 C C . SER B 1 51 ? 15.38 6.604 -9.93 1 83.5 51 SER B C 1
ATOM 5282 O O . SER B 1 51 ? 16.457 6.322 -9.402 1 83.5 51 SER B O 1
ATOM 5284 N N . ALA B 1 52 ? 15.201 7.107 -11.139 1 87.4 52 ALA B N 1
ATOM 5285 C CA . ALA B 1 52 ? 16.39 7.386 -11.94 1 87.4 52 ALA B CA 1
ATOM 5286 C C . ALA B 1 52 ? 17.287 8.411 -11.253 1 87.4 52 ALA B C 1
ATOM 5288 O O . ALA B 1 52 ? 18.513 8.284 -11.271 1 87.4 52 ALA B O 1
ATOM 5289 N N . THR B 1 53 ? 16.737 9.335 -10.646 1 84.79 53 THR B N 1
ATOM 5290 C CA . THR B 1 53 ? 17.488 10.383 -9.964 1 84.79 53 THR B CA 1
ATOM 5291 C C . THR B 1 53 ? 18.229 9.819 -8.755 1 84.79 53 THR B C 1
ATOM 5293 O O . THR B 1 53 ? 19.358 10.222 -8.468 1 84.79 53 THR B O 1
ATOM 5296 N N . MET B 1 54 ? 17.62 8.925 -8.08 1 86.85 54 MET B N 1
ATOM 5297 C CA . MET B 1 54 ? 18.271 8.3 -6.932 1 86.85 54 MET B CA 1
ATOM 5298 C C . MET B 1 54 ? 19.458 7.452 -7.374 1 86.85 54 MET B C 1
ATOM 5300 O O . MET B 1 54 ? 20.491 7.424 -6.703 1 86.85 54 MET B O 1
ATOM 5304 N N . VAL B 1 55 ? 19.208 6.822 -8.437 1 90.9 55 VAL B N 1
ATOM 5305 C CA . VAL B 1 55 ? 20.295 6.021 -8.99 1 90.9 55 VAL B CA 1
ATOM 5306 C C . VAL B 1 55 ? 21.498 6.914 -9.283 1 90.9 55 VAL B C 1
ATOM 5308 O O . VAL B 1 55 ? 22.622 6.603 -8.883 1 90.9 55 VAL B O 1
ATOM 5311 N N . GLN B 1 56 ? 21.258 8 -9.973 1 89.69 56 GLN B N 1
ATOM 5312 C CA . GLN B 1 56 ? 22.304 8.969 -10.284 1 89.69 56 GLN B CA 1
ATOM 5313 C C . GLN B 1 56 ? 22.96 9.498 -9.011 1 89.69 56 GLN B C 1
ATOM 5315 O O . GLN B 1 56 ? 24.188 9.569 -8.923 1 89.69 56 GLN B O 1
ATOM 5320 N N . TRP B 1 57 ? 22.19 9.83 -8.059 1 87.9 57 TRP B N 1
ATOM 5321 C CA . TRP B 1 57 ? 22.676 10.4 -6.807 1 87.9 57 TRP B CA 1
ATOM 5322 C C . TRP B 1 57 ? 23.547 9.399 -6.055 1 87.9 57 TRP B C 1
ATOM 5324 O O . TRP B 1 57 ? 24.643 9.739 -5.602 1 87.9 57 TRP B O 1
ATOM 5334 N N . LEU B 1 58 ? 23.139 8.177 -5.935 1 91.24 58 LEU B N 1
ATOM 5335 C CA . LEU B 1 58 ? 23.9 7.155 -5.225 1 91.24 58 LEU B CA 1
ATOM 5336 C C . LEU B 1 58 ? 25.21 6.855 -5.945 1 91.24 58 LEU B C 1
ATOM 5338 O O . LEU B 1 58 ? 26.249 6.68 -5.304 1 91.24 58 LEU B O 1
ATOM 5342 N N . ALA B 1 59 ? 25.099 6.769 -7.224 1 92.79 59 ALA B N 1
ATOM 5343 C CA . ALA B 1 59 ? 26.315 6.56 -8.005 1 92.79 59 ALA B CA 1
ATOM 5344 C C . ALA B 1 59 ? 27.323 7.68 -7.762 1 92.79 59 ALA B C 1
ATOM 5346 O O . ALA B 1 59 ? 28.509 7.42 -7.546 1 92.79 59 ALA B O 1
ATOM 5347 N N . TRP B 1 60 ? 26.825 8.858 -7.739 1 89.16 60 TRP B N 1
ATOM 5348 C CA . TRP B 1 60 ? 27.699 10.009 -7.536 1 89.16 60 TRP B CA 1
ATOM 5349 C C . TRP B 1 60 ? 28.311 9.989 -6.14 1 89.16 60 TRP B C 1
ATOM 5351 O O . TRP B 1 60 ? 29.471 10.364 -5.958 1 89.16 60 TRP B O 1
ATOM 5361 N N . GLN B 1 61 ? 27.515 9.583 -5.167 1 88.28 61 GLN B N 1
ATOM 5362 C CA . GLN B 1 61 ? 28.047 9.48 -3.812 1 88.28 61 GLN B CA 1
ATOM 5363 C C . GLN B 1 61 ? 29.197 8.479 -3.748 1 88.28 61 GLN B C 1
ATOM 5365 O O . GLN B 1 61 ? 30.178 8.698 -3.034 1 88.28 61 GLN B O 1
ATOM 5370 N N . ALA B 1 62 ? 29.056 7.416 -4.466 1 92.33 62 ALA B N 1
ATOM 5371 C CA . ALA B 1 62 ? 30.119 6.415 -4.506 1 92.33 62 ALA B CA 1
ATOM 5372 C C . ALA B 1 62 ? 31.387 6.986 -5.136 1 92.33 62 ALA B C 1
ATOM 5374 O O . ALA B 1 62 ? 32.496 6.7 -4.681 1 92.33 62 ALA B O 1
ATOM 5375 N N . VAL B 1 63 ? 31.213 7.788 -6.132 1 89.33 63 VAL B N 1
ATOM 5376 C CA . VAL B 1 63 ? 32.341 8.416 -6.812 1 89.33 63 VAL B CA 1
ATOM 5377 C C . VAL B 1 63 ? 33.059 9.364 -5.854 1 89.33 63 VAL B C 1
ATOM 5379 O O . VAL B 1 63 ? 34.291 9.407 -5.821 1 89.33 63 VAL B O 1
ATOM 5382 N N . LEU B 1 64 ? 32.323 10.02 -5.093 1 86.58 64 LEU B N 1
ATOM 5383 C CA . LEU B 1 64 ? 32.899 10.923 -4.103 1 86.58 64 LEU B CA 1
ATOM 5384 C C . LEU B 1 64 ? 33.717 10.15 -3.074 1 86.58 64 LEU B C 1
ATOM 5386 O O . LEU B 1 64 ? 34.679 10.68 -2.514 1 86.58 64 LEU B O 1
ATOM 5390 N N . ASP B 1 65 ? 33.359 8.923 -2.918 1 89.35 65 ASP B N 1
ATOM 5391 C CA . ASP B 1 65 ? 34.062 8.082 -1.953 1 89.35 65 ASP B CA 1
ATOM 5392 C C . ASP B 1 65 ? 35.241 7.364 -2.605 1 89.35 65 ASP B C 1
ATOM 5394 O O . ASP B 1 65 ? 35.868 6.501 -1.988 1 89.35 65 ASP B O 1
ATOM 5398 N N . GLY B 1 66 ? 35.445 7.631 -3.898 1 87.49 66 GLY B N 1
ATOM 5399 C CA . GLY B 1 66 ? 36.665 7.144 -4.522 1 87.49 66 GLY B CA 1
ATOM 5400 C C . GLY B 1 66 ? 36.42 6.035 -5.527 1 87.49 66 GLY B C 1
ATOM 5401 O O . GLY B 1 66 ? 37.366 5.468 -6.077 1 87.49 66 GLY B O 1
ATOM 5402 N N . ALA B 1 67 ? 35.085 5.707 -5.731 1 89.97 67 ALA B N 1
ATOM 5403 C CA . ALA B 1 67 ? 34.842 4.703 -6.765 1 89.97 67 ALA B CA 1
ATOM 5404 C C . ALA B 1 67 ? 35.241 5.226 -8.142 1 89.97 67 ALA B C 1
ATOM 5406 O O . ALA B 1 67 ? 34.956 6.377 -8.482 1 89.97 67 ALA B O 1
ATOM 5407 N N . GLN B 1 68 ? 35.912 4.355 -8.929 1 85.53 68 GLN B N 1
ATOM 5408 C CA . GLN B 1 68 ? 36.514 4.893 -10.145 1 85.53 68 GLN B CA 1
ATOM 5409 C C . GLN B 1 68 ? 36.06 4.113 -11.375 1 85.53 68 GLN B C 1
ATOM 5411 O O . GLN B 1 68 ? 36.477 4.413 -12.496 1 85.53 68 GLN B O 1
ATOM 5416 N N . HIS B 1 69 ? 35.185 3.148 -11.181 1 89.52 69 HIS B N 1
ATOM 5417 C CA . HIS B 1 69 ? 34.735 2.406 -12.353 1 89.52 69 HIS B CA 1
ATOM 5418 C C . HIS B 1 69 ? 34.064 3.328 -13.365 1 89.52 69 HIS B C 1
ATOM 5420 O O . HIS B 1 69 ? 33.224 4.153 -12.997 1 89.52 69 HIS B O 1
ATOM 5426 N N . GLU B 1 70 ? 34.411 3.177 -14.585 1 88.29 70 GLU B N 1
ATOM 5427 C CA . GLU B 1 70 ? 33.957 4.077 -15.642 1 88.29 70 GLU B CA 1
ATOM 5428 C C . GLU B 1 70 ? 32.436 4.07 -15.756 1 88.29 70 GLU B C 1
ATOM 5430 O O . GLU B 1 70 ? 31.819 5.118 -15.961 1 88.29 70 GLU B O 1
ATOM 5435 N N . GLU B 1 71 ? 31.853 2.926 -15.613 1 90.32 71 GLU B N 1
ATOM 5436 C CA . GLU B 1 71 ? 30.401 2.806 -15.71 1 90.32 71 GLU B CA 1
ATOM 5437 C C . GLU B 1 71 ? 29.708 3.561 -14.58 1 90.32 71 GLU B C 1
ATOM 5439 O O . GLU B 1 71 ? 28.682 4.21 -14.797 1 90.32 71 GLU B O 1
ATOM 5444 N N . LEU B 1 72 ? 30.264 3.492 -13.439 1 92.21 72 LEU B N 1
ATOM 5445 C CA . LEU B 1 72 ? 29.698 4.172 -12.279 1 92.21 72 LEU B CA 1
ATOM 5446 C C . LEU B 1 72 ? 29.845 5.684 -12.41 1 92.21 72 LEU B C 1
ATOM 5448 O O . LEU B 1 72 ? 28.92 6.433 -12.087 1 92.21 72 LEU B O 1
ATOM 5452 N N . LEU B 1 73 ? 31.016 6.065 -12.928 1 89.86 73 LEU B N 1
ATOM 5453 C CA . LEU B 1 73 ? 31.246 7.483 -13.18 1 89.86 73 LEU B CA 1
ATOM 5454 C C . LEU B 1 73 ? 30.231 8.029 -14.179 1 89.86 73 LEU B C 1
ATOM 5456 O O . LEU B 1 73 ? 29.664 9.104 -13.97 1 89.86 73 LEU B O 1
ATOM 5460 N N . SER B 1 74 ? 30.026 7.246 -15.183 1 90.07 74 SER B N 1
ATOM 5461 C CA . SER B 1 74 ? 29.067 7.644 -16.208 1 90.07 74 SER B CA 1
ATOM 5462 C C . SER B 1 74 ? 27.652 7.713 -15.644 1 90.07 74 SER B C 1
ATOM 5464 O O . SER B 1 74 ? 26.888 8.621 -15.979 1 90.07 74 SER B O 1
ATOM 5466 N N . MET B 1 75 ? 27.29 6.842 -14.793 1 91.62 75 MET B N 1
ATOM 5467 C CA . MET B 1 75 ? 25.969 6.811 -14.173 1 91.62 75 MET B CA 1
ATOM 5468 C C . MET B 1 75 ? 25.772 8.011 -13.252 1 91.62 75 MET B C 1
ATOM 5470 O O . MET B 1 75 ? 24.688 8.595 -13.21 1 91.62 75 MET B O 1
ATOM 5474 N N . GLY B 1 76 ? 26.809 8.35 -12.513 1 89.52 76 GLY B N 1
ATOM 5475 C CA . GLY B 1 76 ? 26.752 9.513 -11.643 1 89.52 76 GLY B CA 1
ATOM 5476 C C . GLY B 1 76 ? 26.566 10.816 -12.398 1 89.52 76 GLY B C 1
ATOM 5477 O O . GLY B 1 76 ? 26.116 11.812 -11.828 1 89.52 76 GLY B O 1
ATOM 5478 N N . LYS B 1 77 ? 26.826 10.781 -13.716 1 86.62 77 LYS B N 1
ATOM 5479 C CA . LYS B 1 77 ? 26.771 12.003 -14.513 1 86.62 77 LYS B CA 1
ATOM 5480 C C . LYS B 1 77 ? 25.497 12.057 -15.35 1 86.62 77 LYS B C 1
ATOM 5482 O O . LYS B 1 77 ? 25.308 12.981 -16.144 1 86.62 77 LYS B O 1
ATOM 5487 N N . THR B 1 78 ? 24.687 11.054 -15.179 1 87.38 78 THR B N 1
ATOM 5488 C CA . THR B 1 78 ? 23.436 11.089 -15.928 1 87.38 78 THR B CA 1
ATOM 5489 C C . THR B 1 78 ? 22.617 12.322 -15.555 1 87.38 78 THR B C 1
ATOM 5491 O O . THR B 1 78 ? 22.647 12.769 -14.406 1 87.38 78 THR B O 1
ATOM 5494 N N . GLY B 1 79 ? 21.828 12.759 -16.44 1 81.08 79 GLY B N 1
ATOM 5495 C CA . GLY B 1 79 ? 21.029 13.96 -16.255 1 81.08 79 GLY B CA 1
ATOM 5496 C C . GLY B 1 79 ? 21.82 15.239 -16.452 1 81.08 79 GLY B C 1
ATOM 5497 O O . GLY B 1 79 ? 21.255 16.335 -16.428 1 81.08 79 GLY B O 1
ATOM 5498 N N . ALA B 1 80 ? 23.147 15.175 -16.37 1 68.35 80 ALA B N 1
ATOM 5499 C CA . ALA B 1 80 ? 23.992 16.361 -16.485 1 68.35 80 ALA B CA 1
ATOM 5500 C C . ALA B 1 80 ? 24.043 16.861 -17.925 1 68.35 80 ALA B C 1
ATOM 5502 O O . ALA B 1 80 ? 24.38 18.021 -18.175 1 68.35 80 ALA B O 1
ATOM 5503 N N . TYR B 1 81 ? 23.785 15.868 -18.873 1 62.94 81 TYR B N 1
ATOM 5504 C CA . TYR B 1 81 ? 24.009 16.225 -20.269 1 62.94 81 TYR B CA 1
ATOM 5505 C C . TYR B 1 81 ? 22.798 15.872 -21.123 1 62.94 81 TYR B C 1
ATOM 5507 O O . TYR B 1 81 ? 21.833 15.283 -20.631 1 62.94 81 TYR B O 1
ATOM 5515 N N . GLY B 1 82 ? 22.76 16.35 -22.322 1 56.59 82 GLY B N 1
ATOM 5516 C CA . GLY B 1 82 ? 21.823 15.954 -23.361 1 56.59 82 GLY B CA 1
ATOM 5517 C C . GLY B 1 82 ? 20.796 17.025 -23.678 1 56.59 82 GLY B C 1
ATOM 5518 O O . GLY B 1 82 ? 20.944 18.177 -23.265 1 56.59 82 GLY B O 1
ATOM 5519 N N . SER B 1 83 ? 19.895 16.755 -24.473 1 60.34 83 SER B N 1
ATOM 5520 C CA . SER B 1 83 ? 18.87 17.67 -24.964 1 60.34 83 SER B CA 1
ATOM 5521 C C . SER B 1 83 ? 17.891 18.049 -23.858 1 60.34 83 SER B C 1
ATOM 5523 O O . SER B 1 83 ? 17.184 19.053 -23.964 1 60.34 83 SER B O 1
ATOM 5525 N N . CYS B 1 84 ? 17.87 17.163 -22.756 1 67.49 84 CYS B N 1
ATOM 5526 C CA . CYS B 1 84 ? 16.973 17.42 -21.635 1 67.49 84 CYS B CA 1
ATOM 5527 C C . CYS B 1 84 ? 17.715 17.316 -20.308 1 67.49 84 CYS B C 1
ATOM 5529 O O . CYS B 1 84 ? 17.594 16.314 -19.601 1 67.49 84 CYS B O 1
ATOM 5531 N N . PRO B 1 85 ? 18.467 18.329 -19.967 1 66.89 85 PRO B N 1
ATOM 5532 C CA . PRO B 1 85 ? 19.204 18.288 -18.701 1 66.89 85 PRO B CA 1
ATOM 5533 C C . PRO B 1 85 ? 18.305 17.988 -17.504 1 66.89 85 PRO B C 1
ATOM 5535 O O . PRO B 1 85 ? 17.165 18.458 -17.45 1 66.89 85 PRO B O 1
ATOM 5538 N N . GLY B 1 86 ? 18.791 17.099 -16.718 1 75.53 86 GLY B N 1
ATOM 5539 C CA . GLY B 1 86 ? 18.043 16.734 -15.525 1 75.53 86 GLY B CA 1
ATOM 5540 C C . GLY B 1 86 ? 17.247 15.453 -15.689 1 75.53 86 GLY B C 1
ATOM 5541 O O . GLY B 1 86 ? 16.767 14.884 -14.706 1 75.53 86 GLY B O 1
ATOM 5542 N N . ASN B 1 87 ? 17.218 15.06 -16.96 1 81.5 87 ASN B N 1
ATOM 5543 C CA . ASN B 1 87 ? 16.434 13.854 -17.202 1 81.5 87 ASN B CA 1
ATOM 5544 C C . ASN B 1 87 ? 17.281 12.594 -17.051 1 81.5 87 ASN B C 1
ATOM 5546 O O . ASN B 1 87 ? 17.697 11.997 -18.046 1 81.5 87 ASN B O 1
ATOM 5550 N N . CYS B 1 88 ? 17.457 12.161 -15.877 1 88.41 88 CYS B N 1
ATOM 5551 C CA . CYS B 1 88 ? 18.268 10.993 -15.553 1 88.41 88 CYS B CA 1
ATOM 5552 C C . CYS B 1 88 ? 17.704 9.738 -16.208 1 88.41 88 CYS B C 1
ATOM 5554 O O . CYS B 1 88 ? 18.459 8.867 -16.642 1 88.41 88 CYS B O 1
ATOM 5556 N N . HIS B 1 89 ? 16.39 9.695 -16.371 1 86.39 89 HIS B N 1
ATOM 5557 C CA . HIS B 1 89 ? 15.753 8.532 -16.979 1 86.39 89 HIS B CA 1
ATOM 5558 C C . HIS B 1 89 ? 16.189 8.362 -18.431 1 86.39 89 HIS B C 1
ATOM 5560 O O . HIS B 1 89 ? 16.577 7.266 -18.842 1 86.39 89 HIS B O 1
ATOM 5566 N N . ARG B 1 90 ? 16.079 9.398 -19.116 1 83.7 90 ARG B N 1
ATOM 5567 C CA . ARG B 1 90 ? 16.46 9.376 -20.524 1 83.7 90 ARG B CA 1
ATOM 5568 C C . ARG B 1 90 ? 17.904 8.913 -20.693 1 83.7 90 ARG B C 1
ATOM 5570 O O . ARG B 1 90 ? 18.196 8.075 -21.549 1 83.7 90 ARG B O 1
ATOM 5577 N N . ASP B 1 91 ? 18.794 9.433 -19.92 1 86.59 91 ASP B N 1
ATOM 5578 C CA . ASP B 1 91 ? 20.211 9.104 -20.043 1 86.59 91 ASP B CA 1
ATOM 5579 C C . ASP B 1 91 ? 20.469 7.643 -19.679 1 86.59 91 ASP B C 1
ATOM 5581 O O . ASP B 1 91 ? 21.284 6.974 -20.318 1 86.59 91 ASP B O 1
ATOM 5585 N N . LEU B 1 92 ? 19.822 7.181 -18.629 1 87.93 92 LEU B N 1
ATOM 5586 C CA . LEU B 1 92 ? 19.967 5.778 -18.257 1 87.93 92 LEU B CA 1
ATOM 5587 C C . LEU B 1 92 ? 19.533 4.865 -19.399 1 87.93 92 LEU B C 1
ATOM 5589 O O . LEU B 1 92 ? 20.24 3.916 -19.744 1 87.93 92 LEU B O 1
ATOM 5593 N N . MET B 1 93 ? 18.435 5.219 -20.014 1 86.56 93 MET B N 1
ATOM 5594 C CA . MET B 1 93 ? 17.909 4.436 -21.129 1 86.56 93 MET B CA 1
ATOM 5595 C C . MET B 1 93 ? 18.873 4.457 -22.311 1 86.56 93 MET B C 1
ATOM 5597 O O . MET B 1 93 ? 19.12 3.423 -22.934 1 86.56 93 MET B O 1
ATOM 5601 N N . ALA B 1 94 ? 19.447 5.586 -22.565 1 84.8 94 ALA B N 1
ATOM 5602 C CA . ALA B 1 94 ? 20.301 5.769 -23.736 1 84.8 94 ALA B CA 1
ATOM 5603 C C . ALA B 1 94 ? 21.674 5.138 -23.518 1 84.8 94 ALA B C 1
ATOM 5605 O O . ALA B 1 94 ? 22.253 4.564 -24.443 1 84.8 94 ALA B O 1
ATOM 5606 N N . ARG B 1 95 ? 22.137 5.14 -22.359 1 84.33 95 ARG B N 1
ATOM 5607 C CA . ARG B 1 95 ? 23.531 4.776 -22.124 1 84.33 95 ARG B CA 1
ATOM 5608 C C . ARG B 1 95 ? 23.645 3.339 -21.627 1 84.33 95 ARG B C 1
ATOM 5610 O O . ARG B 1 95 ? 24.624 2.651 -21.921 1 84.33 95 ARG B O 1
ATOM 5617 N N . PHE B 1 96 ? 22.684 2.962 -20.893 1 83.39 96 PHE B N 1
ATOM 5618 C CA . PHE B 1 96 ? 22.882 1.698 -20.194 1 83.39 96 PHE B CA 1
ATOM 5619 C C . PHE B 1 96 ? 21.888 0.65 -20.679 1 83.39 96 PHE B C 1
ATOM 5621 O O . PHE B 1 96 ? 22.04 -0.539 -20.389 1 83.39 96 PHE B O 1
ATOM 5628 N N . CYS B 1 97 ? 20.864 1.08 -21.307 1 82.08 97 CYS B N 1
ATOM 5629 C CA . CYS B 1 97 ? 19.822 0.141 -21.705 1 82.08 97 CYS B CA 1
ATOM 5630 C C . CYS B 1 97 ? 19.642 0.135 -23.219 1 82.08 97 CYS B C 1
ATOM 5632 O O . CYS B 1 97 ? 18.619 -0.328 -23.725 1 82.08 97 CYS B O 1
ATOM 5634 N N . LYS B 1 98 ? 20.626 0.675 -23.827 1 74.07 98 LYS B N 1
ATOM 5635 C CA . LYS B 1 98 ? 20.538 0.733 -25.283 1 74.07 98 LYS B CA 1
ATOM 5636 C C . LYS B 1 98 ? 20.849 -0.624 -25.908 1 74.07 98 LYS B C 1
ATOM 5638 O O . LYS B 1 98 ? 21.654 -1.39 -25.373 1 74.07 98 LYS B O 1
ATOM 5643 N N . ASP B 1 99 ? 20.133 -0.949 -26.999 1 73.18 99 ASP B N 1
ATOM 5644 C CA . ASP B 1 99 ? 20.398 -2.047 -27.924 1 73.18 99 ASP B CA 1
ATOM 5645 C C . ASP B 1 99 ? 20.438 -3.386 -27.191 1 73.18 99 ASP B C 1
ATOM 5647 O O . ASP B 1 99 ? 21.407 -4.138 -27.313 1 73.18 99 ASP B O 1
ATOM 5651 N N . LEU B 1 100 ? 19.476 -3.684 -26.453 1 79.48 100 LEU B N 1
ATOM 5652 C CA . LEU B 1 100 ? 19.335 -4.975 -25.788 1 79.48 100 LEU B CA 1
ATOM 5653 C C . LEU B 1 100 ? 18.866 -6.044 -26.769 1 79.48 100 LEU B C 1
ATOM 5655 O O . LEU B 1 100 ? 17.928 -5.819 -27.537 1 79.48 100 LEU B O 1
ATOM 5659 N N . PRO B 1 101 ? 19.571 -7.097 -26.841 1 79.34 101 PRO B N 1
ATOM 5660 C CA . PRO B 1 101 ? 19.214 -8.151 -27.794 1 79.34 101 PRO B CA 1
ATOM 5661 C C . PRO B 1 101 ? 17.806 -8.699 -27.569 1 79.34 101 PRO B C 1
ATOM 5663 O O . PRO B 1 101 ? 17.198 -9.246 -28.492 1 79.34 101 PRO B O 1
ATOM 5666 N N . LEU B 1 102 ? 17.358 -8.534 -26.403 1 87.06 102 LEU B N 1
ATOM 5667 C CA . LEU B 1 102 ? 15.996 -8.981 -26.131 1 87.06 102 LEU B CA 1
ATOM 5668 C C . LEU B 1 102 ? 14.986 -8.17 -26.936 1 87.06 102 LEU B C 1
ATOM 5670 O O . LEU B 1 102 ? 15.135 -6.954 -27.083 1 87.06 102 LEU B O 1
ATOM 5674 N N . THR B 1 103 ? 14.066 -8.792 -27.419 1 87.6 103 THR B N 1
ATOM 5675 C CA . THR B 1 103 ? 13.059 -8.164 -28.268 1 87.6 103 THR B CA 1
ATOM 5676 C C . THR B 1 103 ? 12.441 -6.956 -27.571 1 87.6 103 THR B C 1
ATOM 5678 O O . THR B 1 103 ? 12.2 -6.985 -26.362 1 87.6 103 THR B O 1
ATOM 5681 N N . LYS B 1 104 ? 12.106 -5.914 -28.285 1 88.01 104 LYS B N 1
ATOM 5682 C CA . LYS B 1 104 ? 11.433 -4.718 -27.787 1 88.01 104 LYS B CA 1
ATOM 5683 C C . LYS B 1 104 ? 9.934 -4.956 -27.629 1 88.01 104 LYS B C 1
ATOM 5685 O O . LYS B 1 104 ? 9.239 -4.164 -26.989 1 88.01 104 LYS B O 1
ATOM 5690 N N . GLY B 1 105 ? 9.459 -6.081 -27.965 1 88.71 105 GLY B N 1
ATOM 5691 C CA . GLY B 1 105 ? 8.028 -6.334 -27.991 1 88.71 105 GLY B CA 1
ATOM 5692 C C . GLY B 1 105 ? 7.351 -5.802 -29.24 1 88.71 105 GLY B C 1
ATOM 5693 O O . GLY B 1 105 ? 7.884 -4.917 -29.913 1 88.71 105 GLY B O 1
ATOM 5694 N N . ASP B 1 106 ? 6.296 -6.346 -29.621 1 90.94 106 ASP B N 1
ATOM 5695 C CA . ASP B 1 106 ? 5.485 -5.903 -30.751 1 90.94 106 ASP B CA 1
ATOM 5696 C C . ASP B 1 106 ? 4.393 -4.937 -30.298 1 90.94 106 ASP B C 1
ATOM 5698 O O . ASP B 1 106 ? 3.869 -5.06 -29.188 1 90.94 106 ASP B O 1
ATOM 5702 N N . VAL B 1 107 ? 4.161 -3.983 -31.052 1 92.31 107 VAL B N 1
ATOM 5703 C CA . VAL B 1 107 ? 3.083 -3.048 -30.749 1 92.31 107 VAL B CA 1
ATOM 5704 C C . VAL B 1 107 ? 1.827 -3.439 -31.526 1 92.31 107 VAL B C 1
ATOM 5706 O O . VAL B 1 107 ? 1.858 -3.549 -32.754 1 92.31 107 VAL B O 1
ATOM 5709 N N . VAL B 1 108 ? 0.777 -3.741 -30.866 1 92.48 108 VAL B N 1
ATOM 5710 C CA . VAL B 1 108 ? -0.485 -4.144 -31.479 1 92.48 108 VAL B CA 1
ATOM 5711 C C . VAL B 1 108 ? -1.572 -3.125 -31.142 1 92.48 108 VAL B C 1
ATOM 5713 O O . VAL B 1 108 ? -1.604 -2.586 -30.034 1 92.48 108 VAL B O 1
ATOM 5716 N N . SER B 1 109 ? -2.348 -2.857 -32.074 1 93.21 109 SER B N 1
ATOM 5717 C CA . SER B 1 109 ? -3.498 -1.988 -31.848 1 93.21 109 SER B CA 1
ATOM 5718 C C . SER B 1 109 ? -4.653 -2.754 -31.211 1 93.21 109 SER B C 1
ATOM 5720 O O . SER B 1 109 ? -5.089 -3.78 -31.738 1 93.21 109 SER B O 1
ATOM 5722 N N . VAL B 1 110 ? -5.088 -2.301 -30.062 1 94.01 110 VAL B N 1
ATOM 5723 C CA . VAL B 1 110 ? -6.161 -2.996 -29.358 1 94.01 110 VAL B CA 1
ATOM 5724 C C . VAL B 1 110 ? -7.266 -2.007 -28.994 1 94.01 110 VAL B C 1
ATOM 5726 O O . VAL B 1 110 ? -6.994 -0.837 -28.717 1 94.01 110 VAL B O 1
ATOM 5729 N N . PRO B 1 111 ? -8.478 -2.477 -29.085 1 93.86 111 PRO B N 1
ATOM 5730 C CA . PRO B 1 111 ? -9.547 -1.624 -28.561 1 93.86 111 PRO B CA 1
ATOM 5731 C C . PRO B 1 111 ? -9.47 -1.445 -27.046 1 93.86 111 PRO B C 1
ATOM 5733 O O . PRO B 1 111 ? -9.224 -2.41 -26.318 1 93.86 111 PRO B O 1
ATOM 5736 N N . ALA B 1 112 ? -9.502 -0.248 -26.579 1 92.75 112 ALA B N 1
ATOM 5737 C CA . ALA B 1 112 ? -9.433 0.033 -25.147 1 92.75 112 ALA B CA 1
ATOM 5738 C C . ALA B 1 112 ? -10.41 1.139 -24.758 1 92.75 112 ALA B C 1
ATOM 5740 O O . ALA B 1 112 ? -10.842 1.921 -25.608 1 92.75 112 ALA B O 1
ATOM 5741 N N . VAL B 1 113 ? -10.782 1.09 -23.543 1 86.07 113 VAL B N 1
ATOM 5742 C CA . VAL B 1 113 ? -11.659 2.119 -22.993 1 86.07 113 VAL B CA 1
ATOM 5743 C C . VAL B 1 113 ? -10.826 3.188 -22.291 1 86.07 113 VAL B C 1
ATOM 5745 O O . VAL B 1 113 ? -9.948 2.87 -21.485 1 86.07 113 VAL B O 1
ATOM 5748 N N . ASP B 1 114 ? -10.936 4.369 -22.729 1 77.09 114 ASP B N 1
ATOM 5749 C CA . ASP B 1 114 ? -10.343 5.46 -21.961 1 77.09 114 ASP B CA 1
ATOM 5750 C C . ASP B 1 114 ? -11.083 5.668 -20.641 1 77.09 114 ASP B C 1
ATOM 5752 O O . ASP B 1 114 ? -12.251 6.063 -20.634 1 77.09 114 ASP B O 1
ATOM 5756 N N . PRO B 1 115 ? -10.401 5.334 -19.62 1 69.08 115 PRO B N 1
ATOM 5757 C CA . PRO B 1 115 ? -11.126 5.374 -18.348 1 69.08 115 PRO B CA 1
ATOM 5758 C C . PRO B 1 115 ? -11.614 6.776 -17.99 1 69.08 115 PRO B C 1
ATOM 5760 O O . PRO B 1 115 ? -12.524 6.928 -17.171 1 69.08 115 PRO B O 1
ATOM 5763 N N . LYS B 1 116 ? -11.044 7.807 -18.568 1 58.2 116 LYS B N 1
ATOM 5764 C CA . LYS B 1 116 ? -11.419 9.19 -18.29 1 58.2 116 LYS B CA 1
ATOM 5765 C C . LYS B 1 116 ? -12.669 9.588 -19.069 1 58.2 116 LYS B C 1
ATOM 5767 O O . LYS B 1 116 ? -13.553 10.261 -18.534 1 58.2 116 LYS B O 1
ATOM 5772 N N . THR B 1 117 ? -12.803 9.081 -20.329 1 59.78 117 THR B N 1
ATOM 5773 C CA . THR B 1 117 ? -13.866 9.535 -21.219 1 59.78 117 THR B CA 1
ATOM 5774 C C . THR B 1 117 ? -14.898 8.432 -21.435 1 59.78 117 THR B C 1
ATOM 5776 O O . THR B 1 117 ? -16.012 8.698 -21.891 1 59.78 117 THR B O 1
ATOM 5779 N N . GLY B 1 118 ? -14.559 7.203 -21.062 1 66.25 118 GLY B N 1
ATOM 5780 C CA . GLY B 1 118 ? -15.429 6.066 -21.316 1 66.25 118 GLY B CA 1
ATOM 5781 C C . GLY B 1 118 ? -15.512 5.694 -22.784 1 66.25 118 GLY B C 1
ATOM 5782 O O . GLY B 1 118 ? -16.187 4.729 -23.148 1 66.25 118 GLY B O 1
ATOM 5783 N N . THR B 1 119 ? -14.829 6.476 -23.542 1 75.77 119 THR B N 1
ATOM 5784 C CA . THR B 1 119 ? -14.862 6.21 -24.975 1 75.77 119 THR B CA 1
ATOM 5785 C C . THR B 1 119 ? -13.916 5.068 -25.336 1 75.77 119 THR B C 1
ATOM 5787 O O . THR B 1 119 ? -12.878 4.89 -24.696 1 75.77 119 THR B O 1
ATOM 5790 N N . THR B 1 120 ? -14.429 4.289 -26.274 1 84.85 120 THR B N 1
ATOM 5791 C CA . THR B 1 120 ? -13.608 3.188 -26.766 1 84.85 120 THR B CA 1
ATOM 5792 C C . THR B 1 120 ? -12.822 3.611 -28.004 1 84.85 120 THR B C 1
ATOM 5794 O O . THR B 1 120 ? -13.346 4.319 -28.867 1 84.85 120 THR B O 1
ATOM 5797 N N . GLY B 1 121 ? -11.575 3.375 -28.029 1 89.29 121 GLY B N 1
ATOM 5798 C CA . GLY B 1 121 ? -10.719 3.649 -29.172 1 89.29 121 GLY B CA 1
ATOM 5799 C C . GLY B 1 121 ? -9.5 2.747 -29.235 1 89.29 121 GLY B C 1
ATOM 5800 O O . GLY B 1 121 ? -9.253 1.964 -28.315 1 89.29 121 GLY B O 1
ATOM 5801 N N . PRO B 1 122 ? -8.931 2.76 -30.41 1 92.51 122 PRO B N 1
ATOM 5802 C CA . PRO B 1 122 ? -7.713 1.964 -30.571 1 92.51 122 PRO B CA 1
ATOM 5803 C C . PRO B 1 122 ? -6.526 2.538 -29.8 1 92.51 122 PRO B C 1
ATOM 5805 O O . PRO B 1 122 ? -6.337 3.757 -29.771 1 92.51 122 PRO B O 1
ATOM 5808 N N . VAL B 1 123 ? -5.894 1.688 -29.068 1 93.4 123 VAL B N 1
ATOM 5809 C CA . VAL B 1 123 ? -4.671 2.082 -28.377 1 93.4 123 VAL B CA 1
ATOM 5810 C C . VAL B 1 123 ? -3.562 1.075 -28.675 1 93.4 123 VAL B C 1
ATOM 5812 O O . VAL B 1 123 ? -3.837 -0.076 -29.022 1 93.4 123 VAL B O 1
ATOM 5815 N N . ASP B 1 124 ? -2.334 1.525 -28.5 1 90.97 124 ASP B N 1
ATOM 5816 C CA . ASP B 1 124 ? -1.177 0.664 -28.725 1 90.97 124 ASP B CA 1
ATOM 5817 C C . ASP B 1 124 ? -0.808 -0.103 -27.457 1 90.97 124 ASP B C 1
ATOM 5819 O O . ASP B 1 124 ? -0.714 0.482 -26.376 1 90.97 124 ASP B O 1
ATOM 5823 N N . ALA B 1 125 ? -0.748 -1.378 -27.618 1 93.31 125 ALA B N 1
ATOM 5824 C CA . ALA B 1 125 ? -0.272 -2.236 -26.536 1 93.31 125 ALA B CA 1
ATOM 5825 C C . ALA B 1 125 ? 1.001 -2.974 -26.942 1 93.31 125 ALA B C 1
ATOM 5827 O O . ALA B 1 125 ? 1.126 -3.427 -28.082 1 93.31 125 ALA B O 1
ATOM 5828 N N . THR B 1 126 ? 1.948 -3.038 -26.034 1 94.33 126 THR B N 1
ATOM 5829 C CA . THR B 1 126 ? 3.161 -3.81 -26.28 1 94.33 126 THR B CA 1
ATOM 5830 C C . THR B 1 126 ? 2.962 -5.27 -25.886 1 94.33 126 THR B C 1
ATOM 5832 O O . THR B 1 126 ? 2.539 -5.565 -24.767 1 94.33 126 THR B O 1
ATOM 5835 N N . VAL B 1 127 ? 3.245 -6.155 -26.819 1 94.31 127 VAL B N 1
ATOM 5836 C CA . VAL B 1 127 ? 3.079 -7.587 -26.595 1 94.31 127 VAL B CA 1
ATOM 5837 C C . VAL B 1 127 ? 4.398 -8.309 -26.862 1 94.31 127 VAL B C 1
ATOM 5839 O O . VAL B 1 127 ? 5.071 -8.038 -27.859 1 94.31 127 VAL B O 1
ATOM 5842 N N . PHE B 1 128 ? 4.802 -9.085 -25.912 1 94.37 128 PHE B N 1
ATOM 5843 C CA . PHE B 1 128 ? 5.95 -9.963 -26.108 1 94.37 128 PHE B CA 1
ATOM 5844 C C . PHE B 1 128 ? 5.506 -11.326 -26.628 1 94.37 128 PHE B C 1
ATOM 5846 O O . PHE B 1 128 ? 5.071 -12.18 -25.852 1 94.37 128 PHE B O 1
ATOM 5853 N N . LEU B 1 129 ? 5.639 -11.478 -27.886 1 90.7 129 LEU B N 1
ATOM 5854 C CA . LEU B 1 129 ? 5.188 -12.714 -28.517 1 90.7 129 LEU B CA 1
ATOM 5855 C C . LEU B 1 129 ? 6.109 -13.875 -28.158 1 90.7 129 LEU B C 1
ATOM 5857 O O . LEU B 1 129 ? 7.33 -13.768 -28.288 1 90.7 129 LEU B O 1
ATOM 5861 N N . PRO B 1 130 ? 5.55 -14.971 -27.782 1 88.39 130 PRO B N 1
ATOM 5862 C CA . PRO B 1 130 ? 6.343 -16.093 -27.274 1 88.39 130 PRO B CA 1
ATOM 5863 C C . PRO B 1 130 ? 7.414 -16.553 -28.261 1 88.39 130 PRO B C 1
ATOM 5865 O O . PRO B 1 130 ? 8.553 -16.814 -27.865 1 88.39 130 PRO B O 1
ATOM 5868 N N . HIS B 1 131 ? 7.096 -16.667 -29.575 1 86.49 131 HIS B N 1
ATOM 5869 C CA . HIS B 1 131 ? 8.092 -17.15 -30.525 1 86.49 131 HIS B CA 1
ATOM 5870 C C . HIS B 1 131 ? 9.258 -16.175 -30.645 1 86.49 131 HIS B C 1
ATOM 5872 O O . HIS B 1 131 ? 10.405 -16.591 -30.823 1 86.49 131 HIS B O 1
ATOM 5878 N N . VAL B 1 132 ? 8.946 -14.863 -30.508 1 89.39 132 VAL B N 1
ATOM 5879 C CA . VAL B 1 132 ? 9.993 -13.851 -30.586 1 89.39 132 VAL B CA 1
ATOM 5880 C C . VAL B 1 132 ? 10.853 -13.898 -29.325 1 89.39 132 VAL B C 1
ATOM 5882 O O . VAL B 1 132 ? 12.084 -13.863 -29.404 1 89.39 132 VAL B O 1
ATOM 5885 N N . VAL B 1 133 ? 10.145 -14.01 -28.174 1 89.86 133 VAL B N 1
ATOM 5886 C CA . VAL B 1 133 ? 10.865 -14.084 -26.907 1 89.86 133 VAL B CA 1
ATOM 5887 C C . VAL B 1 133 ? 11.746 -15.331 -26.886 1 89.86 133 VAL B C 1
ATOM 5889 O O . VAL B 1 133 ? 12.931 -15.256 -26.553 1 89.86 133 VAL B O 1
ATOM 5892 N N . PHE B 1 134 ? 11.168 -16.423 -27.297 1 87.36 134 PHE B N 1
ATOM 5893 C CA . PHE B 1 134 ? 11.884 -17.692 -27.343 1 87.36 134 PHE B CA 1
ATOM 5894 C C . PHE B 1 134 ? 13.126 -17.582 -28.22 1 87.36 134 PHE B C 1
ATOM 5896 O O . PHE B 1 134 ? 14.216 -17.992 -27.816 1 87.36 134 PHE B O 1
ATOM 5903 N N . SER B 1 135 ? 12.983 -17.017 -29.309 1 86.39 135 SER B N 1
ATOM 5904 C CA . SER B 1 135 ? 14.086 -16.859 -30.252 1 86.39 135 SER B CA 1
ATOM 5905 C C . SER B 1 135 ? 15.146 -15.908 -29.708 1 86.39 135 SER B C 1
ATOM 5907 O O . SER B 1 135 ? 16.344 -16.143 -29.879 1 86.39 135 SER B O 1
ATOM 5909 N N . SER B 1 136 ? 14.733 -14.836 -29.1 1 89.52 136 SER B N 1
ATOM 5910 C CA . SER B 1 136 ? 15.666 -13.859 -28.548 1 89.52 136 SER B CA 1
ATOM 5911 C C . SER B 1 136 ? 16.464 -14.449 -27.39 1 89.52 136 SER B C 1
ATOM 5913 O O . SER B 1 136 ? 17.641 -14.127 -27.212 1 89.52 136 SER B O 1
ATOM 5915 N N . LEU B 1 137 ? 15.812 -15.281 -26.661 1 90.69 137 LEU B N 1
ATOM 5916 C CA . LEU B 1 137 ? 16.454 -15.852 -25.481 1 90.69 137 LEU B CA 1
ATOM 5917 C C . LEU B 1 137 ? 17.473 -16.915 -25.878 1 90.69 137 LEU B C 1
ATOM 5919 O O . LEU B 1 137 ? 18.379 -17.231 -25.104 1 90.69 137 LEU B O 1
ATOM 5923 N N . GLU B 1 138 ? 17.288 -17.5 -27.045 1 88.46 138 GLU B N 1
ATOM 5924 C CA . GLU B 1 138 ? 18.194 -18.543 -27.517 1 88.46 138 GLU B CA 1
ATOM 5925 C C . GLU B 1 138 ? 19.619 -18.015 -27.654 1 88.46 138 GLU B C 1
ATOM 5927 O O . GLU B 1 138 ? 20.578 -18.79 -27.639 1 88.46 138 GLU B O 1
ATOM 5932 N N . GLU B 1 139 ? 19.75 -16.695 -27.719 1 83.67 139 GLU B N 1
ATOM 5933 C CA . GLU B 1 139 ? 21.053 -16.056 -27.876 1 83.67 139 GLU B CA 1
ATOM 5934 C C . GLU B 1 139 ? 21.823 -16.041 -26.559 1 83.67 139 GLU B C 1
ATOM 5936 O O . GLU B 1 139 ? 23.026 -15.773 -26.54 1 83.67 139 GLU B O 1
ATOM 5941 N N . TYR B 1 140 ? 21.121 -16.406 -25.561 1 85.72 140 TYR B N 1
ATOM 5942 C CA . TYR B 1 140 ? 21.741 -16.363 -24.242 1 85.72 140 TYR B CA 1
ATOM 5943 C C . TYR B 1 140 ? 22.157 -17.757 -23.788 1 85.72 140 TYR B C 1
ATOM 5945 O O . TYR B 1 140 ? 21.432 -18.73 -24.008 1 85.72 140 TYR B O 1
ATOM 5953 N N . ASP B 1 141 ? 23.241 -17.906 -23.084 1 84.17 141 ASP B N 1
ATOM 5954 C CA . ASP B 1 141 ? 23.776 -19.177 -22.606 1 84.17 141 ASP B CA 1
ATOM 5955 C C . ASP B 1 141 ? 22.809 -19.849 -21.633 1 84.17 141 ASP B C 1
ATOM 5957 O O . ASP B 1 141 ? 22.795 -21.076 -21.513 1 84.17 141 ASP B O 1
ATOM 5961 N N . LEU B 1 142 ? 21.975 -19.042 -21.056 1 88.59 142 LEU B N 1
ATOM 5962 C CA . LEU B 1 142 ? 21.09 -19.522 -20 1 88.59 142 LEU B CA 1
ATOM 5963 C C . LEU B 1 142 ? 19.839 -20.164 -20.589 1 88.59 142 LEU B C 1
ATOM 5965 O O . LEU B 1 142 ? 18.986 -20.663 -19.852 1 88.59 142 LEU B O 1
ATOM 5969 N N . PHE B 1 143 ? 19.716 -20.265 -21.889 1 90.18 143 PHE B N 1
ATOM 5970 C CA . PHE B 1 143 ? 18.509 -20.722 -22.567 1 90.18 143 PHE B CA 1
ATOM 5971 C C . PHE B 1 143 ? 18.127 -22.124 -22.107 1 90.18 143 PHE B C 1
ATOM 5973 O O . PHE B 1 143 ? 16.974 -22.373 -21.749 1 90.18 143 PHE B O 1
ATOM 5980 N N . PRO B 1 144 ? 19.075 -23.097 -21.979 1 91.36 144 PRO B N 1
ATOM 5981 C CA . PRO B 1 144 ? 18.689 -24.439 -21.537 1 91.36 144 PRO B CA 1
ATOM 5982 C C . PRO B 1 144 ? 18.087 -24.449 -20.134 1 91.36 144 PRO B C 1
ATOM 5984 O O . PRO B 1 144 ? 17.136 -25.189 -19.872 1 91.36 144 PRO B O 1
ATOM 5987 N N . ASP B 1 145 ? 18.56 -23.555 -19.303 1 90.32 145 ASP B N 1
ATOM 5988 C CA . ASP B 1 145 ? 18.061 -23.493 -17.932 1 90.32 145 ASP B CA 1
ATOM 5989 C C . ASP B 1 145 ? 16.708 -22.79 -17.871 1 90.32 145 ASP B C 1
ATOM 5991 O O . ASP B 1 145 ? 15.84 -23.168 -17.081 1 90.32 145 ASP B O 1
ATOM 5995 N N . LEU B 1 146 ? 16.515 -21.803 -18.686 1 91.75 146 LEU B N 1
ATOM 5996 C CA . LEU B 1 146 ? 15.279 -21.03 -18.727 1 91.75 146 LEU B CA 1
ATOM 5997 C C . LEU B 1 146 ? 14.095 -21.916 -19.099 1 91.75 146 LEU B C 1
ATOM 5999 O O . LEU B 1 146 ? 12.98 -21.703 -18.617 1 91.75 146 LEU B O 1
ATOM 6003 N N . PHE B 1 147 ? 14.407 -22.945 -19.849 1 93.23 147 PHE B N 1
ATOM 6004 C CA . PHE B 1 147 ? 13.311 -23.761 -20.357 1 93.23 147 PHE B CA 1
ATOM 6005 C C . PHE B 1 147 ? 13.437 -25.2 -19.873 1 93.23 147 PHE B C 1
ATOM 6007 O O . PHE B 1 147 ? 12.676 -26.073 -20.297 1 93.23 147 PHE B O 1
ATOM 6014 N N . GLY B 1 148 ? 14.428 -25.481 -18.976 1 92.24 148 GLY B N 1
ATOM 6015 C CA . GLY B 1 148 ? 14.595 -26.783 -18.35 1 92.24 148 GLY B CA 1
ATOM 6016 C C . GLY B 1 148 ? 14.84 -27.898 -19.348 1 92.24 148 GLY B C 1
ATOM 6017 O O . GLY B 1 148 ? 14.258 -28.979 -19.235 1 92.24 148 GLY B O 1
ATOM 6018 N N . LEU B 1 149 ? 15.688 -27.681 -20.342 1 92.79 149 LEU B N 1
ATOM 6019 C CA . LEU B 1 149 ? 15.862 -28.593 -21.467 1 92.79 149 LEU B CA 1
ATOM 6020 C C . LEU B 1 149 ? 16.419 -29.933 -21 1 92.79 149 LEU B C 1
ATOM 6022 O O . LEU B 1 149 ? 16.149 -30.969 -21.612 1 92.79 149 LEU B O 1
ATOM 6026 N N . ALA B 1 150 ? 17.139 -29.907 -19.932 1 91.55 150 ALA B N 1
ATOM 6027 C CA . ALA B 1 150 ? 17.736 -31.132 -19.407 1 91.55 150 ALA B CA 1
ATOM 6028 C C . ALA B 1 150 ? 16.663 -32.096 -18.91 1 91.55 150 ALA B C 1
ATOM 6030 O O . ALA B 1 150 ? 16.901 -33.302 -18.808 1 91.55 150 ALA B O 1
ATOM 6031 N N . ASN B 1 151 ? 15.48 -31.617 -18.701 1 92.04 151 ASN B N 1
ATOM 6032 C CA . ASN B 1 151 ? 14.439 -32.429 -18.078 1 92.04 151 ASN B CA 1
ATOM 6033 C C . ASN B 1 151 ? 13.327 -32.769 -19.066 1 92.04 151 ASN B C 1
ATOM 6035 O O . ASN B 1 151 ? 12.298 -33.328 -18.681 1 92.04 151 ASN B O 1
ATOM 6039 N N . LEU B 1 152 ? 13.489 -32.495 -20.32 1 94.13 152 LEU B N 1
ATOM 6040 C CA . LEU B 1 152 ? 12.435 -32.667 -21.313 1 94.13 152 LEU B CA 1
ATOM 6041 C C . LEU B 1 152 ? 12.066 -34.139 -21.464 1 94.13 152 LEU B C 1
ATOM 6043 O O . LEU B 1 152 ? 10.889 -34.499 -21.392 1 94.13 152 LEU B O 1
ATOM 6047 N N . GLU B 1 153 ? 13.055 -34.95 -21.549 1 91.27 153 GLU B N 1
ATOM 6048 C CA . GLU B 1 153 ? 12.797 -36.373 -21.748 1 91.27 153 GLU B CA 1
ATOM 6049 C C . GLU B 1 153 ? 12.087 -36.979 -20.542 1 91.27 153 GLU B C 1
ATOM 6051 O O . GLU B 1 153 ? 11.13 -37.741 -20.697 1 91.27 153 GLU B O 1
ATOM 6056 N N . LYS B 1 154 ? 12.575 -36.575 -19.454 1 90.41 154 LYS B N 1
ATOM 6057 C CA . LYS B 1 154 ? 11.948 -37.078 -18.235 1 90.41 154 LYS B CA 1
ATOM 6058 C C . LYS B 1 154 ? 10.49 -36.636 -18.144 1 90.41 154 LYS B C 1
ATOM 6060 O O . LYS B 1 154 ? 9.616 -37.43 -17.789 1 90.41 154 LYS B O 1
ATOM 6065 N N . PHE B 1 155 ? 10.243 -35.476 -18.434 1 92.2 155 PHE B N 1
ATOM 6066 C CA . PHE B 1 155 ? 8.891 -34.932 -18.389 1 92.2 155 PHE B CA 1
ATOM 6067 C C . PHE B 1 155 ? 7.961 -35.717 -19.305 1 92.2 155 PHE B C 1
ATOM 6069 O O . PHE B 1 155 ? 6.905 -36.185 -18.874 1 92.2 155 PHE B O 1
ATOM 6076 N N . TRP B 1 156 ? 8.335 -35.866 -20.479 1 92.46 156 TRP B N 1
ATOM 6077 C CA . TRP B 1 156 ? 7.459 -36.477 -21.472 1 92.46 156 TRP B CA 1
ATOM 6078 C C . TRP B 1 156 ? 7.302 -37.972 -21.214 1 92.46 156 TRP B C 1
ATOM 6080 O O . TRP B 1 156 ? 6.229 -38.538 -21.435 1 92.46 156 TRP B O 1
ATOM 6090 N N . SER B 1 157 ? 8.333 -38.606 -20.7 1 89.85 157 SER B N 1
ATOM 6091 C CA . SER B 1 157 ? 8.221 -40.013 -20.329 1 89.85 157 SER B CA 1
ATOM 6092 C C . SER B 1 157 ? 7.219 -40.209 -19.197 1 89.85 157 SER B C 1
ATOM 6094 O O . SER B 1 157 ? 6.439 -41.163 -19.209 1 89.85 157 SER B O 1
ATOM 6096 N N . LEU B 1 158 ? 7.268 -39.33 -18.321 1 89.11 158 LEU B N 1
ATOM 6097 C CA . LEU B 1 158 ? 6.323 -39.405 -17.212 1 89.11 158 LEU B CA 1
ATOM 6098 C C . LEU B 1 158 ? 4.907 -39.09 -17.683 1 89.11 158 LEU B C 1
ATOM 6100 O O . LEU B 1 158 ? 3.945 -39.717 -17.233 1 89.11 158 LEU B O 1
ATOM 6104 N N . ALA B 1 159 ? 4.828 -38.128 -18.571 1 90.33 159 ALA B N 1
ATOM 6105 C CA . ALA B 1 159 ? 3.523 -37.764 -19.118 1 90.33 159 ALA B CA 1
ATOM 6106 C C . ALA B 1 159 ? 2.895 -38.937 -19.866 1 90.33 159 ALA B C 1
ATOM 6108 O O . ALA B 1 159 ? 1.688 -39.168 -19.769 1 90.33 159 ALA B O 1
ATOM 6109 N N . GLU B 1 160 ? 3.654 -39.686 -20.516 1 89.19 160 GLU B N 1
ATOM 6110 C CA . GLU B 1 160 ? 3.176 -40.842 -21.269 1 89.19 160 GLU B CA 1
ATOM 6111 C C . GLU B 1 160 ? 2.581 -41.898 -20.342 1 89.19 160 GLU B C 1
ATOM 6113 O O . GLU B 1 160 ? 1.576 -42.53 -20.674 1 89.19 160 GLU B O 1
ATOM 6118 N N . LYS B 1 161 ? 3.127 -41.926 -19.242 1 87.51 161 LYS B N 1
ATOM 6119 C CA . LYS B 1 161 ? 2.697 -42.946 -18.291 1 87.51 161 LYS B CA 1
ATOM 6120 C C . LYS B 1 161 ? 1.327 -42.612 -17.707 1 87.51 161 LYS B C 1
ATOM 6122 O O . LYS B 1 161 ? 0.651 -43.484 -17.157 1 87.51 161 LYS B O 1
ATOM 6127 N N . THR B 1 162 ? 0.976 -41.418 -17.842 1 87.17 162 THR B N 1
ATOM 6128 C CA . THR B 1 162 ? -0.308 -41.009 -17.283 1 87.17 162 THR B CA 1
ATOM 6129 C C . THR B 1 162 ? -1.449 -41.373 -18.228 1 87.17 162 THR B C 1
ATOM 6131 O O . THR B 1 162 ? -2.618 -41.355 -17.835 1 87.17 162 THR B O 1
ATOM 6134 N N . HIS B 1 163 ? -1.198 -41.629 -19.471 1 81.35 163 HIS B N 1
ATOM 6135 C CA . HIS B 1 163 ? -2.185 -41.938 -20.5 1 81.35 163 HIS B CA 1
ATOM 6136 C C . HIS B 1 163 ? -3.152 -40.776 -20.701 1 81.35 163 HIS B C 1
ATOM 6138 O O . HIS B 1 163 ? -4.364 -40.982 -20.802 1 81.35 163 HIS B O 1
ATOM 6144 N N . ASP B 1 164 ? -2.52 -39.605 -20.529 1 80.54 164 ASP B N 1
ATOM 6145 C CA . ASP B 1 164 ? -3.272 -38.384 -20.802 1 80.54 164 ASP B CA 1
ATOM 6146 C C . ASP B 1 164 ? -3.614 -38.269 -22.286 1 80.54 164 ASP B C 1
ATOM 6148 O O . ASP B 1 164 ? -2.721 -38.267 -23.135 1 80.54 164 ASP B O 1
ATOM 6152 N N . ASP B 1 165 ? -4.805 -38.201 -22.58 1 78.97 165 ASP B N 1
ATOM 6153 C CA . ASP B 1 165 ? -5.232 -38.169 -23.975 1 78.97 165 ASP B CA 1
ATOM 6154 C C . ASP B 1 165 ? -4.697 -36.927 -24.685 1 78.97 165 ASP B C 1
ATOM 6156 O O . ASP B 1 165 ? -4.632 -36.889 -25.915 1 78.97 165 ASP B O 1
ATOM 6160 N N . ARG B 1 166 ? -4.178 -35.922 -23.954 1 77.21 166 ARG B N 1
ATOM 6161 C CA . ARG B 1 166 ? -3.559 -34.738 -24.542 1 77.21 166 ARG B CA 1
ATOM 6162 C C . ARG B 1 166 ? -2.258 -35.097 -25.252 1 77.21 166 ARG B C 1
ATOM 6164 O O . ARG B 1 166 ? -1.857 -34.421 -26.202 1 77.21 166 ARG B O 1
ATOM 6171 N N . LEU B 1 167 ? -1.679 -35.997 -24.638 1 79.89 167 LEU B N 1
ATOM 6172 C CA . LEU B 1 167 ? -0.395 -36.387 -25.209 1 79.89 167 LEU B CA 1
ATOM 6173 C C . LEU B 1 167 ? -0.591 -37.241 -26.457 1 79.89 167 LEU B C 1
ATOM 6175 O O . LEU B 1 167 ? 0.022 -36.981 -27.495 1 79.89 167 LEU B O 1
ATOM 6179 N N . THR B 1 168 ? -1.446 -38.254 -26.407 1 73.78 168 THR B N 1
ATOM 6180 C CA . THR B 1 168 ? -1.601 -39.232 -27.478 1 73.78 168 THR B CA 1
ATOM 6181 C C . THR B 1 168 ? -2.219 -38.586 -28.715 1 73.78 168 THR B C 1
ATOM 6183 O O . THR B 1 168 ? -1.96 -39.016 -29.841 1 73.78 168 THR B O 1
ATOM 6186 N N . GLU B 1 169 ? -2.852 -37.558 -28.46 1 73.39 169 GLU B N 1
ATOM 6187 C CA . GLU B 1 169 ? -3.608 -36.997 -29.575 1 73.39 169 GLU B CA 1
ATOM 6188 C C . GLU B 1 169 ? -3.03 -35.655 -30.015 1 73.39 169 GLU B C 1
ATOM 6190 O O . GLU B 1 169 ? -3.518 -35.046 -30.969 1 73.39 169 GLU B O 1
ATOM 6195 N N . HIS B 1 170 ? -1.983 -35.252 -29.345 1 79.84 170 HIS B N 1
ATOM 6196 C CA . HIS B 1 170 ? -1.435 -33.945 -29.688 1 79.84 170 HIS B CA 1
ATOM 6197 C C . HIS B 1 170 ? -0.7 -33.989 -31.024 1 79.84 170 HIS B C 1
ATOM 6199 O O . HIS B 1 170 ? 0.283 -34.719 -31.173 1 79.84 170 HIS B O 1
ATOM 6205 N N . PRO B 1 171 ? -1.07 -33.21 -31.903 1 75.78 171 PRO B N 1
ATOM 6206 C CA . PRO B 1 171 ? -0.489 -33.323 -33.242 1 75.78 171 PRO B CA 1
ATOM 6207 C C . PRO B 1 171 ? 0.988 -32.938 -33.279 1 75.78 171 PRO B C 1
ATOM 6209 O O . PRO B 1 171 ? 1.721 -33.371 -34.172 1 75.78 171 PRO B O 1
ATOM 6212 N N . LEU B 1 172 ? 1.448 -32.206 -32.232 1 72.8 172 LEU B N 1
ATOM 6213 C CA . LEU B 1 172 ? 2.817 -31.703 -32.27 1 72.8 172 LEU B CA 1
ATOM 6214 C C . LEU B 1 172 ? 3.756 -32.623 -31.498 1 72.8 172 LEU B C 1
ATOM 6216 O O . LEU B 1 172 ? 4.973 -32.423 -31.504 1 72.8 172 LEU B O 1
ATOM 6220 N N . LEU B 1 173 ? 3.176 -33.477 -30.85 1 79.82 173 LEU B N 1
ATOM 6221 C CA . LEU B 1 173 ? 3.986 -34.355 -30.013 1 79.82 173 LEU B CA 1
ATOM 6222 C C . LEU B 1 173 ? 4.16 -35.722 -30.668 1 79.82 173 LEU B C 1
ATOM 6224 O O . LEU B 1 173 ? 3.821 -36.747 -30.073 1 79.82 173 LEU B O 1
ATOM 6228 N N . LYS B 1 174 ? 4.552 -35.604 -31.846 1 75.97 174 LYS B N 1
ATOM 6229 C CA . LYS B 1 174 ? 4.784 -36.809 -32.637 1 75.97 174 LYS B CA 1
ATOM 6230 C C . LYS B 1 174 ? 6.119 -36.735 -33.373 1 75.97 174 LYS B C 1
ATOM 6232 O O . LYS B 1 174 ? 6.757 -35.681 -33.407 1 75.97 174 LYS B O 1
ATOM 6237 N N . GLY B 1 175 ? 6.617 -37.868 -33.918 1 73.26 175 GLY B N 1
ATOM 6238 C CA . GLY B 1 175 ? 7.832 -37.914 -34.716 1 73.26 175 GLY B CA 1
ATOM 6239 C C . GLY B 1 175 ? 9.066 -38.259 -33.904 1 73.26 175 GLY B C 1
ATOM 6240 O O . GLY B 1 175 ? 9.007 -38.334 -32.675 1 73.26 175 GLY B O 1
ATOM 6241 N N . PRO B 1 176 ? 10.116 -38.439 -34.621 1 79.06 176 PRO B N 1
ATOM 6242 C CA . PRO B 1 176 ? 11.343 -38.845 -33.931 1 79.06 176 PRO B CA 1
ATOM 6243 C C . PRO B 1 176 ? 11.998 -37.696 -33.167 1 79.06 176 PRO B C 1
ATOM 6245 O O . PRO B 1 176 ? 12.091 -36.58 -33.684 1 79.06 176 PRO B O 1
ATOM 6248 N N . GLY B 1 177 ? 12.32 -37.867 -31.938 1 81.64 177 GLY B N 1
ATOM 6249 C CA . GLY B 1 177 ? 13.128 -36.939 -31.163 1 81.64 177 GLY B CA 1
ATOM 6250 C C . GLY B 1 177 ? 12.33 -35.778 -30.602 1 81.64 177 GLY B C 1
ATOM 6251 O O . GLY B 1 177 ? 12.897 -34.853 -30.016 1 81.64 177 GLY B O 1
ATOM 6252 N N . TRP B 1 178 ? 10.976 -35.806 -30.703 1 86.93 178 TRP B N 1
ATOM 6253 C CA . TRP B 1 178 ? 10.176 -34.654 -30.301 1 86.93 178 TRP B CA 1
ATOM 6254 C C . TRP B 1 178 ? 10.303 -34.398 -28.803 1 86.93 178 TRP B C 1
ATOM 6256 O O . TRP B 1 178 ? 10.224 -33.252 -28.354 1 86.93 178 TRP B O 1
ATOM 6266 N N . LYS B 1 179 ? 10.651 -35.453 -28.033 1 89.91 179 LYS B N 1
ATOM 6267 C CA . LYS B 1 179 ? 10.733 -35.341 -26.58 1 89.91 179 LYS B CA 1
ATOM 6268 C C . LYS B 1 179 ? 11.914 -34.469 -26.162 1 89.91 179 LYS B C 1
ATOM 6270 O O . LYS B 1 179 ? 11.92 -33.908 -25.065 1 89.91 179 LYS B O 1
ATOM 6275 N N . HIS B 1 180 ? 12.839 -34.362 -27.071 1 90.41 180 HIS B N 1
ATOM 6276 C CA . HIS B 1 180 ? 14.057 -33.637 -26.729 1 90.41 180 HIS B CA 1
ATOM 6277 C C . HIS B 1 180 ? 13.985 -32.187 -27.195 1 90.41 180 HIS B C 1
ATOM 6279 O O . HIS B 1 180 ? 14.826 -31.367 -26.819 1 90.41 180 HIS B O 1
ATOM 6285 N N . LYS B 1 181 ? 12.936 -31.903 -27.912 1 90.14 181 LYS B N 1
ATOM 6286 C CA . LYS B 1 181 ? 12.946 -30.582 -28.534 1 90.14 181 LYS B CA 1
ATOM 6287 C C . LYS B 1 181 ? 11.628 -29.851 -28.294 1 90.14 181 LYS B C 1
ATOM 6289 O O . LYS B 1 181 ? 11.444 -28.724 -28.759 1 90.14 181 LYS B O 1
ATOM 6294 N N . THR B 1 182 ? 10.698 -30.453 -27.569 1 91.42 182 THR B N 1
ATOM 6295 C CA . THR B 1 182 ? 9.406 -29.816 -27.341 1 91.42 182 THR B CA 1
ATOM 6296 C C . THR B 1 182 ? 9.276 -29.361 -25.89 1 91.42 182 THR B C 1
ATOM 6298 O O . THR B 1 182 ? 9.221 -30.187 -24.977 1 91.42 182 THR B O 1
ATOM 6301 N N . VAL B 1 183 ? 9.199 -28.056 -25.696 1 92.18 183 VAL B N 1
ATOM 6302 C CA . VAL B 1 183 ? 9.136 -27.481 -24.356 1 92.18 183 VAL B CA 1
ATOM 6303 C C . VAL B 1 183 ? 7.68 -27.356 -23.915 1 92.18 183 VAL B C 1
ATOM 6305 O O . VAL B 1 183 ? 6.863 -26.749 -24.612 1 92.18 183 VAL B O 1
ATOM 6308 N N . PRO B 1 184 ? 7.288 -28.023 -22.839 1 92.69 184 PRO B N 1
ATOM 6309 C CA . PRO B 1 184 ? 5.953 -27.78 -22.286 1 92.69 184 PRO B CA 1
ATOM 6310 C C . PRO B 1 184 ? 5.831 -26.413 -21.618 1 92.69 184 PRO B C 1
ATOM 6312 O O . PRO B 1 184 ? 6.516 -26.142 -20.628 1 92.69 184 PRO B O 1
ATOM 6315 N N . LEU B 1 185 ? 4.928 -25.591 -22.076 1 91.65 185 LEU B N 1
ATOM 6316 C CA . LEU B 1 185 ? 4.781 -24.232 -21.566 1 91.65 185 LEU B CA 1
ATOM 6317 C C . LEU B 1 185 ? 3.511 -24.099 -20.732 1 91.65 185 LEU B C 1
ATOM 6319 O O . LEU B 1 185 ? 2.56 -24.862 -20.915 1 91.65 185 LEU B O 1
ATOM 6323 N N . PHE B 1 186 ? 3.564 -23.242 -19.861 1 91.05 186 PHE B N 1
ATOM 6324 C CA . PHE B 1 186 ? 2.346 -22.745 -19.231 1 91.05 186 PHE B CA 1
ATOM 6325 C C . PHE B 1 186 ? 2.061 -21.311 -19.661 1 91.05 186 PHE B C 1
ATOM 6327 O O . PHE B 1 186 ? 2.97 -20.59 -20.077 1 91.05 186 PHE B O 1
ATOM 6334 N N . VAL B 1 187 ? 0.828 -20.968 -19.678 1 90.59 187 VAL B N 1
ATOM 6335 C CA . VAL B 1 187 ? 0.353 -19.594 -19.798 1 90.59 187 VAL B CA 1
ATOM 6336 C C . VAL B 1 187 ? -0.406 -19.196 -18.534 1 90.59 187 VAL B C 1
ATOM 6338 O O . VAL B 1 187 ? -1.178 -19.989 -17.991 1 90.59 187 VAL B O 1
ATOM 6341 N N . HIS B 1 188 ? -0.069 -18.042 -18.09 1 90.37 188 HIS B N 1
ATOM 6342 C CA . HIS B 1 188 ? -0.64 -17.619 -16.816 1 90.37 188 HIS B CA 1
ATOM 6343 C C . HIS B 1 188 ? -1.237 -16.22 -16.917 1 90.37 188 HIS B C 1
ATOM 6345 O O . HIS B 1 188 ? -0.63 -15.322 -17.505 1 90.37 188 HIS B O 1
ATOM 6351 N N . GLY B 1 189 ? -2.439 -16.106 -16.411 1 87.69 189 GLY B N 1
ATOM 6352 C CA . GLY B 1 189 ? -3.096 -14.814 -16.301 1 87.69 189 GLY B CA 1
ATOM 6353 C C . GLY B 1 189 ? -3.421 -14.43 -14.869 1 87.69 189 GLY B C 1
ATOM 6354 O O . GLY B 1 189 ? -3.915 -15.255 -14.097 1 87.69 189 GLY B O 1
ATOM 6355 N N . ASP B 1 190 ? -3.051 -13.131 -14.554 1 86.17 190 ASP B N 1
ATOM 6356 C CA . ASP B 1 190 ? -3.338 -12.663 -13.202 1 86.17 190 ASP B CA 1
ATOM 6357 C C . ASP B 1 190 ? -3.483 -11.143 -13.166 1 86.17 190 ASP B C 1
ATOM 6359 O O . ASP B 1 190 ? -3.141 -10.459 -14.133 1 86.17 190 ASP B O 1
ATOM 6363 N N . GLY B 1 191 ? -4.092 -10.699 -12.083 1 81.74 191 GLY B N 1
ATOM 6364 C CA . GLY B 1 191 ? -4.206 -9.271 -11.836 1 81.74 191 GLY B CA 1
ATOM 6365 C C . GLY B 1 191 ? -3.349 -8.795 -10.679 1 81.74 191 GLY B C 1
ATOM 6366 O O . GLY B 1 191 ? -3.228 -9.485 -9.664 1 81.74 191 GLY B O 1
ATOM 6367 N N . ALA B 1 192 ? -2.651 -7.733 -10.932 1 78.04 192 ALA B N 1
ATOM 6368 C CA . ALA B 1 192 ? -1.825 -7.174 -9.865 1 78.04 192 ALA B CA 1
ATOM 6369 C C . ALA B 1 192 ? -2.18 -5.712 -9.606 1 78.04 192 ALA B C 1
ATOM 6371 O O . ALA B 1 192 ? -2.194 -4.897 -10.532 1 78.04 192 ALA B O 1
ATOM 6372 N N . GLU B 1 193 ? -2.429 -5.386 -8.365 1 77.98 193 GLU B N 1
ATOM 6373 C CA . GLU B 1 193 ? -2.768 -4.013 -8.004 1 77.98 193 GLU B CA 1
ATOM 6374 C C . GLU B 1 193 ? -1.538 -3.112 -8.043 1 77.98 193 GLU B C 1
ATOM 6376 O O . GLU B 1 193 ? -0.485 -3.465 -7.507 1 77.98 193 GLU B O 1
ATOM 6381 N N . PHE B 1 194 ? -1.578 -2.092 -8.745 1 77.97 194 PHE B N 1
ATOM 6382 C CA . PHE B 1 194 ? -0.453 -1.165 -8.787 1 77.97 194 PHE B CA 1
ATOM 6383 C C . PHE B 1 194 ? -0.868 0.213 -8.285 1 77.97 194 PHE B C 1
ATOM 6385 O O . PHE B 1 194 ? -0.019 1.07 -8.034 1 77.97 194 PHE B O 1
ATOM 6392 N N . GLN B 1 195 ? -2.164 0.51 -8.14 1 68.67 195 GLN B N 1
ATOM 6393 C CA . GLN B 1 195 ? -2.712 1.741 -7.58 1 68.67 195 GLN B CA 1
ATOM 6394 C C . GLN B 1 195 ? -4.1 1.507 -6.991 1 68.67 195 GLN B C 1
ATOM 6396 O O . GLN B 1 195 ? -4.705 0.455 -7.212 1 68.67 195 GLN B O 1
ATOM 6401 N N . THR B 1 196 ? -4.52 2.602 -6.266 1 58.56 196 THR B N 1
ATOM 6402 C CA . THR B 1 196 ? -5.822 2.452 -5.627 1 58.56 196 THR B CA 1
ATOM 6403 C C . THR B 1 196 ? -6.917 2.252 -6.671 1 58.56 196 THR B C 1
ATOM 6405 O O . THR B 1 196 ? -7.066 3.065 -7.585 1 58.56 196 THR B O 1
ATOM 6408 N N . ARG B 1 197 ? -7.52 1.112 -6.707 1 57.6 197 ARG B N 1
ATOM 6409 C CA . ARG B 1 197 ? -8.712 0.713 -7.448 1 57.6 197 ARG B CA 1
ATOM 6410 C C . ARG B 1 197 ? -8.372 0.389 -8.899 1 57.6 197 ARG B C 1
ATOM 6412 O O . ARG B 1 197 ? -9.221 0.517 -9.784 1 57.6 197 ARG B O 1
ATOM 6419 N N . ASP B 1 198 ? -7.074 0.274 -9.217 1 74.57 198 ASP B N 1
ATOM 6420 C CA . ASP B 1 198 ? -6.752 -0.209 -10.556 1 74.57 198 ASP B CA 1
ATOM 6421 C C . ASP B 1 198 ? -5.738 -1.35 -10.5 1 74.57 198 ASP B C 1
ATOM 6423 O O . ASP B 1 198 ? -4.915 -1.411 -9.584 1 74.57 198 ASP B O 1
ATOM 6427 N N . SER B 1 199 ? -5.902 -2.275 -11.361 1 84.56 199 SER B N 1
ATOM 6428 C CA . SER B 1 199 ? -5.031 -3.443 -11.448 1 84.56 199 SER B CA 1
ATOM 6429 C C . SER B 1 199 ? -4.545 -3.664 -12.877 1 84.56 199 SER B C 1
ATOM 6431 O O . SER B 1 199 ? -5.217 -3.275 -13.834 1 84.56 199 SER B O 1
ATOM 6433 N N . LEU B 1 200 ? -3.363 -4.112 -12.906 1 88.12 200 LEU B N 1
ATOM 6434 C CA . LEU B 1 200 ? -2.763 -4.525 -14.17 1 88.12 200 LEU B CA 1
ATOM 6435 C C . LEU B 1 200 ? -3.04 -5.999 -14.447 1 88.12 200 LEU B C 1
ATOM 6437 O O . LEU B 1 200 ? -2.759 -6.856 -13.606 1 88.12 200 LEU B O 1
ATOM 6441 N N . MET B 1 201 ? -3.741 -6.271 -15.543 1 89.73 201 MET B N 1
ATOM 6442 C CA . MET B 1 201 ? -3.835 -7.659 -15.986 1 89.73 201 MET B CA 1
ATOM 6443 C C . MET B 1 201 ? -2.572 -8.08 -16.729 1 89.73 201 MET B C 1
ATOM 6445 O O . MET B 1 201 ? -2.14 -7.401 -17.662 1 89.73 201 MET B O 1
ATOM 6449 N N . ILE B 1 202 ? -2.006 -9.149 -16.283 1 91.66 202 ILE B N 1
ATOM 6450 C CA . ILE B 1 202 ? -0.746 -9.603 -16.863 1 91.66 202 ILE B CA 1
ATOM 6451 C C . ILE B 1 202 ? -0.889 -11.047 -17.339 1 91.66 202 ILE B C 1
ATOM 6453 O O . ILE B 1 202 ? -1.471 -11.882 -16.643 1 91.66 202 ILE B O 1
ATOM 6457 N N . TRP B 1 203 ? -0.422 -11.254 -18.508 1 92.08 203 TRP B N 1
ATOM 6458 C CA . TRP B 1 203 ? -0.236 -12.598 -19.045 1 92.08 203 TRP B CA 1
ATOM 6459 C C . TRP B 1 203 ? 1.246 -12.923 -19.196 1 92.08 203 TRP B C 1
ATOM 6461 O O . TRP B 1 203 ? 2.026 -12.092 -19.667 1 92.08 203 TRP B O 1
ATOM 6471 N N . SER B 1 204 ? 1.556 -14.036 -18.737 1 92.78 204 SER B N 1
ATOM 6472 C CA . SER B 1 204 ? 2.936 -14.504 -18.831 1 92.78 204 SER B CA 1
ATOM 6473 C C . SER B 1 204 ? 2.997 -15.957 -19.288 1 92.78 204 SER B C 1
ATOM 6475 O O . SER B 1 204 ? 1.975 -16.647 -19.32 1 92.78 204 SER B O 1
ATOM 6477 N N . PHE B 1 205 ? 4.106 -16.36 -19.703 1 92.79 205 PHE B N 1
ATOM 6478 C CA . PHE B 1 205 ? 4.335 -17.756 -20.055 1 92.79 205 PHE B CA 1
ATOM 6479 C C . PHE B 1 205 ? 5.709 -18.216 -19.581 1 92.79 205 PHE B C 1
ATOM 6481 O O . PHE B 1 205 ? 6.546 -17.396 -19.199 1 92.79 205 PHE B O 1
ATOM 6488 N N . GLY B 1 206 ? 5.879 -19.417 -19.494 1 92.45 206 GLY B N 1
ATOM 6489 C CA . GLY B 1 206 ? 7.137 -20.032 -19.103 1 92.45 206 GLY B CA 1
ATOM 6490 C C . GLY B 1 206 ? 7.138 -21.541 -19.261 1 92.45 206 GLY B C 1
ATOM 6491 O O . GLY B 1 206 ? 6.14 -22.126 -19.687 1 92.45 206 GLY B O 1
ATOM 6492 N N . SER B 1 207 ? 8.237 -22.056 -19.012 1 93.4 207 SER B N 1
ATOM 6493 C CA . SER B 1 207 ? 8.372 -23.508 -19.044 1 93.4 207 SER B CA 1
ATOM 6494 C C . SER B 1 207 ? 7.944 -24.133 -17.72 1 93.4 207 SER B C 1
ATOM 6496 O O . SER B 1 207 ? 8.277 -23.62 -16.65 1 93.4 207 SER B O 1
ATOM 6498 N N . LEU B 1 208 ? 7.228 -25.203 -17.771 1 91.85 208 LEU B N 1
ATOM 6499 C CA . LEU B 1 208 ? 6.859 -25.939 -16.567 1 91.85 208 LEU B CA 1
ATOM 6500 C C . LEU B 1 208 ? 8.096 -26.485 -15.863 1 91.85 208 LEU B C 1
ATOM 6502 O O . LEU B 1 208 ? 8.027 -26.886 -14.699 1 91.85 208 LEU B O 1
ATOM 6506 N N . LEU B 1 209 ? 9.177 -26.437 -16.609 1 90.76 209 LEU B N 1
ATOM 6507 C CA . LEU B 1 209 ? 10.375 -27.127 -16.141 1 90.76 209 LEU B CA 1
ATOM 6508 C C . LEU B 1 209 ? 11.375 -26.139 -15.55 1 90.76 209 LEU B C 1
ATOM 6510 O O . LEU B 1 209 ? 12.432 -26.539 -15.058 1 90.76 209 LEU B O 1
ATOM 6514 N N . CYS B 1 210 ? 11.045 -24.866 -15.675 1 88.51 210 CYS B N 1
ATOM 6515 C CA . CYS B 1 210 ? 11.988 -23.857 -15.205 1 88.51 210 CYS B CA 1
ATOM 6516 C C . CYS B 1 210 ? 11.999 -23.787 -13.683 1 88.51 210 CYS B C 1
ATOM 6518 O O . CYS B 1 210 ? 10.95 -23.619 -13.058 1 88.51 210 CYS B O 1
ATOM 6520 N N . GLY B 1 211 ? 13.127 -23.903 -13.124 1 78.48 211 GLY B N 1
ATOM 6521 C CA . GLY B 1 211 ? 13.265 -23.851 -11.677 1 78.48 211 GLY B CA 1
ATOM 6522 C C . GLY B 1 211 ? 13.963 -22.595 -11.19 1 78.48 211 GLY B C 1
ATOM 6523 O O . GLY B 1 211 ? 14.27 -22.471 -10.002 1 78.48 211 GLY B O 1
ATOM 6524 N N . LEU B 1 212 ? 14.082 -21.693 -12.11 1 79.77 212 LEU B N 1
ATOM 6525 C CA . LEU B 1 212 ? 14.825 -20.483 -11.772 1 79.77 212 LEU B CA 1
ATOM 6526 C C . LEU B 1 212 ? 13.934 -19.484 -11.041 1 79.77 212 LEU B C 1
ATOM 6528 O O . LEU B 1 212 ? 12.824 -19.824 -10.626 1 79.77 212 LEU B O 1
ATOM 6532 N N . SER B 1 213 ? 14.487 -18.306 -10.84 1 78.79 213 SER B N 1
ATOM 6533 C CA . SER B 1 213 ? 13.742 -17.262 -10.144 1 78.79 213 SER B CA 1
ATOM 6534 C C . SER B 1 213 ? 12.469 -16.894 -10.899 1 78.79 213 SER B C 1
ATOM 6536 O O . SER B 1 213 ? 12.312 -17.248 -12.07 1 78.79 213 SER B O 1
ATOM 6538 N N . SER B 1 214 ? 11.53 -16.178 -10.299 1 83.7 214 SER B N 1
ATOM 6539 C CA . SER B 1 214 ? 10.213 -15.895 -10.861 1 83.7 214 SER B CA 1
ATOM 6540 C C . SER B 1 214 ? 10.323 -15.064 -12.135 1 83.7 214 SER B C 1
ATOM 6542 O O . SER B 1 214 ? 9.559 -15.266 -13.082 1 83.7 214 SER B O 1
ATOM 6544 N N . LEU B 1 215 ? 11.304 -14.249 -12.254 1 85.87 215 LEU B N 1
ATOM 6545 C CA . LEU B 1 215 ? 11.411 -13.402 -13.437 1 85.87 215 LEU B CA 1
ATOM 6546 C C . LEU B 1 215 ? 12.033 -14.168 -14.599 1 85.87 215 LEU B C 1
ATOM 6548 O O . LEU B 1 215 ? 11.938 -13.741 -15.752 1 85.87 215 LEU B O 1
ATOM 6552 N N . LEU B 1 216 ? 12.709 -15.268 -14.242 1 88.08 216 LEU B N 1
ATOM 6553 C CA . LEU B 1 216 ? 13.335 -16.092 -15.271 1 88.08 216 LEU B CA 1
ATOM 6554 C C . LEU B 1 216 ? 12.443 -17.272 -15.64 1 88.08 216 LEU B C 1
ATOM 6556 O O . LEU B 1 216 ? 12.695 -17.959 -16.633 1 88.08 216 LEU B O 1
ATOM 6560 N N . SER B 1 217 ? 11.418 -17.377 -14.825 1 89.35 217 SER B N 1
ATOM 6561 C CA . SER B 1 217 ? 10.512 -18.489 -15.097 1 89.35 217 SER B CA 1
ATOM 6562 C C . SER B 1 217 ? 9.203 -17.999 -15.706 1 89.35 217 SER B C 1
ATOM 6564 O O . SER B 1 217 ? 8.436 -18.79 -16.26 1 89.35 217 SER B O 1
ATOM 6566 N N . HIS B 1 218 ? 8.96 -16.708 -15.535 1 91.86 218 HIS B N 1
ATOM 6567 C CA . HIS B 1 218 ? 7.759 -16.086 -16.081 1 91.86 218 HIS B CA 1
ATOM 6568 C C . HIS B 1 218 ? 8.11 -14.939 -17.022 1 91.86 218 HIS B C 1
ATOM 6570 O O . HIS B 1 218 ? 8.654 -13.92 -16.589 1 91.86 218 HIS B O 1
ATOM 6576 N N . PHE B 1 219 ? 7.769 -15.157 -18.232 1 93.76 219 PHE B N 1
ATOM 6577 C CA . PHE B 1 219 ? 8.015 -14.112 -19.219 1 93.76 219 PHE B CA 1
ATOM 6578 C C . PHE B 1 219 ? 6.728 -13.364 -19.547 1 93.76 219 PHE B C 1
ATOM 6580 O O . PHE B 1 219 ? 5.74 -13.971 -19.964 1 93.76 219 PHE B O 1
ATOM 6587 N N . MET B 1 220 ? 6.781 -12.134 -19.369 1 93.88 220 MET B N 1
ATOM 6588 C CA . MET B 1 220 ? 5.607 -11.309 -19.64 1 93.88 220 MET B CA 1
ATOM 6589 C C . MET B 1 220 ? 5.226 -11.37 -21.115 1 93.88 220 MET B C 1
ATOM 6591 O O . MET B 1 220 ? 6.081 -11.211 -21.988 1 93.88 220 MET B O 1
ATOM 6595 N N . MET B 1 221 ? 4.014 -11.626 -21.419 1 92.86 221 MET B N 1
ATOM 6596 C CA . MET B 1 221 ? 3.485 -11.577 -22.779 1 92.86 221 MET B CA 1
ATOM 6597 C C . MET B 1 221 ? 2.819 -10.233 -23.056 1 92.86 221 MET B C 1
ATOM 6599 O O . MET B 1 221 ? 3.121 -9.579 -24.055 1 92.86 221 MET B O 1
ATOM 6603 N N . ALA B 1 222 ? 1.954 -9.98 -22.137 1 92.9 222 ALA B N 1
ATOM 6604 C CA . ALA B 1 222 ? 1.232 -8.717 -22.27 1 92.9 222 ALA B CA 1
ATOM 6605 C C . ALA B 1 222 ? 0.665 -8.264 -20.928 1 92.9 222 ALA B C 1
ATOM 6607 O O . ALA B 1 222 ? 0.439 -9.084 -20.035 1 92.9 222 ALA B O 1
ATOM 6608 N N . CYS B 1 223 ? 0.544 -7.032 -20.775 1 92.67 223 CYS B N 1
ATOM 6609 C CA . CYS B 1 223 ? -0.148 -6.467 -19.622 1 92.67 223 CYS B CA 1
ATOM 6610 C C . CYS B 1 223 ? -0.986 -5.26 -20.026 1 92.67 223 CYS B C 1
ATOM 6612 O O . CYS B 1 223 ? -0.641 -4.547 -20.97 1 92.67 223 CYS B O 1
ATOM 6614 N N . PHE B 1 224 ? -2.119 -5.134 -19.411 1 91.11 224 PHE B N 1
ATOM 6615 C CA . PHE B 1 224 ? -3.012 -4.015 -19.689 1 91.11 224 PHE B CA 1
ATOM 6616 C C . PHE B 1 224 ? -3.869 -3.69 -18.471 1 91.11 224 PHE B C 1
ATOM 6618 O O . PHE B 1 224 ? -4.351 -4.594 -17.786 1 91.11 224 PHE B O 1
ATOM 6625 N N . PRO B 1 225 ? -4.038 -2.424 -18.18 1 89.39 225 PRO B N 1
ATOM 6626 C CA . PRO B 1 225 ? -4.864 -2.086 -17.019 1 89.39 225 PRO B CA 1
ATOM 6627 C C . PRO B 1 225 ? -6.305 -2.572 -17.158 1 89.39 225 PRO B C 1
ATOM 6629 O O . PRO B 1 225 ? -6.914 -2.413 -18.219 1 89.39 225 PRO B O 1
ATOM 6632 N N . LYS B 1 226 ? -6.82 -3.099 -16.165 1 85.95 226 LYS B N 1
ATOM 6633 C CA . LYS B 1 226 ? -8.18 -3.63 -16.165 1 85.95 226 LYS B CA 1
ATOM 6634 C C . LYS B 1 226 ? -9.2 -2.531 -16.445 1 85.95 226 LYS B C 1
ATOM 6636 O O . LYS B 1 226 ? -10.19 -2.758 -17.144 1 85.95 226 LYS B O 1
ATOM 6641 N N . SER B 1 227 ? -8.948 -1.364 -15.985 1 81.23 227 SER B N 1
ATOM 6642 C CA . SER B 1 227 ? -9.882 -0.252 -16.126 1 81.23 227 SER B CA 1
ATOM 6643 C C . SER B 1 227 ? -10.003 0.188 -17.581 1 81.23 227 SER B C 1
ATOM 6645 O O . SER B 1 227 ? -10.963 0.867 -17.952 1 81.23 227 SER B O 1
ATOM 6647 N N . CYS B 1 228 ? -9.044 -0.234 -18.366 1 89 228 CYS B N 1
ATOM 6648 C CA . CYS B 1 228 ? -9.033 0.182 -19.764 1 89 228 CYS B CA 1
ATOM 6649 C C . CYS B 1 228 ? -9.382 -0.984 -20.682 1 89 228 CYS B C 1
ATOM 6651 O O . CYS B 1 228 ? -9.409 -0.831 -21.904 1 89 228 CYS B O 1
ATOM 6653 N N . SER B 1 229 ? -9.605 -2.086 -20.072 1 86.89 229 SER B N 1
ATOM 6654 C CA . SER B 1 229 ? -9.727 -3.276 -20.908 1 86.89 229 SER B CA 1
ATOM 6655 C C . SER B 1 229 ? -11.155 -3.811 -20.902 1 86.89 229 SER B C 1
ATOM 6657 O O . SER B 1 229 ? -11.922 -3.54 -19.975 1 86.89 229 SER B O 1
ATOM 6659 N N . PHE B 1 230 ? -11.495 -4.393 -21.941 1 82.46 230 PHE B N 1
ATOM 6660 C CA . PHE B 1 230 ? -12.704 -5.197 -22.077 1 82.46 230 PHE B CA 1
ATOM 6661 C C . PHE B 1 230 ? -12.455 -6.399 -22.981 1 82.46 230 PHE B C 1
ATOM 6663 O O . PHE B 1 230 ? -11.317 -6.661 -23.376 1 82.46 230 PHE B O 1
ATOM 6670 N N . ALA B 1 231 ? -13.41 -7.239 -23.266 1 79.42 231 ALA B N 1
ATOM 6671 C CA . ALA B 1 231 ? -13.247 -8.519 -23.949 1 79.42 231 ALA B CA 1
ATOM 6672 C C . ALA B 1 231 ? -12.534 -8.341 -25.286 1 79.42 231 ALA B C 1
ATOM 6674 O O . ALA B 1 231 ? -11.583 -9.064 -25.592 1 79.42 231 ALA B O 1
ATOM 6675 N N . ALA B 1 232 ? -12.859 -7.297 -26.003 1 85.83 232 ALA B N 1
ATOM 6676 C CA . ALA B 1 232 ? -12.305 -7.081 -27.337 1 85.83 232 ALA B CA 1
ATOM 6677 C C . ALA B 1 232 ? -10.823 -6.724 -27.264 1 85.83 232 ALA B C 1
ATOM 6679 O O . ALA B 1 232 ? -10.065 -7.001 -28.197 1 85.83 232 ALA B O 1
ATOM 6680 N N . THR B 1 233 ? -10.432 -6.089 -26.154 1 89.23 233 THR B N 1
ATOM 6681 C CA . THR B 1 233 ? -9.024 -5.763 -25.957 1 89.23 233 THR B CA 1
ATOM 6682 C C . THR B 1 233 ? -8.179 -7.032 -25.896 1 89.23 233 THR B C 1
ATOM 6684 O O . THR B 1 233 ? -7.197 -7.167 -26.629 1 89.23 233 THR B O 1
ATOM 6687 N N . TRP B 1 234 ? -8.591 -7.957 -25.156 1 88.93 234 TRP B N 1
ATOM 6688 C CA . TRP B 1 234 ? -7.822 -9.178 -24.938 1 88.93 234 TRP B CA 1
ATOM 6689 C C . TRP B 1 234 ? -7.953 -10.123 -26.128 1 88.93 234 TRP B C 1
ATOM 6691 O O . TRP B 1 234 ? -7.011 -10.847 -26.46 1 88.93 234 TRP B O 1
ATOM 6701 N N . ASP B 1 235 ? -9.111 -10.071 -26.804 1 88.94 235 ASP B N 1
ATOM 6702 C CA . ASP B 1 235 ? -9.264 -10.863 -28.021 1 88.94 235 ASP B CA 1
ATOM 6703 C C . ASP B 1 235 ? -8.185 -10.514 -29.043 1 88.94 235 ASP B C 1
ATOM 6705 O O . ASP B 1 235 ? -7.579 -11.405 -29.642 1 88.94 235 ASP B O 1
ATOM 6709 N N . ALA B 1 236 ? -8.02 -9.225 -29.154 1 90.75 236 ALA B N 1
ATOM 6710 C CA . ALA B 1 236 ? -7.015 -8.762 -30.108 1 90.75 236 ALA B CA 1
ATOM 6711 C C . ALA B 1 236 ? -5.62 -9.232 -29.707 1 90.75 236 ALA B C 1
ATOM 6713 O O . ALA B 1 236 ? -4.854 -9.711 -30.546 1 90.75 236 ALA B O 1
ATOM 6714 N N . ILE B 1 237 ? -5.322 -9.177 -28.466 1 90.31 237 ILE B N 1
ATOM 6715 C CA . ILE B 1 237 ? -4.012 -9.57 -27.959 1 90.31 237 ILE B CA 1
ATOM 6716 C C . ILE B 1 237 ? -3.846 -11.083 -28.078 1 90.31 237 ILE B C 1
ATOM 6718 O O . ILE B 1 237 ? -2.81 -11.566 -28.542 1 90.31 237 ILE B O 1
ATOM 6722 N N . MET B 1 238 ? -4.912 -11.798 -27.807 1 89.69 238 MET B N 1
ATOM 6723 C CA . MET B 1 238 ? -4.844 -13.256 -27.765 1 89.69 238 MET B CA 1
ATOM 6724 C C . MET B 1 238 ? -4.731 -13.836 -29.171 1 89.69 238 MET B C 1
ATOM 6726 O O . MET B 1 238 ? -4.137 -14.898 -29.363 1 89.69 238 MET B O 1
ATOM 6730 N N . LYS B 1 239 ? -5.251 -13.151 -30.092 1 90.42 239 LYS B N 1
ATOM 6731 C CA . LYS B 1 239 ? -5.077 -13.582 -31.476 1 90.42 239 LYS B CA 1
ATOM 6732 C C . LYS B 1 239 ? -3.605 -13.562 -31.877 1 90.42 239 LYS B C 1
ATOM 6734 O O . LYS B 1 239 ? -3.126 -14.48 -32.546 1 90.42 239 LYS B O 1
ATOM 6739 N N . TRP B 1 240 ? -2.948 -12.558 -31.418 1 90 240 TRP B N 1
ATOM 6740 C CA . TRP B 1 240 ? -1.517 -12.467 -31.688 1 90 240 TRP B CA 1
ATOM 6741 C C . TRP B 1 240 ? -0.749 -13.539 -30.924 1 90 240 TRP B C 1
ATOM 6743 O O . TRP B 1 240 ? 0.182 -14.145 -31.459 1 90 240 TRP B O 1
ATOM 6753 N N . LEU B 1 241 ? -1.188 -13.779 -29.759 1 85.95 241 LEU B N 1
ATOM 6754 C CA . LEU B 1 241 ? -0.538 -14.803 -28.949 1 85.95 241 LEU B CA 1
ATOM 6755 C C . LEU B 1 241 ? -0.739 -16.186 -29.559 1 85.95 241 LEU B C 1
ATOM 6757 O O . LEU B 1 241 ? 0.208 -16.97 -29.654 1 85.95 241 LEU B O 1
ATOM 6761 N N . ALA B 1 242 ? -2.011 -16.403 -29.966 1 88.22 242 ALA B N 1
ATOM 6762 C CA . ALA B 1 242 ? -2.308 -17.675 -30.62 1 88.22 242 ALA B CA 1
ATOM 6763 C C . ALA B 1 242 ? -1.476 -17.848 -31.887 1 88.22 242 ALA B C 1
ATOM 6765 O O . ALA B 1 242 ? -0.952 -18.933 -32.15 1 88.22 242 ALA B O 1
ATOM 6766 N N . TRP B 1 243 ? -1.385 -16.759 -32.57 1 87.38 243 TRP B N 1
ATOM 6767 C CA . TRP B 1 243 ? -0.585 -16.783 -33.79 1 87.38 243 TRP B CA 1
ATOM 6768 C C . TRP B 1 243 ? 0.867 -17.132 -33.482 1 87.38 243 TRP B C 1
ATOM 6770 O O . TRP B 1 243 ? 1.499 -17.893 -34.219 1 87.38 243 TRP B O 1
ATOM 6780 N N . SER B 1 244 ? 1.381 -16.641 -32.436 1 85.05 244 SER B N 1
ATOM 6781 C CA . SER B 1 244 ? 2.768 -16.868 -32.044 1 85.05 244 SER B CA 1
ATOM 6782 C C . SER B 1 244 ? 3.019 -18.337 -31.723 1 85.05 244 SER B C 1
ATOM 6784 O O . SER B 1 244 ? 4.107 -18.857 -31.981 1 85.05 244 SER B O 1
ATOM 6786 N N . PHE B 1 245 ? 2.017 -19.009 -31.222 1 79.72 245 PHE B N 1
ATOM 6787 C CA . PHE B 1 245 ? 2.17 -20.408 -30.843 1 79.72 245 PHE B CA 1
ATOM 6788 C C . PHE B 1 245 ? 1.882 -21.324 -32.027 1 79.72 245 PHE B C 1
ATOM 6790 O O . PHE B 1 245 ? 2.179 -22.52 -31.98 1 79.72 245 PHE B O 1
ATOM 6797 N N . ARG B 1 246 ? 1.225 -20.672 -33.023 1 76.57 246 ARG B N 1
ATOM 6798 C CA . ARG B 1 246 ? 0.822 -21.497 -34.157 1 76.57 246 ARG B CA 1
ATOM 6799 C C . ARG B 1 246 ? 2.028 -21.889 -35.005 1 76.57 246 ARG B C 1
ATOM 6801 O O . ARG B 1 246 ? 2.547 -21.072 -35.769 1 76.57 246 ARG B O 1
ATOM 6808 N N . ALA B 1 247 ? 2.931 -22.7 -34.548 1 63.71 247 ALA B N 1
ATOM 6809 C CA . ALA B 1 247 ? 4.149 -23.044 -35.278 1 63.71 247 ALA B CA 1
ATOM 6810 C C . ALA B 1 247 ? 3.886 -24.155 -36.291 1 63.71 247 ALA B C 1
ATOM 6812 O O . ALA B 1 247 ? 4.759 -24.491 -37.094 1 63.71 247 ALA B O 1
ATOM 6813 N N . ARG B 1 248 ? 2.619 -24.513 -36.591 1 58.21 248 ARG B N 1
ATOM 6814 C CA . ARG B 1 248 ? 2.256 -25.572 -37.528 1 58.21 248 ARG B CA 1
ATOM 6815 C C . ARG B 1 248 ? 3.327 -26.658 -37.568 1 58.21 248 ARG B C 1
ATOM 6817 O O . ARG B 1 248 ? 3.775 -27.055 -38.646 1 58.21 248 ARG B O 1
ATOM 6824 N N . GLY B 1 249 ? 3.845 -27.022 -36.433 1 62.4 249 GLY B N 1
ATOM 6825 C CA . GLY B 1 249 ? 4.859 -28.061 -36.34 1 62.4 249 GLY B CA 1
ATOM 6826 C C . GLY B 1 249 ? 6.269 -27.538 -36.542 1 62.4 249 GLY B C 1
ATOM 6827 O O . GLY B 1 249 ? 7.235 -28.302 -36.482 1 62.4 249 GLY B O 1
ATOM 6828 N N . GLN B 1 250 ? 6.333 -26.296 -36.764 1 73.93 250 GLN B N 1
ATOM 6829 C CA . GLN B 1 250 ? 7.655 -25.718 -36.982 1 73.93 250 GLN B CA 1
ATOM 6830 C C . GLN B 1 250 ? 8.281 -25.265 -35.666 1 73.93 250 GLN B C 1
ATOM 6832 O O . GLN B 1 250 ? 7.574 -24.835 -34.752 1 73.93 250 GLN B O 1
ATOM 6837 N N . PRO B 1 251 ? 9.587 -25.47 -35.651 1 78.35 251 PRO B N 1
ATOM 6838 C CA . PRO B 1 251 ? 10.29 -24.991 -34.459 1 78.35 251 PRO B CA 1
ATOM 6839 C C . PRO B 1 251 ? 10.146 -23.485 -34.255 1 78.35 251 PRO B C 1
ATOM 6841 O O . PRO B 1 251 ? 9.989 -22.738 -35.224 1 78.35 251 PRO B O 1
ATOM 6844 N N . LEU B 1 252 ? 10.165 -23.052 -32.947 1 79.07 252 LEU B N 1
ATOM 6845 C CA . LEU B 1 252 ? 10.068 -21.638 -32.603 1 79.07 252 LEU B CA 1
ATOM 6846 C C . LEU B 1 252 ? 11.442 -20.976 -32.634 1 79.07 252 LEU B C 1
ATOM 6848 O O . LEU B 1 252 ? 11.546 -19.748 -32.586 1 79.07 252 LEU B O 1
ATOM 6852 N N . THR B 1 253 ? 12.459 -21.811 -32.682 1 79.98 253 THR B N 1
ATOM 6853 C CA . THR B 1 253 ? 13.822 -21.293 -32.674 1 79.98 253 THR B CA 1
ATOM 6854 C C . THR B 1 253 ? 14.636 -21.894 -33.816 1 79.98 253 THR B C 1
ATOM 6856 O O . THR B 1 253 ? 14.248 -22.912 -34.393 1 79.98 253 THR B O 1
ATOM 6859 N N . ASN B 1 254 ? 15.758 -21.297 -34.008 1 78.87 254 ASN B N 1
ATOM 6860 C CA . ASN B 1 254 ? 16.699 -21.829 -34.988 1 78.87 254 ASN B CA 1
ATOM 6861 C C . ASN B 1 254 ? 17.311 -23.147 -34.519 1 78.87 254 ASN B C 1
ATOM 6863 O O . ASN B 1 254 ? 17.666 -23.997 -35.337 1 78.87 254 ASN B O 1
ATOM 6867 N N . GLY B 1 255 ? 17.357 -23.307 -33.241 1 81.23 255 GLY B N 1
ATOM 6868 C CA . GLY B 1 255 ? 17.901 -24.532 -32.678 1 81.23 255 GLY B CA 1
ATOM 6869 C C . GLY B 1 255 ? 16.945 -25.706 -32.765 1 81.23 255 GLY B C 1
ATOM 6870 O O . GLY B 1 255 ? 17.296 -26.828 -32.396 1 81.23 255 GLY B O 1
ATOM 6871 N N . GLY B 1 256 ? 15.748 -25.432 -33.293 1 83.34 256 GLY B N 1
ATOM 6872 C CA . GLY B 1 256 ? 14.806 -26.511 -33.548 1 83.34 256 GLY B CA 1
ATOM 6873 C C . GLY B 1 256 ? 13.84 -26.743 -32.402 1 83.34 256 GLY B C 1
ATOM 6874 O O . GLY B 1 256 ? 13.093 -27.724 -32.403 1 83.34 256 GLY B O 1
ATOM 6875 N N . TYR B 1 257 ? 13.866 -25.964 -31.47 1 86.61 257 TYR B N 1
ATOM 6876 C CA . TYR B 1 257 ? 12.997 -26.161 -30.315 1 86.61 257 TYR B CA 1
ATOM 6877 C C . TYR B 1 257 ? 11.576 -25.701 -30.617 1 86.61 257 TYR B C 1
ATOM 6879 O O . TYR B 1 257 ? 11.375 -24.673 -31.268 1 86.61 257 TYR B O 1
ATOM 6887 N N . ARG B 1 258 ? 10.667 -26.565 -30.189 1 86.91 258 ARG B N 1
ATOM 6888 C CA . ARG B 1 258 ? 9.233 -26.303 -30.263 1 86.91 258 ARG B CA 1
ATOM 6889 C C . ARG B 1 258 ? 8.639 -26.107 -28.872 1 86.91 258 ARG B C 1
ATOM 6891 O O . ARG B 1 258 ? 9.299 -26.375 -27.866 1 86.91 258 ARG B O 1
ATOM 6898 N N . ALA B 1 259 ? 7.447 -25.554 -28.855 1 88.29 259 ALA B N 1
ATOM 6899 C CA . ALA B 1 259 ? 6.768 -25.384 -27.573 1 88.29 259 ALA B CA 1
ATOM 6900 C C . ALA B 1 259 ? 5.278 -25.689 -27.698 1 88.29 259 ALA B C 1
ATOM 6902 O O . ALA B 1 259 ? 4.681 -25.48 -28.757 1 88.29 259 ALA B O 1
ATOM 6903 N N . VAL B 1 260 ? 4.741 -26.3 -26.739 1 87.75 260 VAL B N 1
ATOM 6904 C CA . VAL B 1 260 ? 3.308 -26.565 -26.672 1 87.75 260 VAL B CA 1
ATOM 6905 C C . VAL B 1 260 ? 2.746 -26.039 -25.354 1 87.75 260 VAL B C 1
ATOM 6907 O O . VAL B 1 260 ? 3.385 -26.161 -24.306 1 87.75 260 VAL B O 1
ATOM 6910 N N . ILE B 1 261 ? 1.565 -25.418 -25.39 1 89.73 261 ILE B N 1
ATOM 6911 C CA . ILE B 1 261 ? 0.886 -25.014 -24.164 1 89.73 261 ILE B CA 1
ATOM 6912 C C . ILE B 1 261 ? 0.342 -26.247 -23.445 1 89.73 261 ILE B C 1
ATOM 6914 O O . ILE B 1 261 ? -0.529 -26.944 -23.969 1 89.73 261 ILE B O 1
ATOM 6918 N N . TRP B 1 262 ? 0.891 -26.467 -22.302 1 90.63 262 TRP B N 1
ATOM 6919 C CA . TRP B 1 262 ? 0.481 -27.654 -21.559 1 90.63 262 TRP B CA 1
ATOM 6920 C C . TRP B 1 262 ? -0.418 -27.278 -20.386 1 90.63 262 TRP B C 1
ATOM 6922 O O . TRP B 1 262 ? -1.157 -28.119 -19.868 1 90.63 262 TRP B O 1
ATOM 6932 N N . SER B 1 263 ? -0.328 -26.056 -20.032 1 90.34 263 SER B N 1
ATOM 6933 C CA . SER B 1 263 ? -1.142 -25.6 -18.91 1 90.34 263 SER B CA 1
ATOM 6934 C C . SER B 1 263 ? -1.496 -24.123 -19.048 1 90.34 263 SER B C 1
ATOM 6936 O O . SER B 1 263 ? -0.646 -23.307 -19.412 1 90.34 263 SER B O 1
ATOM 6938 N N . ILE B 1 264 ? -2.754 -23.866 -18.821 1 90.12 264 ILE B N 1
ATOM 6939 C CA . ILE B 1 264 ? -3.225 -22.489 -18.72 1 90.12 264 ILE B CA 1
ATOM 6940 C C . ILE B 1 264 ? -3.69 -22.205 -17.293 1 90.12 264 ILE B C 1
ATOM 6942 O O . ILE B 1 264 ? -4.7 -22.752 -16.843 1 90.12 264 ILE B O 1
ATOM 6946 N N . GLN B 1 265 ? -2.964 -21.351 -16.692 1 87.05 265 GLN B N 1
ATOM 6947 C CA . GLN B 1 265 ? -3.14 -21.188 -15.252 1 87.05 26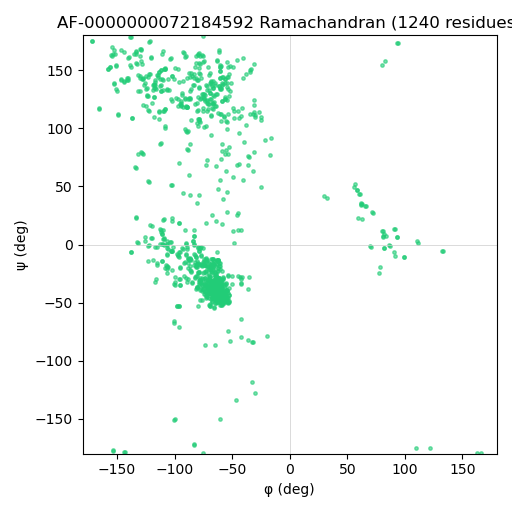5 GLN B CA 1
ATOM 6948 C C . GLN B 1 265 ? -3.717 -19.814 -14.921 1 87.05 265 GLN B C 1
ATOM 6950 O O . GLN B 1 265 ? -3.377 -18.82 -15.566 1 87.05 265 GLN B O 1
ATOM 6955 N N . GLY B 1 266 ? -4.59 -19.758 -13.926 1 83.98 266 GLY B N 1
ATOM 6956 C CA . GLY B 1 266 ? -5.156 -18.503 -13.459 1 83.98 266 GLY B CA 1
ATOM 6957 C C . GLY B 1 266 ? -6.409 -18.687 -12.624 1 83.98 266 GLY B C 1
ATOM 6958 O O . GLY B 1 266 ? -6.844 -19.817 -12.39 1 83.98 266 GLY B O 1
ATOM 6959 N N . ASP B 1 267 ? -6.953 -17.594 -12.193 1 79.45 267 ASP B N 1
ATOM 6960 C CA . ASP B 1 267 ? -8.17 -17.635 -11.389 1 79.45 267 ASP B CA 1
ATOM 6961 C C . ASP B 1 267 ? -9.399 -17.875 -12.263 1 79.45 267 ASP B C 1
ATOM 6963 O O . ASP B 1 267 ? -9.428 -17.467 -13.426 1 79.45 267 ASP B O 1
ATOM 6967 N N . GLN B 1 268 ? -10.3 -18.536 -11.746 1 75.44 268 GLN B N 1
ATOM 6968 C CA . GLN B 1 268 ? -11.506 -18.898 -12.482 1 75.44 268 GLN B CA 1
ATOM 6969 C C . GLN B 1 268 ? -12.169 -17.666 -13.092 1 75.44 268 GLN B C 1
ATOM 6971 O O . GLN B 1 268 ? -12.583 -17.688 -14.253 1 75.44 268 GLN B O 1
ATOM 6976 N N . GLU B 1 269 ? -12.273 -16.655 -12.274 1 73.93 269 GLU B N 1
ATOM 6977 C CA . GLU B 1 269 ? -12.946 -15.452 -12.754 1 73.93 269 GLU B CA 1
ATOM 6978 C C . GLU B 1 269 ? -12.195 -14.829 -13.927 1 73.93 269 GLU B C 1
ATOM 6980 O O . GLU B 1 269 ? -12.809 -14.385 -14.899 1 73.93 269 GLU B O 1
ATOM 6985 N N . PHE B 1 270 ? -10.975 -14.913 -13.788 1 73.22 270 PHE B N 1
ATOM 6986 C CA . PHE B 1 270 ? -10.14 -14.386 -14.861 1 73.22 270 PHE B CA 1
ATOM 6987 C C . PHE B 1 270 ? -10.347 -15.178 -16.147 1 73.22 270 PHE B C 1
ATOM 6989 O O . PHE B 1 270 ? -10.589 -14.597 -17.207 1 73.22 270 PHE B O 1
ATOM 6996 N N . PHE B 1 271 ? -10.426 -16.431 -16.08 1 73.86 271 PHE B N 1
ATOM 6997 C CA . PHE B 1 271 ? -10.534 -17.305 -17.242 1 73.86 271 PHE B CA 1
ATOM 6998 C C . PHE B 1 271 ? -11.912 -17.187 -17.881 1 73.86 271 PHE B C 1
ATOM 7000 O O . PHE B 1 271 ? -12.029 -17.1 -19.106 1 73.86 271 PHE B O 1
ATOM 7007 N N . SER B 1 272 ? -12.793 -17.166 -16.964 1 78.22 272 SER B N 1
ATOM 7008 C CA . SER B 1 272 ? -14.14 -17.079 -17.519 1 78.22 272 SER B CA 1
ATOM 7009 C C . SER B 1 272 ? -14.306 -15.827 -18.373 1 78.22 272 SER B C 1
ATOM 7011 O O . SER B 1 272 ? -14.843 -15.891 -19.481 1 78.22 272 SER B O 1
ATOM 7013 N N . ASN B 1 273 ? -13.623 -14.845 -17.931 1 75.28 273 ASN B N 1
ATOM 7014 C CA . ASN B 1 273 ? -13.832 -13.559 -18.588 1 75.28 273 ASN B CA 1
ATOM 7015 C C . ASN B 1 273 ? -12.902 -13.384 -19.786 1 75.28 273 ASN B C 1
ATOM 7017 O O . ASN B 1 273 ? -13.292 -12.803 -20.8 1 75.28 273 ASN B O 1
ATOM 7021 N N . THR B 1 274 ? -11.744 -13.98 -19.731 1 80.42 274 THR B N 1
ATOM 7022 C CA . THR B 1 274 ? -10.753 -13.687 -20.76 1 80.42 274 THR B CA 1
ATOM 7023 C C . THR B 1 274 ? -10.687 -14.816 -21.785 1 80.42 274 THR B C 1
ATOM 7025 O O . THR B 1 274 ? -10.267 -14.603 -22.924 1 80.42 274 THR B O 1
ATOM 7028 N N . LEU B 1 275 ? -11.127 -16.035 -21.419 1 87.58 275 LEU B N 1
ATOM 7029 C CA . LEU B 1 275 ? -11.067 -17.178 -22.324 1 87.58 275 LEU B CA 1
ATOM 7030 C C . LEU B 1 275 ? -12.466 -17.591 -22.771 1 87.58 275 LEU B C 1
ATOM 7032 O O . LEU B 1 275 ? -12.642 -18.654 -23.369 1 87.58 275 LEU B O 1
ATOM 7036 N N . HIS B 1 276 ? -13.434 -16.821 -22.361 1 87.91 276 HIS B N 1
ATOM 7037 C CA . HIS B 1 276 ? -14.824 -17.036 -22.748 1 87.91 276 HIS B CA 1
ATOM 7038 C C . HIS B 1 276 ? -15.332 -18.386 -22.252 1 87.91 276 HIS B C 1
ATOM 7040 O O . HIS B 1 276 ? -16.009 -19.108 -22.988 1 87.91 276 HIS B O 1
ATOM 7046 N N . LEU B 1 277 ? -14.85 -18.713 -21.12 1 89.37 277 LEU B N 1
ATOM 7047 C CA . LEU B 1 277 ? -15.304 -19.953 -20.5 1 89.37 277 LEU B CA 1
ATOM 7048 C C . LEU B 1 277 ? -16.509 -19.702 -19.601 1 89.37 277 LEU B C 1
ATOM 7050 O O . LEU B 1 277 ? -16.788 -18.557 -19.235 1 89.37 277 LEU B O 1
ATOM 7054 N N . PRO B 1 278 ? -17.2 -20.762 -19.311 1 86.74 278 PRO B N 1
ATOM 7055 C CA . PRO B 1 278 ? -18.357 -20.585 -18.43 1 86.74 278 PRO B CA 1
ATOM 7056 C C . PRO B 1 278 ? -17.987 -19.944 -17.094 1 86.74 278 PRO B C 1
ATOM 7058 O O . PRO B 1 278 ? -16.93 -20.244 -16.533 1 86.74 278 PRO B O 1
ATOM 7061 N N . HIS B 1 279 ? -18.883 -19.099 -16.656 1 86.15 279 HIS B N 1
ATOM 7062 C CA . HIS B 1 279 ? -18.736 -18.379 -15.395 1 86.15 279 HIS B CA 1
ATOM 7063 C C . HIS B 1 279 ? -19.543 -19.042 -14.285 1 86.15 279 HIS B C 1
ATOM 7065 O O . HIS B 1 279 ? -20.564 -19.681 -14.55 1 86.15 279 HIS B O 1
ATOM 7071 N N . TRP B 1 280 ? -19.087 -18.882 -13.141 1 84.2 280 TRP B N 1
ATOM 7072 C CA . TRP B 1 280 ? -19.701 -19.561 -12.005 1 84.2 280 TRP B CA 1
ATOM 7073 C C . TRP B 1 280 ? -21.159 -19.145 -11.843 1 84.2 280 TRP B C 1
ATOM 7075 O O . TRP B 1 280 ? -21.933 -19.822 -11.163 1 84.2 280 TRP B O 1
ATOM 7085 N N . ARG B 1 281 ? -21.585 -18.082 -12.444 1 81.5 281 ARG B N 1
ATOM 7086 C CA . ARG B 1 281 ? -22.958 -17.596 -12.35 1 81.5 281 ARG B CA 1
ATOM 7087 C C . ARG B 1 281 ? -23.826 -18.191 -13.453 1 81.5 281 ARG B C 1
ATOM 7089 O O . ARG B 1 281 ? -25.051 -18.056 -13.427 1 81.5 281 ARG B O 1
ATOM 7096 N N . ASN B 1 282 ? -23.173 -18.879 -14.37 1 85.83 282 ASN B N 1
ATOM 7097 C CA . ASN B 1 282 ? -23.926 -19.454 -15.479 1 85.83 282 ASN B CA 1
ATOM 7098 C C . ASN B 1 282 ? -24.704 -20.694 -15.046 1 85.83 282 ASN B C 1
ATOM 7100 O O . ASN B 1 282 ? -24.397 -21.295 -14.015 1 85.83 282 ASN B O 1
ATOM 7104 N N . ALA B 1 283 ? -25.68 -21.019 -15.896 1 87.89 283 ALA B N 1
ATOM 7105 C CA . ALA B 1 283 ? -26.446 -22.239 -15.653 1 87.89 283 ALA B CA 1
ATOM 7106 C C . ALA B 1 283 ? -25.542 -23.468 -15.676 1 87.89 283 ALA B C 1
ATOM 7108 O O . ALA B 1 283 ? -25.748 -24.412 -14.909 1 87.89 283 ALA B O 1
ATOM 7109 N N . ARG B 1 284 ? -24.645 -23.477 -16.566 1 88.67 284 ARG B N 1
ATOM 7110 C CA . ARG B 1 284 ? -23.577 -24.469 -16.65 1 88.67 284 ARG B CA 1
ATOM 7111 C C . ARG B 1 284 ? -22.22 -23.838 -16.358 1 88.67 284 ARG B C 1
ATOM 7113 O O . ARG B 1 284 ? -21.499 -23.448 -17.279 1 88.67 284 ARG B O 1
ATOM 7120 N N . PRO B 1 285 ? -21.911 -23.811 -15.102 1 89.62 285 PRO B N 1
ATOM 7121 C CA . PRO B 1 285 ? -20.827 -22.934 -14.653 1 89.62 285 PRO B CA 1
ATOM 7122 C C . PRO B 1 285 ? -19.446 -23.548 -14.863 1 89.62 285 PRO B C 1
ATOM 7124 O O . PRO B 1 285 ? -18.431 -22.868 -14.692 1 89.62 285 PRO B O 1
ATOM 7127 N N . CYS B 1 286 ? -19.372 -24.852 -15.207 1 90.55 286 CYS B N 1
ATOM 7128 C CA . CYS B 1 286 ? -18.085 -25.535 -15.281 1 90.55 286 CYS B CA 1
ATOM 7129 C C . CYS B 1 286 ? -17.747 -25.907 -16.719 1 90.55 286 CYS B C 1
ATOM 7131 O O . CYS B 1 286 ? -18.622 -26.329 -17.478 1 90.55 286 CYS B O 1
ATOM 7133 N N . TRP B 1 287 ? -16.531 -25.716 -17.161 1 89.07 287 TRP B N 1
ATOM 7134 C CA . TRP B 1 287 ? -16.118 -26.061 -18.517 1 89.07 287 TRP B CA 1
ATOM 7135 C C . TRP B 1 287 ? -15.517 -27.461 -18.564 1 89.07 287 TRP B C 1
ATOM 7137 O O . TRP B 1 287 ? -15.169 -27.959 -19.637 1 89.07 287 TRP B O 1
ATOM 7147 N N . LEU B 1 288 ? -15.393 -28.123 -17.4 1 89.39 288 LEU B N 1
ATOM 7148 C CA . LEU B 1 288 ? -14.775 -29.443 -17.342 1 89.39 288 LEU B CA 1
ATOM 7149 C C . LEU B 1 288 ? -15.825 -30.526 -17.12 1 89.39 288 LEU B C 1
ATOM 7151 O O . LEU B 1 288 ? -15.502 -31.716 -17.107 1 89.39 288 LEU B O 1
ATOM 7155 N N . CYS B 1 289 ? -17.014 -30.159 -16.853 1 91.44 289 CYS B N 1
ATOM 7156 C CA . CYS B 1 289 ? -18.082 -31.136 -16.669 1 91.44 289 CYS B CA 1
ATOM 7157 C C . CYS B 1 289 ? -19.44 -30.53 -17 1 91.44 289 CYS B C 1
ATOM 7159 O O . CYS B 1 289 ? -19.52 -29.387 -17.455 1 91.44 289 CYS B O 1
ATOM 7161 N N . ASP B 1 290 ? -20.522 -31.27 -16.837 1 91.59 290 ASP B N 1
ATOM 7162 C CA . ASP B 1 290 ? -21.848 -30.79 -17.214 1 91.59 290 ASP B CA 1
ATOM 7163 C C . ASP B 1 290 ? -22.698 -30.499 -15.98 1 91.59 290 ASP B C 1
ATOM 7165 O O . ASP B 1 290 ? -23.928 -30.53 -16.045 1 91.59 290 ASP B O 1
ATOM 7169 N N . ALA B 1 291 ? -22.013 -30.27 -14.856 1 92.94 291 ALA B N 1
ATOM 7170 C CA . ALA B 1 291 ? -22.751 -29.917 -13.646 1 92.94 291 ALA B CA 1
ATOM 7171 C C . ALA B 1 291 ? -23.546 -28.63 -13.844 1 92.94 291 ALA B C 1
ATOM 7173 O O . ALA B 1 291 ? -23.149 -27.761 -14.624 1 92.94 291 ALA B O 1
ATOM 7174 N N . LYS B 1 292 ? -24.639 -28.478 -13.075 1 93.35 292 LYS B N 1
ATOM 7175 C CA . LYS B 1 292 ? -25.521 -27.32 -13.185 1 93.35 292 LYS B CA 1
ATOM 7176 C C . LYS B 1 292 ? -25.495 -26.486 -11.907 1 93.35 292 LYS B C 1
ATOM 7178 O O . LYS B 1 292 ? -25.294 -27.021 -10.815 1 93.35 292 LYS B O 1
ATOM 7183 N N . LEU B 1 293 ? -25.63 -25.232 -12.12 1 90.47 293 LEU B N 1
ATOM 7184 C CA . LEU B 1 293 ? -25.664 -24.324 -10.979 1 90.47 293 LEU B CA 1
ATOM 7185 C C . LEU B 1 293 ? -26.959 -24.492 -10.19 1 90.47 293 LEU B C 1
ATOM 7187 O O . LEU B 1 293 ? -26.937 -24.555 -8.959 1 90.47 293 LEU B O 1
ATOM 7191 N N . SER B 1 294 ? -28.096 -24.428 -10.899 1 84.04 294 SER B N 1
ATOM 7192 C CA . SER B 1 294 ? -29.416 -24.641 -10.315 1 84.04 294 SER B CA 1
ATOM 7193 C C . SER B 1 294 ? -30.175 -25.741 -11.049 1 84.04 294 SER B C 1
ATOM 7195 O O . SER B 1 294 ? -30.243 -25.74 -12.28 1 84.04 294 SER B O 1
ATOM 7197 N N . THR B 1 295 ? -30.494 -26.773 -10.288 1 84.66 295 THR B N 1
ATOM 7198 C CA . THR B 1 295 ? -31.217 -27.9 -10.866 1 84.66 295 THR B CA 1
ATOM 7199 C C . THR B 1 295 ? -32.081 -28.586 -9.811 1 84.66 295 THR B C 1
ATOM 7201 O O . THR B 1 295 ? -31.809 -28.479 -8.613 1 84.66 295 THR B O 1
ATOM 7204 N N . ASP B 1 296 ? -33.144 -29.205 -10.382 1 84.49 296 ASP B N 1
ATOM 7205 C CA . ASP B 1 296 ? -34.004 -29.993 -9.504 1 84.49 296 ASP B CA 1
ATOM 7206 C C . ASP B 1 296 ? -33.376 -31.35 -9.193 1 84.49 296 ASP B C 1
ATOM 7208 O O . ASP B 1 296 ? -33.855 -32.076 -8.32 1 84.49 296 ASP B O 1
ATOM 7212 N N . LYS B 1 297 ? -32.297 -31.628 -9.805 1 89.05 297 LYS B N 1
ATOM 7213 C CA . LYS B 1 297 ? -31.545 -32.853 -9.551 1 89.05 297 LYS B CA 1
ATOM 7214 C C . LYS B 1 297 ? -30.252 -32.558 -8.794 1 89.05 297 LYS B C 1
ATOM 7216 O O . LYS B 1 297 ? -29.227 -32.247 -9.404 1 89.05 297 LYS B O 1
ATOM 7221 N N . PRO B 1 298 ? -30.333 -32.797 -7.56 1 87.4 298 PRO B N 1
ATOM 7222 C CA . PRO B 1 298 ? -29.158 -32.448 -6.759 1 87.4 298 PRO B CA 1
ATOM 7223 C C . PRO B 1 298 ? -27.891 -33.161 -7.228 1 87.4 298 PRO B C 1
ATOM 7225 O O . PRO B 1 298 ? -26.792 -32.613 -7.113 1 87.4 298 PRO B O 1
ATOM 7228 N N . GLU B 1 299 ? -28.006 -34.354 -7.79 1 89.81 299 GLU B N 1
ATOM 7229 C CA . GLU B 1 299 ? -26.87 -35.161 -8.224 1 89.81 299 GLU B CA 1
ATOM 7230 C C . GLU B 1 299 ? -26.142 -34.506 -9.394 1 89.81 299 GLU B C 1
ATOM 7232 O O . GLU B 1 299 ? -25.012 -34.878 -9.716 1 89.81 299 GLU B O 1
ATOM 7237 N N . LYS B 1 300 ? -26.754 -33.515 -9.969 1 92.08 300 LYS B N 1
ATOM 7238 C CA . LYS B 1 300 ? -26.167 -32.828 -11.116 1 92.08 300 LYS B CA 1
ATOM 7239 C C . LYS B 1 300 ? -25.707 -31.423 -10.739 1 92.08 300 LYS B C 1
ATOM 7241 O O . LYS B 1 300 ? -25.228 -30.672 -11.591 1 92.08 300 LYS B O 1
ATOM 7246 N N . SER B 1 301 ? -25.833 -31.167 -9.492 1 92.39 301 SER B N 1
ATOM 7247 C CA . SER B 1 301 ? -25.526 -29.827 -9.002 1 92.39 301 SER B CA 1
ATOM 7248 C C . SER B 1 301 ? -24.04 -29.68 -8.692 1 92.39 301 SER B C 1
ATOM 7250 O O . SER B 1 301 ? -23.409 -30.613 -8.191 1 92.39 301 SER B O 1
ATOM 7252 N N . VAL B 1 302 ? -23.564 -28.465 -8.91 1 91.42 302 VAL B N 1
ATOM 7253 C CA . VAL B 1 302 ? -22.188 -28.144 -8.546 1 91.42 302 VAL B CA 1
ATOM 7254 C C . VAL B 1 302 ? -22.023 -28.219 -7.03 1 91.42 302 VAL B C 1
ATOM 7256 O O . VAL B 1 302 ? -20.902 -28.311 -6.525 1 91.42 302 VAL B O 1
ATOM 7259 N N . LYS B 1 303 ? -23.08 -28.253 -6.257 1 89.73 303 LYS B N 1
ATOM 7260 C CA . LYS B 1 303 ? -23.051 -28.261 -4.798 1 89.73 303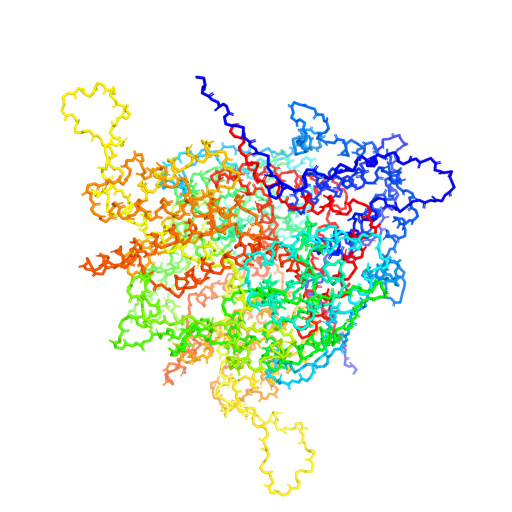 LYS B CA 1
ATOM 7261 C C . LYS B 1 303 ? -22.925 -29.683 -4.258 1 89.73 303 LYS B C 1
ATOM 7263 O O . LYS B 1 303 ? -22.658 -29.881 -3.071 1 89.73 303 LYS B O 1
ATOM 7268 N N . THR B 1 304 ? -23.134 -30.636 -5.172 1 92.04 304 THR B N 1
ATOM 7269 C CA . THR B 1 304 ? -22.928 -32.022 -4.766 1 92.04 304 THR B CA 1
ATOM 7270 C C . THR B 1 304 ? -21.442 -32.367 -4.754 1 92.04 304 THR B C 1
ATOM 7272 O O . THR B 1 304 ? -20.834 -32.551 -5.811 1 92.04 304 THR B O 1
ATOM 7275 N N . LEU B 1 305 ? -20.901 -32.502 -3.588 1 90.8 305 LEU B N 1
ATOM 7276 C CA . LEU B 1 305 ? -19.46 -32.679 -3.445 1 90.8 305 LEU B CA 1
ATOM 7277 C C . LEU B 1 305 ? -19.103 -34.157 -3.331 1 90.8 305 LEU B C 1
ATOM 7279 O O . LEU B 1 305 ? -17.991 -34.56 -3.679 1 90.8 305 LEU B O 1
ATOM 7283 N N . ASP B 1 306 ? -19.973 -34.951 -2.794 1 85.92 306 ASP B N 1
ATOM 7284 C CA . ASP B 1 306 ? -19.749 -36.387 -2.663 1 85.92 306 ASP B CA 1
ATOM 7285 C C . ASP B 1 306 ? -19.697 -37.063 -4.031 1 85.92 306 ASP B C 1
ATOM 7287 O O . ASP B 1 306 ? -20.713 -37.151 -4.725 1 85.92 306 ASP B O 1
ATOM 7291 N N . ILE B 1 307 ? -18.633 -37.584 -4.303 1 82.26 307 ILE B N 1
ATOM 7292 C CA . ILE B 1 307 ? -18.358 -38.124 -5.63 1 82.26 307 ILE B CA 1
ATOM 7293 C C . ILE B 1 307 ? -19.282 -39.308 -5.908 1 82.26 307 ILE B C 1
ATOM 7295 O O . ILE B 1 307 ? -19.673 -39.542 -7.054 1 82.26 307 ILE B O 1
ATOM 7299 N N . CYS B 1 308 ? -19.615 -40.008 -4.841 1 80.73 308 CYS B N 1
ATOM 7300 C CA . CYS B 1 308 ? -20.455 -41.188 -5.004 1 80.73 308 CYS B CA 1
ATOM 7301 C C . CYS B 1 308 ? -21.893 -40.794 -5.323 1 80.73 308 CYS B C 1
ATOM 7303 O O . CYS B 1 308 ? -22.67 -41.612 -5.819 1 80.73 308 CYS B O 1
ATOM 7305 N N . ARG B 1 309 ? -22.213 -39.584 -5.116 1 86.79 309 ARG B N 1
ATOM 7306 C CA . ARG B 1 309 ? -23.592 -39.145 -5.304 1 86.79 309 ARG B CA 1
ATOM 7307 C C . ARG B 1 309 ? -23.733 -38.313 -6.574 1 86.79 309 ARG B C 1
ATOM 7309 O O . ARG B 1 309 ? -24.844 -37.953 -6.967 1 86.79 309 ARG B O 1
ATOM 7316 N N . GLN B 1 310 ? -22.673 -38.087 -7.199 1 87.76 310 GLN B N 1
ATOM 7317 C CA . GLN B 1 310 ? -22.712 -37.196 -8.354 1 87.76 310 GLN B CA 1
ATOM 7318 C C . GLN B 1 310 ? -23.146 -37.943 -9.611 1 87.76 310 GLN B C 1
ATOM 7320 O O . GLN B 1 310 ? -22.835 -39.125 -9.776 1 87.76 310 GLN B O 1
ATOM 7325 N N . ASP B 1 311 ? -23.881 -37.181 -10.491 1 87.96 311 ASP B N 1
ATOM 7326 C CA . ASP B 1 311 ? -24.315 -37.767 -11.755 1 87.96 311 ASP B CA 1
ATOM 7327 C C . ASP B 1 311 ? -23.822 -36.941 -12.941 1 87.96 311 ASP B C 1
ATOM 7329 O O . ASP B 1 311 ? -24.18 -37.216 -14.088 1 87.96 311 ASP B O 1
ATOM 7333 N N . TYR B 1 312 ? -23.156 -35.896 -12.637 1 86.49 312 TYR B N 1
ATOM 7334 C CA . TYR B 1 312 ? -22.606 -35.156 -13.766 1 86.49 312 TYR B CA 1
ATOM 7335 C C . TYR B 1 312 ? -21.352 -35.835 -14.305 1 86.49 312 TYR B C 1
ATOM 7337 O O . TYR B 1 312 ? -20.671 -36.561 -13.577 1 86.49 312 TYR B O 1
ATOM 7345 N N . CYS B 1 313 ? -21.062 -35.578 -15.586 1 87.97 313 CYS B N 1
ATOM 7346 C CA . CYS B 1 313 ? -19.982 -36.255 -16.295 1 87.97 313 CYS B CA 1
ATOM 7347 C C . CYS B 1 313 ? -18.831 -35.298 -16.579 1 87.97 313 CYS B C 1
ATOM 7349 O O . CYS B 1 313 ? -19.055 -34.143 -16.946 1 87.97 313 CYS B O 1
ATOM 7351 N N . PHE B 1 314 ? -17.719 -35.83 -16.452 1 87.06 314 PHE B N 1
ATOM 7352 C CA . PHE B 1 314 ? -16.526 -35.062 -16.79 1 87.06 314 PHE B CA 1
ATOM 7353 C C . PHE B 1 314 ? -16.275 -35.086 -18.293 1 87.06 314 PHE B C 1
ATOM 7355 O O . PHE B 1 314 ? -16.509 -36.102 -18.951 1 87.06 314 PHE B O 1
ATOM 7362 N N . THR B 1 315 ? -15.825 -33.975 -18.698 1 87.05 315 THR B N 1
ATOM 7363 C CA . THR B 1 315 ? -15.506 -33.862 -20.117 1 87.05 315 THR B CA 1
ATOM 7364 C C . THR B 1 315 ? -14.08 -34.331 -20.39 1 87.05 315 THR B C 1
ATOM 7366 O O . THR B 1 315 ? -13.15 -33.958 -19.673 1 87.05 315 THR B O 1
ATOM 7369 N N . THR B 1 316 ? -13.946 -35.19 -21.436 1 83.42 316 THR B N 1
ATOM 7370 C CA . THR B 1 316 ? -12.609 -35.589 -21.862 1 83.42 316 THR B CA 1
ATOM 7371 C C . THR B 1 316 ? -11.973 -34.508 -22.73 1 83.42 316 THR B C 1
ATOM 7373 O O . THR B 1 316 ? -12.657 -33.59 -23.188 1 83.42 316 THR B O 1
ATOM 7376 N N . ASN B 1 317 ? -10.68 -34.618 -22.865 1 84.28 317 ASN B N 1
ATOM 7377 C CA . ASN B 1 317 ? -10.003 -33.654 -23.725 1 84.28 317 ASN B CA 1
ATOM 7378 C C . ASN B 1 317 ? -10.503 -33.739 -25.165 1 84.28 317 ASN B C 1
ATOM 7380 O O . ASN B 1 317 ? -10.676 -32.715 -25.828 1 84.28 317 ASN B O 1
ATOM 7384 N N . GLN B 1 318 ? -10.726 -34.946 -25.577 1 82.99 318 GLN B N 1
ATOM 7385 C CA . GLN B 1 318 ? -11.231 -35.151 -26.93 1 82.99 318 GLN B CA 1
ATOM 7386 C C . GLN B 1 318 ? -12.592 -34.486 -27.116 1 82.99 318 GLN B C 1
ATOM 7388 O O . GLN B 1 318 ? -12.826 -33.807 -28.118 1 82.99 318 GLN B O 1
ATOM 7393 N N . GLN B 1 319 ? -13.398 -34.628 -26.172 1 86.33 319 GLN B N 1
ATOM 7394 C CA . GLN B 1 319 ? -14.722 -34.018 -26.231 1 86.33 319 GLN B CA 1
ATOM 7395 C C . GLN B 1 319 ? -14.627 -32.495 -26.227 1 86.33 319 GLN B C 1
ATOM 7397 O O . GLN B 1 319 ? -15.394 -31.818 -26.915 1 86.33 319 GLN B O 1
ATOM 7402 N N . ALA B 1 320 ? -13.687 -32.049 -25.5 1 88.38 320 ALA B N 1
ATOM 7403 C CA . ALA B 1 320 ? -13.506 -30.604 -25.396 1 88.38 320 ALA B CA 1
ATOM 7404 C C . ALA B 1 320 ? -12.978 -30.022 -26.704 1 88.38 320 ALA B C 1
ATOM 7406 O O . ALA B 1 320 ? -13.262 -28.868 -27.037 1 88.38 320 ALA B O 1
ATOM 7407 N N . ILE B 1 321 ? -12.214 -30.775 -27.396 1 86.68 321 ILE B N 1
ATOM 7408 C CA . ILE B 1 321 ? -11.671 -30.339 -28.678 1 86.68 321 ILE B CA 1
ATOM 7409 C C . ILE B 1 321 ? -12.765 -30.384 -29.743 1 86.68 321 ILE B C 1
ATOM 7411 O O . ILE B 1 321 ? -12.9 -29.454 -30.542 1 86.68 321 ILE B O 1
ATOM 7415 N N . GLU B 1 322 ? -13.574 -31.424 -29.669 1 85.71 322 GLU B N 1
ATOM 7416 C CA . GLU B 1 322 ? -14.612 -31.635 -30.673 1 85.71 322 GLU B CA 1
ATOM 7417 C C . GLU B 1 322 ? -15.781 -30.676 -30.47 1 85.71 322 GLU B C 1
ATOM 7419 O O . GLU B 1 322 ? -16.375 -30.197 -31.438 1 85.71 322 GLU B O 1
ATOM 7424 N N . HIS B 1 323 ? -16.038 -30.504 -29.236 1 86.68 323 HIS B N 1
ATOM 7425 C CA . HIS B 1 323 ? -17.128 -29.605 -28.872 1 86.68 323 HIS B CA 1
ATOM 7426 C C . HIS B 1 323 ? -16.664 -28.556 -27.866 1 86.68 323 HIS B C 1
ATOM 7428 O O . HIS B 1 323 ? -17.065 -28.588 -26.7 1 86.68 323 HIS B O 1
ATOM 7434 N N . PRO B 1 324 ? -15.961 -27.578 -28.453 1 87.04 324 PRO B N 1
ATOM 7435 C CA . PRO B 1 324 ? -15.354 -26.601 -27.546 1 87.04 324 PRO B CA 1
ATOM 7436 C C . PRO B 1 324 ? -16.39 -25.725 -26.844 1 87.04 324 PRO B C 1
ATOM 7438 O O . PRO B 1 324 ? -17.39 -25.337 -27.452 1 87.04 324 PRO B O 1
ATOM 7441 N N . ARG B 1 325 ? -16.167 -25.436 -25.575 1 86.32 325 ARG B N 1
ATOM 7442 C CA . ARG B 1 325 ? -17.019 -24.556 -24.782 1 86.32 325 ARG B CA 1
ATOM 7443 C C . ARG B 1 325 ? -16.664 -23.092 -25.016 1 86.32 325 ARG B C 1
ATOM 7445 O O . ARG B 1 325 ? -17.32 -22.195 -24.482 1 86.32 325 ARG B O 1
ATOM 7452 N N . SER B 1 326 ? -15.598 -22.906 -25.709 1 89.2 326 SER B N 1
ATOM 7453 C CA . SER B 1 326 ? -15.115 -21.553 -25.965 1 89.2 326 SER B CA 1
ATOM 7454 C C . SER B 1 326 ? -14.512 -21.438 -27.361 1 89.2 326 SER B C 1
ATOM 7456 O O . SER B 1 326 ? -13.846 -22.361 -27.834 1 89.2 326 SER B O 1
ATOM 7458 N N . ASN B 1 327 ? -14.805 -20.312 -27.977 1 86.65 327 ASN B N 1
ATOM 7459 C CA . ASN B 1 327 ? -14.211 -20.03 -29.279 1 86.65 327 ASN B CA 1
ATOM 7460 C C . ASN B 1 327 ? -12.968 -19.154 -29.151 1 86.65 327 ASN B C 1
ATOM 7462 O O . ASN B 1 327 ? -12.58 -18.476 -30.104 1 86.65 327 ASN B O 1
ATOM 7466 N N . HIS B 1 328 ? -12.467 -19.149 -27.975 1 90.3 328 HIS B N 1
ATOM 7467 C CA . HIS B 1 328 ? -11.275 -18.344 -27.729 1 90.3 328 HIS B CA 1
ATOM 7468 C C . HIS B 1 328 ? -10.122 -18.78 -28.627 1 90.3 328 HIS B C 1
ATOM 7470 O O . HIS B 1 328 ? -9.93 -19.975 -28.862 1 90.3 328 HIS B O 1
ATOM 7476 N N . ALA B 1 329 ? -9.309 -17.844 -29.076 1 88.79 329 ALA B N 1
ATOM 7477 C CA . ALA B 1 329 ? -8.258 -18.066 -30.066 1 88.79 329 ALA B CA 1
ATOM 7478 C C . ALA B 1 329 ? -7.255 -19.107 -29.578 1 88.79 329 ALA B C 1
ATOM 7480 O O . ALA B 1 329 ? -6.72 -19.883 -30.373 1 88.79 329 ALA B O 1
ATOM 7481 N N . LEU B 1 330 ? -7.013 -19.226 -28.324 1 87.42 330 LEU B N 1
ATOM 7482 C CA . LEU B 1 330 ? -6.046 -20.167 -27.768 1 87.42 330 LEU B CA 1
ATOM 7483 C C . LEU B 1 330 ? -6.5 -21.606 -27.989 1 87.42 330 LEU B C 1
ATOM 7485 O O . LEU B 1 330 ? -5.671 -22.502 -28.167 1 87.42 330 LEU B O 1
ATOM 7489 N N . PHE B 1 331 ? -7.764 -21.803 -27.989 1 88.8 331 PHE B N 1
ATOM 7490 C CA . PHE B 1 331 ? -8.297 -23.155 -28.116 1 88.8 331 PHE B CA 1
ATOM 7491 C C . PHE B 1 331 ? -8.353 -23.579 -29.578 1 88.8 331 PHE B C 1
ATOM 7493 O O . PHE B 1 331 ? -8.777 -24.694 -29.891 1 88.8 331 PHE B O 1
ATOM 7500 N N . SER B 1 332 ? -7.924 -22.682 -30.433 1 84.02 332 SER B N 1
ATOM 7501 C CA . SER B 1 332 ? -7.778 -23.045 -31.839 1 84.02 332 SER B CA 1
ATOM 7502 C C . SER B 1 332 ? -6.413 -23.669 -32.11 1 84.02 332 SER B C 1
ATOM 7504 O O . SER B 1 332 ? -6.181 -24.222 -33.188 1 84.02 332 SER B O 1
ATOM 7506 N N . LEU B 1 333 ? -5.546 -23.558 -31.143 1 85.52 333 LEU B N 1
ATOM 7507 C CA . LEU B 1 333 ? -4.215 -24.142 -31.275 1 85.52 333 LEU B CA 1
ATOM 7508 C C . LEU B 1 333 ? -4.284 -25.665 -31.236 1 85.52 333 LEU B C 1
ATOM 7510 O O . LEU B 1 333 ? -5.073 -26.236 -30.479 1 85.52 333 LEU B O 1
ATOM 7514 N N . PRO B 1 334 ? -3.383 -26.185 -32.002 1 80.3 334 PRO B N 1
ATOM 7515 C CA . PRO B 1 334 ? -3.396 -27.65 -32.008 1 80.3 334 PRO B CA 1
ATOM 7516 C C . PRO B 1 334 ? -3.176 -28.247 -30.62 1 80.3 334 PRO B C 1
ATOM 7518 O O . PRO B 1 334 ? -2.178 -27.942 -29.964 1 80.3 334 PRO B O 1
ATOM 7521 N N . GLY B 1 335 ? -4.179 -29.08 -30.256 1 81.4 335 GLY B N 1
ATOM 7522 C CA . GLY B 1 335 ? -4.056 -29.813 -29.006 1 81.4 335 GLY B CA 1
ATOM 7523 C C . GLY B 1 335 ? -4.454 -28.994 -27.793 1 81.4 335 GLY B C 1
ATOM 7524 O O . GLY B 1 335 ? -4.413 -29.487 -26.664 1 81.4 335 GLY B O 1
ATOM 7525 N N . CYS B 1 336 ? -4.776 -27.776 -28.042 1 86.99 336 CYS B N 1
ATOM 7526 C CA . CYS B 1 336 ? -5.144 -26.908 -26.929 1 86.99 336 CYS B CA 1
ATOM 7527 C C . CYS B 1 336 ? -6.656 -26.88 -26.736 1 86.99 336 CYS B C 1
ATOM 7529 O O . CYS B 1 336 ? -7.401 -26.607 -27.679 1 86.99 336 CYS B O 1
ATOM 7531 N N . SER B 1 337 ? -7.109 -27.247 -25.56 1 87.88 337 SER B N 1
ATOM 7532 C CA . SER B 1 337 ? -8.526 -27.224 -25.216 1 87.88 337 SER B CA 1
ATOM 7533 C C . SER B 1 337 ? -8.745 -26.682 -23.808 1 87.88 337 SER B C 1
ATOM 7535 O O . SER B 1 337 ? -7.786 -26.338 -23.114 1 87.88 337 SER B O 1
ATOM 7537 N N . SER B 1 338 ? -9.969 -26.6 -23.435 1 86.9 338 SER B N 1
ATOM 7538 C CA . SER B 1 338 ? -10.316 -26.111 -22.104 1 86.9 338 SER B CA 1
ATOM 7539 C C . SER B 1 338 ? -9.752 -27.02 -21.017 1 86.9 338 SER B C 1
ATOM 7541 O O . SER B 1 338 ? -9.667 -26.624 -19.852 1 86.9 338 SER B O 1
ATOM 7543 N N . HIS B 1 339 ? -9.308 -28.193 -21.414 1 86.35 339 HIS B N 1
ATOM 7544 C CA . HIS B 1 339 ? -8.724 -29.127 -20.459 1 86.35 339 HIS B CA 1
ATOM 7545 C C . HIS B 1 339 ? -7.327 -28.684 -20.038 1 86.35 339 HIS B C 1
ATOM 7547 O O . HIS B 1 339 ? -6.781 -29.187 -19.054 1 86.35 339 HIS B O 1
ATOM 7553 N N . MET B 1 340 ? -6.788 -27.737 -20.81 1 87.54 340 MET B N 1
ATOM 7554 C CA . MET B 1 340 ? -5.478 -27.203 -20.447 1 87.54 340 MET B CA 1
ATOM 7555 C C . MET B 1 340 ? -5.603 -26.157 -19.344 1 87.54 340 MET B C 1
ATOM 7557 O O . MET B 1 340 ? -4.609 -25.788 -18.717 1 87.54 340 MET B O 1
ATOM 7561 N N . VAL B 1 341 ? -6.809 -25.708 -19.19 1 87.61 341 VAL B N 1
ATOM 7562 C CA . VAL B 1 341 ? -7.046 -24.705 -18.158 1 87.61 341 VAL B CA 1
ATOM 7563 C C . VAL B 1 341 ? -7.037 -25.366 -16.782 1 87.61 341 VAL B C 1
ATOM 7565 O O . VAL B 1 341 ? -7.821 -26.282 -16.522 1 87.61 341 VAL B O 1
ATOM 7568 N N . ARG B 1 342 ? -6.064 -24.977 -16.041 1 83.06 342 ARG B N 1
ATOM 7569 C CA . ARG B 1 342 ? -5.914 -25.45 -14.669 1 83.06 342 ARG B CA 1
ATOM 7570 C C . ARG B 1 342 ? -6.1 -24.309 -13.674 1 83.06 342 ARG B C 1
ATOM 7572 O O . ARG B 1 342 ? -5.275 -23.395 -13.609 1 83.06 342 ARG B O 1
ATOM 7579 N N . GLY B 1 343 ? -7.17 -24.34 -13.02 1 79.77 343 GLY B N 1
ATOM 7580 C CA . GLY B 1 343 ? -7.35 -23.31 -12.009 1 79.77 343 GLY B CA 1
ATOM 7581 C C . GLY B 1 343 ? -6.169 -23.186 -11.066 1 79.77 343 GLY B C 1
ATOM 7582 O O . GLY B 1 343 ? -5.526 -24.184 -10.734 1 79.77 343 GLY B O 1
ATOM 7583 N N . ASP B 1 344 ? -5.802 -22.039 -10.729 1 80.88 344 ASP B N 1
ATOM 7584 C CA . ASP B 1 344 ? -4.729 -21.795 -9.769 1 80.88 344 ASP B CA 1
ATOM 7585 C C . ASP B 1 344 ? -5.018 -22.481 -8.436 1 80.88 344 ASP B C 1
ATOM 7587 O O . ASP B 1 344 ? -5.933 -22.082 -7.713 1 80.88 344 ASP B O 1
ATOM 7591 N N . ALA B 1 345 ? -4.25 -23.451 -8.202 1 84.81 345 ALA B N 1
ATOM 7592 C CA . ALA B 1 345 ? -4.456 -24.255 -7 1 84.81 345 ALA B CA 1
ATOM 7593 C C . ALA B 1 345 ? -4.383 -23.392 -5.744 1 84.81 345 ALA B C 1
ATOM 7595 O O . ALA B 1 345 ? -5.063 -23.668 -4.753 1 84.81 345 ALA B O 1
ATOM 7596 N N . LEU B 1 346 ? -3.636 -22.366 -5.855 1 84.83 346 LEU B N 1
ATOM 7597 C CA . LEU B 1 346 ? -3.516 -21.473 -4.708 1 84.83 346 LEU B CA 1
ATOM 7598 C C . LEU B 1 346 ? -4.85 -20.801 -4.4 1 84.83 346 LEU B C 1
ATOM 7600 O O . LEU B 1 346 ? -5.23 -20.673 -3.234 1 84.83 346 LEU B O 1
ATOM 7604 N N . HIS B 1 347 ? -5.493 -20.442 -5.424 1 85 347 HIS B N 1
ATOM 7605 C CA . HIS B 1 347 ? -6.754 -19.727 -5.264 1 85 347 HIS B CA 1
ATOM 7606 C C . HIS B 1 347 ? -7.9 -20.689 -4.975 1 85 347 HIS B C 1
ATOM 7608 O O . HIS B 1 347 ? -8.878 -20.318 -4.321 1 85 347 HIS B O 1
ATOM 7614 N N . ILE B 1 348 ? -7.75 -21.846 -5.421 1 90.48 348 ILE B N 1
ATOM 7615 C CA . ILE B 1 348 ? -8.799 -22.832 -5.186 1 90.48 348 ILE B CA 1
ATOM 7616 C C . ILE B 1 348 ? -8.711 -23.348 -3.751 1 90.48 348 ILE B C 1
ATOM 7618 O O . ILE B 1 348 ? -9.727 -23.459 -3.062 1 90.48 348 ILE B O 1
ATOM 7622 N N . LEU B 1 349 ? -7.485 -23.513 -3.312 1 91.65 349 LEU B N 1
ATOM 7623 C CA . LEU B 1 349 ? -7.29 -24.177 -2.028 1 91.65 349 LEU B CA 1
ATOM 7624 C C . LEU B 1 349 ? -7.09 -23.156 -0.913 1 91.65 349 LEU B C 1
ATOM 7626 O O . LEU B 1 349 ? -7.815 -23.169 0.084 1 91.65 349 LEU B O 1
ATOM 7630 N N . PHE B 1 350 ? -6.097 -22.258 -1.184 1 87.29 350 PHE B N 1
ATOM 7631 C CA . PHE B 1 350 ? -5.57 -21.526 -0.039 1 87.29 350 PHE B CA 1
ATOM 7632 C C . PHE B 1 350 ? -6.164 -20.123 0.027 1 87.29 350 PHE B C 1
ATOM 7634 O O . PHE B 1 350 ? -6.953 -19.819 0.924 1 87.29 350 PHE B O 1
ATOM 7641 N N . CYS B 1 351 ? -5.808 -19.261 -0.961 1 78.77 351 CYS B N 1
ATOM 7642 C CA . CYS B 1 351 ? -6.162 -17.846 -0.932 1 78.77 351 CYS B CA 1
ATOM 7643 C C . CYS B 1 351 ? -7.639 -17.648 -1.254 1 78.77 351 CYS B C 1
ATOM 7645 O O . CYS B 1 351 ? -8.02 -17.579 -2.424 1 78.77 351 CYS B O 1
ATOM 7647 N N . LYS B 1 352 ? -8.407 -17.443 -0.203 1 80.44 352 LYS B N 1
ATOM 7648 C CA . LYS B 1 352 ? -9.845 -17.244 -0.366 1 80.44 352 LYS B CA 1
ATOM 7649 C C . LYS B 1 352 ? -10.506 -18.481 -0.969 1 80.44 352 LYS B C 1
ATOM 7651 O O . LYS B 1 352 ? -11.513 -18.372 -1.672 1 80.44 352 LYS B O 1
ATOM 7656 N N . GLY B 1 353 ? -9.83 -19.606 -0.816 1 90.84 353 GLY B N 1
ATOM 7657 C CA . GLY B 1 353 ? -10.308 -20.862 -1.373 1 90.84 353 GLY B CA 1
ATOM 7658 C C . GLY B 1 353 ? -11 -21.743 -0.351 1 90.84 353 GLY B C 1
ATOM 7659 O O . GLY B 1 353 ? -11.64 -21.242 0.577 1 90.84 353 GLY B O 1
ATOM 7660 N N . VAL B 1 354 ? -10.924 -22.986 -0.55 1 94.88 354 VAL B N 1
ATOM 7661 C CA . VAL B 1 354 ? -11.586 -23.999 0.264 1 94.88 354 VAL B CA 1
ATOM 7662 C C . VAL B 1 354 ? -11.112 -23.89 1.712 1 94.88 354 VAL B C 1
ATOM 7664 O O . VAL B 1 354 ? -11.911 -24.01 2.644 1 94.88 354 VAL B O 1
ATOM 7667 N N . TYR B 1 355 ? -9.842 -23.571 1.884 1 95.2 355 TYR B N 1
ATOM 7668 C CA . TYR B 1 355 ? -9.273 -23.438 3.221 1 95.2 355 TYR B CA 1
ATOM 7669 C C . TYR B 1 355 ? -9.949 -22.31 3.992 1 95.2 355 TYR B C 1
ATOM 7671 O O . TYR B 1 355 ? -10.235 -22.449 5.183 1 95.2 355 TYR B O 1
ATOM 7679 N N . SER B 1 356 ? -10.166 -21.217 3.286 1 94.63 356 SER B N 1
ATOM 7680 C CA . SER B 1 356 ? -10.729 -20.045 3.948 1 94.63 356 SER B CA 1
ATOM 7681 C C . SER B 1 356 ? -12.12 -20.337 4.501 1 94.63 356 SER B C 1
ATOM 7683 O O . SER B 1 356 ? -12.442 -19.945 5.624 1 94.63 356 SER B O 1
ATOM 7685 N N . HIS B 1 357 ? -12.895 -21.055 3.761 1 95.26 357 HIS B N 1
ATOM 7686 C CA . HIS B 1 357 ? -14.242 -21.413 4.191 1 95.26 357 HIS B CA 1
ATOM 7687 C C . HIS B 1 357 ? -14.207 -22.485 5.275 1 95.26 357 HIS B C 1
ATOM 7689 O O . HIS B 1 357 ? -14.92 -22.386 6.276 1 95.26 357 HIS B O 1
ATOM 7695 N N . PHE B 1 358 ? -13.382 -23.413 5.063 1 97.11 358 PHE B N 1
ATOM 7696 C CA . PHE B 1 358 ? -13.294 -24.576 5.938 1 97.11 358 PHE B CA 1
ATOM 7697 C C . PHE B 1 358 ? -12.724 -24.189 7.298 1 97.11 358 PHE B C 1
ATOM 7699 O O . PHE B 1 358 ? -13.38 -24.37 8.326 1 97.11 358 PHE B O 1
ATOM 7706 N N . LEU B 1 359 ? -11.58 -23.534 7.275 1 96.5 359 LEU B N 1
ATOM 7707 C CA . LEU B 1 359 ? -10.911 -23.161 8.517 1 96.5 359 LEU B CA 1
ATOM 7708 C C . LEU B 1 359 ? -11.66 -22.036 9.222 1 96.5 359 LEU B C 1
ATOM 7710 O O . LEU B 1 359 ? -11.705 -21.991 10.454 1 96.5 359 LEU B O 1
ATOM 7714 N N . GLY B 1 360 ? -12.18 -21.15 8.404 1 95.86 360 GLY B N 1
ATOM 7715 C CA . GLY B 1 360 ? -13.012 -20.114 8.996 1 95.86 360 GLY B CA 1
ATOM 7716 C C . GLY B 1 360 ? -14.193 -20.667 9.771 1 95.86 360 GLY B C 1
ATOM 7717 O O . GLY B 1 360 ? -14.485 -20.208 10.878 1 95.86 360 GLY B O 1
ATOM 7718 N N . SER B 1 361 ? -14.849 -21.646 9.276 1 96.14 361 SER B N 1
ATOM 7719 C CA . SER B 1 361 ? -15.999 -22.268 9.924 1 96.14 361 SER B CA 1
ATOM 7720 C C . SER B 1 361 ? -15.588 -23.001 11.196 1 96.14 361 SER B C 1
ATOM 7722 O O . SER B 1 361 ? -16.281 -22.929 12.213 1 96.14 361 SER B O 1
ATOM 7724 N N . ILE B 1 362 ? -14.48 -23.64 11.132 1 95.78 362 ILE B N 1
ATOM 7725 C CA . ILE B 1 362 ? -14.017 -24.393 12.293 1 95.78 362 ILE B CA 1
ATOM 7726 C C . ILE B 1 362 ? -13.646 -23.429 13.418 1 95.78 362 ILE B C 1
ATOM 7728 O O . ILE B 1 362 ? -14.031 -23.633 14.572 1 95.78 362 ILE B O 1
ATOM 7732 N N . LEU B 1 363 ? -12.91 -22.408 13.032 1 94.61 363 LEU B N 1
ATOM 7733 C CA . LEU B 1 363 ? -12.518 -21.423 14.033 1 94.61 363 LEU B CA 1
ATOM 7734 C C . LEU B 1 363 ? -13.743 -20.762 14.656 1 94.61 363 LEU B C 1
ATOM 7736 O O . LEU B 1 363 ? -13.789 -20.549 15.869 1 94.61 363 LEU B O 1
ATOM 7740 N N . HIS B 1 364 ? -14.665 -20.414 13.771 1 94.52 364 HIS B N 1
ATOM 7741 C CA . HIS B 1 364 ? -15.91 -19.845 14.274 1 94.52 364 HIS B CA 1
ATOM 7742 C C . HIS B 1 364 ? -16.599 -20.799 15.245 1 94.52 364 HIS B C 1
ATOM 7744 O O . HIS B 1 364 ? -17.03 -20.387 16.325 1 94.52 364 HIS B O 1
ATOM 7750 N N . TYR B 1 365 ? -16.707 -22.051 14.9 1 92.92 365 TYR B N 1
ATOM 7751 C CA . TYR B 1 365 ? -17.294 -23.091 15.738 1 92.92 365 TYR B CA 1
ATOM 7752 C C . TYR B 1 365 ? -16.588 -23.168 17.086 1 92.92 365 TYR B C 1
ATOM 7754 O O . TYR B 1 365 ? -17.238 -23.18 18.134 1 92.92 365 TYR B O 1
ATOM 7762 N N . LEU B 1 366 ? -15.313 -23.133 17.079 1 91.9 366 LEU B N 1
ATOM 7763 C CA . LEU B 1 366 ? -14.509 -23.286 18.286 1 91.9 366 LEU B CA 1
ATOM 7764 C C . LEU B 1 366 ? -14.659 -22.073 19.198 1 91.9 366 LEU B C 1
ATOM 7766 O O . LEU B 1 366 ? -14.558 -22.194 20.421 1 91.9 366 LEU B O 1
ATOM 7770 N N . CYS B 1 367 ? -14.867 -20.932 18.624 1 90.52 367 CYS B N 1
ATOM 7771 C CA . CYS B 1 367 ? -14.96 -19.702 19.403 1 90.52 367 CYS B CA 1
ATOM 7772 C C . CYS B 1 367 ? -16.347 -19.547 20.014 1 90.52 367 CYS B C 1
ATOM 7774 O O . CYS B 1 367 ? -16.487 -19.02 21.119 1 90.52 367 CYS B O 1
ATOM 7776 N N . TRP B 1 368 ? -17.345 -19.915 19.343 1 87.43 368 TRP B N 1
ATOM 7777 C CA . TRP B 1 368 ? -18.696 -19.564 19.769 1 87.43 368 TRP B CA 1
ATOM 7778 C C . TRP B 1 368 ? -19.433 -20.786 20.304 1 87.43 368 TRP B C 1
ATOM 7780 O O . TRP B 1 368 ? -20.472 -20.656 20.957 1 87.43 368 TRP B O 1
ATOM 7790 N N . TYR B 1 369 ? -19.021 -21.889 19.99 1 69.51 369 TYR B N 1
ATOM 7791 C CA . TYR B 1 369 ? -19.779 -23.055 20.427 1 69.51 369 TYR B CA 1
ATOM 7792 C C . TYR B 1 369 ? -18.906 -23.996 21.249 1 69.51 369 TYR B C 1
ATOM 7794 O O . TYR B 1 369 ? -18.694 -25.149 20.866 1 69.51 369 TYR B O 1
ATOM 7802 N N . PRO B 1 370 ? -18.239 -23.276 22.442 1 58.34 370 PRO B N 1
ATOM 7803 C CA . PRO B 1 370 ? -17.234 -24.017 23.207 1 58.34 370 PRO B CA 1
ATOM 7804 C C . PRO B 1 370 ? -17.789 -25.299 23.823 1 58.34 370 PRO B C 1
ATOM 7806 O O . PRO B 1 370 ? -17.055 -26.278 23.987 1 58.34 370 PRO B O 1
ATOM 7809 N N . ASP B 1 371 ? -18.977 -25.149 24.425 1 56.07 371 ASP B N 1
ATOM 7810 C CA . ASP B 1 371 ? -19.488 -26.343 25.091 1 56.07 371 ASP B CA 1
ATOM 7811 C C . ASP B 1 371 ? -19.437 -27.554 24.162 1 56.07 371 ASP B C 1
ATOM 7813 O O . ASP B 1 371 ? -19.288 -28.689 24.621 1 56.07 371 ASP B O 1
ATOM 7817 N N . LEU B 1 372 ? -19.506 -27.188 22.932 1 47.75 372 LEU B N 1
ATOM 7818 C CA . LEU B 1 372 ? -19.361 -28.282 21.978 1 47.75 372 LEU B CA 1
ATOM 7819 C C . LEU B 1 372 ? -17.895 -28.668 21.813 1 47.75 372 LEU B C 1
ATOM 7821 O O . LEU B 1 372 ? -17.581 -29.828 21.533 1 47.75 372 LEU B O 1
ATOM 7825 N N . ALA B 1 373 ? -17.058 -27.596 21.966 1 46.62 373 ALA B N 1
ATOM 7826 C CA . ALA B 1 373 ? -15.618 -27.799 21.835 1 46.62 373 ALA B CA 1
ATOM 7827 C C . ALA B 1 373 ? -15.02 -28.34 23.13 1 46.62 373 ALA B C 1
ATOM 7829 O O . ALA B 1 373 ? -13.808 -28.552 23.221 1 46.62 373 ALA B O 1
ATOM 7830 N N . LYS B 1 374 ? -15.635 -28.269 24.286 1 43.2 374 LYS B N 1
ATOM 7831 C CA . LYS B 1 374 ? -15.201 -28.666 25.622 1 43.2 374 LYS B CA 1
ATOM 7832 C C . LYS B 1 374 ? -14.558 -30.049 25.603 1 43.2 374 LYS B C 1
ATOM 7834 O O . LYS B 1 374 ? -15.147 -31.02 26.082 1 43.2 374 LYS B O 1
ATOM 7839 N N . GLY B 1 375 ? -13.983 -30.573 24.555 1 36.37 375 GLY B N 1
ATOM 7840 C CA . GLY B 1 375 ? -13.154 -31.698 24.957 1 36.37 375 GLY B CA 1
ATOM 7841 C C . GLY B 1 375 ? -12.188 -31.357 26.077 1 36.37 375 GLY B C 1
ATOM 7842 O O . GLY B 1 375 ? -11.975 -30.182 26.383 1 36.37 375 GLY B O 1
ATOM 7843 N N . SER B 1 376 ? -11.665 -32.369 27.036 1 36.29 376 SER B N 1
ATOM 7844 C CA . SER B 1 376 ? -10.873 -32.473 28.257 1 36.29 376 SER B CA 1
ATOM 7845 C C . SER B 1 376 ? -9.654 -31.559 28.205 1 36.29 376 SER B C 1
ATOM 7847 O O . SER B 1 376 ? -9 -31.329 29.224 1 36.29 376 SER B O 1
ATOM 7849 N N . ALA B 1 377 ? -9.063 -31.229 27.171 1 35.48 377 ALA B N 1
ATOM 7850 C CA . ALA B 1 377 ? -7.667 -30.801 27.179 1 35.48 377 ALA B CA 1
ATOM 7851 C C . ALA B 1 377 ? -7.527 -29.396 27.758 1 35.48 377 ALA B C 1
ATOM 7853 O O . ALA B 1 377 ? -6.451 -29.013 28.223 1 35.48 377 ALA B O 1
ATOM 7854 N N . LEU B 1 378 ? -8.476 -28.569 27.552 1 37.35 378 LEU B N 1
ATOM 7855 C CA . LEU B 1 378 ? -8.248 -27.284 28.203 1 37.35 378 LEU B CA 1
ATOM 7856 C C . LEU B 1 378 ? -8.29 -27.429 29.721 1 37.35 378 LEU B C 1
ATOM 7858 O O . LEU B 1 378 ? -7.94 -26.497 30.448 1 37.35 378 LEU B O 1
ATOM 7862 N N . ALA B 1 379 ? -8.892 -28.446 30.341 1 32.61 379 ALA B N 1
ATOM 7863 C CA . ALA B 1 379 ? -8.94 -28.701 31.778 1 32.61 379 ALA B CA 1
ATOM 7864 C C . ALA B 1 379 ? -7.585 -29.171 32.298 1 32.61 379 ALA B C 1
ATOM 7866 O O . ALA B 1 379 ? -7.312 -29.091 33.498 1 32.61 379 ALA B O 1
ATOM 7867 N N . LYS B 1 380 ? -6.816 -30.135 31.68 1 32.01 380 LYS B N 1
ATOM 7868 C CA . LYS B 1 380 ? -5.699 -30.831 32.312 1 32.01 380 LYS B CA 1
ATOM 7869 C C . LYS B 1 380 ? -4.58 -29.858 32.675 1 32.01 380 LYS B C 1
ATOM 7871 O O . LYS B 1 380 ? -3.615 -30.235 33.342 1 32.01 380 LYS B O 1
ATOM 7876 N N . GLY B 1 381 ? -4.276 -28.821 32.029 1 27.81 381 GLY B N 1
ATOM 7877 C CA . GLY B 1 381 ? -3.036 -28.22 32.494 1 27.81 381 GLY B CA 1
ATOM 7878 C C . GLY B 1 381 ? -3.112 -27.729 33.927 1 27.81 381 GLY B C 1
ATOM 7879 O O . GLY B 1 381 ? -2.084 -27.457 34.552 1 27.81 381 GLY B O 1
ATOM 7880 N N . LYS B 1 382 ? -4.01 -27.013 34.644 1 28.36 382 LYS B N 1
ATOM 7881 C CA . LYS B 1 382 ? -3.702 -26.603 36.011 1 28.36 382 LYS B CA 1
ATOM 7882 C C . LYS B 1 382 ? -4.285 -27.584 37.024 1 28.36 382 LYS B C 1
ATOM 7884 O O . LYS B 1 382 ? -5.486 -27.56 37.3 1 28.36 382 LYS B O 1
ATOM 7889 N N . LYS B 1 383 ? -3.909 -28.828 37.27 1 28.71 383 LYS B N 1
ATOM 7890 C CA . LYS B 1 383 ? -4.088 -29.46 38.574 1 28.71 383 LYS B CA 1
ATOM 7891 C C . LYS B 1 383 ? -3.564 -28.567 39.694 1 28.71 383 LYS B C 1
ATOM 7893 O O . LYS B 1 383 ? -2.505 -28.834 40.265 1 28.71 383 LYS B O 1
ATOM 7898 N N . ARG B 1 384 ? -3.182 -27.355 39.774 1 25.89 384 ARG B N 1
ATOM 7899 C CA . ARG B 1 384 ? -2.958 -26.905 41.144 1 25.89 384 ARG B CA 1
ATOM 7900 C C . ARG B 1 384 ? -4.191 -27.146 42.008 1 25.89 384 ARG B C 1
ATOM 7902 O O . ARG B 1 384 ? -5.301 -27.286 41.489 1 25.89 384 ARG B O 1
ATOM 7909 N N . SER B 1 385 ? -3.999 -27.239 43.455 1 24.68 385 SER B N 1
ATOM 7910 C CA . SER B 1 385 ? -4.815 -27.393 44.656 1 24.68 385 SER B CA 1
ATOM 7911 C C . SER B 1 385 ? -6.138 -26.647 44.525 1 24.68 385 SER B C 1
ATOM 7913 O O . SER B 1 385 ? -6.162 -25.414 44.497 1 24.68 385 SER B O 1
ATOM 7915 N N . LEU B 1 386 ? -6.986 -27.088 43.674 1 25.43 386 LEU B N 1
ATOM 7916 C CA . LEU B 1 386 ? -8.334 -26.581 43.902 1 25.43 386 LEU B CA 1
ATOM 7917 C C . LEU B 1 386 ? -8.807 -26.912 45.314 1 25.43 386 LEU B C 1
ATOM 7919 O O . LEU B 1 386 ? -8.906 -28.085 45.681 1 25.43 386 LEU B O 1
ATOM 7923 N N . GLU B 1 387 ? -8.413 -26.233 46.392 1 26.29 387 GLU B N 1
ATOM 7924 C CA . GLU B 1 387 ? -9.313 -26.318 47.539 1 26.29 387 GLU B CA 1
ATOM 7925 C C . GLU B 1 387 ? -10.769 -26.404 47.092 1 26.29 387 GLU B C 1
ATOM 7927 O O . GLU B 1 387 ? -11.113 -25.969 45.99 1 26.29 387 GLU B O 1
ATOM 7932 N N . LYS B 1 388 ? -11.773 -27.053 47.827 1 28.56 388 LYS B N 1
ATOM 7933 C CA . LYS B 1 388 ? -13.159 -27.467 47.632 1 28.56 388 LYS B CA 1
ATOM 7934 C C . LYS B 1 388 ? -13.895 -26.505 46.703 1 28.56 388 LYS B C 1
ATOM 7936 O O . LYS B 1 388 ? -14.669 -26.933 45.844 1 28.56 388 LYS B O 1
ATOM 7941 N N . GLY B 1 389 ? -14.42 -25.406 47.165 1 28.3 389 GLY B N 1
ATOM 7942 C CA . GLY B 1 389 ? -15.616 -24.656 46.816 1 28.3 389 GLY B CA 1
ATOM 7943 C C . GLY B 1 389 ? -15.528 -23.991 45.455 1 28.3 389 GLY B C 1
ATOM 7944 O O . GLY B 1 389 ? -16.481 -23.348 45.01 1 28.3 389 GLY B O 1
ATOM 7945 N N . LYS B 1 390 ? -14.279 -23.377 45.157 1 28.48 390 LYS B N 1
ATOM 7946 C CA . LYS B 1 390 ? -14.395 -22.381 44.096 1 28.48 390 LYS B CA 1
ATOM 7947 C C . LYS B 1 390 ? -14.415 -23.043 42.721 1 28.48 390 LYS B C 1
ATOM 7949 O O . LYS B 1 390 ? -13.563 -23.88 42.417 1 28.48 390 LYS B O 1
ATOM 7954 N N . GLU B 1 391 ? -15.583 -23.114 42.087 1 28.88 391 GLU B N 1
ATOM 7955 C CA . GLU B 1 391 ? -15.899 -23.544 40.728 1 28.88 391 GLU B CA 1
ATOM 7956 C C . GLU B 1 391 ? -14.757 -23.224 39.768 1 28.88 391 GLU B C 1
ATOM 7958 O O . GLU B 1 391 ? -14.101 -22.188 39.899 1 28.88 391 GLU B O 1
ATOM 7963 N N . PRO B 1 392 ? -14.102 -24.156 39.252 1 32.97 392 PRO B N 1
ATOM 7964 C CA . PRO B 1 392 ? -12.977 -23.862 38.362 1 32.97 392 PRO B CA 1
ATOM 7965 C C . PRO B 1 392 ? -13.252 -22.68 37.434 1 32.97 392 PRO B C 1
ATOM 7967 O O . PRO B 1 392 ? -14.239 -22.689 36.694 1 32.97 392 PRO B O 1
ATOM 7970 N N . ALA B 1 393 ? -12.963 -21.462 37.834 1 31.61 393 ALA B N 1
ATOM 7971 C CA . ALA B 1 393 ? -13.177 -20.084 37.399 1 31.61 393 ALA B CA 1
ATOM 7972 C C . ALA B 1 393 ? -13.115 -19.973 35.878 1 31.61 393 ALA B C 1
ATOM 7974 O O . ALA B 1 393 ? -13.992 -19.368 35.257 1 31.61 393 ALA B O 1
ATOM 7975 N N . ASP B 1 394 ? -11.814 -19.879 35.102 1 34.14 394 ASP B N 1
ATOM 7976 C CA . ASP B 1 394 ? -11.656 -18.913 34.019 1 34.14 394 ASP B CA 1
ATOM 7977 C C . ASP B 1 394 ? -12.162 -19.484 32.696 1 34.14 394 ASP B C 1
ATOM 7979 O O . ASP B 1 394 ? -11.491 -20.309 32.073 1 34.14 394 ASP B O 1
ATOM 7983 N N . THR B 1 395 ? -13.176 -20.16 32.347 1 40.53 395 THR B N 1
ATOM 7984 C CA . THR B 1 395 ? -13.947 -20.385 31.129 1 40.53 395 THR B CA 1
ATOM 7985 C C . THR B 1 395 ? -13.743 -19.241 30.14 1 40.53 395 THR B C 1
ATOM 7987 O O . THR B 1 395 ? -13.966 -18.076 30.476 1 40.53 395 THR B O 1
ATOM 7990 N N . CYS B 1 396 ? -12.817 -19.371 29.348 1 50.04 396 CYS B N 1
ATOM 7991 C CA . CYS B 1 396 ? -12.632 -18.368 28.305 1 50.04 396 CYS B CA 1
ATOM 7992 C C . CYS B 1 396 ? -13.974 -17.86 27.793 1 50.04 396 CYS B C 1
ATOM 7994 O O . CYS B 1 396 ? -14.687 -18.578 27.09 1 50.04 396 CYS B O 1
ATOM 7996 N N . LYS B 1 397 ? -14.659 -17.023 28.501 1 59.28 397 LYS B N 1
ATOM 7997 C CA . LYS B 1 397 ? -16.056 -16.613 28.385 1 59.28 397 LYS B CA 1
ATOM 7998 C C . LYS B 1 397 ? -16.312 -15.903 27.058 1 59.28 397 LYS B C 1
ATOM 8000 O O . LYS B 1 397 ? -17.366 -16.084 26.445 1 59.28 397 LYS B O 1
ATOM 8005 N N . SER B 1 398 ? -15.388 -15.175 26.565 1 77.32 398 SER B N 1
ATOM 8006 C CA . SER B 1 398 ? -15.748 -14.442 25.355 1 77.32 398 SER B CA 1
ATOM 8007 C C . SER B 1 398 ? -15.112 -15.069 24.119 1 77.32 398 SER B C 1
ATOM 8009 O O . SER B 1 398 ? -14.088 -15.747 24.218 1 77.32 398 SER B O 1
ATOM 8011 N N . PRO B 1 399 ? -15.741 -15.121 23.055 1 84.42 399 PRO B N 1
ATOM 8012 C CA . PRO B 1 399 ? -15.157 -15.622 21.808 1 84.42 399 PRO B CA 1
ATOM 8013 C C . PRO B 1 399 ? -13.73 -15.128 21.585 1 84.42 399 PRO B C 1
ATOM 8015 O O . PRO B 1 399 ? -12.885 -15.875 21.086 1 84.42 399 PRO B O 1
ATOM 8018 N N . ALA B 1 400 ? -13.486 -13.981 22.02 1 80.01 400 ALA B N 1
ATOM 8019 C CA . ALA B 1 400 ? -12.152 -13.412 21.846 1 80.01 400 ALA B CA 1
ATOM 8020 C C . ALA B 1 400 ? -11.129 -14.139 22.715 1 80.01 400 ALA B C 1
ATOM 8022 O O . ALA B 1 400 ? -10.005 -14.396 22.278 1 80.01 400 ALA B O 1
ATOM 8023 N N . GLU B 1 401 ? -11.49 -14.461 23.956 1 77.52 401 GLU B N 1
ATOM 8024 C CA . GLU B 1 401 ? -10.605 -15.179 24.868 1 77.52 401 GLU B CA 1
ATOM 8025 C C . GLU B 1 401 ? -10.347 -16.602 24.381 1 77.52 401 GLU B C 1
ATOM 8027 O O . GLU B 1 401 ? -9.222 -17.099 24.467 1 77.52 401 GLU B O 1
ATOM 8032 N N . ARG B 1 402 ? -11.315 -17.145 23.865 1 84.86 402 ARG B N 1
ATOM 8033 C CA . ARG B 1 402 ? -11.177 -18.496 23.331 1 84.86 402 ARG B CA 1
ATOM 8034 C C . ARG B 1 402 ? -10.24 -18.516 22.128 1 84.86 402 ARG B C 1
ATOM 8036 O O . ARG B 1 402 ? -9.379 -19.392 22.02 1 84.86 402 ARG B O 1
ATOM 8043 N N . LEU B 1 403 ? -10.457 -17.566 21.258 1 88.4 403 LEU B N 1
ATOM 8044 C CA . LEU B 1 403 ? -9.6 -17.483 20.081 1 88.4 403 LEU B CA 1
ATOM 8045 C C . LEU B 1 403 ? -8.14 -17.302 20.484 1 88.4 403 LEU B C 1
ATOM 8047 O O . LEU B 1 403 ? -7.244 -17.874 19.859 1 88.4 403 LEU B O 1
ATOM 8051 N N . ALA B 1 404 ? -7.981 -16.523 21.541 1 79.7 404 ALA B N 1
ATOM 8052 C CA . ALA B 1 404 ? -6.621 -16.304 22.026 1 79.7 404 ALA B CA 1
ATOM 8053 C C . ALA B 1 404 ? -5.99 -17.611 22.499 1 79.7 404 ALA B C 1
ATOM 8055 O O . ALA B 1 404 ? -4.814 -17.87 22.235 1 79.7 404 ALA B O 1
ATOM 8056 N N . LEU B 1 405 ? -6.775 -18.336 23.168 1 82.12 405 LEU B N 1
ATOM 8057 C CA . LEU B 1 405 ? -6.3 -19.633 23.638 1 82.12 405 LEU B CA 1
ATOM 8058 C C . LEU B 1 405 ? -5.982 -20.553 22.465 1 82.12 405 LEU B C 1
ATOM 8060 O O . LEU B 1 405 ? -4.927 -21.192 22.44 1 82.12 405 LEU B O 1
ATOM 8064 N N . ILE B 1 406 ? -6.862 -20.58 21.573 1 88.97 406 ILE B N 1
ATOM 8065 C CA . ILE B 1 406 ? -6.679 -21.414 20.391 1 88.97 406 ILE B CA 1
ATOM 8066 C C . ILE B 1 406 ? -5.415 -20.987 19.648 1 88.97 406 ILE B C 1
ATOM 8068 O O . ILE B 1 406 ? -4.604 -21.829 19.255 1 88.97 406 ILE B O 1
ATOM 8072 N N . PHE B 1 407 ? -5.294 -19.709 19.475 1 87.98 407 PHE B N 1
ATOM 8073 C CA . PHE B 1 407 ? -4.14 -19.188 18.752 1 87.98 407 PHE B CA 1
ATOM 8074 C C . PHE B 1 407 ? -2.848 -19.494 19.501 1 87.98 407 PHE B C 1
ATOM 8076 O O . PHE B 1 407 ? -1.824 -19.795 18.885 1 87.98 407 PHE B O 1
ATOM 8083 N N . GLY B 1 408 ? -2.887 -19.376 20.817 1 82.72 408 GLY B N 1
ATOM 8084 C CA . GLY B 1 408 ? -1.736 -19.784 21.606 1 82.72 408 GLY B CA 1
ATOM 8085 C C . GLY B 1 408 ? -1.333 -21.227 21.371 1 82.72 408 GLY B C 1
ATOM 8086 O O . GLY B 1 408 ? -0.145 -21.532 21.24 1 82.72 408 GLY B O 1
ATOM 8087 N N . LEU B 1 409 ? -2.289 -22.069 21.334 1 87.16 409 LEU B N 1
ATOM 8088 C CA . LEU B 1 409 ? -2.036 -23.483 21.081 1 87.16 409 LEU B CA 1
ATOM 8089 C C . LEU B 1 409 ? -1.478 -23.692 19.677 1 87.16 409 LEU B C 1
ATOM 8091 O O . LEU B 1 409 ? -0.57 -24.503 19.479 1 87.16 409 LEU B O 1
ATOM 8095 N N . ILE B 1 410 ? -2.017 -22.985 18.657 1 91.03 410 ILE B N 1
ATOM 8096 C CA . ILE B 1 410 ? -1.541 -23.065 17.281 1 91.03 410 ILE B CA 1
ATOM 8097 C C . ILE B 1 410 ? -0.075 -22.642 17.216 1 91.03 410 ILE B C 1
ATOM 8099 O O . ILE B 1 410 ? 0.738 -23.294 16.556 1 91.03 410 ILE B O 1
ATOM 8103 N N . GLN B 1 411 ? 0.217 -21.587 17.93 1 85.49 411 GLN B N 1
ATOM 8104 C CA . GLN B 1 411 ? 1.592 -21.099 17.946 1 85.49 411 GLN B CA 1
ATOM 8105 C C . GLN B 1 411 ? 2.546 -22.158 18.49 1 85.49 411 GLN B C 1
ATOM 8107 O O . GLN B 1 411 ? 3.661 -22.314 17.987 1 85.49 411 GLN B O 1
ATOM 8112 N N . ALA B 1 412 ? 2.1 -22.836 19.466 1 85.46 412 ALA B N 1
ATOM 8113 C CA . ALA B 1 412 ? 2.913 -23.9 20.049 1 85.46 412 ALA B CA 1
ATOM 8114 C C . ALA B 1 412 ? 3.135 -25.031 19.05 1 85.46 412 ALA B C 1
ATOM 8116 O O . ALA B 1 412 ? 4.217 -25.62 19 1 85.46 412 ALA B O 1
ATOM 8117 N N . LYS B 1 413 ? 2.163 -25.285 18.241 1 90.86 413 LYS B N 1
ATOM 8118 C CA . LYS B 1 413 ? 2.265 -26.375 17.275 1 90.86 413 LYS B CA 1
ATOM 8119 C C . LYS B 1 413 ? 3.156 -25.984 16.099 1 90.86 413 LYS B C 1
ATOM 8121 O O . LYS B 1 413 ? 3.815 -26.838 15.503 1 90.86 413 LYS B O 1
ATOM 8126 N N . TYR B 1 414 ? 3.118 -24.671 15.699 1 86.4 414 TYR B N 1
ATOM 8127 C CA . TYR B 1 414 ? 4.016 -24.222 14.641 1 86.4 414 TYR B CA 1
ATOM 8128 C C . TYR B 1 414 ? 5.461 -24.582 14.963 1 86.4 414 TYR B C 1
ATOM 8130 O O . TYR B 1 414 ? 6.207 -25.028 14.088 1 86.4 414 TYR B O 1
ATOM 8138 N N . LYS B 1 415 ? 5.77 -24.362 16.149 1 79.61 415 LYS B N 1
ATOM 8139 C CA . LYS B 1 415 ? 7.128 -24.657 16.598 1 79.61 415 LYS B CA 1
ATOM 8140 C C . LYS B 1 415 ? 7.44 -26.145 16.464 1 79.61 415 LYS B C 1
ATOM 8142 O O . LYS B 1 415 ? 8.503 -26.519 15.965 1 79.61 415 LYS B O 1
ATOM 8147 N N . ALA B 1 416 ? 6.527 -26.95 16.849 1 81.08 416 ALA B N 1
ATOM 8148 C CA . ALA B 1 416 ? 6.7 -28.4 16.825 1 81.08 416 ALA B CA 1
ATOM 8149 C C . ALA B 1 416 ? 6.794 -28.918 15.393 1 81.08 416 ALA B C 1
ATOM 8151 O O . ALA B 1 416 ? 7.506 -29.888 15.122 1 81.08 416 ALA B O 1
ATOM 8152 N N . LEU B 1 417 ? 6.134 -28.263 14.485 1 87.71 417 LEU B N 1
ATOM 8153 C CA . LEU B 1 417 ? 6.079 -28.683 13.089 1 87.71 417 LEU B CA 1
ATOM 8154 C C . LEU B 1 417 ? 7.245 -28.1 12.299 1 87.71 417 LEU B C 1
ATOM 8156 O O . LEU B 1 417 ? 7.498 -28.509 11.163 1 87.71 417 LEU B O 1
ATOM 8160 N N . GLY B 1 418 ? 7.964 -27.139 12.917 1 77.73 418 GLY B N 1
ATOM 8161 C CA . GLY B 1 418 ? 9.028 -26.462 12.194 1 77.73 418 GLY B CA 1
ATOM 8162 C C . GLY B 1 418 ? 8.522 -25.632 11.028 1 77.73 418 GLY B C 1
ATOM 8163 O O . GLY B 1 418 ? 9.151 -25.593 9.969 1 77.73 418 GLY B O 1
ATOM 8164 N N . SER B 1 419 ? 7.361 -25.081 11.183 1 77.45 419 SER B N 1
ATOM 8165 C CA . SER B 1 419 ? 6.747 -24.325 10.096 1 77.45 419 SER B CA 1
ATOM 8166 C C . SER B 1 419 ? 7.46 -22.995 9.876 1 77.45 419 SER B C 1
ATOM 8168 O O . SER B 1 419 ? 7.579 -22.188 10.8 1 77.45 419 SER B O 1
ATOM 8170 N N . GLY B 1 420 ? 7.952 -22.755 8.727 1 63.91 420 GLY B N 1
ATOM 8171 C CA . GLY B 1 420 ? 8.622 -21.505 8.404 1 63.91 420 GLY B CA 1
ATOM 8172 C C . GLY B 1 420 ? 7.662 -20.349 8.2 1 63.91 420 GLY B C 1
ATOM 8173 O O . GLY B 1 420 ? 8.02 -19.191 8.423 1 63.91 420 GLY B O 1
ATOM 8174 N N . THR B 1 421 ? 6.474 -20.616 7.755 1 73.51 421 THR B N 1
ATOM 8175 C CA . THR B 1 421 ? 5.447 -19.601 7.547 1 73.51 421 THR B CA 1
ATOM 8176 C C . THR B 1 421 ? 4.341 -19.729 8.591 1 73.51 421 THR B C 1
ATOM 8178 O O . THR B 1 421 ? 3.671 -20.76 8.669 1 73.51 421 THR B O 1
ATOM 8181 N N . ARG B 1 422 ? 4.24 -18.661 9.396 1 77.21 422 ARG B N 1
ATOM 8182 C CA . ARG B 1 422 ? 3.29 -18.707 10.503 1 77.21 422 ARG B CA 1
ATOM 8183 C C . ARG B 1 422 ? 2.296 -17.553 10.421 1 77.21 422 ARG B C 1
ATOM 8185 O O . ARG B 1 422 ? 2.632 -16.471 9.936 1 77.21 422 ARG B O 1
ATOM 8192 N N . LEU B 1 423 ? 1.13 -17.888 10.805 1 77.9 423 LEU B N 1
ATOM 8193 C CA . LEU B 1 423 ? 0.166 -16.811 11.004 1 77.9 423 LEU B CA 1
ATOM 8194 C C . LEU B 1 423 ? 0.585 -15.915 12.165 1 77.9 423 LEU B C 1
ATOM 8196 O O . LEU B 1 423 ? 0.863 -16.403 13.263 1 77.9 423 LEU B O 1
ATOM 8200 N N . THR B 1 424 ? 0.755 -14.602 11.89 1 67.41 424 THR B N 1
ATOM 8201 C CA . THR B 1 424 ? 1.287 -13.708 12.912 1 67.41 424 THR B CA 1
ATOM 8202 C C . THR B 1 424 ? 0.16 -13.133 13.766 1 67.41 424 THR B C 1
ATOM 8204 O O . THR B 1 424 ? 0.403 -12.621 14.861 1 67.41 424 THR B O 1
ATOM 8207 N N . ASN B 1 425 ? -1.039 -13.16 13.241 1 72.52 425 ASN B N 1
ATOM 8208 C CA . ASN B 1 425 ? -2.201 -12.639 13.952 1 72.52 425 ASN B CA 1
ATOM 8209 C C . ASN B 1 425 ? -3.462 -13.431 13.622 1 72.52 425 ASN B C 1
ATOM 8211 O O . ASN B 1 425 ? -3.591 -13.971 12.521 1 72.52 425 ASN B O 1
ATOM 8215 N N . LEU B 1 426 ? -4.249 -13.648 14.515 1 82.72 426 LEU B N 1
ATOM 8216 C CA . LEU B 1 426 ? -5.553 -14.28 14.35 1 82.72 426 LEU B CA 1
ATOM 8217 C C . LEU B 1 426 ? -6.617 -13.552 15.165 1 82.72 426 LEU B C 1
ATOM 8219 O O . LEU B 1 426 ? -6.581 -13.569 16.397 1 82.72 426 LEU B O 1
ATOM 8223 N N . LYS B 1 427 ? -7.48 -12.867 14.468 1 80.19 427 LYS B N 1
ATOM 8224 C CA . LYS B 1 427 ? -8.547 -12.105 15.109 1 80.19 427 LYS B CA 1
ATOM 8225 C C . LYS B 1 427 ? -9.92 -12.583 14.645 1 80.19 427 LYS B C 1
ATOM 8227 O O . LYS B 1 427 ? -10.051 -13.149 13.557 1 80.19 427 LYS B O 1
ATOM 8232 N N . LEU B 1 428 ? -10.898 -12.253 15.442 1 84.47 428 LEU B N 1
ATOM 8233 C CA . LEU B 1 428 ? -12.259 -12.644 15.093 1 84.47 428 LEU B CA 1
ATOM 8234 C C . LEU B 1 428 ? -12.685 -12.011 13.773 1 84.47 428 LEU B C 1
ATOM 8236 O O . LEU B 1 428 ? -13.358 -12.65 12.961 1 84.47 428 LEU B O 1
ATOM 8240 N N . SER B 1 429 ? -12.216 -10.803 13.574 1 82.34 429 SER B N 1
ATOM 8241 C CA . SER B 1 429 ? -12.62 -10.058 12.386 1 82.34 429 SER B CA 1
ATOM 8242 C C . SER B 1 429 ? -12.06 -10.694 11.118 1 82.34 429 SER B C 1
ATOM 8244 O O . SER B 1 429 ? -12.479 -10.353 10.01 1 82.34 429 SER B O 1
ATOM 8246 N N . MET B 1 430 ? -11.137 -11.616 11.259 1 85.31 430 MET B N 1
ATOM 8247 C CA . MET B 1 430 ? -10.528 -12.269 10.104 1 85.31 430 MET B CA 1
ATOM 8248 C C . MET B 1 430 ? -11.462 -13.325 9.521 1 85.31 430 MET B C 1
ATOM 8250 O O . MET B 1 430 ? -11.246 -13.803 8.406 1 85.31 430 MET B O 1
ATOM 8254 N N . PHE B 1 431 ? -12.467 -13.709 10.377 1 90.46 431 PHE B N 1
ATOM 8255 C CA . PHE B 1 431 ? -13.299 -14.76 9.804 1 90.46 431 PHE B CA 1
ATOM 8256 C C . PHE B 1 431 ? -14.774 -14.495 10.083 1 90.46 431 PHE B C 1
ATOM 8258 O O . PHE B 1 431 ? -15.642 -15.232 9.612 1 90.46 431 PHE B O 1
ATOM 8265 N N . THR B 1 432 ? -15.059 -13.456 10.889 1 88.64 432 THR B N 1
ATOM 8266 C CA . THR B 1 432 ? -16.464 -13.142 11.125 1 88.64 432 THR B CA 1
ATOM 8267 C C . THR B 1 432 ? -16.631 -11.681 11.529 1 88.64 432 THR B C 1
ATOM 8269 O O . THR B 1 432 ? -15.668 -11.031 11.941 1 88.64 432 THR B O 1
ATOM 8272 N N . ASP B 1 433 ? -17.825 -11.212 11.201 1 83.41 433 ASP B N 1
ATOM 8273 C CA . ASP B 1 433 ? -18.197 -9.924 11.778 1 83.41 433 ASP B CA 1
ATOM 8274 C C . ASP B 1 433 ? -18.409 -10.039 13.286 1 83.41 433 ASP B C 1
ATOM 8276 O O . ASP B 1 433 ? -19.289 -10.773 13.74 1 83.41 433 ASP B O 1
ATOM 8280 N N . LYS B 1 434 ? -17.708 -9.228 14.03 1 76.53 434 LYS B N 1
ATOM 8281 C CA . LYS B 1 434 ? -17.74 -9.345 15.485 1 76.53 434 LYS B CA 1
ATOM 8282 C C . LYS B 1 434 ? -19.111 -8.966 16.037 1 76.53 434 LYS B C 1
ATOM 8284 O O . LYS B 1 434 ? -19.534 -9.485 17.072 1 76.53 434 LYS B O 1
ATOM 8289 N N . GLN B 1 435 ? -19.758 -8.041 15.365 1 72.61 435 GLN B N 1
ATOM 8290 C CA . GLN B 1 435 ? -21.042 -7.538 15.842 1 72.61 435 GLN B CA 1
ATOM 8291 C C . GLN B 1 435 ? -22.183 -8.464 15.432 1 72.61 435 GLN B C 1
ATOM 8293 O O . GLN B 1 435 ? -23.212 -8.527 16.108 1 72.61 435 GLN B O 1
ATOM 8298 N N . LYS B 1 436 ? -21.953 -9.128 14.333 1 84.41 436 LYS B N 1
ATOM 8299 C CA . LYS B 1 436 ? -22.963 -10.047 13.815 1 84.41 436 LYS B CA 1
ATOM 8300 C C . LYS B 1 436 ? -22.337 -11.376 13.401 1 84.41 436 LYS B C 1
ATOM 8302 O O . LYS B 1 436 ? -22.431 -11.777 12.24 1 84.41 436 LYS B O 1
ATOM 8307 N N . PRO B 1 437 ? -21.831 -12.12 14.344 1 86.23 437 PRO B N 1
ATOM 8308 C CA . PRO B 1 437 ? -20.998 -13.284 14.034 1 86.23 437 PRO B CA 1
ATOM 8309 C C . PRO B 1 437 ? -21.78 -14.402 13.347 1 86.23 437 PRO B C 1
ATOM 8311 O O . PRO B 1 437 ? -21.182 -15.292 12.735 1 86.23 437 PRO B O 1
ATOM 8314 N N . HIS B 1 438 ? -23.169 -14.441 13.375 1 87.65 438 HIS B N 1
ATOM 8315 C CA . HIS B 1 438 ? -23.941 -15.571 12.872 1 87.65 438 HIS B CA 1
ATOM 8316 C C . HIS B 1 438 ? -24.739 -15.185 11.631 1 87.65 438 HIS B C 1
ATOM 8318 O O . HIS B 1 438 ? -25.595 -15.947 11.176 1 87.65 438 HIS B O 1
ATOM 8324 N N . GLN B 1 439 ? -24.385 -14.033 11.099 1 86.22 439 GLN B N 1
ATOM 8325 C CA . GLN B 1 439 ? -25.204 -13.518 10.007 1 86.22 439 GLN B CA 1
ATOM 8326 C C . GLN B 1 439 ? -24.667 -13.975 8.653 1 86.22 439 GLN B C 1
ATOM 8328 O O . GLN B 1 439 ? -25.414 -14.049 7.676 1 86.22 439 GLN B O 1
ATOM 8333 N N . SER B 1 440 ? -23.395 -14.226 8.606 1 90.29 440 SER B N 1
ATOM 8334 C CA . SER B 1 440 ? -22.773 -14.63 7.349 1 90.29 440 SER B CA 1
ATOM 8335 C C . SER B 1 440 ? -21.849 -15.827 7.549 1 90.29 440 SER B C 1
ATOM 8337 O O . SER B 1 440 ? -21.385 -16.08 8.662 1 90.29 440 SER B O 1
ATOM 8339 N N . PRO B 1 441 ? -21.627 -16.564 6.446 1 92.7 441 PRO B N 1
ATOM 8340 C CA . PRO B 1 441 ? -20.684 -17.678 6.568 1 92.7 441 PRO B CA 1
ATOM 8341 C C . PRO B 1 441 ? -19.285 -17.224 6.98 1 92.7 441 PRO B C 1
ATOM 8343 O O . PRO B 1 441 ? -18.782 -16.221 6.469 1 92.7 441 PRO B O 1
ATOM 8346 N N . PRO B 1 442 ? -18.713 -17.914 7.929 1 94.16 442 PRO B N 1
ATOM 8347 C CA . PRO B 1 442 ? -17.338 -17.573 8.303 1 94.16 442 PRO B CA 1
ATOM 8348 C C . PRO B 1 442 ? -16.354 -17.737 7.147 1 94.16 442 PRO B C 1
ATOM 8350 O O . PRO B 1 442 ? -16.515 -18.636 6.317 1 94.16 442 PRO B O 1
ATOM 8353 N N . PHE B 1 443 ? -15.409 -16.9 7.051 1 94.73 443 PHE B N 1
ATOM 8354 C CA . PHE B 1 443 ? -14.411 -16.856 5.989 1 94.73 443 PHE B CA 1
ATOM 8355 C C . PHE B 1 443 ? -13.087 -16.312 6.513 1 94.73 443 PHE B C 1
ATOM 8357 O O . PHE B 1 443 ? -12.976 -15.123 6.818 1 94.73 443 PHE B O 1
ATOM 8364 N N . LEU B 1 444 ? -12.084 -17.149 6.572 1 93.57 444 LEU B N 1
ATOM 8365 C CA . LEU B 1 444 ? -10.801 -16.731 7.127 1 93.57 444 LEU B CA 1
ATOM 8366 C C . LEU B 1 444 ? -9.995 -15.942 6.1 1 93.57 444 LEU B C 1
ATOM 8368 O O . LEU B 1 444 ? -9.577 -16.491 5.078 1 93.57 444 LEU B O 1
ATOM 8372 N N . ASP B 1 445 ? -9.788 -14.766 6.382 1 86.81 445 ASP B N 1
ATOM 8373 C CA . ASP B 1 445 ? -8.98 -13.906 5.523 1 86.81 445 ASP B CA 1
ATOM 8374 C C . ASP B 1 445 ? -7.501 -13.996 5.893 1 86.81 445 ASP B C 1
ATOM 8376 O O . ASP B 1 445 ? -7.073 -13.438 6.905 1 86.81 445 ASP B O 1
ATOM 8380 N N . CYS B 1 446 ? -6.732 -14.76 5.223 1 81.81 446 CYS B N 1
ATOM 8381 C CA . CYS B 1 446 ? -5.293 -14.892 5.416 1 81.81 446 CYS B CA 1
ATOM 8382 C C . CYS B 1 446 ? -4.587 -15.153 4.09 1 81.81 446 CYS B C 1
ATOM 8384 O O . CYS B 1 446 ? -5.234 -15.455 3.086 1 81.81 446 CYS B O 1
ATOM 8386 N N . LYS B 1 447 ? -3.315 -15.051 4.016 1 75.53 447 LYS B N 1
ATOM 8387 C CA . LYS B 1 447 ? -2.539 -15.295 2.804 1 75.53 447 LYS B CA 1
ATOM 8388 C C . LYS B 1 447 ? -2.428 -16.789 2.514 1 75.53 447 LYS B C 1
ATOM 8390 O O . LYS B 1 447 ? -2.629 -17.616 3.405 1 75.53 447 LYS B O 1
ATOM 8395 N N . GLY B 1 448 ? -2.177 -17.11 1.271 1 80.39 448 GLY B N 1
ATOM 8396 C CA . GLY B 1 448 ? -2.137 -18.495 0.83 1 80.39 448 GLY B CA 1
ATOM 8397 C C . GLY B 1 448 ? -1.149 -19.342 1.611 1 80.39 448 GLY B C 1
ATOM 8398 O O . GLY B 1 448 ? -1.494 -20.424 2.089 1 80.39 448 GLY B O 1
ATOM 8399 N N . ALA B 1 449 ? 0.056 -18.793 1.835 1 76.63 449 ALA B N 1
ATOM 8400 C CA . ALA B 1 449 ? 1.087 -19.538 2.553 1 76.63 449 ALA B CA 1
ATOM 8401 C C . ALA B 1 449 ? 0.708 -19.725 4.02 1 76.63 449 ALA B C 1
ATOM 8403 O O . ALA B 1 449 ? 0.981 -20.774 4.609 1 76.63 449 ALA B O 1
ATOM 8404 N N . GLU B 1 450 ? 0.068 -18.793 4.617 1 81.87 450 GLU B N 1
ATOM 8405 C CA . GLU B 1 450 ? -0.362 -18.872 6.01 1 81.87 450 GLU B CA 1
ATOM 8406 C C . GLU B 1 450 ? -1.44 -19.936 6.196 1 81.87 450 GLU B C 1
ATOM 8408 O O . GLU B 1 450 ? -1.381 -20.729 7.139 1 81.87 450 GLU B O 1
ATOM 8413 N N . ALA B 1 451 ? -2.309 -19.929 5.268 1 87.01 451 ALA B N 1
ATOM 8414 C CA . ALA B 1 451 ? -3.398 -20.899 5.347 1 87.01 451 ALA B CA 1
ATOM 8415 C C . ALA B 1 451 ? -2.87 -22.326 5.224 1 87.01 451 ALA B C 1
ATOM 8417 O O . ALA B 1 451 ? -3.311 -23.222 5.948 1 87.01 451 ALA B O 1
ATOM 8418 N N . LYS B 1 452 ? -2.002 -22.484 4.272 1 88.59 452 LYS B N 1
ATOM 8419 C CA . LYS B 1 452 ? -1.433 -23.808 4.038 1 88.59 452 LYS B CA 1
ATOM 8420 C C . LYS B 1 452 ? -0.786 -24.36 5.305 1 88.59 452 LYS B C 1
ATOM 8422 O O . LYS B 1 452 ? -0.925 -25.546 5.612 1 88.59 452 LYS B O 1
ATOM 8427 N N . HIS B 1 453 ? -0.134 -23.533 6.057 1 88.87 453 HIS B N 1
ATOM 8428 C CA . HIS B 1 453 ? 0.602 -24.001 7.226 1 88.87 453 HIS B CA 1
ATOM 8429 C C . HIS B 1 453 ? -0.267 -23.957 8.478 1 88.87 453 HIS B C 1
ATOM 8431 O O . HIS B 1 453 ? 0.085 -24.544 9.504 1 88.87 453 HIS B O 1
ATOM 8437 N N . LEU B 1 454 ? -1.312 -23.26 8.36 1 92.88 454 LEU B N 1
ATOM 8438 C CA . LEU B 1 454 ? -2.234 -23.206 9.49 1 92.88 454 LEU B CA 1
ATOM 8439 C C . LEU B 1 454 ? -2.966 -24.533 9.657 1 92.88 454 LEU B C 1
ATOM 8441 O O . LEU B 1 454 ? -3.196 -24.983 10.782 1 92.88 454 LEU B O 1
ATOM 8445 N N . LEU B 1 455 ? -3.306 -25.171 8.575 1 95 455 LEU B N 1
ATOM 8446 C CA . LEU B 1 455 ? -4.147 -26.362 8.621 1 95 455 LEU B CA 1
ATOM 8447 C C . LEU B 1 455 ? -3.474 -27.471 9.422 1 95 455 LEU B C 1
ATOM 8449 O O . LEU B 1 455 ? -4.067 -28.014 10.357 1 95 455 LEU B O 1
ATOM 8453 N N . PRO B 1 456 ? -2.248 -27.815 9.188 1 94.61 456 PRO B N 1
ATOM 8454 C CA . PRO B 1 456 ? -1.62 -28.87 9.987 1 94.61 456 PRO B CA 1
ATOM 8455 C C . PRO B 1 456 ? -1.54 -28.518 11.471 1 94.61 456 PRO B C 1
ATOM 8457 O O . PRO B 1 456 ? -1.696 -29.394 12.326 1 94.61 456 PRO B O 1
ATOM 8460 N N . ALA B 1 457 ? -1.262 -27.306 11.752 1 94.47 457 ALA B N 1
ATOM 8461 C CA . ALA B 1 457 ? -1.193 -26.88 13.147 1 94.47 457 ALA B CA 1
ATOM 8462 C C . ALA B 1 457 ? -2.56 -26.976 13.818 1 94.47 457 ALA B C 1
ATOM 8464 O O . ALA B 1 457 ? -2.671 -27.459 14.948 1 94.47 457 ALA B O 1
ATOM 8465 N N . LEU B 1 458 ? -3.556 -26.502 13.118 1 95.35 458 LEU B N 1
ATOM 8466 C CA . LEU B 1 458 ? -4.912 -26.543 13.654 1 95.35 458 LEU B CA 1
ATOM 8467 C C . LEU B 1 458 ? -5.379 -27.982 13.842 1 95.35 458 LEU B C 1
ATOM 8469 O O . LEU B 1 458 ? -6.076 -28.291 14.812 1 95.35 458 LEU B O 1
ATOM 8473 N N . LEU B 1 459 ? -5.034 -28.832 12.881 1 95.92 459 LEU B N 1
ATOM 8474 C CA . LEU B 1 459 ? -5.357 -30.25 12.995 1 95.92 459 LEU B CA 1
ATOM 8475 C C . LEU B 1 459 ? -4.815 -30.827 14.298 1 95.92 459 LEU B C 1
ATOM 8477 O O . LEU B 1 459 ? -5.544 -31.489 15.04 1 95.92 459 LEU B O 1
ATOM 8481 N N . LEU B 1 460 ? -3.615 -30.542 14.617 1 94.33 460 LEU B N 1
ATOM 8482 C CA . LEU B 1 460 ? -2.985 -31.073 15.821 1 94.33 460 LEU B CA 1
ATOM 8483 C C . LEU B 1 460 ? -3.662 -30.527 17.074 1 94.33 460 LEU B C 1
ATOM 8485 O O . LEU B 1 460 ? -3.866 -31.26 18.044 1 94.33 460 LEU B O 1
ATOM 8489 N N . VAL B 1 461 ? -3.995 -29.257 17.036 1 93.42 461 VAL B N 1
ATOM 8490 C CA . VAL B 1 461 ? -4.667 -28.626 18.167 1 93.42 461 VAL B CA 1
ATOM 8491 C C . VAL B 1 461 ? -6.042 -29.257 18.369 1 93.42 461 VAL B C 1
ATOM 8493 O O . VAL B 1 461 ? -6.449 -29.526 19.503 1 93.42 461 VAL B O 1
ATOM 8496 N N . CYS B 1 462 ? -6.721 -29.483 17.296 1 93.86 462 CYS B N 1
ATOM 8497 C CA . CYS B 1 462 ? -8.044 -30.092 17.356 1 93.86 462 CYS B CA 1
ATOM 8498 C C . CYS B 1 462 ? -7.961 -31.532 17.85 1 93.86 462 CYS B C 1
ATOM 8500 O O . CYS B 1 462 ? -8.777 -31.96 18.667 1 93.86 462 CYS B O 1
ATOM 8502 N N . GLN B 1 463 ? -6.945 -32.2 17.436 1 91.04 463 GLN B N 1
ATOM 8503 C CA . GLN B 1 463 ? -6.742 -33.585 17.85 1 91.04 463 GLN B CA 1
ATOM 8504 C C . GLN B 1 463 ? -6.383 -33.669 19.331 1 91.04 463 GLN B C 1
ATOM 8506 O O . GLN B 1 463 ? -6.689 -34.663 19.993 1 91.04 463 GLN B O 1
ATOM 8511 N N . ASP B 1 464 ? -5.77 -32.616 19.81 1 88.03 464 ASP B N 1
ATOM 8512 C CA . ASP B 1 464 ? -5.311 -32.6 21.195 1 88.03 464 ASP B CA 1
ATOM 8513 C C . ASP B 1 464 ? -6.441 -32.206 22.144 1 88.03 464 ASP B C 1
ATOM 8515 O O . ASP B 1 464 ? -6.203 -31.932 23.321 1 88.03 464 ASP B O 1
ATOM 8519 N N . GLY B 1 465 ? -7.668 -32.095 21.629 1 83.17 465 GLY B N 1
ATOM 8520 C CA . GLY B 1 465 ? -8.733 -31.973 22.612 1 83.17 465 GLY B CA 1
ATOM 8521 C C . GLY B 1 465 ? -9.704 -30.849 22.304 1 83.17 465 GLY B C 1
ATOM 8522 O O . GLY B 1 465 ? -10.684 -30.653 23.026 1 83.17 465 GLY B O 1
ATOM 8523 N N . LEU B 1 466 ? -9.426 -30.067 21.304 1 87.77 466 LEU B N 1
ATOM 8524 C CA . LEU B 1 466 ? -10.386 -29.01 21.004 1 87.77 466 LEU B CA 1
ATOM 8525 C C . LEU B 1 466 ? -11.642 -29.584 20.357 1 87.77 466 LEU B C 1
ATOM 8527 O O . LEU B 1 466 ? -12.712 -28.974 20.42 1 87.77 466 LEU B O 1
ATOM 8531 N N . LEU B 1 467 ? -11.396 -30.639 19.545 1 89.62 467 LEU B N 1
ATOM 8532 C CA . LEU B 1 467 ? -12.528 -31.357 18.971 1 89.62 467 LEU B CA 1
ATOM 8533 C C . LEU B 1 467 ? -12.606 -32.778 19.52 1 89.62 467 LEU B C 1
ATOM 8535 O O . LEU B 1 467 ? -11.582 -33.372 19.863 1 89.62 467 LEU B O 1
ATOM 8539 N N . HIS B 1 468 ? -13.858 -33.293 19.631 1 86.51 468 HIS B N 1
ATOM 8540 C CA . HIS B 1 468 ? -14.087 -34.614 20.206 1 86.51 468 HIS B CA 1
ATOM 8541 C C . HIS B 1 468 ? -14.722 -35.555 19.188 1 86.51 468 HIS B C 1
ATOM 8543 O O . HIS B 1 468 ? -15.76 -35.235 18.604 1 86.51 468 HIS B O 1
ATOM 8549 N N . ASP B 1 469 ? -14.248 -36.764 19.156 1 83.52 469 ASP B N 1
ATOM 8550 C CA . ASP B 1 469 ? -14.681 -37.744 18.163 1 83.52 469 ASP B CA 1
ATOM 8551 C C . ASP B 1 469 ? -16.078 -38.271 18.484 1 83.52 469 ASP B C 1
ATOM 8553 O O . ASP B 1 469 ? -16.748 -38.836 17.617 1 83.52 469 ASP B O 1
ATOM 8557 N N . LYS B 1 470 ? -16.555 -38.059 19.68 1 84.9 470 LYS B N 1
ATOM 8558 C CA . LYS B 1 470 ? -17.869 -38.55 20.082 1 84.9 470 LYS B CA 1
ATOM 8559 C C . LYS B 1 470 ? -18.98 -37.657 19.537 1 84.9 470 LYS B C 1
ATOM 8561 O O . LYS B 1 470 ? -20.138 -38.073 19.462 1 84.9 470 LYS B O 1
ATOM 8566 N N . ILE B 1 471 ? -18.615 -36.4 19.259 1 88.17 471 ILE B N 1
ATOM 8567 C CA . ILE B 1 471 ? -19.574 -35.474 18.666 1 88.17 471 ILE B CA 1
ATOM 8568 C C . ILE B 1 471 ? -19.514 -35.574 17.143 1 88.17 471 ILE B C 1
ATOM 8570 O O . ILE B 1 471 ? -18.485 -35.272 16.535 1 88.17 471 ILE B O 1
ATOM 8574 N N . PRO B 1 472 ? -20.544 -35.948 16.519 1 90.14 472 PRO B N 1
ATOM 8575 C CA . PRO B 1 472 ? -20.528 -36.293 15.096 1 90.14 472 PRO B CA 1
ATOM 8576 C C . PRO B 1 472 ? -19.957 -35.177 14.224 1 90.14 472 PRO B C 1
ATOM 8578 O O . PRO B 1 472 ? -19.099 -35.429 13.375 1 90.14 472 PRO B O 1
ATOM 8581 N N . CYS B 1 473 ? -20.472 -33.972 14.437 1 92.72 473 CYS B N 1
ATOM 8582 C CA . CYS B 1 473 ? -19.984 -32.888 13.593 1 92.72 473 CYS B CA 1
ATOM 8583 C C . CYS B 1 473 ? -18.497 -32.643 13.824 1 92.72 473 CYS B C 1
ATOM 8585 O O . CYS B 1 473 ? -17.762 -32.332 12.885 1 92.72 473 CYS B O 1
ATOM 8587 N N . GLU B 1 474 ? -17.986 -32.827 15.02 1 93.76 474 GLU B N 1
ATOM 8588 C CA . GLU B 1 474 ? -16.576 -32.631 15.341 1 93.76 474 GLU B CA 1
ATOM 8589 C C . GLU B 1 474 ? -15.718 -33.755 14.767 1 93.76 474 GLU B C 1
ATOM 8591 O O . GLU B 1 474 ? -14.591 -33.52 14.326 1 93.76 474 GLU B O 1
ATOM 8596 N N . ARG B 1 475 ? -16.293 -34.906 14.774 1 94.23 475 ARG B N 1
ATOM 8597 C CA . ARG B 1 475 ? -15.62 -36.029 14.129 1 94.23 475 ARG B CA 1
ATOM 8598 C C . ARG B 1 475 ? -15.418 -35.766 12.641 1 94.23 475 ARG B C 1
ATOM 8600 O O . ARG B 1 475 ? -14.358 -36.07 12.09 1 94.23 475 ARG B O 1
ATOM 8607 N N . GLU B 1 476 ? -16.472 -35.242 12.066 1 96.06 476 GLU B N 1
ATOM 8608 C CA . GLU B 1 476 ? -16.373 -34.901 10.65 1 96.06 476 GLU B CA 1
ATOM 8609 C C . GLU B 1 476 ? -15.352 -33.791 10.42 1 96.06 476 GLU B C 1
ATOM 8611 O O . GLU B 1 476 ? -14.646 -33.789 9.408 1 96.06 476 GLU B O 1
ATOM 8616 N N . MET B 1 477 ? -15.285 -32.827 11.328 1 96.35 477 MET B N 1
ATOM 8617 C CA . MET B 1 477 ? -14.281 -31.773 11.226 1 96.35 477 MET B CA 1
ATOM 8618 C C . MET B 1 477 ? -12.872 -32.357 11.263 1 96.35 477 MET B C 1
ATOM 8620 O O . MET B 1 477 ? -12.026 -32 10.441 1 96.35 477 MET B O 1
ATOM 8624 N N . LEU B 1 478 ? -12.657 -33.262 12.143 1 96.37 478 LEU B N 1
ATOM 8625 C CA . LEU B 1 478 ? -11.352 -33.901 12.272 1 96.37 478 LEU B CA 1
ATOM 8626 C C . LEU B 1 478 ? -11.017 -34.71 11.023 1 96.37 478 LEU B C 1
ATOM 8628 O O . LEU B 1 478 ? -9.886 -34.665 10.534 1 96.37 478 LEU B O 1
ATOM 8632 N N . ARG B 1 479 ? -12.012 -35.444 10.564 1 96.94 479 ARG B N 1
ATOM 8633 C CA . ARG B 1 479 ? -11.844 -36.233 9.348 1 96.94 479 ARG B CA 1
ATOM 8634 C C . ARG B 1 479 ? -11.465 -35.346 8.167 1 96.94 479 ARG B C 1
ATOM 8636 O O . ARG B 1 479 ? -10.542 -35.666 7.415 1 96.94 479 ARG B O 1
ATOM 8643 N N . ALA B 1 480 ? -12.138 -34.288 8.053 1 97.85 480 ALA B N 1
ATOM 8644 C CA . ALA B 1 480 ? -11.879 -33.35 6.964 1 97.85 480 ALA B CA 1
ATOM 8645 C C . ALA B 1 480 ? -10.487 -32.736 7.089 1 97.85 480 ALA B C 1
ATOM 8647 O O . ALA B 1 480 ? -9.75 -32.649 6.104 1 97.85 480 ALA B O 1
ATOM 8648 N N . LEU B 1 481 ? -10.144 -32.287 8.313 1 97.77 481 LEU B N 1
ATOM 8649 C CA . LEU B 1 481 ? -8.828 -31.709 8.563 1 97.77 481 LEU B CA 1
ATOM 8650 C C . LEU B 1 481 ? -7.723 -32.691 8.192 1 97.77 481 LEU B C 1
ATOM 8652 O O . LEU B 1 481 ? -6.776 -32.33 7.489 1 97.77 481 LEU B O 1
ATOM 8656 N N . LYS B 1 482 ? -7.884 -33.849 8.583 1 97.64 482 LYS B N 1
ATOM 8657 C CA . LYS B 1 482 ? -6.87 -34.872 8.347 1 97.64 482 LYS B CA 1
ATOM 8658 C C . LYS B 1 482 ? -6.751 -35.196 6.86 1 97.64 482 LYS B C 1
ATOM 8660 O O . LYS B 1 482 ? -5.645 -35.274 6.323 1 97.64 482 LYS B O 1
ATOM 8665 N N . ALA B 1 483 ? -7.858 -35.435 6.242 1 97.87 483 ALA B N 1
ATOM 8666 C CA . ALA B 1 483 ? -7.868 -35.768 4.82 1 97.87 483 ALA B CA 1
ATOM 8667 C C . ALA B 1 483 ? -7.19 -34.678 3.996 1 97.87 483 ALA B C 1
ATOM 8669 O O . ALA B 1 483 ? -6.393 -34.971 3.101 1 97.87 483 ALA B O 1
ATOM 8670 N N . MET B 1 484 ? -7.505 -33.444 4.306 1 97.49 484 MET B N 1
ATOM 8671 C CA . MET B 1 484 ? -6.924 -32.322 3.573 1 97.49 484 MET B CA 1
ATOM 8672 C C . MET B 1 484 ? -5.426 -32.216 3.838 1 97.49 484 MET B C 1
ATOM 8674 O O . MET B 1 484 ? -4.646 -31.954 2.92 1 97.49 484 MET B O 1
ATOM 8678 N N . ASP B 1 485 ? -5.033 -32.38 5.059 1 96.67 485 ASP B N 1
ATOM 8679 C CA . ASP B 1 485 ? -3.616 -32.345 5.406 1 96.67 485 ASP B CA 1
ATOM 8680 C C . ASP B 1 485 ? -2.842 -33.435 4.668 1 96.67 485 ASP B C 1
ATOM 8682 O O . ASP B 1 485 ? -1.792 -33.17 4.08 1 96.67 485 ASP B O 1
ATOM 8686 N N . ASP B 1 486 ? -3.361 -34.66 4.668 1 97.08 486 ASP B N 1
ATOM 8687 C CA . ASP B 1 486 ? -2.741 -35.792 3.986 1 97.08 486 ASP B CA 1
ATOM 8688 C C . ASP B 1 486 ? -2.64 -35.54 2.483 1 97.08 486 ASP B C 1
ATOM 8690 O O . ASP B 1 486 ? -1.628 -35.867 1.861 1 97.08 486 ASP B O 1
ATOM 8694 N N . LEU B 1 487 ? -3.645 -34.949 1.975 1 96.86 487 LEU B N 1
ATOM 8695 C CA . LEU B 1 487 ? -3.684 -34.683 0.541 1 96.86 487 LEU B CA 1
ATOM 8696 C C . LEU B 1 487 ? -2.6 -33.687 0.143 1 96.86 487 LEU B C 1
ATOM 8698 O O . LEU B 1 487 ? -1.83 -33.939 -0.787 1 96.86 487 LEU B O 1
ATOM 8702 N N . VAL B 1 488 ? -2.593 -32.54 0.803 1 94.24 488 VAL B N 1
ATOM 8703 C CA . VAL B 1 488 ? -1.653 -31.475 0.468 1 94.24 488 VAL B CA 1
ATOM 8704 C C . VAL B 1 488 ? -0.223 -31.957 0.697 1 94.24 488 VAL B C 1
ATOM 8706 O O . VAL B 1 488 ? 0.673 -31.664 -0.099 1 94.24 488 VAL B O 1
ATOM 8709 N N . GLN B 1 489 ? -0.043 -32.784 1.729 1 93.11 489 GLN B N 1
ATOM 8710 C CA . GLN B 1 489 ? 1.272 -33.368 1.967 1 93.11 489 GLN B CA 1
ATOM 8711 C C . GLN B 1 489 ? 1.675 -34.298 0.826 1 93.11 489 GLN B C 1
ATOM 8713 O O . GLN B 1 489 ? 2.823 -34.277 0.377 1 93.11 489 GLN B O 1
ATOM 8718 N N . LEU B 1 490 ? 0.756 -35.04 0.401 1 95.4 490 LEU B N 1
ATOM 8719 C CA . LEU B 1 490 ? 1.025 -35.946 -0.711 1 95.4 490 LEU B CA 1
ATOM 8720 C C . LEU B 1 490 ? 1.434 -35.169 -1.958 1 95.4 490 LEU B C 1
ATOM 8722 O O . LEU B 1 490 ? 2.413 -35.519 -2.619 1 95.4 490 LEU B O 1
ATOM 8726 N N . TRP B 1 491 ? 0.69 -34.122 -2.298 1 93.31 491 TRP B N 1
ATOM 8727 C CA . TRP B 1 491 ? 1.009 -33.308 -3.466 1 93.31 491 TRP B CA 1
ATOM 8728 C C . TRP B 1 491 ? 2.382 -32.66 -3.32 1 93.31 491 TRP B C 1
ATOM 8730 O O . TRP B 1 491 ? 3.13 -32.552 -4.294 1 93.31 491 TRP B O 1
ATOM 8740 N N . ASP B 1 492 ? 2.712 -32.234 -2.093 1 89.41 492 ASP B N 1
ATOM 8741 C CA . ASP B 1 492 ? 3.984 -31.567 -1.834 1 89.41 492 ASP B CA 1
ATOM 8742 C C . ASP B 1 492 ? 5.158 -32.518 -2.054 1 89.41 492 ASP B C 1
ATOM 8744 O O . ASP B 1 492 ? 6.222 -32.103 -2.518 1 89.41 492 ASP B O 1
ATOM 8748 N N . PHE B 1 493 ? 4.916 -33.788 -1.807 1 88.63 493 PHE B N 1
ATOM 8749 C CA . PHE B 1 493 ? 6.039 -34.718 -1.786 1 88.63 493 PHE B CA 1
ATOM 8750 C C . PHE B 1 493 ? 6.08 -35.546 -3.065 1 88.63 493 PHE B C 1
ATOM 8752 O O . PHE B 1 493 ? 7.059 -36.248 -3.325 1 88.63 493 PHE B O 1
ATOM 8759 N N . SER B 1 494 ? 5.074 -35.378 -3.871 1 89.38 494 SER B N 1
ATOM 8760 C CA . SER B 1 494 ? 5.021 -36.148 -5.11 1 89.38 494 SER B CA 1
ATOM 8761 C C . SER B 1 494 ? 5.667 -35.386 -6.262 1 89.38 494 SER B C 1
ATOM 8763 O O . SER B 1 494 ? 5.876 -34.175 -6.172 1 89.38 494 SER B O 1
ATOM 8765 N N . ASP B 1 495 ? 5.957 -36.081 -7.35 1 88.14 495 ASP B N 1
ATOM 8766 C CA . ASP B 1 495 ? 6.537 -35.513 -8.564 1 88.14 495 ASP B CA 1
ATOM 8767 C C . ASP B 1 495 ? 5.492 -34.734 -9.358 1 88.14 495 ASP B C 1
ATOM 8769 O O . ASP B 1 495 ? 4.332 -34.646 -8.95 1 88.14 495 ASP B O 1
ATOM 8773 N N . MET B 1 496 ? 5.923 -34.204 -10.455 1 89.84 496 MET B N 1
ATOM 8774 C CA . MET B 1 496 ? 5.065 -33.401 -11.323 1 89.84 496 MET B CA 1
ATOM 8775 C C . MET B 1 496 ? 3.874 -34.216 -11.816 1 89.84 496 MET B C 1
ATOM 8777 O O . MET B 1 496 ? 2.794 -33.669 -12.045 1 89.84 496 MET B O 1
ATOM 8781 N N . PHE B 1 497 ? 4.161 -35.48 -12.014 1 91.71 497 PHE B N 1
ATOM 8782 C CA . PHE B 1 497 ? 3.102 -36.437 -12.315 1 91.71 497 PHE B CA 1
ATOM 8783 C C . PHE B 1 497 ? 3.01 -37.501 -11.228 1 91.71 497 PHE B C 1
ATOM 8785 O O . PHE B 1 497 ? 4.005 -38.155 -10.906 1 91.71 497 PHE B O 1
ATOM 8792 N N . LEU B 1 498 ? 1.811 -37.633 -10.733 1 92.99 498 LEU B N 1
ATOM 8793 C CA . LEU B 1 498 ? 1.63 -38.605 -9.66 1 92.99 498 LEU B CA 1
ATOM 8794 C C . LEU B 1 498 ? 1.703 -40.03 -10.2 1 92.99 498 LEU B C 1
ATOM 8796 O O . LEU B 1 498 ? 1.144 -40.326 -11.259 1 92.99 498 LEU B O 1
ATOM 8800 N N . ALA B 1 499 ? 2.387 -40.868 -9.472 1 91.82 499 ALA B N 1
ATOM 8801 C CA . ALA B 1 499 ? 2.288 -42.298 -9.755 1 91.82 499 ALA B CA 1
ATOM 8802 C C . ALA B 1 499 ? 0.867 -42.805 -9.527 1 91.82 499 ALA B C 1
ATOM 8804 O O . ALA B 1 499 ? 0.088 -42.183 -8.802 1 91.82 499 ALA B O 1
ATOM 8805 N N . HIS B 1 500 ? 0.617 -43.851 -10.133 1 92.38 500 HIS B N 1
ATOM 8806 C CA . HIS B 1 500 ? -0.744 -44.372 -10.079 1 92.38 500 HIS B CA 1
ATOM 8807 C C . HIS B 1 500 ? -1.223 -44.511 -8.638 1 92.38 500 HIS B C 1
ATOM 8809 O O . HIS B 1 500 ? -2.32 -44.063 -8.298 1 92.38 500 HIS B O 1
ATOM 8815 N N . ASN B 1 501 ? -0.422 -45.111 -7.826 1 93.79 501 ASN B N 1
ATOM 8816 C CA . ASN B 1 501 ? -0.811 -45.325 -6.435 1 93.79 501 ASN B CA 1
ATOM 8817 C C . ASN B 1 501 ? -1.017 -44.003 -5.702 1 93.79 501 ASN B C 1
ATOM 8819 O O . ASN B 1 501 ? -1.947 -43.868 -4.905 1 93.79 501 ASN B O 1
ATOM 8823 N N . ASP B 1 502 ? -0.13 -43.126 -5.958 1 94.45 502 ASP B N 1
ATOM 8824 C CA . ASP B 1 502 ? -0.242 -41.818 -5.321 1 94.45 502 ASP B CA 1
ATOM 8825 C C . ASP B 1 502 ? -1.488 -41.078 -5.802 1 94.45 502 ASP B C 1
ATOM 8827 O O . ASP B 1 502 ? -2.134 -40.369 -5.027 1 94.45 502 ASP B O 1
ATOM 8831 N N . PHE B 1 503 ? -1.781 -41.261 -7.017 1 94.95 503 PHE B N 1
ATOM 8832 C CA . PHE B 1 503 ? -2.983 -40.632 -7.551 1 94.95 503 PHE B CA 1
ATOM 8833 C C . PHE B 1 503 ? -4.232 -41.195 -6.882 1 94.95 503 PHE B C 1
ATOM 8835 O O . PHE B 1 503 ? -5.127 -40.442 -6.494 1 94.95 503 PHE B O 1
ATOM 8842 N N . VAL B 1 504 ? -4.257 -42.483 -6.769 1 95.79 504 VAL B N 1
ATOM 8843 C CA . VAL B 1 504 ? -5.398 -43.129 -6.13 1 95.79 504 VAL B CA 1
ATOM 8844 C C . VAL B 1 504 ? -5.54 -42.627 -4.695 1 95.79 504 VAL B C 1
ATOM 8846 O O . VAL B 1 504 ? -6.642 -42.291 -4.255 1 95.79 504 VAL B O 1
ATOM 8849 N N . LYS B 1 505 ? -4.487 -42.548 -3.989 1 96.5 505 LYS B N 1
ATOM 8850 C CA . LYS B 1 505 ? -4.509 -42.017 -2.63 1 96.5 505 LYS B CA 1
ATOM 8851 C C . LYS B 1 505 ? -4.991 -40.569 -2.613 1 96.5 505 LYS B C 1
ATOM 8853 O O . LYS B 1 505 ? -5.775 -40.18 -1.745 1 96.5 505 LYS B O 1
ATOM 8858 N N . SER B 1 506 ? -4.456 -39.861 -3.535 1 96.07 506 SER B N 1
ATOM 8859 C CA . SER B 1 506 ? -4.851 -38.462 -3.652 1 96.07 506 SER B CA 1
ATOM 8860 C C . SER B 1 506 ? -6.359 -38.326 -3.829 1 96.07 506 SER B C 1
ATOM 8862 O O . SER B 1 506 ? -6.997 -37.511 -3.159 1 96.07 506 SER B O 1
ATOM 8864 N N . LEU B 1 507 ? -6.899 -39.092 -4.668 1 94.71 507 LEU B N 1
ATOM 8865 C CA . LEU B 1 507 ? -8.334 -39.06 -4.928 1 94.71 507 LEU B CA 1
ATOM 8866 C C . LEU B 1 507 ? -9.119 -39.501 -3.697 1 94.71 507 LEU B C 1
ATOM 8868 O O . LEU B 1 507 ? -10.202 -38.977 -3.425 1 94.71 507 LEU B O 1
ATOM 8872 N N . THR B 1 508 ? -8.554 -40.473 -3.014 1 96.51 508 THR B N 1
ATOM 8873 C CA . THR B 1 508 ? -9.197 -40.955 -1.797 1 96.51 508 THR B CA 1
ATOM 8874 C 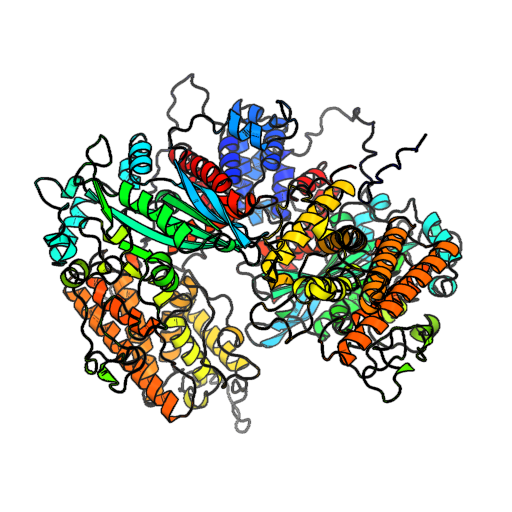C . THR B 1 508 ? -9.247 -39.855 -0.74 1 96.51 508 THR B C 1
ATOM 8876 O O . THR B 1 508 ? -10.296 -39.611 -0.139 1 96.51 508 THR B O 1
ATOM 8879 N N . PHE B 1 509 ? -8.153 -39.23 -0.543 1 97.36 509 PHE B N 1
ATOM 8880 C CA . PHE B 1 509 ? -8.101 -38.155 0.44 1 97.36 509 PHE B CA 1
ATOM 8881 C C . PHE B 1 509 ? -9.045 -37.023 0.054 1 97.36 509 PHE B C 1
ATOM 8883 O O . PHE B 1 509 ? -9.75 -36.477 0.907 1 97.36 509 PHE B O 1
ATOM 8890 N N . ALA B 1 510 ? -9.052 -36.659 -1.24 1 96.51 510 ALA B N 1
ATOM 8891 C CA . ALA B 1 510 ? -9.934 -35.598 -1.72 1 96.51 510 ALA B CA 1
ATOM 8892 C C . ALA B 1 510 ? -11.4 -35.966 -1.51 1 96.51 510 ALA B C 1
ATOM 8894 O O . ALA B 1 510 ? -12.198 -35.136 -1.068 1 96.51 510 ALA B O 1
ATOM 8895 N N . SER B 1 511 ? -11.693 -37.153 -1.804 1 95.91 511 SER B N 1
ATOM 8896 C CA . SER B 1 511 ? -13.058 -37.643 -1.64 1 95.91 511 SER B CA 1
ATOM 8897 C C . SER B 1 511 ? -13.481 -37.62 -0.175 1 95.91 511 SER B C 1
ATOM 8899 O O . SER B 1 511 ? -14.608 -37.237 0.145 1 95.91 511 SER B O 1
ATOM 8901 N N . GLU B 1 512 ? -12.608 -38.056 0.647 1 96.88 512 GLU B N 1
ATOM 8902 C CA . GLU B 1 512 ? -12.888 -38.051 2.079 1 96.88 512 GLU B CA 1
ATOM 8903 C C . GLU B 1 512 ? -13.162 -36.636 2.583 1 96.88 512 GLU B C 1
ATOM 8905 O O . GLU B 1 512 ? -14.081 -36.42 3.375 1 96.88 512 GLU B O 1
ATOM 8910 N N . PHE B 1 513 ? -12.357 -35.748 2.173 1 97.71 513 PHE B N 1
ATOM 8911 C CA . PHE B 1 513 ? -12.563 -34.36 2.57 1 97.71 513 PHE B CA 1
ATOM 8912 C C . PHE B 1 513 ? -13.92 -33.856 2.094 1 97.71 513 PHE B C 1
ATOM 8914 O O . PHE B 1 513 ? -14.674 -33.261 2.867 1 97.71 513 PHE B O 1
ATOM 8921 N N . LEU B 1 514 ? -14.184 -34.032 0.815 1 96.58 514 LEU B N 1
ATOM 8922 C CA . LEU B 1 514 ? -15.413 -33.519 0.22 1 96.58 514 LEU B CA 1
ATOM 8923 C C . LEU B 1 514 ? -16.638 -34.147 0.877 1 96.58 514 LEU B C 1
ATOM 8925 O O . LEU B 1 514 ? -17.636 -33.465 1.119 1 96.58 514 LEU B O 1
ATOM 8929 N N . GLN B 1 515 ? -16.562 -35.441 1.179 1 95.58 515 GLN B N 1
ATOM 8930 C CA . GLN B 1 515 ? -17.648 -36.133 1.865 1 95.58 515 GLN B CA 1
ATOM 8931 C C . GLN B 1 515 ? -17.87 -35.56 3.262 1 95.58 515 GLN B C 1
ATOM 8933 O O . GLN B 1 515 ? -19.008 -35.305 3.661 1 95.58 515 GLN B O 1
ATOM 8938 N N . ALA B 1 516 ? -16.788 -35.394 3.912 1 96.69 516 ALA B N 1
ATOM 8939 C CA . ALA B 1 516 ? -16.878 -34.833 5.258 1 96.69 516 ALA B CA 1
ATOM 8940 C C . ALA B 1 516 ? -17.427 -33.409 5.223 1 96.69 516 ALA B C 1
ATOM 8942 O O . ALA B 1 516 ? -18.252 -33.035 6.06 1 96.69 516 ALA B O 1
ATOM 8943 N N . TYR B 1 517 ? -16.956 -32.616 4.276 1 97.1 517 TYR B N 1
ATOM 8944 C CA . TYR B 1 517 ? -17.404 -31.232 4.169 1 97.1 517 TYR B CA 1
ATOM 8945 C C . TYR B 1 517 ? -18.895 -31.164 3.86 1 97.1 517 TYR B C 1
ATOM 8947 O O . TYR B 1 517 ? -19.612 -30.328 4.414 1 97.1 517 TYR B O 1
ATOM 8955 N N . GLU B 1 518 ? -19.306 -31.929 2.96 1 95.08 518 GLU B N 1
ATOM 8956 C CA . GLU B 1 518 ? -20.727 -31.96 2.629 1 95.08 518 GLU B CA 1
ATOM 8957 C C . GLU B 1 518 ? -21.569 -32.342 3.843 1 95.08 518 GLU B C 1
ATOM 8959 O O . GLU B 1 518 ? -22.634 -31.767 4.073 1 95.08 518 GLU B O 1
ATOM 8964 N N . ALA B 1 519 ? -21.119 -33.354 4.603 1 94.9 519 ALA B N 1
ATOM 8965 C CA . ALA B 1 519 ? -21.803 -33.747 5.831 1 94.9 519 ALA B CA 1
ATOM 8966 C C . ALA B 1 519 ? -21.881 -32.582 6.814 1 94.9 519 ALA B C 1
ATOM 8968 O O . ALA B 1 519 ? -22.906 -32.382 7.469 1 94.9 519 ALA B O 1
ATOM 8969 N N . LEU B 1 520 ? -20.812 -31.852 6.902 1 96.62 520 LEU B N 1
ATOM 8970 C CA . LEU B 1 520 ? -20.762 -30.697 7.792 1 96.62 520 LEU B CA 1
ATOM 8971 C C . LEU B 1 520 ? -21.709 -29.602 7.314 1 96.62 520 LEU B C 1
ATOM 8973 O O . LEU B 1 520 ? -22.367 -28.947 8.126 1 96.62 520 LEU B O 1
ATOM 8977 N N . ALA B 1 521 ? -21.705 -29.4 5.985 1 95.75 521 ALA B N 1
ATOM 8978 C CA . ALA B 1 521 ? -22.618 -28.411 5.418 1 95.75 521 ALA B CA 1
ATOM 8979 C C . ALA B 1 521 ? -24.069 -28.756 5.74 1 95.75 521 ALA B C 1
ATOM 8981 O O . ALA B 1 521 ? -24.852 -27.882 6.122 1 95.75 521 ALA B O 1
ATOM 8982 N N . LYS B 1 522 ? -24.384 -29.978 5.608 1 93.54 522 LYS B N 1
ATOM 8983 C CA . LYS B 1 522 ? -25.731 -30.444 5.923 1 93.54 522 LYS B CA 1
ATOM 8984 C C . LYS B 1 522 ? -26.042 -30.264 7.406 1 93.54 522 LYS B C 1
ATOM 8986 O O . LYS B 1 522 ? -27.126 -29.799 7.766 1 93.54 522 LYS B O 1
ATOM 8991 N N . TRP B 1 523 ? -25.117 -30.676 8.145 1 95 523 TRP B N 1
ATOM 8992 C CA . TRP B 1 523 ? -25.266 -30.474 9.583 1 95 523 TRP B CA 1
ATOM 8993 C C . TRP B 1 523 ? -25.542 -29.008 9.901 1 95 523 TRP B C 1
ATOM 8995 O O . TRP B 1 523 ? -26.435 -28.696 10.692 1 95 523 TRP B O 1
ATOM 9005 N N . ALA B 1 524 ? -24.747 -28.094 9.345 1 94.25 524 ALA B N 1
ATOM 9006 C CA . ALA B 1 524 ? -24.903 -26.664 9.602 1 94.25 524 ALA B CA 1
ATOM 9007 C C . ALA B 1 524 ? -26.282 -26.176 9.168 1 94.25 524 ALA B C 1
ATOM 9009 O O . ALA B 1 524 ? -26.924 -25.399 9.878 1 94.25 524 ALA B O 1
ATOM 9010 N N . GLU B 1 525 ? -26.712 -26.643 8.055 1 91.23 525 GLU B N 1
ATOM 9011 C CA . GLU B 1 525 ? -28.04 -26.295 7.559 1 91.23 525 GLU B CA 1
ATOM 9012 C C . GLU B 1 525 ? -29.129 -26.776 8.514 1 91.23 525 GLU B C 1
ATOM 9014 O O . GLU B 1 525 ? -30.071 -26.038 8.812 1 91.23 525 GLU B O 1
ATOM 9019 N N . ASP B 1 526 ? -29.054 -27.949 8.969 1 92.46 526 ASP B N 1
ATOM 9020 C CA . ASP B 1 526 ? -30.019 -28.536 9.893 1 92.46 526 ASP B CA 1
ATOM 9021 C C . ASP B 1 526 ? -30.08 -27.747 11.199 1 92.46 526 ASP B C 1
ATOM 9023 O O . ASP B 1 526 ? -31.136 -27.66 11.829 1 92.46 526 ASP B O 1
ATOM 9027 N N . MET B 1 527 ? -28.924 -27.188 11.562 1 91 527 MET B N 1
ATOM 9028 C CA . MET B 1 527 ? -28.841 -26.432 12.808 1 91 527 MET B CA 1
ATOM 9029 C C . MET B 1 527 ? -29.174 -24.962 12.576 1 91 527 MET B C 1
ATOM 9031 O O . MET B 1 527 ? -29.144 -24.159 13.511 1 91 527 MET B O 1
ATOM 9035 N N . GLY B 1 528 ? -29.399 -24.606 11.34 1 89.38 528 GLY B N 1
ATOM 9036 C CA . GLY B 1 528 ? -29.705 -23.224 11.004 1 89.38 528 GLY B CA 1
ATOM 9037 C C . GLY B 1 528 ? -28.502 -22.305 11.103 1 89.38 528 GLY B C 1
ATOM 9038 O O . GLY B 1 528 ? -28.634 -21.141 11.486 1 89.38 528 GLY B O 1
ATOM 9039 N N . LYS B 1 529 ? -27.335 -22.897 10.916 1 88.67 529 LYS B N 1
ATOM 9040 C CA . LYS B 1 529 ? -26.088 -22.141 10.98 1 88.67 529 LYS B CA 1
ATOM 9041 C C . LYS B 1 529 ? -25.535 -21.872 9.584 1 88.67 529 LYS B C 1
ATOM 9043 O O . LYS B 1 529 ? -25.886 -22.565 8.627 1 88.67 529 LYS B O 1
ATOM 9048 N N . HIS B 1 530 ? -24.691 -20.926 9.475 1 91.55 530 HIS B N 1
ATOM 9049 C CA . HIS B 1 530 ? -24.139 -20.533 8.184 1 91.55 530 HIS B CA 1
ATOM 9050 C C . HIS B 1 530 ? -22.728 -21.08 7.997 1 91.55 530 HIS B C 1
ATOM 9052 O O . HIS B 1 530 ? -22.007 -20.653 7.093 1 91.55 530 HIS B O 1
ATOM 9058 N N . HIS B 1 531 ? -22.431 -22.093 8.777 1 92.95 531 HIS B N 1
ATOM 9059 C CA . HIS B 1 531 ? -21.105 -22.696 8.691 1 92.95 531 HIS B CA 1
ATOM 9060 C C . HIS B 1 531 ? -21.001 -23.628 7.489 1 92.95 531 HIS B C 1
ATOM 9062 O O . HIS B 1 531 ? -22.012 -24.153 7.015 1 92.95 531 HIS B O 1
ATOM 9068 N N . PHE B 1 532 ? -19.756 -23.769 6.961 1 95.67 532 PHE B N 1
ATOM 9069 C CA . PHE B 1 532 ? -19.402 -24.757 5.949 1 95.67 532 PHE B CA 1
ATOM 9070 C C . PHE B 1 532 ? -20.253 -24.578 4.697 1 95.67 532 PHE B C 1
ATOM 9072 O O . PHE B 1 532 ? -20.841 -25.54 4.197 1 95.67 532 PHE B O 1
ATOM 9079 N N . HIS B 1 533 ? -20.32 -23.347 4.319 1 94.45 533 HIS B N 1
ATOM 9080 C CA . HIS B 1 533 ? -21.041 -23.037 3.089 1 94.45 533 HIS B CA 1
ATOM 9081 C C . HIS B 1 533 ? -20.307 -23.58 1.868 1 94.45 533 HIS B C 1
ATOM 9083 O O . HIS B 1 533 ? -19.079 -23.5 1.79 1 94.45 533 HIS B O 1
ATOM 9089 N N . ILE B 1 534 ? -21.047 -24.132 0.96 1 93.11 534 ILE B N 1
ATOM 9090 C CA . ILE B 1 534 ? -20.465 -24.702 -0.251 1 93.11 534 ILE B CA 1
ATOM 9091 C C . ILE B 1 534 ? -20.408 -23.639 -1.346 1 93.11 534 ILE B C 1
ATOM 9093 O O . ILE B 1 534 ? -21.414 -22.993 -1.646 1 93.11 534 ILE B O 1
ATOM 9097 N N . VAL B 1 535 ? -19.244 -23.474 -1.831 1 91.06 535 VAL B N 1
ATOM 9098 C CA . VAL B 1 535 ? -19.049 -22.516 -2.914 1 91.06 535 VAL B CA 1
ATOM 9099 C C . VAL B 1 535 ? -18.475 -23.229 -4.137 1 91.06 535 VAL B C 1
ATOM 9101 O O . VAL B 1 535 ? -18.119 -24.407 -4.066 1 91.06 535 VAL B O 1
ATOM 9104 N N . MET B 1 536 ? -18.328 -22.571 -5.223 1 90.64 536 MET B N 1
ATOM 9105 C CA . MET B 1 536 ? -17.864 -23.133 -6.489 1 90.64 536 MET B CA 1
ATOM 9106 C C . MET B 1 536 ? -16.452 -23.691 -6.352 1 90.64 536 MET B C 1
ATOM 9108 O O . MET B 1 536 ? -16.097 -24.663 -7.021 1 90.64 536 MET B O 1
ATOM 9112 N N . LYS B 1 537 ? -15.687 -23.174 -5.506 1 91.45 537 LYS B N 1
ATOM 9113 C CA . LYS B 1 537 ? -14.302 -23.597 -5.325 1 91.45 537 LYS B CA 1
ATOM 9114 C C . LYS B 1 537 ? -14.228 -25.036 -4.821 1 91.45 537 LYS B C 1
ATOM 9116 O O . LYS B 1 537 ? -13.255 -25.744 -5.09 1 91.45 537 LYS B O 1
ATOM 9121 N N . HIS B 1 538 ? -15.251 -25.482 -4.133 1 93.88 538 HIS B N 1
ATOM 9122 C CA . HIS B 1 538 ? -15.295 -26.877 -3.709 1 93.88 538 HIS B CA 1
ATOM 9123 C C . HIS B 1 538 ? -15.435 -27.812 -4.906 1 93.88 538 HIS B C 1
ATOM 9125 O O . HIS B 1 538 ? -14.794 -28.865 -4.955 1 93.88 538 HIS B O 1
ATOM 9131 N N . HIS B 1 539 ? -16.236 -27.334 -5.804 1 92.12 539 HIS B N 1
ATOM 9132 C CA . HIS B 1 539 ? -16.378 -28.09 -7.043 1 92.12 539 HIS B CA 1
ATOM 9133 C C . HIS B 1 539 ? -15.076 -28.096 -7.838 1 92.12 539 HIS B C 1
ATOM 9135 O O . HIS B 1 539 ? -14.657 -29.139 -8.343 1 92.12 539 HIS B O 1
ATOM 9141 N N . MET B 1 540 ? -14.485 -26.986 -7.906 1 91 540 MET B N 1
ATOM 9142 C CA . MET B 1 540 ? -13.228 -26.888 -8.642 1 91 540 MET B CA 1
ATOM 9143 C C . MET B 1 540 ? -12.134 -27.703 -7.96 1 91 540 MET B C 1
ATOM 9145 O O . MET B 1 540 ? -11.235 -28.222 -8.625 1 91 540 MET B O 1
ATOM 9149 N N . PHE B 1 541 ? -12.235 -27.763 -6.673 1 92.98 541 PHE B N 1
ATOM 9150 C CA . PHE B 1 541 ? -11.304 -28.598 -5.924 1 92.98 541 PHE B CA 1
ATOM 9151 C C . PHE B 1 541 ? -11.411 -30.054 -6.359 1 92.98 541 PHE B C 1
ATOM 9153 O O . PHE B 1 541 ? -10.398 -30.745 -6.49 1 92.98 541 PHE B O 1
ATOM 9160 N N . MET B 1 542 ? -12.574 -30.496 -6.616 1 91.62 542 MET B N 1
ATOM 9161 C CA . MET B 1 542 ? -12.782 -31.85 -7.122 1 91.62 542 MET B CA 1
ATOM 9162 C C . MET B 1 542 ? -12.054 -32.054 -8.446 1 91.62 542 MET B C 1
ATOM 9164 O O . MET B 1 542 ? -11.393 -33.074 -8.645 1 91.62 542 MET B O 1
ATOM 9168 N N . HIS B 1 543 ? -12.21 -31.09 -9.279 1 89.83 543 HIS B N 1
ATOM 9169 C CA . HIS B 1 543 ? -11.527 -31.162 -10.565 1 89.83 543 HIS B CA 1
ATOM 9170 C C . HIS B 1 543 ? -10.013 -31.111 -10.389 1 89.83 543 HIS B C 1
ATOM 9172 O O . HIS B 1 543 ? -9.276 -31.772 -11.124 1 89.83 543 HIS B O 1
ATOM 9178 N N . LEU B 1 544 ? -9.602 -30.327 -9.494 1 91.07 544 LEU B N 1
ATOM 9179 C CA . LEU B 1 544 ? -8.178 -30.252 -9.186 1 91.07 544 LEU B CA 1
ATOM 9180 C C . LEU B 1 544 ? -7.643 -31.612 -8.752 1 91.07 544 LEU B C 1
ATOM 9182 O O . LEU B 1 544 ? -6.585 -32.044 -9.215 1 91.07 544 LEU B O 1
ATOM 9186 N N . ALA B 1 545 ? -8.379 -32.299 -7.893 1 92.08 545 ALA B N 1
ATOM 9187 C CA . ALA B 1 545 ? -7.972 -33.612 -7.399 1 92.08 545 ALA B CA 1
ATOM 9188 C C . ALA B 1 545 ? -7.97 -34.644 -8.523 1 92.08 545 ALA B C 1
ATOM 9190 O O . ALA B 1 545 ? -7.044 -35.452 -8.631 1 92.08 545 ALA B O 1
ATOM 9191 N N . ARG B 1 546 ? -8.937 -34.546 -9.336 1 89.01 546 ARG B N 1
ATOM 9192 C CA . ARG B 1 546 ? -9.041 -35.498 -10.437 1 89.01 546 ARG B CA 1
ATOM 9193 C C . ARG B 1 546 ? -7.955 -35.251 -11.479 1 89.01 546 ARG B C 1
ATOM 9195 O O . ARG B 1 546 ? -7.427 -36.195 -12.069 1 89.01 546 ARG B O 1
ATOM 9202 N N . GLY B 1 547 ? -7.698 -33.993 -11.7 1 88.34 547 GLY B N 1
ATOM 9203 C CA . GLY B 1 547 ? -6.71 -33.621 -12.701 1 88.34 547 GLY B CA 1
ATOM 9204 C C . GLY B 1 547 ? -5.282 -33.773 -12.214 1 88.34 547 GLY B C 1
ATOM 9205 O O . GLY B 1 547 ? -4.336 -33.626 -12.992 1 88.34 547 GLY B O 1
ATOM 9206 N N . ALA B 1 548 ? -5.121 -34.149 -10.963 1 90.46 548 ALA B N 1
ATOM 9207 C CA . ALA B 1 548 ? -3.791 -34.236 -10.366 1 90.46 548 ALA B CA 1
ATOM 9208 C C . ALA B 1 548 ? -2.966 -35.339 -11.024 1 90.46 548 ALA B C 1
ATOM 9210 O O . ALA B 1 548 ? -1.734 -35.325 -10.957 1 90.46 548 ALA B O 1
ATOM 9211 N N . LYS B 1 549 ? -3.663 -36.22 -11.68 1 88.52 549 LYS B N 1
ATOM 9212 C CA . LYS B 1 549 ? -2.985 -37.295 -12.398 1 88.52 549 LYS B CA 1
ATOM 9213 C C . LYS B 1 549 ? -2.15 -36.746 -13.552 1 88.52 549 LYS B C 1
ATOM 9215 O O . LYS B 1 549 ? -1.096 -37.294 -13.878 1 88.52 549 LYS B O 1
ATOM 9220 N N . HIS B 1 550 ? -2.628 -35.73 -14.128 1 87.8 550 HIS B N 1
ATOM 9221 C CA . HIS B 1 550 ? -2.022 -35.205 -15.346 1 87.8 550 HIS B CA 1
ATOM 9222 C C . HIS B 1 550 ? -1.052 -34.07 -15.035 1 87.8 550 HIS B C 1
ATOM 9224 O O . HIS B 1 550 ? -0.192 -33.74 -15.855 1 87.8 550 HIS B O 1
ATOM 9230 N N . LEU B 1 551 ? -1.193 -33.493 -13.921 1 89.34 551 LEU B N 1
ATOM 9231 C CA . LEU B 1 551 ? -0.268 -32.48 -13.426 1 89.34 551 LEU B CA 1
ATOM 9232 C C . LEU B 1 551 ? -0.48 -32.232 -11.936 1 89.34 551 LEU B C 1
ATOM 9234 O O . LEU B 1 551 ? -1.529 -31.727 -11.53 1 89.34 551 LEU B O 1
ATOM 9238 N N . ASN B 1 552 ? 0.483 -32.499 -11.171 1 90.68 552 ASN B N 1
ATOM 9239 C CA . ASN B 1 552 ? 0.431 -32.26 -9.732 1 90.68 552 ASN B CA 1
ATOM 9240 C C . ASN B 1 552 ? 0.115 -30.801 -9.417 1 90.68 552 ASN B C 1
ATOM 9242 O O . ASN B 1 552 ? 0.812 -29.897 -9.88 1 90.68 552 ASN B O 1
ATOM 9246 N N . PRO B 1 553 ? -0.911 -30.597 -8.632 1 89.34 553 PRO B N 1
ATOM 9247 C CA . PRO B 1 553 ? -1.286 -29.219 -8.309 1 89.34 553 PRO B CA 1
ATOM 9248 C C . PRO B 1 553 ? -0.124 -28.408 -7.741 1 89.34 553 PRO B C 1
ATOM 9250 O O . PRO B 1 553 ? -0.055 -27.193 -7.945 1 89.34 553 PRO B O 1
ATOM 9253 N N . ARG B 1 554 ? 0.815 -28.958 -7.145 1 86.95 554 ARG B N 1
ATOM 9254 C CA . ARG B 1 554 ? 1.976 -28.271 -6.588 1 86.95 554 ARG B CA 1
ATOM 9255 C C . ARG B 1 554 ? 2.777 -27.574 -7.682 1 86.95 554 ARG B C 1
ATOM 9257 O O . ARG B 1 554 ? 3.407 -26.543 -7.437 1 86.95 554 ARG B O 1
ATOM 9264 N N . SER B 1 555 ? 2.703 -28.168 -8.835 1 80.74 555 SER B N 1
ATOM 9265 C CA . SER B 1 555 ? 3.479 -27.649 -9.956 1 80.74 555 SER B CA 1
ATOM 9266 C C . SER B 1 555 ? 2.903 -26.331 -10.463 1 80.74 555 SER B C 1
ATOM 9268 O O . SER B 1 555 ? 3.555 -25.616 -11.227 1 80.74 555 SER B O 1
ATOM 9270 N N . HIS B 1 556 ? 1.804 -26.142 -10.038 1 72.41 556 HIS B N 1
ATOM 9271 C CA . HIS B 1 556 ? 1.264 -24.88 -10.53 1 72.41 556 HIS B CA 1
ATOM 9272 C C . HIS B 1 556 ? 0.64 -24.069 -9.399 1 72.41 556 HIS B C 1
ATOM 9274 O O . HIS B 1 556 ? -0.304 -23.309 -9.622 1 72.41 556 HIS B O 1
ATOM 9280 N N . TRP B 1 557 ? 1.253 -24.546 -8.127 1 68.48 557 TRP B N 1
ATOM 9281 C CA . TRP B 1 557 ? 1.015 -23.611 -7.033 1 68.48 557 TRP B CA 1
ATOM 9282 C C . TRP B 1 557 ? 1.61 -22.242 -7.347 1 68.48 557 TRP B C 1
ATOM 9284 O O . TRP B 1 557 ? 2.771 -22.141 -7.749 1 68.48 557 TRP B O 1
ATOM 9294 N N . CYS B 1 558 ? 0.969 -21.36 -7.625 1 62.94 558 CYS B N 1
ATOM 9295 C CA . CYS B 1 558 ? 1.39 -20.139 -8.303 1 62.94 558 CYS B CA 1
ATOM 9296 C C . CYS B 1 558 ? 2.076 -19.186 -7.332 1 62.94 558 CYS B C 1
ATOM 9298 O O . CYS B 1 558 ? 1.823 -17.98 -7.357 1 62.94 558 CYS B O 1
ATOM 9300 N N . PHE B 1 559 ? 3.037 -19.741 -6.352 1 68.04 559 PHE B N 1
ATOM 9301 C CA . PHE B 1 559 ? 3.707 -18.785 -5.478 1 68.04 559 PHE B CA 1
ATOM 9302 C C . PHE B 1 559 ? 4.722 -17.958 -6.258 1 68.04 559 PHE B C 1
ATOM 9304 O O . PHE B 1 559 ? 4.827 -16.746 -6.059 1 68.04 559 PHE B O 1
ATOM 9311 N N . LYS B 1 560 ? 5.365 -18.658 -7.25 1 75.02 560 LYS B N 1
ATOM 9312 C CA . LYS B 1 560 ? 6.296 -17.962 -8.134 1 75.02 560 LYS B CA 1
ATOM 9313 C C . LYS B 1 560 ? 5.567 -16.949 -9.011 1 75.02 560 LYS B C 1
ATOM 9315 O O . LYS B 1 560 ? 6.086 -15.862 -9.276 1 75.02 560 LYS B O 1
ATOM 9320 N N . SER B 1 561 ? 4.427 -17.41 -9.368 1 80.26 561 SER B N 1
ATOM 9321 C CA . SER B 1 561 ? 3.633 -16.515 -10.204 1 80.26 561 SER B CA 1
ATOM 9322 C C . SER B 1 561 ? 3.199 -15.276 -9.429 1 80.26 561 SER B C 1
ATOM 9324 O O . SER B 1 561 ? 3.206 -14.167 -9.968 1 80.26 561 SER B O 1
ATOM 9326 N N . GLU B 1 562 ? 2.916 -15.569 -8.19 1 80.13 562 GLU B N 1
ATOM 9327 C CA . GLU B 1 562 ? 2.534 -14.439 -7.348 1 80.13 562 GLU B CA 1
ATOM 9328 C C . GLU B 1 562 ? 3.697 -13.468 -7.167 1 80.13 562 GLU B C 1
ATOM 9330 O O . GLU B 1 562 ? 3.501 -12.251 -7.158 1 80.13 562 GLU B O 1
ATOM 9335 N N . ASP B 1 563 ? 4.836 -14.037 -6.961 1 79.88 563 ASP B N 1
ATOM 9336 C CA . ASP B 1 563 ? 6.026 -13.201 -6.841 1 79.88 563 ASP B CA 1
ATOM 9337 C C . ASP B 1 563 ? 6.27 -12.406 -8.122 1 79.88 563 ASP B C 1
ATOM 9339 O O . ASP B 1 563 ? 6.593 -11.218 -8.069 1 79.88 563 ASP B O 1
ATOM 9343 N N . PHE B 1 564 ? 6.159 -13.093 -9.257 1 87.72 564 PHE B N 1
ATOM 9344 C CA . PHE B 1 564 ? 6.309 -12.426 -10.544 1 87.72 564 PHE B CA 1
ATOM 9345 C C . PHE B 1 564 ? 5.338 -11.258 -10.665 1 87.72 564 PHE B C 1
ATOM 9347 O O . PHE B 1 564 ? 5.735 -10.147 -11.023 1 87.72 564 PHE B O 1
ATOM 9354 N N . VAL B 1 565 ? 4.117 -11.573 -10.333 1 86.38 565 VAL B N 1
ATOM 9355 C CA . VAL B 1 565 ? 3.07 -10.562 -10.442 1 86.38 565 VAL B CA 1
ATOM 9356 C C . VAL B 1 565 ? 3.369 -9.403 -9.493 1 86.38 565 VAL B C 1
ATOM 9358 O O . VAL B 1 565 ? 3.177 -8.238 -9.847 1 86.38 565 VAL B O 1
ATOM 9361 N N . GLY B 1 566 ? 3.811 -9.753 -8.334 1 83.61 566 GLY B N 1
ATOM 9362 C CA . GLY B 1 566 ? 4.206 -8.721 -7.389 1 83.61 566 GLY B CA 1
ATOM 9363 C C . GLY B 1 566 ? 5.323 -7.834 -7.905 1 83.61 566 GLY B C 1
ATOM 9364 O O . GLY B 1 566 ? 5.311 -6.621 -7.685 1 83.61 566 GLY B O 1
ATOM 9365 N N . ARG B 1 567 ? 6.211 -8.401 -8.575 1 85.66 567 ARG B N 1
ATOM 9366 C CA . ARG B 1 567 ? 7.329 -7.647 -9.132 1 85.66 567 ARG B CA 1
ATOM 9367 C C . ARG B 1 567 ? 6.862 -6.722 -10.25 1 85.66 567 ARG B C 1
ATOM 9369 O O . ARG B 1 567 ? 7.298 -5.572 -10.334 1 85.66 567 ARG B O 1
ATOM 9376 N N . ILE B 1 568 ? 6.018 -7.273 -10.987 1 90.38 568 ILE B N 1
ATOM 9377 C CA . ILE B 1 568 ? 5.491 -6.463 -12.08 1 90.38 568 ILE B CA 1
ATOM 9378 C C . ILE B 1 568 ? 4.645 -5.323 -11.517 1 90.38 568 ILE B C 1
ATOM 9380 O O . ILE B 1 568 ? 4.648 -4.214 -12.055 1 90.38 568 ILE B O 1
ATOM 9384 N N . ALA B 1 569 ? 3.953 -5.627 -10.468 1 87.96 569 ALA B N 1
ATOM 9385 C CA . ALA B 1 569 ? 3.163 -4.588 -9.813 1 87.96 569 ALA B CA 1
ATOM 9386 C C . ALA B 1 569 ? 4.052 -3.446 -9.329 1 87.96 569 ALA B C 1
ATOM 9388 O O . ALA B 1 569 ? 3.729 -2.272 -9.526 1 87.96 569 ALA B O 1
ATOM 9389 N N . ALA B 1 570 ? 5.134 -3.814 -8.686 1 83.77 570 ALA B N 1
ATOM 9390 C CA . ALA B 1 570 ? 6.079 -2.813 -8.197 1 83.77 570 ALA B CA 1
ATOM 9391 C C . ALA B 1 570 ? 6.632 -1.974 -9.346 1 83.77 570 ALA B C 1
ATOM 9393 O O . ALA B 1 570 ? 6.74 -0.75 -9.233 1 83.77 570 ALA B O 1
ATOM 9394 N N . LEU B 1 571 ? 6.935 -2.656 -10.354 1 88.7 571 LEU B N 1
ATOM 9395 C CA . LEU B 1 571 ? 7.426 -1.98 -11.55 1 88.7 571 LEU B CA 1
ATOM 9396 C C . LEU B 1 571 ? 6.371 -1.031 -12.109 1 88.7 571 LEU B C 1
ATOM 9398 O O . LEU B 1 571 ? 6.678 0.113 -12.451 1 88.7 571 LEU B O 1
ATOM 9402 N N . THR B 1 572 ? 5.203 -1.513 -12.2 1 90.13 572 THR B N 1
ATOM 9403 C CA . THR B 1 572 ? 4.112 -0.707 -12.736 1 90.13 572 THR B CA 1
ATOM 9404 C C . THR B 1 572 ? 3.869 0.522 -11.864 1 90.13 572 THR B C 1
ATOM 9406 O O . THR B 1 572 ? 3.682 1.627 -12.378 1 90.13 572 THR B O 1
ATOM 9409 N N . HIS B 1 573 ? 3.844 0.324 -10.621 1 84.51 573 HIS B N 1
ATOM 9410 C CA . HIS B 1 573 ? 3.653 1.422 -9.681 1 84.51 573 HIS B CA 1
ATOM 9411 C C . HIS B 1 573 ? 4.703 2.509 -9.881 1 84.51 573 HIS B C 1
ATOM 9413 O O . HIS B 1 573 ? 4.396 3.7 -9.79 1 84.51 573 HIS B O 1
ATOM 9419 N N . SER B 1 574 ? 5.858 2.153 -10.161 1 83.21 574 SER B N 1
ATOM 9420 C CA . SER B 1 574 ? 6.973 3.086 -10.279 1 83.21 574 SER B CA 1
ATOM 9421 C C . SER B 1 574 ? 6.855 3.931 -11.543 1 83.21 574 SER B C 1
ATOM 9423 O O . SER B 1 574 ? 7.496 4.978 -11.658 1 83.21 574 SER B O 1
ATOM 9425 N N . VAL B 1 575 ? 6.059 3.486 -12.481 1 85.81 575 VAL B N 1
ATOM 9426 C CA . VAL B 1 575 ? 6.015 4.218 -13.743 1 85.81 575 VAL B CA 1
ATOM 9427 C C . VAL B 1 575 ? 4.614 4.784 -13.963 1 85.81 575 VAL B C 1
ATOM 9429 O O . VAL B 1 575 ? 4.359 5.454 -14.967 1 85.81 575 VAL B O 1
ATOM 9432 N N . SER B 1 576 ? 3.714 4.494 -13.063 1 82.79 576 SER B N 1
ATOM 9433 C CA . SER B 1 576 ? 2.304 4.8 -13.284 1 82.79 576 SER B CA 1
ATOM 9434 C C . SER B 1 576 ? 2.014 6.276 -13.035 1 82.79 576 SER B C 1
ATOM 9436 O O . SER B 1 576 ? 1.039 6.819 -13.56 1 82.79 576 SER B O 1
ATOM 9438 N N . MET B 1 577 ? 2.839 6.926 -12.252 1 69.93 577 MET B N 1
ATOM 9439 C CA . MET B 1 577 ? 2.553 8.304 -11.866 1 69.93 577 MET B CA 1
ATOM 9440 C C . MET B 1 577 ? 2.588 9.228 -13.079 1 69.93 577 MET B C 1
ATOM 9442 O O . MET B 1 577 ? 3.591 9.285 -13.792 1 69.93 577 MET B O 1
ATOM 9446 N N . GLY B 1 578 ? 1.468 9.885 -13.38 1 65.33 578 GLY B N 1
ATOM 9447 C CA . GLY B 1 578 ? 1.383 10.849 -14.465 1 65.33 578 GLY B CA 1
ATOM 9448 C C . GLY B 1 578 ? 1.208 10.201 -15.826 1 65.33 578 GLY B C 1
ATOM 9449 O O . GLY B 1 578 ? 1.296 10.874 -16.855 1 65.33 578 GLY B O 1
ATOM 9450 N N . VAL B 1 579 ? 1.026 8.95 -15.834 1 76.17 579 VAL B N 1
ATOM 9451 C CA . VAL B 1 579 ? 0.888 8.237 -17.099 1 76.17 579 VAL B CA 1
ATOM 9452 C C . VAL B 1 579 ? -0.57 7.832 -17.308 1 76.17 579 VAL B C 1
ATOM 9454 O O . VAL B 1 579 ? -1.227 7.354 -16.38 1 76.17 579 VAL B O 1
ATOM 9457 N N . LYS B 1 580 ? -1.024 8.112 -18.509 1 76.68 580 LYS B N 1
ATOM 9458 C CA . LYS B 1 580 ? -2.36 7.635 -18.852 1 76.68 580 LYS B CA 1
ATOM 9459 C C . LYS B 1 580 ? -2.454 6.118 -18.716 1 76.68 580 LYS B C 1
ATOM 9461 O O . LYS B 1 580 ? -1.559 5.394 -19.156 1 76.68 580 LYS B O 1
ATOM 9466 N N . SER B 1 581 ? -3.502 5.62 -18.191 1 82.74 581 SER B N 1
ATOM 9467 C CA . SER B 1 581 ? -3.671 4.187 -17.968 1 82.74 581 SER B CA 1
ATOM 9468 C C . SER B 1 581 ? -3.529 3.405 -19.27 1 82.74 581 SER B C 1
ATOM 9470 O O . SER B 1 581 ? -2.936 2.325 -19.29 1 82.74 581 SER B O 1
ATOM 9472 N N . THR B 1 582 ? -3.972 4.013 -20.338 1 87.08 582 THR B N 1
ATOM 9473 C CA . THR B 1 582 ? -3.941 3.33 -21.627 1 87.08 582 THR B CA 1
ATOM 9474 C C . THR B 1 582 ? -2.512 3.23 -22.152 1 87.08 582 THR B C 1
ATOM 9476 O O . THR B 1 582 ? -2.238 2.467 -23.081 1 87.08 582 THR B O 1
ATOM 9479 N N . SER B 1 583 ? -1.627 3.975 -21.509 1 88.11 583 SER B N 1
ATOM 9480 C CA . SER B 1 583 ? -0.249 4.002 -21.99 1 88.11 583 SER B CA 1
ATOM 9481 C C . SER B 1 583 ? 0.673 3.21 -21.069 1 88.11 583 SER B C 1
ATOM 9483 O O . SER B 1 583 ? 1.875 3.109 -21.322 1 88.11 583 SER B O 1
ATOM 9485 N N . LEU B 1 584 ? 0.135 2.658 -20.082 1 89.83 584 LEU B N 1
ATOM 9486 C CA . LEU B 1 584 ? 0.967 2.039 -19.056 1 89.83 584 LEU B CA 1
ATOM 9487 C C . LEU B 1 584 ? 1.749 0.861 -19.627 1 89.83 584 LEU B C 1
ATOM 9489 O O . LEU B 1 584 ? 2.919 0.666 -19.291 1 89.83 584 LEU B O 1
ATOM 9493 N N . CYS B 1 585 ? 1.074 0.092 -20.451 1 91.21 585 CYS B N 1
ATOM 9494 C CA . CYS B 1 585 ? 1.727 -1.077 -21.029 1 91.21 585 CYS B CA 1
ATOM 9495 C C . CYS B 1 585 ? 3.008 -0.683 -21.754 1 91.21 585 CYS B C 1
ATOM 9497 O O . CYS B 1 585 ? 4.021 -1.378 -21.656 1 91.21 585 CYS B O 1
ATOM 9499 N N . LYS B 1 586 ? 3.061 0.449 -22.333 1 90.24 586 LYS B N 1
ATOM 9500 C CA . LYS B 1 586 ? 4.199 0.924 -23.114 1 90.24 586 LYS B CA 1
ATOM 9501 C C . LYS B 1 586 ? 5.341 1.372 -22.206 1 90.24 586 LYS B C 1
ATOM 9503 O O . LYS B 1 586 ? 6.485 1.485 -22.65 1 90.24 586 LYS B O 1
ATOM 9508 N N . LYS B 1 587 ? 5.015 1.6 -21.017 1 89.02 587 LYS B N 1
ATOM 9509 C CA . LYS B 1 587 ? 6.046 2.006 -20.066 1 89.02 587 LYS B CA 1
ATOM 9510 C C . LYS B 1 587 ? 6.573 0.808 -19.281 1 89.02 587 LYS B C 1
ATOM 9512 O O . LYS B 1 587 ? 7.769 0.725 -18.994 1 89.02 587 LYS B O 1
ATOM 9517 N N . VAL B 1 588 ? 5.68 -0.094 -19.019 1 92.33 588 VAL B N 1
ATOM 9518 C CA . VAL B 1 588 ? 6.035 -1.274 -18.238 1 92.33 588 VAL B CA 1
ATOM 9519 C C . VAL B 1 588 ? 6.893 -2.214 -19.082 1 92.33 588 VAL B C 1
ATOM 9521 O O . VAL B 1 588 ? 7.908 -2.731 -18.609 1 92.33 588 VAL B O 1
ATOM 9524 N N . ALA B 1 589 ? 6.57 -2.372 -20.329 1 91.93 589 ALA B N 1
ATOM 9525 C CA . ALA B 1 589 ? 7.183 -3.368 -21.205 1 91.93 589 ALA B CA 1
ATOM 9526 C C . ALA B 1 589 ? 8.675 -3.099 -21.381 1 91.93 589 ALA B C 1
ATOM 9528 O O . ALA B 1 589 ? 9.502 -3.987 -21.159 1 91.93 589 ALA B O 1
ATOM 9529 N N . PRO B 1 590 ? 9.057 -1.88 -21.704 1 89.17 590 PRO B N 1
ATOM 9530 C CA . PRO B 1 590 ? 10.493 -1.632 -21.858 1 89.17 590 PRO B CA 1
ATOM 9531 C C . PRO B 1 590 ? 11.269 -1.83 -20.558 1 89.17 590 PRO B C 1
ATOM 9533 O O . PRO B 1 590 ? 12.388 -2.35 -20.576 1 89.17 590 PRO B O 1
ATOM 9536 N N . LYS B 1 591 ? 10.687 -1.433 -19.518 1 90.93 591 LYS B N 1
ATOM 9537 C CA . LYS B 1 591 ? 11.376 -1.591 -18.24 1 90.93 591 LYS B CA 1
ATOM 9538 C C . LYS B 1 591 ? 11.513 -3.065 -17.867 1 90.93 591 LYS B C 1
ATOM 9540 O O . LYS B 1 591 ? 12.546 -3.484 -17.341 1 90.93 591 LYS B O 1
ATOM 9545 N N . TYR B 1 592 ? 10.509 -3.768 -18.134 1 91.25 592 TYR B N 1
ATOM 9546 C CA . TYR B 1 592 ? 10.583 -5.207 -17.91 1 91.25 592 TYR B CA 1
ATOM 9547 C C . TYR B 1 592 ? 11.673 -5.837 -18.769 1 91.25 592 TYR B C 1
ATOM 9549 O O . TYR B 1 592 ? 12.444 -6.673 -18.291 1 91.25 592 TYR B O 1
ATOM 9557 N N . ARG B 1 593 ? 11.733 -5.486 -20.003 1 91.85 593 ARG B N 1
ATOM 9558 C CA . ARG B 1 593 ? 12.748 -5.991 -20.923 1 91.85 593 ARG B CA 1
ATOM 9559 C C . ARG B 1 593 ? 14.151 -5.732 -20.385 1 91.85 593 ARG B C 1
ATOM 9561 O O . ARG B 1 593 ? 14.999 -6.628 -20.391 1 91.85 593 ARG B O 1
ATOM 9568 N N . ILE B 1 594 ? 14.322 -4.564 -19.919 1 90.46 594 ILE B N 1
ATOM 9569 C CA . ILE B 1 594 ? 15.622 -4.194 -19.37 1 90.46 594 ILE B CA 1
ATOM 9570 C C . ILE B 1 594 ? 15.926 -5.05 -18.143 1 90.46 594 ILE B C 1
ATOM 9572 O O . ILE B 1 594 ? 17.03 -5.583 -18.009 1 90.46 594 ILE B O 1
ATOM 9576 N N . LEU B 1 595 ? 14.96 -5.149 -17.316 1 88.62 595 LEU B N 1
ATOM 9577 C CA . LEU B 1 595 ? 15.112 -5.946 -16.104 1 88.62 595 LEU B CA 1
ATOM 9578 C C . LEU B 1 595 ? 15.498 -7.382 -16.442 1 88.62 595 LEU B C 1
ATOM 9580 O O . LEU B 1 595 ? 16.449 -7.924 -15.874 1 88.62 595 LEU B O 1
ATOM 9584 N N . LEU B 1 596 ? 14.764 -7.96 -17.335 1 89.46 596 LEU B N 1
ATOM 9585 C CA . LEU B 1 596 ? 15.038 -9.334 -17.741 1 89.46 596 LEU B CA 1
ATOM 9586 C C . LEU B 1 596 ? 16.438 -9.458 -18.332 1 89.46 596 LEU B C 1
ATOM 9588 O O . LEU B 1 596 ? 17.176 -10.388 -18 1 89.46 596 LEU B O 1
ATOM 9592 N N . HIS B 1 597 ? 16.819 -8.519 -19.138 1 88.39 597 HIS B N 1
ATOM 9593 C CA . HIS B 1 597 ? 18.144 -8.539 -19.747 1 88.39 597 HIS B CA 1
ATOM 9594 C C . HIS B 1 597 ? 19.239 -8.475 -18.687 1 88.39 597 HIS B C 1
ATOM 9596 O O . HIS B 1 597 ? 20.237 -9.194 -18.774 1 88.39 597 HIS B O 1
ATOM 9602 N N . LEU B 1 598 ? 19.008 -7.64 -17.757 1 84.88 598 LEU B N 1
ATOM 9603 C CA . LEU B 1 598 ? 19.986 -7.521 -16.681 1 84.88 598 LEU B CA 1
ATOM 9604 C C . LEU B 1 598 ? 20.099 -8.827 -15.902 1 84.88 598 LEU B C 1
ATOM 9606 O O . LEU B 1 598 ? 21.197 -9.228 -15.509 1 84.88 598 LEU B O 1
ATOM 9610 N N . LEU B 1 599 ? 19.044 -9.479 -15.701 1 83.53 599 LEU B N 1
ATOM 9611 C CA . LEU B 1 599 ? 19.029 -10.755 -14.993 1 83.53 599 LEU B CA 1
ATOM 9612 C C . LEU B 1 599 ? 19.8 -11.816 -15.77 1 83.53 599 LEU B C 1
ATOM 9614 O O . LEU B 1 599 ? 20.445 -12.682 -15.174 1 83.53 599 LEU B O 1
ATOM 9618 N N . LEU B 1 600 ? 19.776 -11.663 -17.043 1 85.57 600 LEU B N 1
ATOM 9619 C CA . LEU B 1 600 ? 20.376 -12.67 -17.911 1 85.57 600 LEU B CA 1
ATOM 9620 C C . LEU B 1 600 ? 21.868 -12.411 -18.093 1 85.57 600 LEU B C 1
ATOM 9622 O O . LEU B 1 600 ? 22.626 -13.326 -18.423 1 85.57 600 LEU B O 1
ATOM 9626 N N . THR B 1 601 ? 22.268 -11.116 -17.876 1 81.33 601 THR B N 1
ATOM 9627 C CA . THR B 1 601 ? 23.616 -10.771 -18.315 1 81.33 601 THR B CA 1
ATOM 9628 C C . THR B 1 601 ? 24.49 -10.384 -17.125 1 81.33 601 THR B C 1
ATOM 9630 O O . THR B 1 601 ? 25.719 -10.413 -17.216 1 81.33 601 THR B O 1
ATOM 9633 N N . ARG B 1 602 ? 23.771 -9.84 -16.147 1 74.68 602 ARG B N 1
ATOM 9634 C CA . ARG B 1 602 ? 24.581 -9.323 -15.049 1 74.68 602 ARG B CA 1
ATOM 9635 C C . ARG B 1 602 ? 24.633 -10.314 -13.892 1 74.68 602 ARG B C 1
ATOM 9637 O O . ARG B 1 602 ? 23.594 -10.743 -13.387 1 74.68 602 ARG B O 1
ATOM 9644 N N . GLN B 1 603 ? 25.772 -10.615 -13.519 1 61.12 603 GLN B N 1
ATOM 9645 C CA . GLN B 1 603 ? 25.997 -11.574 -12.442 1 61.12 603 GLN B CA 1
ATOM 9646 C C . GLN B 1 603 ? 25.51 -11.023 -11.105 1 61.12 603 GLN B C 1
ATOM 9648 O O . GLN B 1 603 ? 25.726 -9.85 -10.796 1 61.12 603 GLN B O 1
ATOM 9653 N N . GLY B 1 604 ? 24.858 -11.739 -10.3 1 58.29 604 GLY B N 1
ATOM 9654 C CA . GLY B 1 604 ? 24.471 -11.375 -8.946 1 58.29 604 GLY B CA 1
ATOM 9655 C C . GLY B 1 604 ? 23.12 -10.689 -8.876 1 58.29 604 GLY B C 1
ATOM 9656 O O . GLY B 1 604 ? 22.643 -10.356 -7.789 1 58.29 604 GLY B O 1
ATOM 9657 N N . PHE B 1 605 ? 22.638 -10.435 -10.068 1 54.62 605 PHE B N 1
ATOM 9658 C CA . PHE B 1 605 ? 21.355 -9.743 -10.069 1 54.62 605 PHE B CA 1
ATOM 9659 C C . PHE B 1 605 ? 20.326 -10.508 -9.245 1 54.62 605 PHE B C 1
ATOM 9661 O O . PHE B 1 605 ? 19.524 -9.905 -8.529 1 54.62 605 PHE B O 1
ATOM 9668 N N . ASP B 1 606 ? 20.308 -11.777 -9.31 1 53.04 606 ASP B N 1
ATOM 9669 C CA . ASP B 1 606 ? 19.36 -12.606 -8.574 1 53.04 606 ASP B CA 1
ATOM 9670 C C . ASP B 1 606 ? 19.555 -12.458 -7.066 1 53.04 606 ASP B C 1
ATOM 9672 O O . ASP B 1 606 ? 18.583 -12.442 -6.308 1 53.04 606 ASP B O 1
ATOM 9676 N N . GLN B 1 607 ? 20.817 -12.34 -6.684 1 48.92 607 GLN B N 1
ATOM 9677 C CA . GLN B 1 607 ? 21.087 -12.191 -5.258 1 48.92 607 GLN B CA 1
ATOM 9678 C C . GLN B 1 607 ? 20.455 -10.915 -4.709 1 48.92 607 GLN B C 1
ATOM 9680 O O . GLN B 1 607 ? 19.967 -10.894 -3.577 1 48.92 607 GLN B O 1
ATOM 9685 N N . ALA B 1 608 ? 20.497 -9.952 -5.456 1 46.5 608 ALA B N 1
ATOM 9686 C CA . ALA B 1 608 ? 19.934 -8.659 -5.076 1 46.5 608 ALA B CA 1
ATOM 9687 C C . ALA B 1 608 ? 18.424 -8.755 -4.879 1 46.5 608 ALA B C 1
ATOM 9689 O O . ALA B 1 608 ? 17.866 -8.112 -3.986 1 46.5 608 ALA B O 1
ATOM 9690 N N . GLN B 1 609 ? 17.882 -9.515 -5.763 1 48.57 609 GLN B N 1
ATOM 9691 C CA . GLN B 1 609 ? 16.431 -9.667 -5.732 1 48.57 609 GLN B CA 1
ATOM 9692 C C . GLN B 1 609 ? 15.985 -10.434 -4.49 1 48.57 609 GLN B C 1
ATOM 9694 O O . GLN B 1 609 ? 14.889 -10.207 -3.975 1 48.57 609 GLN B O 1
ATOM 9699 N N . LYS B 1 610 ? 16.88 -11.365 -4.136 1 47.45 610 LYS B N 1
ATOM 9700 C CA . LYS B 1 610 ? 16.565 -12.157 -2.95 1 47.45 610 LYS B CA 1
ATOM 9701 C C . LYS B 1 610 ? 16.601 -11.298 -1.69 1 47.45 610 LYS B C 1
ATOM 9703 O O . LYS B 1 610 ? 15.906 -11.589 -0.714 1 47.45 610 LYS B O 1
ATOM 9708 N N . GLN B 1 611 ? 17.501 -10.343 -1.817 1 43.07 611 GLN B N 1
ATOM 9709 C CA . GLN B 1 611 ? 17.7 -9.517 -0.631 1 43.07 611 GLN B CA 1
ATOM 9710 C C . GLN B 1 611 ? 16.576 -8.496 -0.477 1 43.07 611 GLN B C 1
ATOM 9712 O O . GLN B 1 611 ? 16.374 -7.946 0.607 1 43.07 611 GLN B O 1
ATOM 9717 N N . VAL B 1 612 ? 16.115 -8.091 -1.492 1 40.55 612 VAL B N 1
ATOM 9718 C CA . VAL B 1 612 ? 15.042 -7.107 -1.387 1 40.55 612 VAL B CA 1
ATOM 9719 C C . VAL B 1 612 ? 13.752 -7.793 -0.947 1 40.55 612 VAL B C 1
ATOM 9721 O O . VAL B 1 612 ? 12.754 -7.127 -0.659 1 40.55 612 VAL B O 1
ATOM 9724 N N . GLN B 1 613 ? 13.675 -9.062 -1.078 1 34.63 613 GLN B N 1
ATOM 9725 C CA . GLN B 1 613 ? 12.481 -9.729 -0.571 1 34.63 613 GLN B CA 1
ATOM 9726 C C . GLN B 1 613 ? 12.561 -9.927 0.94 1 34.63 613 GLN B C 1
ATOM 9728 O O . GLN B 1 613 ? 13.589 -10.368 1.46 1 34.63 613 GLN B O 1
ATOM 9733 N N . PRO B 1 614 ? 11.843 -9.239 1.765 1 32.66 614 PRO B N 1
ATOM 9734 C CA . PRO B 1 614 ? 11.942 -9.593 3.183 1 32.66 614 PRO B CA 1
ATOM 9735 C C . PRO B 1 614 ? 12.237 -11.076 3.402 1 32.66 614 PRO B C 1
ATOM 9737 O O . PRO B 1 614 ? 11.844 -11.914 2.586 1 32.66 614 PRO B O 1
ATOM 9740 N N . ASP B 1 615 ? 13.428 -11.344 4.089 1 27.36 615 ASP B N 1
ATOM 9741 C CA . ASP B 1 615 ? 13.711 -12.727 4.461 1 27.36 615 ASP B CA 1
ATOM 9742 C C . ASP B 1 615 ? 12.42 -13.524 4.633 1 27.36 615 ASP B C 1
ATOM 9744 O O . ASP B 1 615 ? 11.506 -13.091 5.338 1 27.36 615 ASP B O 1
ATOM 9748 N N . PRO B 1 616 ? 12.21 -14.426 3.855 1 27.88 616 PRO B N 1
ATOM 9749 C CA . PRO B 1 616 ? 11.112 -15.27 4.332 1 27.88 616 PRO B CA 1
ATOM 9750 C C . PRO B 1 616 ? 11.286 -15.696 5.789 1 27.88 616 PRO B C 1
ATOM 9752 O O . PRO B 1 616 ? 12.415 -15.804 6.274 1 27.88 616 PRO B O 1
ATOM 9755 N N . VAL B 1 617 ? 10.44 -15.361 6.805 1 25.02 617 VAL B N 1
ATOM 9756 C CA . VAL B 1 617 ? 10.46 -15.94 8.144 1 25.02 617 VAL B CA 1
ATOM 9757 C C . VAL B 1 617 ? 11.087 -17.332 8.096 1 25.02 617 VAL B C 1
ATOM 9759 O O . VAL B 1 617 ? 10.691 -18.17 7.283 1 25.02 617 VAL B O 1
ATOM 9762 N N . PRO B 1 618 ? 12.317 -17.301 8.64 1 23.25 618 PRO B N 1
ATOM 9763 C CA . PRO B 1 618 ? 12.941 -18.624 8.716 1 23.25 618 PRO B CA 1
ATOM 9764 C C . PRO B 1 618 ? 11.964 -19.714 9.151 1 23.25 618 PRO B C 1
ATOM 9766 O O . PRO B 1 618 ? 11.136 -19.488 10.038 1 23.25 618 PRO B O 1
ATOM 9769 N N . GLU B 1 619 ? 11.738 -20.577 8.402 1 23.32 619 GLU B N 1
ATOM 9770 C CA . GLU B 1 619 ? 11.087 -21.808 8.84 1 23.32 619 GLU B CA 1
ATOM 9771 C C . GLU B 1 619 ? 11.845 -22.452 9.998 1 23.32 619 GLU B C 1
ATOM 9773 O O . GLU B 1 619 ? 13.068 -22.598 9.941 1 23.32 619 GLU B O 1
ATOM 9778 N N . GLY B 1 620 ? 11.414 -22.282 11.285 1 19.13 620 GLY B N 1
ATOM 9779 C CA . GLY B 1 620 ? 11.789 -23.206 12.344 1 19.13 620 GLY B CA 1
ATOM 9780 C C . GLY B 1 620 ? 12.015 -24.622 11.848 1 19.13 620 GLY B C 1
ATOM 9781 O O . GLY B 1 620 ? 11.296 -25.099 10.967 1 19.13 620 GLY B O 1
ATOM 9782 N N . ASN B 1 621 ? 13.224 -25.132 11.851 1 18.81 621 ASN B N 1
ATOM 9783 C CA . ASN B 1 621 ? 13.566 -26.547 11.947 1 18.81 621 ASN B CA 1
ATOM 9784 C C . ASN B 1 621 ? 12.632 -27.287 12.9 1 18.81 621 ASN B C 1
ATOM 9786 O O . ASN B 1 621 ? 12.232 -26.742 13.931 1 18.81 621 ASN B O 1
ATOM 9790 N N . PRO B 1 622 ? 12.281 -28.505 12.723 1 20.33 622 PRO B N 1
ATOM 9791 C CA . PRO B 1 622 ? 12.2 -29.262 13.974 1 20.33 622 PRO B CA 1
ATOM 9792 C C . PRO B 1 622 ? 13.535 -29.328 14.712 1 20.33 622 PRO B C 1
ATOM 9794 O O . PRO B 1 622 ? 14.594 -29.338 14.079 1 20.33 622 PRO B O 1
#

Organism: Symbiodinium microadriaticum (NCBI:txid2951)

Radius of gyration: 33.5 Å; Cα contacts (8 Å, |Δi|>4): 2099; chains: 2; bounding box: 82×97×92 Å